Protein 7MSK (pdb70)

Radius of gyration: 42.1 Å; Cα contacts (8 Å, |Δi|>4): 1343; chains: 2; bounding box: 53×98×124 Å

Secondary structure (DSSP, 8-state):
-EEEHHHHHHHHHHH-TT-HHHHHHTTBTTTTS-EEE--S-TTSHHHHHHHHHHHHHSPPPPEEEEEEESS-TTTHHHHHHHHTT--SEEEEEE---SSSHHHHHHHH-TTSEEEE----S-HHHHHHHHHHT--SSEEEE--TTEEES--TTHHHHHHHHHHHTT---EEEEEEEETTS-EE-----EEETTS--EEE-SSS-EEE-TTSPPPPEEEEEEEEEE-TT-TTTS-HHHHHHHHHHHHHHHHHHSTT-HHHHHHHHHHHHHTT--HHHHHHHHHHHHHHHTT-S--TTHHHHHHHHHHHHHHTT-HHHHHHHHHHHHHH-TTBTHHHHHHHHHHHHHHHHHHHHHHHHHHHHHSSSS-B-SS-TT-HHHHHHHHHHHHHTT-HHHHHHHHHH---HHHHHHHHHHHHHHHHT-/--EEEHHHHHHHHHHH-TT-HHHHHHTTBTTTTSSEEE-SS-TTSHHHHHHHHHHHHTSPPPPEEEEEEESS-TTTHHHHHHHHTT--SEEEEEE---SSSHHHHHHHH-TTSEEEE----S-HHHHHHHHHHH--SSEEEE--TTEEES--TTHHHHHHHHHHHTT---EEEEEEE-TTS-EE-----EEESSS--EEESSSS-EEE-TTSPPPPEEEEEEEEEE-TT-TTTS-HHHHHHHHHHHHHHHHHHSTT-HHHHHHHHHHHHHTT--HHHHHHHHHHHHHHHTT-S--TTHHHHHHHHHHHHHHTT-HHHHHHHHHHHHHH-TTBTHHHHHHHHHHHHHHHHHHHHHHHHHHHHSSS-S-B-SS-TT-HHHHHHHHHHHHHTT-HHHHHHHHHT---SHHHHHHHHHHHHHHH-

Solvent-accessible surface area: 39694 Å² total; per-residue (Å²): 90,133,24,36,0,61,50,0,13,84,69,0,107,169,51,34,80,116,7,39,0,15,98,3,0,69,9,3,65,27,23,104,112,38,82,10,97,26,209,49,75,13,99,69,83,130,60,4,72,108,25,10,129,86,0,78,152,22,103,102,10,37,0,0,0,0,0,19,3,129,56,40,80,106,1,0,96,82,0,6,77,24,0,51,113,21,21,83,15,26,3,0,0,0,10,95,22,126,32,70,0,21,125,21,0,87,163,63,34,99,169,13,103,34,50,92,34,78,82,94,43,29,31,7,78,0,6,26,66,0,24,86,68,21,98,12,48,10,0,2,1,3,40,2,13,7,71,7,88,102,24,71,61,38,1,23,40,0,0,7,0,4,81,56,16,100,15,103,10,0,1,0,1,20,19,81,20,77,63,23,22,29,110,52,65,32,16,32,0,0,11,33,153,98,43,10,72,7,120,12,50,5,35,36,6,0,18,44,77,120,48,53,68,12,83,25,0,15,0,57,2,50,1,20,19,20,0,105,16,89,160,64,37,90,68,72,114,41,16,88,91,13,17,114,1,0,114,52,6,28,140,98,70,91,77,40,2,6,5,23,16,7,32,0,53,0,15,63,140,53,103,89,85,56,110,89,0,8,72,30,0,43,113,0,2,72,16,0,130,145,32,140,32,90,39,47,6,16,53,0,0,11,25,0,0,39,8,0,27,135,79,107,72,44,199,77,0,53,109,32,0,79,36,0,66,144,68,42,88,105,2,0,0,3,38,32,15,65,6,33,14,96,13,60,63,17,72,76,114,1,16,132,17,4,83,91,3,68,89,41,0,28,169,60,147,42,88,11,62,58,8,59,42,19,1,23,0,26,24,10,0,2,21,0,29,10,7,32,47,56,13,87,16,0,19,88,14,18,109,90,10,99,1,71,101,17,68,62,122,10,76,156,16,34,144,44,1,47,106,79,125,95,54,131,24,32,0,59,57,0,12,84,59,0,106,167,50,37,81,117,8,35,0,17,102,4,0,66,10,2,63,28,26,104,102,28,94,10,90,28,202,34,81,8,86,64,78,137,56,6,71,85,30,11,114,86,0,77,138,21,105,102,9,40,0,0,0,0,0,20,5,122,61,37,77,113,1,0,93,81,0,7,76,22,0,49,112,21,19,86,15,27,3,0,1,0,10,99,19,129,31,66,0,19,115,23,0,96,169,50,34,101,163,15,105,32,58,99,45,78,74,99,42,30,36,6,74,1,5,27,67,0,24,78,65,20,97,10,52,9,0,2,2,2,41,3,15,8,66,8,96,81,25,75,62,26,2,19,39,0,0,6,0,4,84,58,15,100,14,94,7,0,2,0,1,23,20,54,17,74,46,9,13,23,108,42,69,31,16,31,0,0,16,32,148,102,42,8,80,7,122,12,48,6,37,35,5,0,16,36,79,123,44,54,65,11,91,25,0,17,0,53,1,49,1,19,20,17,0,107,20,87,162,67,35,100,72,70,100,44,17,91,68,22,17,118,1,0,123,53,6,44,149,103,69,93,71,36,0,7,5,19,14,4,31,0,56,0,16,66,135,46,103,86,89,51,100,87,0,11,71,26,0,42,117,0,2,88,13,0,115,146,26,140,30,98,41,47,6,8,48,0,0,9,28,0,0,38,6,0,28,131,82,100,66,49,201,77,0,56,120,32,0,78,39,0,70,136,64,43,95,100,2,0,0,5,43,31,15,66,7,32,19,97,14,70,61,12,64,76,105,1,16,129,18,4,91,90,3,79,67,32,10,77,126,79,147,37,91,17,62,57,16,60,28,21,2,27,4,27,24,11,8,3,16,0,29,12,8,34,41,53,18,94,16,0,21,100,20,20,109,86,10,120,19,94,119,15,75,67,98,3,66,134,16,13,117,47,5,72,114,113

Sequence (842 aa):
SMETLNDLVTRLEHSHPNSSLLKDLSLIQGNEQYNYIKWGDLSNSQNLNELVFQYEKAPYPSITCGILTYNEERCIKRCLDSLGSQFDEILVLDSHSTDNTTKIINRDFPMVKVIYEPWIDDFSFHRNKLISLTSSEWIYYIDADNYCVDSTNKFKRVAKLIQQFLSIDCIISPMIKEHIGHVYTDNRKMFSVKKGIQFKGKVHEEPINADGSIPQNITVDIMICHDGYDPEVINLSEKNDRNIKLTRQMMEEEPSNPKWLYFYARELHYASEDTHIIETLLIKAIDLYKQSTYKRYQPEAILLLCSILFQKRQIRKLNEYLDLLEELQPLCSDVNYYRSLILFYDIRLKTGKLLDTLKSSELENNKYSFIDSSKDHIKALLIELYCSIDDWEGAFTLFDELQSTEARNKFLRRVKTINTHIASMETLNDLVTRLEHSHPNSSLLKDLSLIQGNEQYNYIKWGDLSNSQNLNELVFQYEKAPYPSITCGILTYNEERCIKRCLDSLGSQFDEILVLDSHSTDNTTKIINRDFPMVKVIYEPWIDDFSFHRNKLISLTSSEWIYYIDADNYCVDSTNKFKRVAKLIQQFLSIDCIISPMIKEHIGHVYTDNRKMFSVKKGIQFKGKVHEEPINADGSIPQNITVDIMICHDGYDPEVINLSEKNDRNIKLTRQMMEEEPSNPKWLYFYARELHYASEDTHIIETLLIKAIDLYKQSTYKRYQPEAILLLCSILFQKRQIRKLNEYLDLLEELQPLCSDVNYYRSLILFYDIRLKTGKLLDTLKSSELENNKYSFIDSSKDHIKALLIELYCSIDDWEGAFTLFDELQSTEARNKFLRRVKTINTH

Foldseek 3Di:
DKAFLVVLLVLCVVQPVPFLLNVLSQQFPPRRPFMFDQDDDVVPSVSVVVVRVCLVVDDQFAEEEEEEDAQLPVFQVLAVVQQPPLHPAYEYEYQPHPDCNVVCCVVVPVRHHYHYDHDDLAVQVSVVVVLVVDPTFKYFYDYRQKHWDHPPSSVSSNRSNCVSRVTWAFEFEWEAEPVGDIDFFPRGMDTSPFCWGWDASPPIHIAGNVRHDGHYIYGHTYMYGHQCPVVVHPVLVVLVSQLVSLVVVCVVDPLQLVSLLSNLVSCVVVVHDVVVSLVSLVSSLVSCVVDPDCPCNLVSLVVNLVSCVVVVVVVVSLVSLVVSCVVPVPDPVSVVSVVVNVLVVVLVVLVVVLVVLCVPPPDDPDADPVDRLCLQSLLVSLVSCVSNPNNVSNVVSLVSDDDVVSNPPVVVVVVVVVVVD/DDKAWLVVLLVLCVVQPVPQLLNVLSQQWPPRRPFMFDDDDDCVPVVSVVVVSVCLVPFDQFAEEEEEEDAALPVFQCVAVVQQPDLHPAYEYEYQDHPDCNVVCCVVVPVRHHYHYDHDDLAPQVSVQVVLVVDPTQKYFYDYRQKGWDCNVSSLRSNRSNCVVRVTWAFEFEWEAEPVGDIDFFDRGMDTSPQCWGWDASPPIHIAGNVRHDGHYIYGHTYMYGHACPVVVDPNVVVLVSQLVRLVVVCVVDPLQLVSLLSNLVSCVVVVHDVVSSLVSLVVSLVSCVVDPDDPCNLVSLVVNLVVCVVVVVVVVSLVSLVVSCVVPVPDPVSVVSVVVVVVVVVLVVLVVVLVVLCVVPVVPVDADPVDRLCLVSLLVSLVSCVVNPNVVSNVVSLVVHPDDVSNCVVVVVVVVVVVD

Nearest PDB structures (foldseek):
  7msk-assembly1_B  TM=9.956E-01  e=3.457E-76  Bacillus thuringiensis serovar andalousiensis BGSC 4AW1
  7msn-assembly1_B  TM=8.681E-01  e=1.270E-42  Bacillus subtilis subsp. subtilis str. 168
  7msn-assembly1_A  TM=8.844E-01  e=2.134E-41  Bacillus subtilis subsp. subtilis str. 168
  7msp-assembly2_B  TM=9.252E-01  e=2.106E-39  Bacillus subtilis subsp. subtilis str. 168
  6p61-assembly2_B  TM=7.588E-01  e=3.235E-08  Leptospira borgpetersenii serovar Hardjo-bovis str. JB197

B-factor: mean 41.44, std 14.0, range [19.11, 113.68]

Structure (mmCIF, N/CA/C/O backbone):
data_7MSK
#
_entry.id   7MSK
#
_cell.length_a   49.833
_cell.length_b   112.654
_cell.length_c   90.310
_cell.angle_alpha   90.000
_cell.angle_beta   90.110
_cell.angle_gamma   90.000
#
_symmetry.space_group_name_H-M   'P 1 21 1'
#
loop_
_entity.id
_entity.type
_entity.pdbx_description
1 polymer 'Glyco_trans_2-like domain-containing protein'
2 non-polymer 'MAGNESIUM ION'
3 non-polymer "URIDINE-5'-DIPHOSPHATE-2-DEOXY-2-FLUORO-ALPHA-D-GLUCOSE"
4 water water
#
loop_
_atom_site.group_PDB
_atom_site.id
_atom_site.type_symbol
_atom_site.label_atom_id
_atom_site.label_alt_id
_atom_site.label_comp_id
_atom_site.label_asym_id
_atom_site.label_entity_id
_atom_site.label_seq_id
_atom_site.pdbx_PDB_ins_code
_atom_site.Cartn_x
_atom_site.Cartn_y
_atom_site.Cartn_z
_atom_site.occupancy
_atom_site.B_iso_or_equiv
_atom_site.auth_seq_id
_atom_site.auth_comp_id
_atom_site.auth_asym_id
_atom_site.auth_atom_id
_atom_site.pdbx_PDB_model_num
ATOM 1 N N . SER A 1 6 ? 0.251 14.890 -11.993 1.00 75.14 0 SER A N 1
ATOM 2 C CA . SER A 1 6 ? 0.290 13.799 -13.017 1.00 73.81 0 SER A CA 1
ATOM 3 C C . SER A 1 6 ? -0.684 14.116 -14.152 1.00 75.34 0 SER A C 1
ATOM 4 O O . SER A 1 6 ? -1.862 14.374 -13.907 1.00 75.43 0 SER A O 1
ATOM 7 N N . MET A 1 7 ? -0.186 14.094 -15.396 1.00 72.08 1 MET A N 1
ATOM 8 C CA . MET A 1 7 ? -0.993 14.439 -16.556 1.00 75.25 1 MET A CA 1
ATOM 9 C C . MET A 1 7 ? -1.038 13.266 -17.537 1.00 73.07 1 MET A C 1
ATOM 10 O O . MET A 1 7 ? -0.103 12.471 -17.608 1.00 72.67 1 MET A O 1
ATOM 15 N N . GLU A 1 8 ? -2.141 13.167 -18.290 1.00 64.16 2 GLU A N 1
ATOM 16 C CA . GLU A 1 8 ? -2.293 12.154 -19.323 1.00 57.78 2 GLU A CA 1
ATOM 17 C C . GLU A 1 8 ? -3.281 12.668 -20.373 1.00 56.82 2 GLU A C 1
ATOM 18 O O . GLU A 1 8 ? -3.769 13.793 -20.252 1.00 57.35 2 GLU A O 1
ATOM 24 N N . THR A 1 9 ? -3.554 11.849 -21.405 1.00 50.58 3 THR A N 1
ATOM 25 C CA . THR A 1 9 ? -4.385 12.256 -22.528 1.00 47.69 3 THR A CA 1
ATOM 26 C C . THR A 1 9 ? -5.857 12.066 -22.188 1.00 51.98 3 THR A C 1
ATOM 27 O O . THR A 1 9 ? -6.202 11.297 -21.291 1.00 53.52 3 THR A O 1
ATOM 31 N N . LEU A 1 10 ? -6.711 12.753 -22.959 1.00 50.13 4 LEU A N 1
ATOM 32 C CA . LEU A 1 10 ? -8.156 12.571 -22.900 1.00 51.95 4 LEU A CA 1
ATOM 33 C C . LEU A 1 10 ? -8.544 11.140 -23.291 1.00 47.54 4 LEU A C 1
ATOM 34 O O . LEU A 1 10 ? -9.554 10.612 -22.828 1.00 42.87 4 LEU A O 1
ATOM 39 N N . ASN A 1 11 ? -7.752 10.522 -24.165 1.00 46.64 5 ASN A N 1
ATOM 40 C CA . ASN A 1 11 ? -8.031 9.172 -24.627 1.00 51.93 5 ASN A CA 1
ATOM 41 C C . ASN A 1 11 ? -7.869 8.168 -23.481 1.00 51.44 5 ASN A C 1
ATOM 42 O O . ASN A 1 11 ? -8.683 7.257 -23.337 1.00 49.56 5 ASN A O 1
ATOM 47 N N . ASP A 1 12 ? -6.825 8.378 -22.665 1.00 51.24 6 ASP A N 1
ATOM 48 C CA . ASP A 1 12 ? -6.522 7.583 -21.481 1.00 49.36 6 ASP A CA 1
ATOM 49 C C . ASP A 1 12 ? -7.679 7.589 -20.490 1.00 51.48 6 ASP A C 1
ATOM 50 O O . ASP A 1 12 ? -8.014 6.547 -19.926 1.00 53.45 6 ASP A O 1
ATOM 55 N N . LEU A 1 13 ? -8.262 8.770 -20.265 1.00 46.82 7 LEU A N 1
ATOM 56 C CA . LEU A 1 13 ? -9.383 8.894 -19.354 1.00 47.08 7 LEU A CA 1
ATOM 57 C C . LEU A 1 13 ? -10.587 8.157 -19.932 1.00 46.35 7 LEU A C 1
ATOM 58 O O . LEU A 1 13 ? -11.348 7.531 -19.190 1.00 47.07 7 LEU A O 1
ATOM 63 N N . VAL A 1 14 ? -10.741 8.239 -21.263 1.00 45.24 8 VAL A N 1
ATOM 64 C CA . VAL A 1 14 ? -11.820 7.564 -21.966 1.00 45.78 8 VAL A CA 1
ATOM 65 C C . VAL A 1 14 ? -11.711 6.055 -21.740 1.00 47.02 8 VAL A C 1
ATOM 66 O O . VAL A 1 14 ? -12.728 5.398 -21.501 1.00 47.49 8 VAL A O 1
ATOM 70 N N . THR A 1 15 ? -10.483 5.526 -21.837 1.00 45.99 9 THR A N 1
ATOM 71 C CA . THR A 1 15 ? -10.237 4.095 -21.716 1.00 51.40 9 THR A CA 1
ATOM 72 C C . THR A 1 15 ? -10.679 3.619 -20.330 1.00 54.04 9 THR A C 1
ATOM 73 O O . THR A 1 15 ? -11.533 2.738 -20.220 1.00 56.37 9 THR A O 1
ATOM 77 N N . ARG A 1 16 ? -10.121 4.257 -19.291 1.00 54.94 10 ARG A N 1
ATOM 78 C CA . ARG A 1 16 ? -10.463 3.986 -17.903 1.00 54.66 10 ARG A CA 1
ATOM 79 C C . ARG A 1 16 ? -11.980 3.920 -17.716 1.00 57.74 10 ARG A C 1
ATOM 80 O O . ARG A 1 16 ? -12.486 3.005 -17.067 1.00 60.89 10 ARG A O 1
ATOM 88 N N . LEU A 1 17 ? -12.693 4.901 -18.281 1.00 54.26 11 LEU A N 1
ATOM 89 C CA . LEU A 1 17 ? -14.116 5.079 -18.033 1.00 55.86 11 LEU A CA 1
ATOM 90 C C . LEU A 1 17 ? -14.946 4.066 -18.822 1.00 56.81 11 LEU A C 1
ATOM 91 O O . LEU A 1 17 ? -16.064 3.731 -18.418 1.00 52.78 11 LEU A O 1
ATOM 96 N N . GLU A 1 18 ? -14.417 3.615 -19.967 1.00 60.26 12 GLU A N 1
ATOM 97 C CA . GLU A 1 18 ? -15.126 2.655 -20.799 1.00 61.82 12 GLU A CA 1
ATOM 98 C C . GLU A 1 18 ? -15.257 1.328 -20.053 1.00 63.68 12 GLU A C 1
ATOM 99 O O . GLU A 1 18 ? -16.254 0.632 -20.222 1.00 64.96 12 GLU A O 1
ATOM 105 N N . HIS A 1 19 ? -14.271 1.006 -19.206 1.00 64.99 13 HIS A N 1
ATOM 106 C CA . HIS A 1 19 ? -14.367 -0.139 -18.312 1.00 70.16 13 HIS A CA 1
ATOM 107 C C . HIS A 1 19 ? -15.300 0.169 -17.137 1.00 68.64 13 HIS A C 1
ATOM 108 O O . HIS A 1 19 ? -16.284 -0.537 -16.921 1.00 68.49 13 HIS A O 1
ATOM 115 N N . SER A 1 20 ? -14.989 1.243 -16.401 1.00 67.98 14 SER A N 1
ATOM 116 C CA . SER A 1 20 ? -15.588 1.528 -15.105 1.00 65.54 14 SER A CA 1
ATOM 117 C C . SER A 1 20 ? -17.004 2.092 -15.234 1.00 66.13 14 SER A C 1
ATOM 118 O O . SER A 1 20 ? -17.926 1.619 -14.572 1.00 58.97 14 SER A O 1
ATOM 121 N N . HIS A 1 21 ? -17.159 3.141 -16.052 1.00 61.55 15 HIS A N 1
ATOM 122 C CA . HIS A 1 21 ? -18.370 3.944 -16.051 1.00 61.47 15 HIS A CA 1
ATOM 123 C C . HIS A 1 21 ? -18.814 4.215 -17.481 1.00 60.90 15 HIS A C 1
ATOM 124 O O . HIS A 1 21 ? -18.655 5.329 -17.973 1.00 59.02 15 HIS A O 1
ATOM 131 N N . PRO A 1 22 ? -19.403 3.218 -18.173 1.00 61.87 16 PRO A N 1
ATOM 132 C CA . PRO A 1 22 ? -19.791 3.372 -19.573 1.00 60.42 16 PRO A CA 1
ATOM 133 C C . PRO A 1 22 ? -21.042 4.221 -19.773 1.00 61.92 16 PRO A C 1
ATOM 134 O O . PRO A 1 22 ? -21.428 4.494 -20.911 1.00 62.28 16 PRO A O 1
ATOM 138 N N . ASN A 1 23 ? -21.690 4.610 -18.667 1.00 59.05 17 ASN A N 1
ATOM 139 C CA . ASN A 1 23 ? -22.865 5.459 -18.747 1.00 57.19 17 ASN A CA 1
ATOM 140 C C . ASN A 1 23 ? -22.656 6.757 -17.978 1.00 50.67 17 ASN A C 1
ATOM 141 O O . ASN A 1 23 ? -23.617 7.494 -17.788 1.00 56.89 17 ASN A O 1
ATOM 146 N N . SER A 1 24 ? -21.417 7.055 -17.571 1.00 41.58 18 SER A N 1
ATOM 147 C CA . SER A 1 24 ? -21.139 8.329 -16.927 1.00 40.10 18 SER A CA 1
ATOM 148 C C . SER A 1 24 ? -21.258 9.469 -17.934 1.00 41.96 18 SER A C 1
ATOM 149 O O . SER A 1 24 ? -20.939 9.307 -19.112 1.00 44.58 18 SER A O 1
ATOM 152 N N . SER A 1 25 ? -21.705 10.626 -17.436 1.00 41.19 19 SER A N 1
ATOM 153 C CA . SER A 1 25 ? -21.731 11.856 -18.199 1.00 42.15 19 SER A CA 1
ATOM 154 C C . SER A 1 25 ? -20.324 12.215 -18.669 1.00 40.55 19 SER A C 1
ATOM 155 O O . SER A 1 25 ? -20.148 12.688 -19.788 1.00 40.86 19 SER A O 1
ATOM 158 N N . LEU A 1 26 ? -19.332 11.981 -17.807 1.00 40.45 20 LEU A N 1
ATOM 159 C CA . LEU A 1 26 ? -17.957 12.322 -18.122 1.00 40.87 20 LEU A CA 1
ATOM 160 C C . LEU A 1 26 ? -17.522 11.673 -19.431 1.00 43.89 20 LEU A C 1
ATOM 161 O O . LEU A 1 26 ? -16.949 12.352 -20.280 1.00 42.71 20 LEU A O 1
ATOM 166 N N . LEU A 1 27 ? -17.760 10.361 -19.572 1.00 43.05 21 LEU A N 1
ATOM 167 C CA . LEU A 1 27 ? -17.306 9.630 -20.746 1.00 42.00 21 LEU A CA 1
ATOM 168 C C . LEU A 1 27 ? -18.135 10.025 -21.968 1.00 39.66 21 LEU A C 1
ATOM 169 O O . LEU A 1 27 ? -17.586 10.167 -23.059 1.00 36.30 21 LEU A O 1
ATOM 174 N N . LYS A 1 28 ? -19.452 10.180 -21.762 1.00 36.72 22 LYS A N 1
ATOM 175 C CA . LYS A 1 28 ? -20.365 10.614 -22.803 1.00 40.88 22 LYS A CA 1
ATOM 176 C C . LYS A 1 28 ? -19.923 11.966 -23.362 1.00 38.28 22 LYS A C 1
ATOM 177 O O . LYS A 1 28 ? -20.053 12.205 -24.562 1.00 36.61 22 LYS A O 1
ATOM 183 N N . ASP A 1 29 ? -19.450 12.858 -22.484 1.00 33.91 23 ASP A N 1
ATOM 184 C CA . ASP A 1 29 ? -19.049 14.192 -22.901 1.00 34.02 23 ASP A CA 1
ATOM 185 C C . ASP A 1 29 ? -17.693 14.111 -23.607 1.00 32.78 23 ASP A C 1
ATOM 186 O O . ASP A 1 29 ? -17.522 14.672 -24.691 1.00 33.30 23 ASP A O 1
ATOM 191 N N . LEU A 1 30 ? -16.752 13.355 -23.039 1.00 34.57 24 LEU A N 1
ATOM 192 C CA . LEU A 1 30 ? -15.429 13.181 -23.635 1.00 35.60 24 LEU A CA 1
ATOM 193 C C . LEU A 1 30 ? -15.541 12.674 -25.064 1.00 35.19 24 LEU A C 1
ATOM 194 O O . LEU A 1 30 ? -14.698 12.998 -25.897 1.00 35.48 24 LEU A O 1
ATOM 199 N N . SER A 1 31 ? -16.560 11.850 -25.335 1.00 37.98 25 SER A N 1
ATOM 200 C CA . SER A 1 31 ? -16.634 11.183 -26.625 1.00 37.90 25 SER A CA 1
ATOM 201 C C . SER A 1 31 ? -17.143 12.143 -27.701 1.00 35.73 25 SER A C 1
ATOM 202 O O . SER A 1 31 ? -17.055 11.810 -28.876 1.00 36.96 25 SER A O 1
ATOM 205 N N . LEU A 1 32 ? -17.623 13.340 -27.312 1.00 32.22 26 LEU A N 1
ATOM 206 C CA . LEU A 1 32 ? -17.907 14.402 -28.273 1.00 31.95 26 LEU A CA 1
ATOM 207 C C . LEU A 1 32 ? -16.623 14.962 -28.900 1.00 31.75 26 LEU A C 1
ATOM 208 O O . LEU A 1 32 ? -16.672 15.555 -29.983 1.00 31.89 26 LEU A O 1
ATOM 213 N N . ILE A 1 33 ? -15.482 14.783 -28.226 1.00 32.95 27 ILE A N 1
ATOM 214 C CA . ILE A 1 33 ? -14.208 15.294 -28.710 1.00 36.73 27 ILE A CA 1
ATOM 215 C C . ILE A 1 33 ? -13.659 14.329 -29.761 1.00 40.27 27 ILE A C 1
ATOM 216 O O . ILE A 1 33 ? -13.510 13.141 -29.502 1.00 43.34 27 ILE A O 1
ATOM 221 N N . GLN A 1 34 ? -13.362 14.837 -30.960 1.00 41.31 28 GLN A N 1
ATOM 222 C CA . GLN A 1 34 ? -12.698 14.034 -31.975 1.00 43.97 28 GLN A CA 1
ATOM 223 C C . GLN A 1 34 ? -11.184 14.156 -31.819 1.00 41.32 28 GLN A C 1
ATOM 224 O O . GLN A 1 34 ? -10.668 15.246 -31.571 1.00 41.78 28 GLN A O 1
ATOM 230 N N . GLY A 1 35 ? -10.480 13.032 -31.995 1.00 40.43 29 GLY A N 1
ATOM 231 C CA . GLY A 1 35 ? -9.026 13.002 -31.922 1.00 40.56 29 GLY A CA 1
ATOM 232 C C . GLY A 1 35 ? -8.518 13.073 -30.479 1.00 43.04 29 GLY A C 1
ATOM 233 O O . GLY A 1 35 ? -7.446 13.622 -30.234 1.00 41.44 29 GLY A O 1
ATOM 234 N N . ASN A 1 36 ? -9.286 12.462 -29.562 1.00 46.70 30 ASN A N 1
ATOM 235 C CA . ASN A 1 36 ? -9.060 12.439 -28.118 1.00 54.78 30 ASN A CA 1
ATOM 236 C C . ASN A 1 36 ? -7.598 12.216 -27.730 1.00 55.20 30 ASN A C 1
ATOM 237 O O . ASN A 1 36 ? -7.175 12.700 -26.683 1.00 57.51 30 ASN A O 1
ATOM 242 N N . GLU A 1 37 ? -6.870 11.436 -28.539 1.00 59.73 31 GLU A N 1
ATOM 243 C CA . GLU A 1 37 ? -5.495 11.038 -28.259 1.00 61.45 31 GLU A CA 1
ATOM 244 C C . GLU A 1 37 ? -4.567 12.252 -28.157 1.00 64.72 31 GLU A C 1
ATOM 245 O O . GLU A 1 37 ? -3.630 12.240 -27.359 1.00 69.57 31 GLU A O 1
ATOM 251 N N . GLN A 1 38 ? -4.818 13.289 -28.966 1.00 66.67 32 GLN A N 1
ATOM 252 C CA . GLN A 1 38 ? -4.144 14.572 -28.811 1.00 66.85 32 GLN A CA 1
ATOM 253 C C . GLN A 1 38 ? -4.733 15.239 -27.571 1.00 64.76 32 GLN A C 1
ATOM 254 O O . GLN A 1 38 ? -5.707 14.734 -27.022 1.00 75.22 32 GLN A O 1
ATOM 260 N N . TYR A 1 39 ? -4.147 16.348 -27.110 1.00 56.38 33 TYR A N 1
ATOM 261 C CA . TYR A 1 39 ? -4.704 17.086 -25.978 1.00 56.24 33 TYR A CA 1
ATOM 262 C C . TYR A 1 39 ? -4.475 16.344 -24.662 1.00 53.05 33 TYR A C 1
ATOM 263 O O . TYR A 1 39 ? -4.635 15.129 -24.586 1.00 51.70 33 TYR A O 1
ATOM 272 N N . ASN A 1 40 ? -4.187 17.113 -23.605 1.00 57.80 34 ASN A N 1
ATOM 273 C CA . ASN A 1 40 ? -3.800 16.562 -22.316 1.00 56.56 34 ASN A CA 1
ATOM 274 C C . ASN A 1 40 ? -4.603 17.222 -21.200 1.00 57.18 34 ASN A C 1
ATOM 275 O O . ASN A 1 40 ? -5.202 18.271 -21.401 1.00 64.83 34 ASN A O 1
ATOM 280 N N . TYR A 1 41 ? -4.605 16.576 -20.028 1.00 52.61 35 TYR A N 1
ATOM 281 C CA . TYR A 1 41 ? -5.244 17.104 -18.835 1.00 50.97 35 TYR A CA 1
ATOM 282 C C . TYR A 1 41 ? -4.488 16.613 -17.599 1.00 49.01 35 TYR A C 1
ATOM 283 O O . TYR A 1 41 ? -3.716 15.664 -17.689 1.00 49.07 35 TYR A O 1
ATOM 292 N N . ILE A 1 42 ? -4.736 17.257 -16.450 1.00 45.62 36 ILE A N 1
ATOM 293 C CA . ILE A 1 42 ? -4.063 16.938 -15.201 1.00 49.80 36 ILE A CA 1
ATOM 294 C C . ILE A 1 42 ? -5.004 16.120 -14.318 1.00 55.36 36 ILE A C 1
ATOM 295 O O . ILE A 1 42 ? -6.008 16.645 -13.831 1.00 59.98 36 ILE A O 1
ATOM 300 N N . LYS A 1 43 ? -4.668 14.842 -14.090 1.00 61.11 37 LYS A N 1
ATOM 301 C CA . LYS A 1 43 ? -5.370 14.047 -13.089 1.00 65.31 37 LYS A CA 1
ATOM 302 C C . LYS A 1 43 ? -4.842 14.453 -11.712 1.00 66.84 37 LYS A C 1
ATOM 303 O O . LYS A 1 43 ? -3.759 15.028 -11.608 1.00 65.29 37 LYS A O 1
ATOM 309 N N . TRP A 1 44 ? -5.644 14.201 -10.668 1.00 69.47 38 TRP A N 1
ATOM 310 C CA . TRP A 1 44 ? -5.274 14.554 -9.305 1.00 70.89 38 TRP A CA 1
ATOM 311 C C . TRP A 1 44 ? -5.027 13.283 -8.496 1.00 74.38 38 TRP A C 1
ATOM 312 O O . TRP A 1 44 ? -5.784 12.953 -7.586 1.00 70.29 38 TRP A O 1
ATOM 323 N N . GLY A 1 45 ? -3.946 12.582 -8.859 1.00 80.38 39 GLY A N 1
ATOM 324 C CA . GLY A 1 45 ? -3.439 11.466 -8.083 1.00 82.26 39 GLY A CA 1
ATOM 325 C C . GLY A 1 45 ? -3.363 10.189 -8.911 1.00 83.35 39 GLY A C 1
ATOM 326 O O . GLY A 1 45 ? -2.468 10.036 -9.740 1.00 86.84 39 GLY A O 1
ATOM 327 N N . ASP A 1 46 ? -4.319 9.286 -8.671 1.00 82.50 40 ASP A N 1
ATOM 328 C CA . ASP A 1 46 ? -4.264 7.949 -9.232 1.00 82.98 40 ASP A CA 1
ATOM 329 C C . ASP A 1 46 ? -5.680 7.418 -9.423 1.00 78.00 40 ASP A C 1
ATOM 330 O O . ASP A 1 46 ? -6.393 7.178 -8.452 1.00 76.73 40 ASP A O 1
ATOM 335 N N . LEU A 1 47 ? -6.051 7.197 -10.688 1.00 75.28 41 LEU A N 1
ATOM 336 C CA . LEU A 1 47 ? -7.419 6.872 -11.054 1.00 76.03 41 LEU A CA 1
ATOM 337 C C . LEU A 1 47 ? -7.587 5.373 -11.315 1.00 75.17 41 LEU A C 1
ATOM 338 O O . LEU A 1 47 ? -8.675 4.942 -11.699 1.00 64.90 41 LEU A O 1
ATOM 343 N N . SER A 1 48 ? -6.521 4.584 -11.100 1.00 75.74 42 SER A N 1
ATOM 344 C CA . SER A 1 48 ? -6.631 3.132 -11.082 1.00 75.79 42 SER A CA 1
ATOM 345 C C . SER A 1 48 ? -7.351 2.680 -9.808 1.00 75.32 42 SER A C 1
ATOM 346 O O . SER A 1 48 ? -7.807 1.542 -9.725 1.00 72.68 42 SER A O 1
ATOM 349 N N . ASN A 1 49 ? -7.435 3.589 -8.823 1.00 75.05 43 ASN A N 1
ATOM 350 C CA . ASN A 1 49 ? -8.271 3.434 -7.642 1.00 74.62 43 ASN A CA 1
ATOM 351 C C . ASN A 1 49 ? -9.728 3.688 -8.018 1.00 76.40 43 ASN A C 1
ATOM 352 O O . ASN A 1 49 ? -10.054 4.769 -8.504 1.00 78.73 43 ASN A O 1
ATOM 357 N N . SER A 1 50 ? -10.604 2.708 -7.750 1.00 76.38 44 SER A N 1
ATOM 358 C CA . SER A 1 50 ? -11.978 2.753 -8.234 1.00 78.38 44 SER A CA 1
ATOM 359 C C . SER A 1 50 ? -12.818 3.780 -7.467 1.00 78.56 44 SER A C 1
ATOM 360 O O . SER A 1 50 ? -13.899 4.142 -7.929 1.00 74.95 44 SER A O 1
ATOM 363 N N . GLN A 1 51 ? -12.324 4.244 -6.309 1.00 75.43 45 GLN A N 1
ATOM 364 C CA . GLN A 1 51 ? -13.014 5.252 -5.516 1.00 75.09 45 GLN A CA 1
ATOM 365 C C . GLN A 1 51 ? -12.640 6.659 -5.980 1.00 72.18 45 GLN A C 1
ATOM 366 O O . GLN A 1 51 ? -13.502 7.538 -6.010 1.00 69.48 45 GLN A O 1
ATOM 372 N N . ASN A 1 52 ? -11.354 6.868 -6.300 1.00 65.46 46 ASN A N 1
ATOM 373 C CA . ASN A 1 52 ? -10.879 8.127 -6.851 1.00 64.86 46 ASN A CA 1
ATOM 374 C C . ASN A 1 52 ? -11.619 8.421 -8.153 1.00 66.40 46 ASN A C 1
ATOM 375 O O . ASN A 1 52 ? -12.152 9.517 -8.324 1.00 65.39 46 ASN A O 1
ATOM 380 N N . LEU A 1 53 ? -11.648 7.425 -9.050 1.00 64.75 47 LEU A N 1
ATOM 381 C CA . LEU A 1 53 ? -12.325 7.544 -10.331 1.00 66.00 47 LEU A CA 1
ATOM 382 C C . LEU A 1 53 ? -13.821 7.745 -10.104 1.00 65.22 47 LEU A C 1
ATOM 383 O O . LEU A 1 53 ? -14.465 8.494 -10.837 1.00 55.23 47 LEU A O 1
ATOM 388 N N . ASN A 1 54 ? -14.369 7.056 -9.097 1.00 65.44 48 ASN A N 1
ATOM 389 C CA . ASN A 1 54 ? -15.783 7.179 -8.778 1.00 68.73 48 ASN A CA 1
ATOM 390 C C . ASN A 1 54 ? -16.105 8.620 -8.399 1.00 63.82 48 ASN A C 1
ATOM 391 O O . ASN A 1 54 ? -17.186 9.106 -8.713 1.00 62.09 48 ASN A O 1
ATOM 396 N N . GLU A 1 55 ? -15.162 9.280 -7.715 1.00 65.93 49 GLU A N 1
ATOM 397 C CA . GLU A 1 55 ? -15.359 10.630 -7.216 1.00 67.94 49 GLU A CA 1
ATOM 398 C C . GLU A 1 55 ? -15.216 11.632 -8.361 1.00 64.87 49 GLU A C 1
ATOM 399 O O . GLU A 1 55 ? -16.008 12.567 -8.465 1.00 66.53 49 GLU A O 1
ATOM 405 N N . LEU A 1 56 ? -14.202 11.435 -9.211 1.00 61.19 50 LEU A N 1
ATOM 406 C CA . LEU A 1 56 ? -14.044 12.246 -10.408 1.00 59.29 50 LEU A CA 1
ATOM 407 C C . LEU A 1 56 ? -15.337 12.209 -11.219 1.00 51.47 50 LEU A C 1
ATOM 408 O O . LEU A 1 56 ? -15.836 13.254 -11.645 1.00 49.10 50 LEU A O 1
ATOM 413 N N . VAL A 1 57 ? -15.875 10.999 -11.409 1.00 46.16 51 VAL A N 1
ATOM 414 C CA . VAL A 1 57 ? -17.079 10.809 -12.200 1.00 49.20 51 VAL A CA 1
ATOM 415 C C . VAL A 1 57 ? -18.216 11.600 -11.561 1.00 51.78 51 VAL A C 1
ATOM 416 O O . VAL A 1 57 ? -18.870 12.380 -12.246 1.00 48.71 51 VAL A O 1
ATOM 420 N N . PHE A 1 58 ? -18.439 11.402 -10.250 1.00 54.79 52 PHE A N 1
ATOM 421 C CA . PHE A 1 58 ? -19.554 12.038 -9.561 1.00 53.28 52 PHE A CA 1
ATOM 422 C C . PHE A 1 58 ? -19.311 13.542 -9.456 1.00 46.69 52 PHE A C 1
ATOM 423 O O . PHE A 1 58 ? -20.261 14.312 -9.494 1.00 47.68 52 PHE A O 1
ATOM 431 N N . GLN A 1 59 ? -18.051 13.961 -9.327 1.00 40.62 53 GLN A N 1
ATOM 432 C CA . GLN A 1 59 ? -17.719 15.377 -9.357 1.00 43.90 53 GLN A CA 1
ATOM 433 C C . GLN A 1 59 ? -18.150 15.996 -10.686 1.00 43.37 53 GLN A C 1
ATOM 434 O O . GLN A 1 59 ? -18.657 17.118 -10.716 1.00 40.40 53 GLN A O 1
ATOM 440 N N . TYR A 1 60 ? -17.910 15.267 -11.784 1.00 39.61 54 TYR A N 1
ATOM 441 C CA . TYR A 1 60 ? -18.300 15.751 -13.095 1.00 39.41 54 TYR A CA 1
ATOM 442 C C . TYR A 1 60 ? -19.817 15.775 -13.196 1.00 40.02 54 TYR A C 1
ATOM 443 O O . TYR A 1 60 ? -20.366 16.773 -13.655 1.00 36.75 54 TYR A O 1
ATOM 452 N N . GLU A 1 61 ? -20.482 14.700 -12.747 1.00 43.83 55 GLU A N 1
ATOM 453 C CA . GLU A 1 61 ? -21.940 14.639 -12.774 1.00 50.26 55 GLU A CA 1
ATOM 454 C C . GLU A 1 61 ? -22.510 15.907 -12.154 1.00 50.25 55 GLU A C 1
ATOM 455 O O . GLU A 1 61 ? -23.550 16.407 -12.570 1.00 51.60 55 GLU A O 1
ATOM 461 N N . LYS A 1 62 ? -21.772 16.412 -11.165 1.00 53.39 56 LYS A N 1
ATOM 462 C CA . LYS A 1 62 ? -22.257 17.343 -10.166 1.00 54.57 56 LYS A CA 1
ATOM 463 C C . LYS A 1 62 ? -21.869 18.767 -10.564 1.00 49.77 56 LYS A C 1
ATOM 464 O O . LYS A 1 62 ? -22.436 19.725 -10.053 1.00 46.82 56 LYS A O 1
ATOM 470 N N . ALA A 1 63 ? -20.920 18.901 -11.504 1.00 44.68 57 ALA A N 1
ATOM 471 C CA . ALA A 1 63 ? -20.358 20.201 -11.851 1.00 43.30 57 ALA A CA 1
ATOM 472 C C . ALA A 1 63 ? -21.376 21.042 -12.623 1.00 39.39 57 ALA A C 1
ATOM 473 O O . ALA A 1 63 ? -22.278 20.509 -13.264 1.00 39.92 57 ALA A O 1
ATOM 475 N N . PRO A 1 64 ? -21.260 22.385 -12.592 1.00 38.58 58 PRO A N 1
ATOM 476 C CA . PRO A 1 64 ? -22.199 23.251 -13.307 1.00 42.73 58 PRO A CA 1
ATOM 477 C C . PRO A 1 64 ? -21.939 23.264 -14.814 1.00 41.99 58 PRO A C 1
ATOM 478 O O . PRO A 1 64 ? -20.820 23.006 -15.252 1.00 40.51 58 PRO A O 1
ATOM 482 N N . TYR A 1 65 ? -22.974 23.570 -15.597 1.00 41.52 59 TYR A N 1
ATOM 483 C CA . TYR A 1 65 ? -22.790 23.921 -16.997 1.00 40.30 59 TYR A CA 1
ATOM 484 C C . TYR A 1 65 ? -22.425 25.396 -17.122 1.00 37.29 59 TYR A C 1
ATOM 485 O O . TYR A 1 65 ? -23.152 26.256 -16.649 1.00 38.41 59 TYR A O 1
ATOM 494 N N . PRO A 1 66 ? -21.306 25.762 -17.781 1.00 35.60 60 PRO A N 1
ATOM 495 C CA . PRO A 1 66 ? -21.009 27.173 -18.029 1.00 33.50 60 PRO A CA 1
ATOM 496 C C . PRO A 1 66 ? -22.128 27.788 -18.868 1.00 30.96 60 PRO A C 1
ATOM 497 O O . PRO A 1 66 ? -22.800 27.071 -19.603 1.00 29.69 60 PRO A O 1
ATOM 501 N N . SER A 1 67 ? -22.295 29.113 -18.775 1.00 29.75 61 SER A N 1
ATOM 502 C CA . SER A 1 67 ? -23.229 29.832 -19.625 1.00 29.65 61 SER A CA 1
ATOM 503 C C . SER A 1 67 ? -22.645 30.006 -21.028 1.00 29.65 61 SER A C 1
ATOM 504 O O . SER A 1 67 ? -21.435 30.201 -21.179 1.00 29.90 61 SER A O 1
ATOM 507 N N . ILE A 1 68 ? -23.513 29.928 -22.047 1.00 29.35 62 ILE A N 1
ATOM 508 C CA . ILE A 1 68 ? -23.120 30.123 -23.437 1.00 28.06 62 ILE A CA 1
ATOM 509 C C . ILE A 1 68 ? -24.074 31.097 -24.116 1.00 29.16 62 ILE A C 1
ATOM 510 O O . ILE A 1 68 ? -25.306 30.912 -24.085 1.00 28.58 62 ILE A O 1
ATOM 515 N N . THR A 1 69 ? -23.476 32.118 -24.748 1.00 25.23 63 THR A N 1
ATOM 516 C CA . THR A 1 69 ? -24.177 33.000 -25.662 1.00 25.56 63 THR A CA 1
ATOM 517 C C . THR A 1 69 ? -23.980 32.532 -27.094 1.00 26.70 63 THR A C 1
ATOM 518 O O . THR A 1 69 ? -22.849 32.250 -27.498 1.00 26.58 63 THR A O 1
ATOM 522 N N . CYS A 1 70 ? -25.071 32.486 -27.871 1.00 27.50 64 CYS A N 1
ATOM 523 C CA . CYS A 1 70 ? -24.962 32.278 -29.306 1.00 25.89 64 CYS A CA 1
ATOM 524 C C . CYS A 1 70 ? -25.011 33.632 -30.013 1.00 28.00 64 CYS A C 1
ATOM 525 O O . CYS A 1 70 ? -25.974 34.378 -29.860 1.00 28.00 64 CYS A O 1
ATOM 528 N N . GLY A 1 71 ? -23.936 33.951 -30.750 1.00 26.85 65 GLY A N 1
ATOM 529 C CA . GLY A 1 71 ? -23.830 35.174 -31.528 1.00 26.68 65 GLY A CA 1
ATOM 530 C C . GLY A 1 71 ? -24.002 34.921 -33.031 1.00 27.19 65 GLY A C 1
ATOM 531 O O . GLY A 1 71 ? -23.364 34.037 -33.603 1.00 26.85 65 GLY A O 1
ATOM 532 N N . ILE A 1 72 ? -24.868 35.719 -33.661 1.00 26.37 66 ILE A N 1
ATOM 533 C CA . ILE A 1 72 ? -25.194 35.583 -35.072 1.00 26.88 66 ILE A CA 1
ATOM 534 C C . ILE A 1 72 ? -25.087 36.950 -35.728 1.00 26.97 66 ILE A C 1
ATOM 535 O O . ILE A 1 72 ? -25.738 37.898 -35.271 1.00 27.40 66 ILE A O 1
ATOM 540 N N . LEU A 1 73 ? -24.286 37.022 -36.802 1.00 25.69 67 LEU A N 1
ATOM 541 C CA . LEU A 1 73 ? -24.285 38.169 -37.700 1.00 26.84 67 LEU A CA 1
ATOM 542 C C . LEU A 1 73 ? -25.381 37.965 -38.745 1.00 27.23 67 LEU A C 1
ATOM 543 O O . LEU A 1 73 ? -25.526 36.855 -39.251 1.00 28.37 67 LEU A O 1
ATOM 548 N N . THR A 1 74 ? -26.141 39.026 -39.063 1.00 26.10 68 THR A N 1
ATOM 549 C CA . THR A 1 74 ? -27.120 38.974 -40.141 1.00 27.04 68 THR A CA 1
ATOM 550 C C . THR A 1 74 ? -27.036 40.203 -41.047 1.00 29.30 68 THR A C 1
ATOM 551 O O . THR A 1 74 ? -26.837 41.332 -40.600 1.00 28.16 68 THR A O 1
ATOM 555 N N . TYR A 1 75 ? -27.163 39.937 -42.350 1.00 30.29 69 TYR A N 1
ATOM 556 C CA . TYR A 1 75 ? -27.446 40.943 -43.353 1.00 32.95 69 TYR A CA 1
ATOM 557 C C . TYR A 1 75 ? -28.327 40.296 -44.425 1.00 31.83 69 TYR A C 1
ATOM 558 O O . TYR A 1 75 ? -27.851 39.463 -45.174 1.00 31.69 69 TYR A O 1
ATOM 567 N N . ASN A 1 76 ? -29.627 40.623 -44.422 1.00 31.81 70 ASN A N 1
ATOM 568 C CA . ASN A 1 76 ? -30.576 40.217 -45.454 1.00 32.58 70 ASN A CA 1
ATOM 569 C C . ASN A 1 76 ? -30.686 38.696 -45.527 1.00 29.84 70 ASN A C 1
ATOM 570 O O . ASN A 1 76 ? -30.498 38.101 -46.582 1.00 30.43 70 ASN A O 1
ATOM 575 N N . GLU A 1 77 ? -31.095 38.113 -44.405 1.00 28.46 71 GLU A N 1
ATOM 576 C CA . GLU A 1 77 ? -31.194 36.677 -44.237 1.00 31.89 71 GLU A CA 1
ATOM 577 C C . GLU A 1 77 ? -32.652 36.253 -44.017 1.00 32.03 71 GLU A C 1
ATOM 578 O O . GLU A 1 77 ? -32.907 35.260 -43.327 1.00 26.29 71 GLU A O 1
ATOM 584 N N . GLU A 1 78 ? -33.623 36.953 -44.645 1.00 32.93 72 GLU A N 1
ATOM 585 C CA . GLU A 1 78 ? -35.019 36.577 -44.434 1.00 34.73 72 GLU A CA 1
ATOM 586 C C . GLU A 1 78 ? -35.235 35.141 -44.917 1.00 33.68 72 GLU A C 1
ATOM 587 O O . GLU A 1 78 ? -36.007 34.392 -44.323 1.00 37.75 72 GLU A O 1
ATOM 593 N N . ARG A 1 79 ? -34.506 34.746 -45.966 1.00 34.81 73 ARG A N 1
ATOM 594 C CA . ARG A 1 79 ? -34.564 33.385 -46.494 1.00 37.56 73 ARG A CA 1
ATOM 595 C C . ARG A 1 79 ? -34.335 32.323 -45.416 1.00 37.28 73 ARG A C 1
ATOM 596 O O . ARG A 1 79 ? -34.982 31.284 -45.461 1.00 38.92 73 ARG A O 1
ATOM 604 N N . CYS A 1 80 ? -33.401 32.537 -44.469 1.00 35.93 74 CYS A N 1
ATOM 605 C CA . CYS A 1 80 ? -32.880 31.413 -43.697 1.00 34.97 74 CYS A CA 1
ATOM 606 C C . CYS A 1 80 ? -32.785 31.664 -42.186 1.00 33.75 74 CYS A C 1
ATOM 607 O O . CYS A 1 80 ? -32.510 30.723 -41.429 1.00 29.32 74 CYS A O 1
ATOM 610 N N . ILE A 1 81 ? -33.035 32.900 -41.728 1.00 28.54 75 ILE A N 1
ATOM 611 C CA . ILE A 1 81 ? -32.845 33.228 -40.322 1.00 30.44 75 ILE A CA 1
ATOM 612 C C . ILE A 1 81 ? -33.698 32.344 -39.418 1.00 31.57 75 ILE A C 1
ATOM 613 O O . ILE A 1 81 ? -33.239 31.927 -38.355 1.00 28.52 75 ILE A O 1
ATOM 618 N N . LYS A 1 82 ? -34.943 32.043 -39.816 1.00 31.54 76 LYS A N 1
ATOM 619 C CA . LYS A 1 82 ? -35.794 31.247 -38.950 1.00 30.55 76 LYS A CA 1
ATOM 620 C C . LYS A 1 82 ? -35.323 29.795 -38.920 1.00 27.97 76 LYS A C 1
ATOM 621 O O . LYS A 1 82 ? -35.393 29.151 -37.871 1.00 29.81 76 LYS A O 1
ATOM 627 N N . ARG A 1 83 ? -34.938 29.252 -40.079 1.00 29.53 77 ARG A N 1
ATOM 628 C CA . ARG A 1 83 ? -34.372 27.905 -40.131 1.00 33.27 77 ARG A CA 1
ATOM 629 C C . ARG A 1 83 ? -33.216 27.836 -39.124 1.00 30.90 77 ARG A C 1
ATOM 630 O O . ARG A 1 83 ? -33.148 26.935 -38.296 1.00 32.34 77 ARG A O 1
ATOM 638 N N . CYS A 1 84 ? -32.366 28.863 -39.131 1.00 32.16 78 CYS A N 1
ATOM 639 C CA . CYS A 1 84 ? -31.213 28.929 -38.241 1.00 30.97 78 CYS A CA 1
ATOM 640 C C . CYS A 1 84 ? -31.655 28.951 -36.772 1.00 33.92 78 CYS A C 1
ATOM 641 O O . CYS A 1 84 ? -31.303 28.060 -35.996 1.00 30.90 78 CYS A O 1
ATOM 644 N N . LEU A 1 85 ? -32.450 29.955 -36.378 1.00 33.40 79 LEU A N 1
ATOM 645 C CA . LEU A 1 85 ? -32.846 30.091 -34.981 1.00 32.77 79 LEU A CA 1
ATOM 646 C C . LEU A 1 85 ? -33.610 28.866 -34.474 1.00 33.53 79 LEU A C 1
ATOM 647 O O . LEU A 1 85 ? -33.427 28.469 -33.321 1.00 33.49 79 LEU A O 1
ATOM 652 N N . ASP A 1 86 ? -34.482 28.285 -35.307 1.00 33.79 80 ASP A N 1
ATOM 653 C CA . ASP A 1 86 ? -35.227 27.099 -34.906 1.00 36.64 80 ASP A CA 1
ATOM 654 C C . ASP A 1 86 ? -34.268 25.966 -34.548 1.00 35.36 8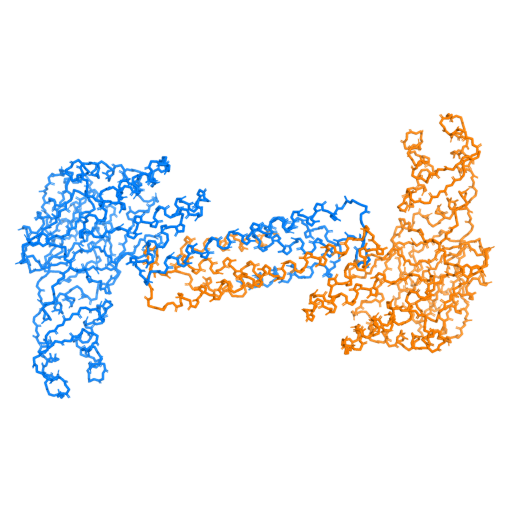0 ASP A C 1
ATOM 655 O O . ASP A 1 86 ? -34.563 25.182 -33.661 1.00 41.43 80 ASP A O 1
ATOM 660 N N . SER A 1 87 ? -33.118 25.872 -35.224 1.00 37.07 81 SER A N 1
ATOM 661 C CA . SER A 1 87 ? -32.235 24.723 -35.060 1.00 34.41 81 SER A CA 1
ATOM 662 C C . SER A 1 87 ? -31.436 24.801 -33.760 1.00 32.81 81 SER A C 1
ATOM 663 O O . SER A 1 87 ? -30.918 23.787 -33.314 1.00 33.83 81 SER A O 1
ATOM 666 N N . LEU A 1 88 ? -31.397 25.980 -33.133 1.00 32.21 82 LEU A N 1
ATOM 667 C CA . LEU A 1 88 ? -30.602 26.217 -31.938 1.00 34.21 82 LEU A CA 1
ATOM 668 C C . LEU A 1 88 ? -31.271 25.679 -30.677 1.00 34.05 82 LEU A C 1
ATOM 669 O O . LEU A 1 88 ? -30.586 25.399 -29.698 1.00 35.58 82 LEU A O 1
ATOM 674 N N . GLY A 1 89 ? -32.603 25.576 -30.681 1.00 39.43 83 GLY A N 1
ATOM 675 C CA . GLY A 1 89 ? -33.326 25.048 -29.531 1.00 37.97 83 GLY A CA 1
ATOM 676 C C . GLY A 1 89 ? -33.348 26.057 -28.389 1.00 36.68 83 GLY A C 1
ATOM 677 O O . GLY A 1 89 ? -33.370 27.255 -28.641 1.00 36.73 83 GLY A O 1
ATOM 678 N N . SER A 1 90 ? -33.335 25.554 -27.146 1.00 39.12 84 SER A N 1
ATOM 679 C CA . SER A 1 90 ? -33.406 26.374 -25.942 1.00 42.32 84 SER A CA 1
ATOM 680 C C . SER A 1 90 ? -32.134 26.207 -25.114 1.00 40.56 84 SER A C 1
ATOM 681 O O . SER A 1 90 ? -32.029 26.692 -23.996 1.00 45.14 84 SER A O 1
ATOM 684 N N . GLN A 1 91 ? -31.173 25.516 -25.705 1.00 47.10 85 GLN A N 1
ATOM 685 C CA . GLN A 1 91 ? -29.825 25.340 -25.187 1.00 50.79 85 GLN A CA 1
ATOM 686 C C . GLN A 1 91 ? -29.248 26.614 -24.564 1.00 47.25 85 GLN A C 1
ATOM 687 O O . GLN A 1 91 ? -28.822 26.611 -23.411 1.00 47.38 85 GLN A O 1
ATOM 693 N N . PHE A 1 92 ? -29.227 27.701 -25.347 1.00 41.66 86 PHE A N 1
ATOM 694 C CA . PHE A 1 92 ? -28.357 28.832 -25.084 1.00 36.16 86 PHE A CA 1
ATOM 695 C C . PHE A 1 92 ? -28.936 29.733 -24.000 1.00 36.21 86 PHE A C 1
ATOM 696 O O . PHE A 1 92 ? -30.142 29.794 -23.811 1.00 36.89 86 PHE A O 1
ATOM 704 N N . ASP A 1 93 ? -28.049 30.417 -23.272 1.00 33.62 87 ASP A N 1
ATOM 705 C CA . ASP A 1 93 ? -28.446 31.298 -22.189 1.00 36.05 87 ASP A CA 1
ATOM 706 C C . ASP A 1 93 ? -28.855 32.664 -22.728 1.00 37.69 87 ASP A C 1
ATOM 707 O O . ASP A 1 93 ? -29.547 33.431 -22.053 1.00 37.60 87 ASP A O 1
ATOM 712 N N . GLU A 1 94 ? -28.373 32.968 -23.931 1.00 33.69 88 GLU A N 1
ATOM 713 C CA . GLU A 1 94 ? -28.545 34.273 -24.533 1.00 33.46 88 GLU A CA 1
ATOM 714 C C . GLU A 1 94 ? -28.311 34.062 -26.021 1.00 33.04 88 GLU A C 1
ATOM 715 O O . GLU A 1 94 ? -27.364 33.369 -26.379 1.00 29.64 88 GLU A O 1
ATOM 721 N N . ILE A 1 95 ? -29.215 34.573 -26.865 1.00 30.90 89 ILE A N 1
ATOM 722 C CA . ILE A 1 95 ? -28.950 34.637 -28.290 1.00 29.01 89 ILE A CA 1
ATOM 723 C C . ILE A 1 95 ? -28.892 36.109 -28.683 1.00 30.22 89 ILE A C 1
ATOM 724 O O . ILE A 1 95 ? -29.846 36.851 -28.434 1.00 30.22 89 ILE A O 1
ATOM 729 N N . LEU A 1 96 ? -27.765 36.495 -29.302 1.00 27.61 90 LEU A N 1
ATOM 730 C CA . LEU A 1 96 ? -27.542 37.843 -29.797 1.00 28.32 90 LEU A CA 1
ATOM 731 C C . LEU A 1 96 ? -27.462 37.812 -31.323 1.00 30.69 90 LEU A C 1
ATOM 732 O O . LEU A 1 96 ? -26.675 37.048 -31.877 1.00 29.95 90 LEU A O 1
ATOM 737 N N . VAL A 1 97 ? -28.262 38.666 -31.983 1.00 29.62 91 VAL A N 1
ATOM 738 C CA . VAL A 1 97 ? -28.125 38.928 -33.406 1.00 28.98 91 VAL A CA 1
ATOM 739 C C . VAL A 1 97 ? -27.559 40.332 -33.566 1.00 28.69 91 VAL A C 1
ATOM 740 O O . VAL A 1 97 ? -28.151 41.294 -33.077 1.00 30.87 91 VAL A O 1
ATOM 744 N N . LEU A 1 98 ? -26.406 40.442 -34.238 1.00 26.67 92 LEU A N 1
ATOM 745 C CA . LEU A 1 98 ? -25.899 41.731 -34.686 1.00 26.59 92 LEU A CA 1
ATOM 746 C C . LEU A 1 98 ? -26.242 41.904 -36.167 1.00 28.95 92 LEU A C 1
ATOM 747 O O . LEU A 1 98 ? -25.685 41.215 -37.021 1.00 30.97 92 LEU A O 1
ATOM 752 N N . ASP A 1 99 ? -27.147 42.847 -36.474 1.00 29.71 93 ASP A N 1
ATOM 753 C CA . ASP A 1 99 ? -27.654 43.031 -37.824 1.00 29.38 93 ASP A CA 1
ATOM 754 C C . ASP A 1 99 ? -27.017 44.275 -38.428 1.00 30.67 93 ASP A C 1
ATOM 755 O O . ASP A 1 99 ? -26.942 45.313 -37.762 1.00 29.43 93 ASP A O 1
ATOM 760 N N . SER A 1 100 ? -26.596 44.154 -39.698 1.00 32.16 94 SER A N 1
ATOM 761 C CA . SER A 1 100 ? -25.983 45.239 -40.456 1.00 36.28 94 SER A CA 1
ATOM 762 C C . SER A 1 100 ? -27.030 46.079 -41.193 1.00 36.37 94 SER A C 1
ATOM 763 O O . SER A 1 100 ? -26.809 46.420 -42.349 1.00 39.98 94 SER A O 1
ATOM 766 N N . HIS A 1 101 ? -28.167 46.397 -40.556 1.00 36.91 95 HIS A N 1
ATOM 767 C CA . HIS A 1 101 ? -29.236 47.153 -41.206 1.00 36.20 95 HIS A CA 1
ATOM 768 C C . HIS A 1 101 ? -29.754 46.433 -42.453 1.00 34.73 95 HIS A C 1
ATOM 769 O O . HIS A 1 101 ? -29.806 47.008 -43.537 1.00 36.82 95 HIS A O 1
ATOM 776 N N . SER A 1 102 ? -30.167 45.174 -42.278 1.00 33.37 96 SER A N 1
ATOM 777 C CA . SER A 1 102 ? -30.935 44.458 -43.284 1.00 37.37 96 SER A CA 1
ATOM 778 C C . SER A 1 102 ? -32.112 45.309 -43.778 1.00 36.84 96 SER A C 1
ATOM 779 O O . SER A 1 102 ? -32.732 46.023 -43.007 1.00 34.73 96 SER A O 1
ATOM 782 N N . THR A 1 103 ? -32.411 45.228 -45.077 1.00 38.46 97 THR A N 1
ATOM 783 C CA . THR A 1 103 ? -33.552 45.920 -45.650 1.00 41.22 97 THR A CA 1
ATOM 784 C C . THR A 1 103 ? -34.735 44.959 -45.789 1.00 46.33 97 THR A C 1
ATOM 785 O O . THR A 1 103 ? -35.873 45.408 -45.917 1.00 49.88 97 THR A O 1
ATOM 789 N N . ASP A 1 104 ? -34.483 43.643 -45.718 1.00 42.11 98 ASP A N 1
ATOM 790 C CA . ASP A 1 104 ? -35.533 42.647 -45.904 1.00 40.39 98 ASP A CA 1
ATOM 791 C C . ASP A 1 104 ? -36.273 42.444 -44.580 1.00 35.38 98 ASP A C 1
ATOM 792 O O . ASP A 1 104 ? -36.204 43.298 -43.712 1.00 36.70 98 ASP A O 1
ATOM 797 N N . ASN A 1 105 ? -36.959 41.304 -44.424 1.00 35.77 99 ASN A N 1
ATOM 798 C CA . ASN A 1 105 ? -37.737 40.994 -43.229 1.00 37.71 99 ASN A CA 1
ATOM 799 C C . ASN A 1 105 ? -36.914 40.397 -42.081 1.00 34.96 99 ASN A C 1
ATOM 800 O O . ASN A 1 105 ? -37.497 39.999 -41.075 1.00 34.10 99 ASN A O 1
ATOM 805 N N . THR A 1 106 ? -35.577 40.352 -42.193 1.00 33.35 100 THR A N 1
ATOM 806 C CA . THR A 1 106 ? -34.766 39.610 -41.237 1.00 32.37 100 THR A CA 1
ATOM 807 C C . THR A 1 106 ? -35.192 39.897 -39.800 1.00 28.86 100 THR A C 1
ATOM 808 O O . THR A 1 106 ? -35.510 38.968 -39.076 1.00 28.62 100 THR A O 1
ATOM 812 N N . THR A 1 107 ? -35.179 41.173 -39.384 1.00 28.56 101 THR A N 1
ATOM 813 C CA . THR A 1 107 ? -35.348 41.512 -37.978 1.00 29.90 101 THR A CA 1
ATOM 814 C C . THR A 1 107 ? -36.825 41.479 -37.572 1.00 30.40 101 THR A C 1
ATOM 815 O O . THR A 1 107 ? -37.143 41.244 -36.408 1.00 29.84 101 THR A O 1
ATOM 819 N N . LYS A 1 108 ? -37.740 41.647 -38.528 1.00 32.56 102 LYS A N 1
ATOM 820 C CA . LYS A 1 108 ? -39.152 41.509 -38.215 1.00 34.56 102 LYS A CA 1
ATOM 821 C C . LYS A 1 108 ? -39.430 40.062 -37.823 1.00 36.00 102 LYS A C 1
ATOM 822 O O . LYS A 1 108 ? -40.137 39.816 -36.854 1.00 35.67 102 LYS A O 1
ATOM 828 N N . ILE A 1 109 ? -38.884 39.105 -38.594 1.00 37.97 103 ILE A N 1
ATOM 829 C CA . ILE A 1 109 ? -39.067 37.694 -38.295 1.00 35.81 103 ILE A CA 1
ATOM 830 C C . ILE A 1 109 ? -38.539 37.423 -36.893 1.00 36.24 103 ILE A C 1
ATOM 831 O O . ILE A 1 109 ? -39.180 36.715 -36.129 1.00 34.30 103 ILE A O 1
ATOM 836 N N . ILE A 1 110 ? -37.373 37.988 -36.548 1.00 37.99 104 ILE A N 1
ATOM 837 C CA . ILE A 1 110 ? -36.766 37.696 -35.257 1.00 37.05 104 ILE A CA 1
ATOM 838 C C . ILE A 1 110 ? -37.653 38.247 -34.146 1.00 36.89 104 ILE A C 1
ATOM 839 O O . ILE A 1 110 ? -37.954 37.539 -33.185 1.00 35.30 104 ILE A O 1
ATOM 844 N N . ASN A 1 111 ? -38.019 39.527 -34.258 1.00 38.06 105 ASN A N 1
ATOM 845 C CA . ASN A 1 111 ? -38.801 40.177 -33.218 1.00 44.09 105 ASN A CA 1
ATOM 846 C C . ASN A 1 111 ? -40.210 39.583 -33.142 1.00 42.93 105 ASN A C 1
ATOM 847 O O . ASN A 1 111 ? -40.767 39.466 -32.053 1.00 47.74 105 ASN A O 1
ATOM 852 N N . ARG A 1 112 ? -40.771 39.164 -34.280 1.00 43.80 106 ARG A N 1
ATOM 853 C CA . ARG A 1 112 ? -42.100 38.570 -34.296 1.00 43.38 106 ARG A CA 1
ATOM 854 C C . ARG A 1 112 ? -42.050 37.132 -33.787 1.00 41.99 106 ARG A C 1
ATOM 855 O O . ARG A 1 112 ? -42.807 36.773 -32.895 1.00 37.40 106 ARG A O 1
ATOM 863 N N . ASP A 1 113 ? -41.160 36.304 -34.347 1.00 43.66 107 ASP A N 1
ATOM 864 C CA . ASP A 1 113 ? -41.193 34.872 -34.076 1.00 43.01 107 ASP A CA 1
ATOM 865 C C . ASP A 1 113 ? -40.177 34.447 -33.008 1.00 41.07 107 ASP A C 1
ATOM 866 O O . ASP A 1 113 ? -40.261 33.315 -32.531 1.00 38.25 107 ASP A O 1
ATOM 871 N N . PHE A 1 114 ? -39.232 35.314 -32.598 1.00 37.95 108 PHE A N 1
ATOM 872 C CA . PHE A 1 114 ? -38.234 34.904 -31.611 1.00 39.26 108 PHE A CA 1
ATOM 873 C C . PHE A 1 114 ? -37.970 36.034 -30.616 1.00 44.34 108 PHE A C 1
ATOM 874 O O . PHE A 1 114 ? -36.871 36.598 -30.575 1.00 42.00 108 PHE A O 1
ATOM 882 N N . PRO A 1 115 ? -38.963 36.370 -29.758 1.00 43.76 109 PRO A N 1
ATOM 883 C CA . PRO A 1 115 ? -38.865 37.541 -28.881 1.00 42.32 109 PRO A CA 1
ATOM 884 C C . PRO A 1 115 ? -37.764 37.540 -27.815 1.00 41.43 109 PRO A C 1
ATOM 885 O O . PRO A 1 115 ? -37.382 38.606 -27.349 1.00 40.80 109 PRO A O 1
ATOM 889 N N . MET A 1 116 ? -37.258 36.367 -27.416 1.00 39.86 110 MET A N 1
ATOM 890 C CA . MET A 1 116 ? -36.201 36.304 -26.417 1.00 42.06 110 MET A CA 1
ATOM 891 C C . MET A 1 116 ? -34.845 36.681 -27.029 1.00 37.83 110 MET A C 1
ATOM 892 O O . MET A 1 116 ? -33.917 37.047 -26.309 1.00 34.88 110 MET A O 1
ATOM 897 N N . VAL A 1 117 ? -34.730 36.591 -28.356 1.00 34.66 111 VAL A N 1
ATOM 898 C CA . VAL A 1 117 ? -33.502 36.931 -29.057 1.00 35.72 111 VAL A CA 1
ATOM 899 C C . VAL A 1 117 ? -33.305 38.444 -28.997 1.00 36.39 111 VAL A C 1
ATOM 900 O O . VAL A 1 117 ? -34.233 39.204 -29.263 1.00 34.53 111 VAL A O 1
ATOM 904 N N . LYS A 1 118 ? -32.085 38.879 -28.669 1.00 33.25 112 LYS A N 1
ATOM 905 C CA . LYS A 1 118 ? -31.772 40.296 -28.617 1.00 35.01 112 LYS A CA 1
ATOM 906 C C . LYS A 1 118 ? -31.129 40.712 -29.935 1.00 34.11 112 LYS A C 1
ATOM 907 O O . LYS A 1 118 ? -30.216 40.030 -30.390 1.00 35.66 112 LYS A O 1
ATOM 913 N N . VAL A 1 119 ? -31.580 41.844 -30.503 1.00 30.94 113 VAL A N 1
ATOM 914 C CA . VAL A 1 119 ? -31.099 42.336 -31.789 1.00 33.29 113 VAL A CA 1
ATOM 915 C C . VAL A 1 119 ? -30.432 43.706 -31.601 1.00 33.07 113 VAL A C 1
ATOM 916 O O . VAL A 1 119 ? -31.066 44.642 -31.106 1.00 31.90 113 VAL A O 1
ATOM 920 N N . ILE A 1 120 ? -29.150 43.796 -31.994 1.00 29.73 114 ILE A N 1
ATOM 921 C CA . ILE A 1 120 ? -28.352 45.015 -31.977 1.00 30.28 114 ILE A CA 1
ATOM 922 C C . ILE A 1 120 ? -27.968 45.362 -33.418 1.00 30.93 114 ILE A C 1
ATOM 923 O O . ILE A 1 120 ? -27.774 44.470 -34.232 1.00 31.12 114 ILE A O 1
ATOM 928 N N . TYR A 1 121 ? -27.877 46.654 -33.745 1.00 31.91 115 TYR A N 1
ATOM 929 C CA . TYR A 1 121 ? -27.534 47.073 -35.095 1.00 34.11 115 TYR A CA 1
ATOM 930 C C . TYR A 1 121 ? -26.153 47.733 -35.080 1.00 34.02 115 TYR A C 1
ATOM 931 O O . TYR A 1 121 ? -25.749 48.356 -34.100 1.00 35.94 115 TYR A O 1
ATOM 940 N N . GLU A 1 122 ? -25.421 47.546 -36.176 1.00 31.46 116 GLU A N 1
ATOM 941 C CA . GLU A 1 122 ? -24.078 48.076 -36.324 1.00 31.80 116 GLU A CA 1
ATOM 942 C C . GLU A 1 122 ? -23.811 48.157 -37.817 1.00 34.33 116 GLU A C 1
ATOM 943 O O . GLU A 1 122 ? -23.836 47.135 -38.496 1.00 35.10 116 GLU A O 1
ATOM 949 N N . PRO A 1 123 ? -23.660 49.380 -38.376 1.00 36.90 117 PRO A N 1
ATOM 950 C CA . PRO A 1 123 ? -23.298 49.554 -39.779 1.00 38.09 117 PRO A CA 1
ATOM 951 C C . PRO A 1 123 ? -22.113 48.685 -40.180 1.00 34.02 117 PRO A C 1
ATOM 952 O O . PRO A 1 123 ? -21.111 48.672 -39.482 1.00 33.84 117 PRO A O 1
ATOM 956 N N . TRP A 1 124 ? -22.245 48.023 -41.330 1.00 33.39 118 TRP A N 1
ATOM 957 C CA . TRP A 1 124 ? -21.195 47.203 -41.911 1.00 34.12 118 TRP A CA 1
ATOM 958 C C . TRP A 1 124 ? -20.016 48.078 -42.324 1.00 34.06 118 TRP A C 1
ATOM 959 O O . TRP A 1 124 ? -20.225 49.099 -42.967 1.00 35.82 118 TRP A O 1
ATOM 970 N N . ILE A 1 125 ? -18.781 47.678 -41.973 1.00 33.33 119 ILE A N 1
ATOM 971 C CA . ILE A 1 125 ? -17.596 48.453 -42.330 1.00 31.17 119 ILE A CA 1
ATOM 972 C C . ILE A 1 125 ? -16.521 47.556 -42.945 1.00 31.11 119 ILE A C 1
ATOM 973 O O . ILE A 1 125 ? -15.332 47.816 -42.764 1.00 29.83 119 ILE A O 1
ATOM 978 N N . ASP A 1 126 ? -16.944 46.526 -43.689 1.00 33.16 120 ASP A N 1
ATOM 979 C CA . ASP A 1 126 ? -16.037 45.650 -44.428 1.00 33.68 120 ASP A CA 1
ATOM 980 C C . ASP A 1 126 ? -14.977 45.051 -43.498 1.00 31.16 120 ASP A C 1
ATOM 981 O O . ASP A 1 126 ? -13.780 45.010 -43.817 1.00 30.70 120 ASP A O 1
ATOM 986 N N . ASP A 1 127 ? -15.430 44.546 -42.345 1.00 27.63 121 ASP A N 1
ATOM 987 C CA . ASP A 1 127 ? -14.518 43.954 -41.383 1.00 25.02 121 ASP A CA 1
ATOM 988 C C . ASP A 1 127 ? -15.273 42.970 -40.494 1.00 23.78 121 ASP A C 1
ATOM 989 O O . ASP A 1 127 ? -15.855 43.353 -39.482 1.00 26.49 121 ASP A O 1
ATOM 994 N N . PHE A 1 128 ? -15.221 41.678 -40.857 1.00 24.77 122 PHE A N 1
ATOM 995 C CA . PHE A 1 128 ? -15.911 40.630 -40.115 1.00 22.28 122 PHE A CA 1
ATOM 996 C C . PHE A 1 128 ? -15.439 40.550 -38.666 1.00 22.17 122 PHE A C 1
ATOM 997 O O . PHE A 1 128 ? -16.257 40.254 -37.794 1.00 19.85 122 PHE A O 1
ATOM 1005 N N . SER A 1 129 ? -14.129 40.767 -38.419 1.00 20.69 123 SER A N 1
ATOM 1006 C CA . SER A 1 129 ? -13.590 40.716 -37.068 1.00 22.13 123 SER A CA 1
ATOM 1007 C C . SER A 1 129 ? -14.222 41.769 -36.152 1.00 22.49 123 SER A C 1
ATOM 1008 O O . SER A 1 129 ? -14.488 41.481 -34.988 1.00 24.71 123 SER A O 1
ATOM 1011 N N . PHE A 1 130 ? -14.350 43.003 -36.645 1.00 23.82 124 PHE A N 1
ATOM 1012 C CA . PHE A 1 130 ? -14.935 44.097 -35.891 1.00 26.03 124 PHE A CA 1
ATOM 1013 C C . PHE A 1 130 ? -16.356 43.720 -35.470 1.00 26.98 124 PHE A C 1
ATOM 1014 O O . PHE A 1 130 ? -16.733 43.871 -34.302 1.00 27.88 124 PHE A O 1
ATOM 1022 N N . HIS A 1 131 ? -17.126 43.201 -36.428 1.00 24.38 125 HIS A N 1
ATOM 1023 C CA . HIS A 1 131 ? -18.476 42.755 -36.148 1.00 25.29 125 HIS A CA 1
ATOM 1024 C C . HIS A 1 131 ? -18.466 41.597 -35.151 1.00 25.97 125 HIS A C 1
ATOM 1025 O O . HIS A 1 131 ? -19.216 41.664 -34.176 1.00 25.07 125 HIS A O 1
ATOM 1032 N N . ARG A 1 132 ? -17.565 40.606 -35.306 1.00 24.44 126 ARG A N 1
ATOM 1033 C CA . ARG A 1 132 ? -17.561 39.479 -34.372 1.00 25.39 126 ARG A CA 1
ATOM 1034 C C . ARG A 1 132 ? -17.082 39.904 -32.981 1.00 25.03 126 ARG A C 1
ATOM 1035 O O . ARG A 1 132 ? -17.575 39.390 -31.976 1.00 23.86 126 ARG A O 1
ATOM 1043 N N . ASN A 1 133 ? -16.121 40.830 -32.910 1.00 25.60 127 ASN A N 1
ATOM 1044 C CA . ASN A 1 133 ? -15.612 41.285 -31.619 1.00 27.00 127 ASN A CA 1
ATOM 1045 C C . ASN A 1 133 ? -16.664 42.132 -30.888 1.00 28.86 127 ASN A C 1
ATOM 1046 O O . ASN A 1 133 ? -16.718 42.142 -29.659 1.00 29.81 127 ASN A O 1
ATOM 1051 N N . LYS A 1 134 ? -17.504 42.843 -31.648 1.00 29.83 128 LYS A N 1
ATOM 1052 C CA . LYS A 1 134 ? -18.598 43.606 -31.067 1.00 32.30 128 LYS A CA 1
ATOM 1053 C C . LYS A 1 134 ? -19.574 42.638 -30.398 1.00 29.81 128 LYS A C 1
ATOM 1054 O O . LYS A 1 134 ? -20.154 42.968 -29.369 1.00 30.19 128 LYS A O 1
ATOM 1060 N N . LEU A 1 135 ? -19.732 41.428 -30.952 1.00 27.90 129 LEU A N 1
ATOM 1061 C CA . LEU A 1 135 ? -20.551 40.414 -30.310 1.00 27.55 129 LEU A CA 1
ATOM 1062 C C . LEU A 1 135 ? -19.936 39.965 -28.981 1.00 28.72 129 LEU A C 1
ATOM 1063 O O . LEU A 1 135 ? -20.659 39.786 -27.994 1.00 30.09 129 LEU A O 1
ATOM 1068 N N . ILE A 1 136 ? -18.610 39.806 -28.935 1.00 27.45 130 ILE A N 1
ATOM 1069 C CA . ILE A 1 136 ? -17.930 39.489 -27.691 1.00 28.88 130 ILE A CA 1
ATOM 1070 C C . ILE A 1 136 ? -18.268 40.549 -26.641 1.00 30.95 130 ILE A C 1
ATOM 1071 O O . ILE A 1 136 ? -18.588 40.194 -25.515 1.00 31.80 130 ILE A O 1
ATOM 1076 N N . SER A 1 137 ? -18.188 41.839 -27.017 1.00 34.71 131 SER A N 1
ATOM 1077 C CA . SER A 1 137 ? -18.429 42.945 -26.096 1.00 36.90 131 SER A CA 1
ATOM 1078 C C . SER A 1 137 ? -19.804 42.842 -25.451 1.00 36.54 131 SER A C 1
ATOM 1079 O O . SER A 1 137 ? -19.970 43.226 -24.300 1.00 36.20 131 SER A O 1
ATOM 1082 N N . LEU A 1 138 ? -20.784 42.392 -26.234 1.00 35.01 132 LEU A N 1
ATOM 1083 C CA . LEU A 1 138 ? -22.178 42.402 -25.833 1.00 37.04 132 LEU A CA 1
ATOM 1084 C C . LEU A 1 138 ? -22.547 41.105 -25.115 1.00 35.83 132 LEU A C 1
ATOM 1085 O O . LEU A 1 138 ? -23.685 40.969 -24.686 1.00 40.33 132 LEU A O 1
ATOM 1090 N N . THR A 1 139 ? -21.596 40.168 -24.974 1.00 33.44 133 THR A N 1
ATOM 1091 C CA . THR A 1 139 ? -21.888 38.849 -24.431 1.00 31.26 133 THR A CA 1
ATOM 1092 C C . THR A 1 139 ? -21.932 38.882 -22.899 1.00 31.78 133 THR A C 1
ATOM 1093 O O . THR A 1 139 ? -21.040 39.448 -22.278 1.00 30.74 133 THR A O 1
ATOM 1097 N N . SER A 1 140 ? -22.962 38.232 -22.315 1.00 31.56 134 SER A N 1
ATOM 1098 C CA . SER A 1 140 ? -23.195 38.152 -20.874 1.00 33.08 134 SER A CA 1
ATOM 1099 C C . SER A 1 140 ? -22.747 36.813 -20.296 1.00 33.71 134 SER A C 1
ATOM 1100 O O . SER A 1 140 ? -22.713 36.642 -19.076 1.00 33.14 134 SER A O 1
ATOM 1103 N N . SER A 1 141 ? -22.525 35.835 -21.177 1.00 30.52 135 SER A N 1
ATOM 1104 C CA . SER A 1 141 ? -22.175 34.492 -20.766 1.00 30.08 135 SER A CA 1
ATOM 1105 C C . SER A 1 141 ? -20.661 34.364 -20.599 1.00 30.73 135 SER A C 1
ATOM 1106 O O . SER A 1 141 ? -19.924 35.309 -20.855 1.00 29.92 135 SER A O 1
ATOM 1109 N N . GLU A 1 142 ? -20.256 33.166 -20.170 1.00 29.89 136 GLU A N 1
ATOM 1110 C CA . GLU A 1 142 ? -18.880 32.719 -20.048 1.00 33.80 136 GLU A CA 1
ATOM 1111 C C . GLU A 1 142 ? -18.296 32.365 -21.419 1.00 32.67 136 GLU A C 1
ATOM 1112 O O . GLU A 1 142 ? -17.115 32.619 -21.674 1.00 29.47 136 GLU A O 1
ATOM 1118 N N . TRP A 1 143 ? -19.122 31.722 -22.259 1.00 29.46 137 TRP A N 1
ATOM 1119 C CA . TRP A 1 143 ? -18.739 31.259 -23.587 1.00 31.09 137 TRP A CA 1
ATOM 1120 C C . TRP A 1 143 ? -19.536 31.984 -24.666 1.00 30.25 137 TRP A C 1
ATOM 1121 O O . TRP A 1 143 ? -20.695 32.346 -24.472 1.00 30.41 137 TRP A O 1
ATOM 1132 N N . ILE A 1 144 ? -18.925 32.083 -25.846 1.00 28.73 138 ILE A N 1
ATOM 1133 C CA . ILE A 1 144 ? -19.645 32.438 -27.051 1.00 27.62 138 ILE A CA 1
ATOM 1134 C C . ILE A 1 144 ? -19.511 31.286 -28.042 1.00 29.10 138 ILE A C 1
ATOM 1135 O O . ILE A 1 144 ? -18.440 30.671 -28.149 1.00 26.12 138 ILE A O 1
ATOM 1140 N N . TYR A 1 145 ? -20.633 30.996 -28.717 1.00 25.86 139 TYR A N 1
ATOM 1141 C CA . TYR A 1 145 ? -20.661 30.198 -29.927 1.00 25.79 139 TYR A CA 1
ATOM 1142 C C . TYR A 1 145 ? -21.275 31.019 -31.058 1.00 24.34 139 TYR A C 1
ATOM 1143 O O . TYR A 1 145 ? -22.360 31.594 -30.916 1.00 28.15 139 TYR A O 1
ATOM 1152 N N . TYR A 1 146 ? -20.572 31.060 -32.188 1.00 22.54 140 TYR A N 1
ATOM 1153 C CA . TYR A 1 146 ? -21.036 31.759 -33.373 1.00 23.49 140 TYR A CA 1
ATOM 1154 C C . TYR A 1 146 ? -21.595 30.774 -34.391 1.00 24.93 140 TYR A C 1
ATOM 1155 O O . TYR A 1 146 ? -20.950 29.781 -34.711 1.00 25.22 140 TYR A O 1
ATOM 1164 N N . ILE A 1 147 ? -22.779 31.102 -34.925 1.00 24.17 141 ILE A N 1
ATOM 1165 C CA . ILE A 1 147 ? -23.331 30.438 -36.094 1.00 23.82 141 ILE A CA 1
ATOM 1166 C C . ILE A 1 147 ? -23.759 31.518 -37.081 1.00 23.19 141 ILE A C 1
ATOM 1167 O O . ILE A 1 147 ? -24.137 32.613 -36.668 1.00 23.24 141 ILE A O 1
ATOM 1172 N N . ASP A 1 148 ? -23.670 31.234 -38.381 1.00 22.29 142 ASP A N 1
ATOM 1173 C CA . ASP A 1 148 ? -24.111 32.186 -39.385 1.00 24.10 142 ASP A CA 1
ATOM 1174 C C . ASP A 1 148 ? -25.561 31.873 -39.765 1.00 24.60 142 ASP A C 1
ATOM 1175 O O . ASP A 1 148 ? -26.052 30.781 -39.494 1.00 25.32 142 ASP A O 1
ATOM 1180 N N . ALA A 1 149 ? -26.225 32.838 -40.403 1.00 25.62 143 ALA A N 1
ATOM 1181 C CA . ALA A 1 149 ? -27.666 32.766 -40.618 1.00 29.10 143 ALA A CA 1
ATOM 1182 C C . ALA A 1 149 ? -28.004 31.722 -41.682 1.00 27.12 143 ALA A C 1
ATOM 1183 O O . ALA A 1 149 ? -29.106 31.168 -41.661 1.00 32.05 143 ALA A O 1
ATOM 1185 N N . ASP A 1 150 ? -27.045 31.435 -42.573 1.00 25.43 144 ASP A N 1
ATOM 1186 C CA . ASP A 1 150 ? -27.206 30.384 -43.564 1.00 26.90 144 ASP A CA 1
ATOM 1187 C C . ASP A 1 150 ? -26.705 29.040 -43.039 1.00 27.75 144 ASP A C 1
ATOM 1188 O O . ASP A 1 150 ? -26.481 28.130 -43.832 1.00 30.55 144 ASP A O 1
ATOM 1193 N N . ASN A 1 151 ? -26.561 28.909 -41.718 1.00 28.82 145 ASN A N 1
ATOM 1194 C CA . ASN A 1 151 ? -26.189 27.650 -41.090 1.00 29.57 145 ASN A CA 1
ATOM 1195 C C . ASN A 1 151 ? -27.393 27.143 -40.311 1.00 28.35 145 ASN A C 1
ATOM 1196 O O . ASN A 1 151 ? -28.227 27.946 -39.913 1.00 28.36 145 ASN A O 1
ATOM 1201 N N . TYR A 1 152 ? -27.450 25.829 -40.062 1.00 29.19 146 TYR A N 1
ATOM 1202 C CA . TYR A 1 152 ? -28.461 25.250 -39.198 1.00 28.80 146 TYR A CA 1
ATOM 1203 C C . TYR A 1 152 ? -27.956 23.941 -38.591 1.00 28.82 146 TYR A C 1
ATOM 1204 O O . TYR A 1 152 ? -27.441 23.089 -39.310 1.00 28.42 146 TYR A O 1
ATOM 1213 N N . CYS A 1 153 ? -28.123 23.780 -37.269 1.00 29.75 147 CYS A N 1
ATOM 1214 C CA . CYS A 1 153 ? -27.700 22.569 -36.577 1.00 35.51 147 CYS A CA 1
ATOM 1215 C C . CYS A 1 153 ? -28.589 21.395 -36.959 1.00 36.77 147 CYS A C 1
ATOM 1216 O O . CYS A 1 153 ? -29.809 21.535 -36.962 1.00 37.07 147 CYS A O 1
ATOM 1219 N N . VAL A 1 154 ? -27.967 20.231 -37.165 1.00 41.70 148 VAL A N 1
ATOM 1220 C CA . VAL A 1 154 ? -28.685 19.018 -37.518 1.00 49.19 148 VAL A CA 1
ATOM 1221 C C . VAL A 1 154 ? -29.481 18.542 -36.311 1.00 54.37 148 VAL A C 1
ATOM 1222 O O . VAL A 1 154 ? -30.708 18.478 -36.372 1.00 61.77 148 VAL A O 1
ATOM 1226 N N . ASP A 1 155 ? -28.782 18.221 -35.217 1.00 55.27 149 ASP A N 1
ATOM 1227 C CA . ASP A 1 155 ? -29.446 17.703 -34.032 1.00 62.03 149 ASP A CA 1
ATOM 1228 C C . ASP A 1 155 ? -28.722 18.212 -32.786 1.00 62.78 149 ASP A C 1
ATOM 1229 O O . ASP A 1 155 ? -27.675 17.685 -32.419 1.00 62.86 149 ASP A O 1
ATOM 1234 N N . SER A 1 156 ? -29.315 19.237 -32.155 1.00 69.52 150 SER A N 1
ATOM 1235 C CA . SER A 1 156 ? -28.748 19.933 -31.004 1.00 73.93 150 SER A CA 1
ATOM 1236 C C . SER A 1 156 ? -28.229 18.948 -29.952 1.00 70.86 150 SER A C 1
ATOM 1237 O O . SER A 1 156 ? -27.014 18.763 -29.829 1.00 65.32 150 SER A O 1
ATOM 1240 N N . THR A 1 157 ? -29.160 18.364 -29.179 1.00 70.40 151 THR A N 1
ATOM 1241 C CA . THR A 1 157 ? -28.876 17.328 -28.190 1.00 68.04 151 THR A CA 1
ATOM 1242 C C . THR A 1 157 ? -28.193 17.910 -26.949 1.00 63.49 151 THR A C 1
ATOM 1243 O O . THR A 1 157 ? -27.735 17.156 -26.085 1.00 59.52 151 THR A O 1
ATOM 1247 N N . ASN A 1 158 ? -28.145 19.249 -26.850 1.00 53.36 152 ASN A N 1
ATOM 1248 C CA . ASN A 1 158 ? -27.478 19.914 -25.741 1.00 50.07 152 ASN A CA 1
ATOM 1249 C C . ASN A 1 158 ? -25.956 19.717 -25.815 1.00 41.07 152 ASN A C 1
ATOM 1250 O O . ASN A 1 158 ? -25.275 19.848 -24.800 1.00 36.69 152 ASN A O 1
ATOM 1255 N N . LYS A 1 159 ? -25.411 19.436 -27.006 1.00 36.47 153 LYS A N 1
ATOM 1256 C CA . LYS A 1 159 ? -23.997 19.095 -27.128 1.00 36.21 153 LYS A CA 1
ATOM 1257 C C . LYS A 1 159 ? -23.089 20.292 -26.825 1.00 33.01 153 LYS A C 1
ATOM 1258 O O . LYS A 1 159 ? -21.979 20.099 -26.355 1.00 34.17 153 LYS A O 1
ATOM 1264 N N . PHE A 1 160 ? -23.530 21.519 -27.128 1.00 33.15 154 PHE A N 1
ATOM 1265 C CA . PHE A 1 160 ? -22.739 22.720 -26.894 1.00 32.94 154 PHE A CA 1
ATOM 1266 C C . PHE A 1 160 ? -22.447 22.921 -25.409 1.00 32.46 154 PHE A C 1
ATOM 1267 O O . PHE A 1 160 ? -21.293 23.139 -25.033 1.00 29.91 154 PHE A O 1
ATOM 1275 N N . LYS A 1 161 ? -23.511 22.889 -24.595 1.00 33.21 155 LYS A N 1
ATOM 1276 C CA . LYS A 1 161 ? -23.415 22.997 -23.147 1.00 34.55 155 LYS A CA 1
ATOM 1277 C C . LYS A 1 161 ? -22.509 21.897 -22.599 1.00 30.81 155 LYS A C 1
ATOM 1278 O O . LYS A 1 161 ? -21.671 22.169 -21.752 1.00 30.12 155 LYS A O 1
ATOM 1284 N N . ARG A 1 162 ? -22.677 20.666 -23.106 1.00 31.42 156 ARG A N 1
ATOM 1285 C CA . ARG A 1 162 ? -21.859 19.535 -22.695 1.00 31.44 156 ARG A CA 1
ATOM 1286 C C . ARG A 1 162 ? -20.389 19.777 -23.063 1.00 31.21 156 ARG A C 1
ATOM 1287 O O . ARG A 1 162 ? -19.505 19.537 -22.238 1.00 30.59 156 ARG A O 1
ATOM 1295 N N . VAL A 1 163 ? -20.120 20.239 -24.292 1.00 27.64 157 VAL A N 1
ATOM 1296 C CA . VAL A 1 163 ? -18.744 20.502 -24.697 1.00 28.93 157 VAL A CA 1
ATOM 1297 C C . VAL A 1 163 ? -18.138 21.571 -23.783 1.00 28.29 157 VAL A C 1
ATOM 1298 O O . VAL A 1 163 ? -17.024 21.392 -23.284 1.00 25.97 157 VAL A O 1
ATOM 1302 N N . ALA A 1 164 ? -18.877 22.665 -23.547 1.00 27.98 158 ALA A N 1
ATOM 1303 C CA . ALA A 1 164 ? -18.401 23.753 -22.706 1.00 30.78 158 ALA A CA 1
ATOM 1304 C C . ALA A 1 164 ? -18.105 23.257 -21.286 1.00 32.60 158 ALA A C 1
ATOM 1305 O O . ALA A 1 164 ? -17.055 23.577 -20.722 1.00 30.66 158 ALA A O 1
ATOM 1307 N N . LYS A 1 165 ? -19.028 22.466 -20.718 1.00 31.78 159 LYS A N 1
ATOM 1308 C CA . LYS A 1 165 ? -18.830 21.883 -19.399 1.00 31.66 159 LYS A CA 1
ATOM 1309 C C . LYS A 1 165 ? -17.528 21.084 -19.355 1.00 30.58 159 LYS A C 1
ATOM 1310 O O . LYS A 1 165 ? -16.727 21.270 -18.450 1.00 31.90 159 LYS A O 1
ATOM 1316 N N . LEU A 1 166 ? -17.314 20.220 -20.347 1.00 30.70 160 LEU A N 1
ATOM 1317 C CA . LEU A 1 166 ? -16.184 19.303 -20.360 1.00 30.20 160 LEU A CA 1
ATOM 1318 C C . LEU A 1 166 ? -14.849 20.029 -20.507 1.00 31.41 160 LEU A C 1
ATOM 1319 O O . LEU A 1 166 ? -13.891 19.718 -19.795 1.00 27.55 160 LEU A O 1
ATOM 1324 N N . ILE A 1 167 ? -14.773 20.946 -21.479 1.00 30.65 161 ILE A N 1
ATOM 1325 C CA . ILE A 1 167 ? -13.552 21.678 -21.755 1.00 29.73 161 ILE A CA 1
ATOM 1326 C C . ILE A 1 167 ? -13.142 22.500 -20.530 1.00 31.29 161 ILE A C 1
ATOM 1327 O O . ILE A 1 167 ? -11.953 22.562 -20.211 1.00 32.49 161 ILE A O 1
ATOM 1332 N N . GLN A 1 168 ? -14.117 23.124 -19.856 1.00 31.72 162 GLN A N 1
ATOM 1333 C CA A GLN A 1 168 ? -13.862 23.961 -18.690 0.33 32.50 162 GLN A CA 1
ATOM 1334 C CA B GLN A 1 168 ? -13.850 23.959 -18.698 0.67 32.20 162 GLN A CA 1
ATOM 1335 C C . GLN A 1 168 ? -13.422 23.099 -17.507 1.00 32.72 162 GLN A C 1
ATOM 1336 O O . GLN A 1 168 ? -12.451 23.425 -16.836 1.00 33.65 162 GLN A O 1
ATOM 1347 N N . PHE A 1 169 ? -14.142 22.001 -17.262 1.00 33.71 163 PHE A N 1
ATOM 1348 C CA . PHE A 1 169 ? -13.839 21.094 -16.156 1.00 33.69 163 PHE A CA 1
ATOM 1349 C C . PHE A 1 169 ? -12.427 20.516 -16.277 1.00 33.85 163 PHE A C 1
ATOM 1350 O O . PHE A 1 169 ? -11.748 20.317 -15.274 1.00 31.25 163 PHE A O 1
ATOM 1358 N N . LEU A 1 170 ? -11.970 20.250 -17.502 1.00 32.64 164 LEU A N 1
ATOM 1359 C CA . LEU A 1 170 ? -10.654 19.656 -17.689 1.00 33.00 164 LEU A CA 1
ATOM 1360 C C . LEU A 1 170 ? -9.602 20.728 -17.971 1.00 32.76 164 LEU A C 1
ATOM 1361 O O . LEU A 1 170 ? -8.458 20.393 -18.247 1.00 31.51 164 LEU A O 1
ATOM 1366 N N . SER A 1 171 ? -10.000 22.008 -17.935 1.00 33.08 165 SER A N 1
ATOM 1367 C CA . SER A 1 171 ? -9.077 23.122 -18.092 1.00 33.41 165 SER A CA 1
ATOM 1368 C C . SER A 1 171 ? -8.320 23.066 -19.419 1.00 34.19 165 SER A C 1
ATOM 1369 O O . SER A 1 171 ? -7.134 23.390 -19.458 1.00 36.47 165 SER A O 1
ATOM 1372 N N . ILE A 1 172 ? -9.004 22.698 -20.511 1.00 31.86 166 ILE A N 1
ATOM 1373 C CA . ILE A 1 172 ? -8.348 22.585 -21.801 1.00 32.83 166 ILE A CA 1
ATOM 1374 C C . ILE A 1 172 ? -8.374 23.954 -22.482 1.00 36.46 166 ILE A C 1
ATOM 1375 O O . ILE A 1 172 ? -9.423 24.593 -22.576 1.00 33.38 166 ILE A O 1
ATOM 1380 N N . ASP A 1 173 ? -7.192 24.372 -22.946 1.00 33.53 167 ASP A N 1
ATOM 1381 C CA . ASP A 1 173 ? -6.967 25.671 -23.553 1.00 36.95 167 ASP A CA 1
ATOM 1382 C C . ASP A 1 173 ? -7.095 25.537 -25.071 1.00 32.58 167 ASP A C 1
ATOM 1383 O O . ASP A 1 173 ? -6.230 24.938 -25.702 1.00 27.21 167 ASP A O 1
ATOM 1388 N N . CYS A 1 174 ? -8.195 26.049 -25.647 1.00 31.18 168 CYS A N 1
ATOM 1389 C CA . CYS A 1 174 ? -8.513 25.780 -27.043 1.00 29.41 168 CYS A CA 1
ATOM 1390 C C . CYS A 1 174 ? -9.648 26.663 -27.554 1.00 29.18 168 CYS A C 1
ATOM 1391 O O . CYS A 1 174 ? -10.282 27.393 -26.797 1.00 32.15 168 CYS A O 1
ATOM 1394 N N . ILE A 1 175 ? -9.836 26.600 -28.876 1.00 28.94 169 ILE A N 1
ATOM 1395 C CA . ILE A 1 175 ? -11.048 26.996 -29.549 1.00 30.30 169 ILE A CA 1
ATOM 1396 C C . ILE A 1 175 ? -11.762 25.714 -29.948 1.00 30.26 169 ILE A C 1
ATOM 1397 O O . ILE A 1 175 ? -11.100 24.711 -30.208 1.00 29.73 169 ILE A O 1
ATOM 1402 N N . ILE A 1 176 ? -13.100 25.787 -30.022 1.00 28.39 170 ILE A N 1
ATOM 1403 C CA . ILE A 1 176 ? -13.933 24.661 -30.401 1.00 27.11 170 ILE A CA 1
ATOM 1404 C C . ILE A 1 176 ? -14.498 24.889 -31.802 1.00 25.18 170 ILE A C 1
ATOM 1405 O O . ILE A 1 176 ? -14.932 25.993 -32.127 1.00 24.82 170 ILE A O 1
ATOM 1410 N N . SER A 1 177 ? -14.494 23.815 -32.596 1.00 24.15 171 SER A N 1
ATOM 1411 C CA . SER A 1 177 ? -15.081 23.769 -33.925 1.00 24.99 171 SER A CA 1
ATOM 1412 C C . SER A 1 177 ? -16.122 22.665 -33.963 1.00 26.36 171 SER A C 1
ATOM 1413 O O . SER A 1 177 ? -15.782 21.500 -33.792 1.00 26.10 171 SER A O 1
ATOM 1416 N N . PRO A 1 178 ? -17.399 22.984 -34.260 1.00 25.70 172 PRO A N 1
ATOM 1417 C CA . PRO A 1 178 ? -18.332 21.975 -34.738 1.00 26.43 172 PRO A CA 1
ATOM 1418 C C . PRO A 1 178 ? -17.891 21.578 -36.141 1.00 26.58 172 PRO A C 1
ATOM 1419 O O . PRO A 1 178 ? -17.068 22.258 -36.746 1.00 25.84 172 PRO A O 1
ATOM 1423 N N . MET A 1 179 ? -18.430 20.465 -36.630 1.00 27.30 173 MET A N 1
ATOM 1424 C CA . MET A 1 179 ? -18.280 20.081 -38.022 1.00 29.87 173 MET A CA 1
ATOM 1425 C C . MET A 1 179 ? -19.275 20.880 -38.859 1.00 29.35 173 MET A C 1
ATOM 1426 O O . MET A 1 179 ? -20.429 21.034 -38.450 1.00 29.00 173 MET A O 1
ATOM 1431 N N . ILE A 1 180 ? -18.823 21.422 -40.002 1.00 28.81 174 ILE A N 1
ATOM 1432 C CA . ILE A 1 180 ? -19.710 22.179 -40.879 1.00 28.62 174 ILE A CA 1
ATOM 1433 C C . ILE A 1 180 ? -19.779 21.475 -42.229 1.00 28.34 174 ILE A C 1
ATOM 1434 O O . ILE A 1 180 ? -18.756 21.247 -42.879 1.00 29.63 174 ILE A O 1
ATOM 1439 N N . LYS A 1 181 ? -21.000 21.125 -42.637 1.00 28.33 175 LYS A N 1
ATOM 1440 C CA . LYS A 1 181 ? -21.236 20.324 -43.828 1.00 32.36 175 LYS A CA 1
ATOM 1441 C C . LYS A 1 181 ? -21.800 21.205 -44.941 1.00 31.86 175 LYS A C 1
ATOM 1442 O O . LYS A 1 181 ? -22.875 21.767 -44.789 1.00 35.62 175 LYS A O 1
ATOM 1448 N N . GLU A 1 182 ? -21.096 21.289 -46.075 1.00 34.11 176 GLU A N 1
ATOM 1449 C CA . GLU A 1 182 ? -21.545 22.092 -47.206 1.00 37.79 176 GLU A CA 1
ATOM 1450 C C . GLU A 1 182 ? -22.672 21.374 -47.949 1.00 38.97 176 GLU A C 1
ATOM 1451 O O . GLU A 1 182 ? -22.917 20.191 -47.732 1.00 37.51 176 GLU A O 1
ATOM 1457 N N . HIS A 1 183 ? -23.362 22.117 -48.828 1.00 43.20 177 HIS A N 1
ATOM 1458 C CA . HIS A 1 183 ? -24.482 21.585 -49.596 1.00 46.00 177 HIS A CA 1
ATOM 1459 C C . HIS A 1 183 ? -24.053 20.409 -50.481 1.00 46.68 177 HIS A C 1
ATOM 1460 O O . HIS A 1 183 ? -24.841 19.492 -50.694 1.00 44.70 177 HIS A O 1
ATOM 1467 N N . ILE A 1 184 ? -22.806 20.427 -50.978 1.00 48.39 178 ILE A N 1
ATOM 1468 C CA . ILE A 1 184 ? -22.263 19.333 -51.780 1.00 53.79 178 ILE A CA 1
ATOM 1469 C C . ILE A 1 184 ? -22.058 18.070 -50.940 1.00 51.84 178 ILE A C 1
ATOM 1470 O O . ILE A 1 184 ? -22.035 16.978 -51.502 1.00 52.61 178 ILE A O 1
ATOM 1475 N N . GLY A 1 185 ? -21.865 18.216 -49.618 1.00 48.07 179 GLY A N 1
ATOM 1476 C CA . GLY A 1 185 ? -21.733 17.074 -48.720 1.00 48.48 179 GLY A CA 1
ATOM 1477 C C . GLY A 1 185 ? -20.355 16.988 -48.063 1.00 48.11 179 GLY A C 1
ATOM 1478 O O . GLY A 1 185 ? -20.069 16.059 -47.315 1.00 50.49 179 GLY A O 1
ATOM 1479 N N . HIS A 1 186 ? -19.521 17.997 -48.318 1.00 47.15 180 HIS A N 1
ATOM 1480 C CA . HIS A 1 186 ? -18.157 18.045 -47.833 1.00 46.08 180 HIS A CA 1
ATOM 1481 C C . HIS A 1 186 ? -18.112 18.668 -46.436 1.00 42.28 180 HIS A C 1
ATOM 1482 O O . HIS A 1 186 ? -18.739 19.700 -46.228 1.00 37.42 180 HIS A O 1
ATOM 1489 N N . VAL A 1 187 ? -17.314 18.084 -45.522 1.00 37.87 181 VAL A N 1
ATOM 1490 C CA . VAL A 1 187 ? -17.310 18.446 -44.107 1.00 37.99 181 VAL A CA 1
ATOM 1491 C C . VAL A 1 187 ? -16.004 19.157 -43.752 1.00 37.93 181 VAL A C 1
ATOM 1492 O O . VAL A 1 187 ? -14.932 18.636 -44.034 1.00 44.75 181 VAL A O 1
ATOM 1496 N N . TYR A 1 188 ? -16.109 20.345 -43.133 1.00 36.39 182 TYR A N 1
ATOM 1497 C CA . TYR A 1 188 ? -14.962 21.123 -42.671 1.00 36.33 182 TYR A CA 1
ATOM 1498 C C . TYR A 1 188 ? -14.910 21.064 -41.146 1.00 32.58 182 TYR A C 1
ATOM 1499 O O . TYR A 1 188 ? -15.960 21.118 -40.499 1.00 27.29 182 TYR A O 1
ATOM 1508 N N . THR A 1 189 ? -13.689 20.965 -40.595 1.00 28.94 183 THR A N 1
ATOM 1509 C CA . THR A 1 189 ? -13.494 20.652 -39.186 1.00 30.82 183 THR A CA 1
ATOM 1510 C C . THR A 1 189 ? -12.706 21.724 -38.438 1.00 30.95 183 THR A C 1
ATOM 1511 O O . THR A 1 189 ? -12.661 21.673 -37.217 1.00 31.72 183 THR A O 1
ATOM 1515 N N . ASP A 1 190 ? -12.084 22.676 -39.148 1.00 30.57 184 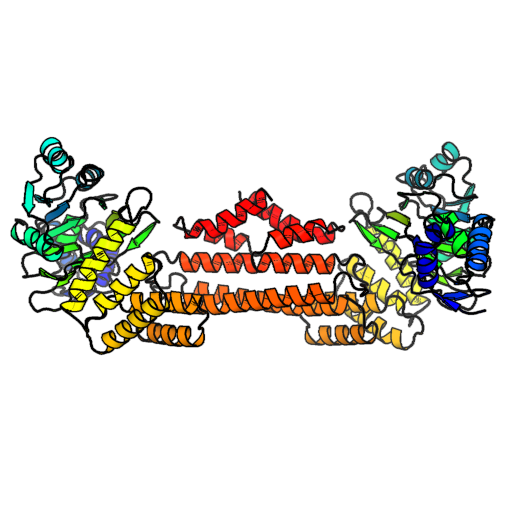ASP A N 1
ATOM 1516 C CA . ASP A 1 190 ? -11.298 23.726 -38.524 1.00 31.18 184 ASP A CA 1
ATOM 1517 C C . ASP A 1 190 ? -11.989 25.064 -38.788 1.00 33.02 184 ASP A C 1
ATOM 1518 O O . ASP A 1 190 ? -11.549 25.834 -39.638 1.00 38.14 184 ASP A O 1
ATOM 1523 N N . ASN A 1 191 ? -13.057 25.344 -38.029 1.00 29.45 185 ASN A N 1
ATOM 1524 C CA . ASN A 1 191 ? -13.893 26.509 -38.255 1.00 29.33 185 ASN A CA 1
ATOM 1525 C C . ASN A 1 191 ? -13.685 27.567 -37.156 1.00 26.12 185 ASN A C 1
ATOM 1526 O O . ASN A 1 191 ? -13.841 28.758 -37.408 1.00 25.88 185 ASN A O 1
ATOM 1531 N N . ARG A 1 192 ? -13.432 27.135 -35.909 1.00 22.74 186 ARG A N 1
ATOM 1532 C CA . ARG A 1 192 ? -13.000 27.999 -34.820 1.00 23.13 186 ARG A CA 1
ATOM 1533 C C . ARG A 1 192 ? -14.113 28.965 -34.395 1.00 23.82 186 ARG A C 1
ATOM 1534 O O . ARG A 1 192 ? -13.971 30.187 -34.484 1.00 21.19 186 ARG A O 1
ATOM 1542 N N . LYS A 1 193 ? -15.191 28.400 -33.831 1.00 24.63 187 LYS A N 1
ATOM 1543 C CA . LYS A 1 193 ? -16.431 29.132 -33.652 1.00 25.92 187 LYS A CA 1
ATOM 1544 C C . LYS A 1 193 ? -16.838 29.284 -32.187 1.00 25.88 187 LYS A C 1
ATOM 1545 O O . LYS A 1 193 ? -17.739 30.066 -31.910 1.00 28.73 187 LYS A O 1
ATOM 1551 N N . MET A 1 194 ? -16.191 28.599 -31.240 1.00 28.19 188 MET A N 1
ATOM 1552 C CA . MET A 1 194 ? -16.688 28.589 -29.870 1.00 27.75 188 MET A CA 1
ATOM 1553 C C . MET A 1 194 ? -15.533 28.664 -28.873 1.00 28.77 188 MET A C 1
ATOM 1554 O O . MET A 1 194 ? -14.603 27.861 -28.933 1.00 29.71 188 MET A O 1
ATOM 1559 N N . PHE A 1 195 ? -15.597 29.632 -27.953 1.00 25.67 189 PHE A N 1
ATOM 1560 C CA . PHE A 1 195 ? -14.532 29.772 -26.968 1.00 28.38 189 PHE A CA 1
ATOM 1561 C C . PHE A 1 195 ? -15.023 30.618 -25.797 1.00 27.45 189 PHE A C 1
ATOM 1562 O O . PHE A 1 195 ? -16.074 31.257 -25.877 1.00 29.54 189 PHE A O 1
ATOM 1570 N N . SER A 1 196 ? -14.244 30.631 -24.713 1.00 30.20 190 SER A N 1
ATOM 1571 C CA . SER A 1 196 ? -14.514 31.502 -23.580 1.00 30.07 190 SER A CA 1
ATOM 1572 C C . SER A 1 196 ? -14.142 32.942 -23.906 1.00 30.65 190 SER A C 1
ATOM 1573 O O . SER A 1 196 ? -13.059 33.202 -24.433 1.00 32.12 190 SER A O 1
ATOM 1576 N N . VAL A 1 197 ? -15.023 33.870 -23.507 1.00 31.01 191 VAL A N 1
ATOM 1577 C CA . VAL A 1 197 ? -14.806 35.300 -23.674 1.00 31.86 191 VAL A CA 1
ATOM 1578 C C . VAL A 1 197 ? -14.085 35.873 -22.451 1.00 31.45 191 VAL A C 1
ATOM 1579 O O . VAL A 1 197 ? -14.004 37.082 -22.327 1.00 33.24 191 VAL A O 1
ATOM 1583 N N . LYS A 1 198 ? -13.517 35.036 -21.576 1.00 35.44 192 LYS A N 1
ATOM 1584 C CA . LYS A 1 198 ? -12.871 35.533 -20.364 1.00 40.03 192 LYS A CA 1
ATOM 1585 C C . LYS A 1 198 ? -11.353 35.677 -20.499 1.00 36.62 192 LYS A C 1
ATOM 1586 O O . LYS A 1 198 ? -10.705 36.047 -19.518 1.00 36.01 192 LYS A O 1
ATOM 1592 N N . LYS A 1 199 ? -10.778 35.464 -21.692 1.00 31.10 193 LYS A N 1
ATOM 1593 C CA . LYS A 1 199 ? -9.324 35.343 -21.773 1.00 32.67 193 LYS A CA 1
ATOM 1594 C C . LYS A 1 199 ? -8.699 36.343 -22.746 1.00 30.50 193 LYS A C 1
ATOM 1595 O O . LYS A 1 199 ? -7.534 36.216 -23.118 1.00 33.46 193 LYS A O 1
ATOM 1601 N N . GLY A 1 200 ? -9.448 37.370 -23.141 1.00 29.39 194 GLY A N 1
ATOM 1602 C CA . GLY A 1 200 ? -8.920 38.385 -24.033 1.00 28.36 194 GLY A CA 1
ATOM 1603 C C . GLY A 1 200 ? -8.759 37.912 -25.485 1.00 28.34 194 GLY A C 1
ATOM 1604 O O . GLY A 1 200 ? -8.090 38.586 -26.261 1.00 28.83 194 GLY A O 1
ATOM 1605 N N . ILE A 1 201 ? -9.374 36.779 -25.865 1.00 28.10 195 ILE A N 1
ATOM 1606 C CA . ILE A 1 201 ? -9.369 36.384 -27.260 1.00 26.37 195 ILE A CA 1
ATOM 1607 C C . ILE A 1 201 ? -10.075 37.450 -28.097 1.00 27.83 195 ILE A C 1
ATOM 1608 O O . ILE A 1 201 ? -11.101 38.021 -27.690 1.00 29.42 195 ILE A O 1
ATOM 1613 N N . GLN A 1 202 ? -9.501 37.715 -29.279 1.00 26.46 196 GLN A N 1
ATOM 1614 C CA . GLN A 1 202 ? -10.091 38.600 -30.276 1.00 25.57 196 GLN A CA 1
ATOM 1615 C C . GLN A 1 202 ? -9.882 38.041 -31.689 1.00 25.88 196 GLN A C 1
ATOM 1616 O O . GLN A 1 202 ? -8.800 37.532 -32.032 1.00 21.45 196 GLN A O 1
ATOM 1622 N N . PHE A 1 203 ? -10.919 38.205 -32.524 1.00 23.00 197 PHE A N 1
ATOM 1623 C CA . PHE A 1 203 ? -10.819 37.919 -33.944 1.00 23.02 197 PHE A CA 1
ATOM 1624 C C . PHE A 1 203 ? -9.904 38.912 -34.632 1.00 22.79 197 PHE A C 1
ATOM 1625 O O . PHE A 1 203 ? -9.969 40.104 -34.356 1.00 24.87 197 PHE A O 1
ATOM 1633 N N . LYS A 1 204 ? -9.116 38.423 -35.590 1.00 24.91 198 LYS A N 1
ATOM 1634 C CA . LYS A 1 204 ? -8.408 39.312 -36.494 1.00 25.89 198 LYS A CA 1
ATOM 1635 C C . LYS A 1 204 ? -8.642 38.908 -37.950 1.00 23.98 198 LYS A C 1
ATOM 1636 O O . LYS A 1 204 ? -8.757 37.717 -38.258 1.00 21.10 198 LYS A O 1
ATOM 1642 N N . GLY A 1 205 ? -8.593 39.929 -38.822 1.00 23.14 199 GLY A N 1
ATOM 1643 C CA . GLY A 1 205 ? -8.734 39.804 -40.261 1.00 22.04 199 GLY A CA 1
ATOM 1644 C C . GLY A 1 205 ? -10.128 40.237 -40.704 1.00 25.50 199 GLY A C 1
ATOM 1645 O O . GLY A 1 205 ? -11.121 39.900 -40.040 1.00 24.59 199 GLY A O 1
ATOM 1646 N N . LYS A 1 206 ? -10.194 40.967 -41.832 1.00 25.14 200 LYS A N 1
ATOM 1647 C CA . LYS A 1 206 ? -11.447 41.554 -42.295 1.00 26.05 200 LYS A CA 1
ATOM 1648 C C . LYS A 1 206 ? -12.328 40.508 -42.965 1.00 24.15 200 LYS A C 1
ATOM 1649 O O . LYS A 1 206 ? -13.536 40.712 -43.112 1.00 25.49 200 LYS A O 1
ATOM 1655 N N . VAL A 1 207 ? -11.706 39.411 -43.392 1.00 22.06 201 VAL A N 1
ATOM 1656 C CA . VAL A 1 207 ? -12.409 38.292 -43.996 1.00 20.74 201 VAL A CA 1
ATOM 1657 C C . VAL A 1 207 ? -11.552 37.052 -43.743 1.00 21.40 201 VAL A C 1
ATOM 1658 O O . VAL A 1 207 ? -10.347 37.187 -43.515 1.00 21.21 201 VAL A O 1
ATOM 1662 N N . HIS A 1 208 ? -12.164 35.859 -43.749 1.00 21.42 202 HIS A N 1
ATOM 1663 C CA . HIS A 1 208 ? -11.466 34.633 -43.366 1.00 21.66 202 HIS A CA 1
ATOM 1664 C C . HIS A 1 208 ? -10.872 34.793 -41.966 1.00 21.95 202 HIS A C 1
ATOM 1665 O O . HIS A 1 208 ? -9.750 34.342 -41.696 1.00 22.50 202 HIS A O 1
ATOM 1672 N N . GLU A 1 209 ? -11.622 35.489 -41.113 1.00 19.96 203 GLU A N 1
ATOM 1673 C CA . GLU A 1 209 ? -11.158 35.914 -39.804 1.00 21.77 203 GLU A CA 1
ATOM 1674 C C . GLU A 1 209 ? -11.005 34.716 -38.874 1.00 23.04 203 GLU A C 1
ATOM 1675 O O . GLU A 1 209 ? -11.586 33.660 -39.087 1.00 21.46 203 GLU A O 1
ATOM 1681 N N . GLU A 1 210 ? -10.192 34.887 -37.828 1.00 24.26 204 GLU A N 1
ATOM 1682 C CA . GLU A 1 210 ? -9.956 33.801 -36.898 1.00 23.59 204 GLU A CA 1
ATOM 1683 C C . GLU A 1 210 ? -9.672 34.373 -35.521 1.00 22.70 204 GLU A C 1
ATOM 1684 O O . GLU A 1 210 ? -9.188 35.488 -35.382 1.00 22.57 204 GLU A O 1
ATOM 1690 N N . PRO A 1 211 ? -9.969 33.606 -34.461 1.00 22.98 205 PRO A N 1
ATOM 1691 C CA . PRO A 1 211 ? -9.636 34.034 -33.107 1.00 23.31 205 PRO A CA 1
ATOM 1692 C C . PRO A 1 211 ? -8.143 33.922 -32.780 1.00 23.66 205 PRO A C 1
ATOM 1693 O O . PRO A 1 211 ? -7.508 32.923 -33.084 1.00 25.24 205 PRO A O 1
ATOM 1697 N N . ILE A 1 212 ? -7.618 34.976 -32.149 1.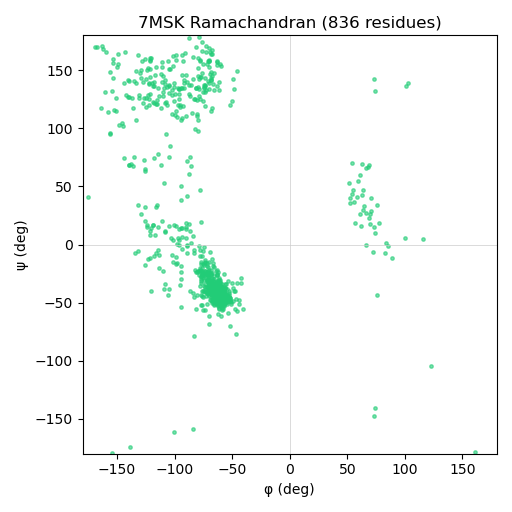00 25.31 206 ILE A N 1
ATOM 1698 C CA . ILE A 1 212 ? -6.223 35.105 -31.774 1.00 26.36 206 ILE A CA 1
ATOM 1699 C C . ILE A 1 212 ? -6.167 35.326 -30.258 1.00 25.02 206 ILE A C 1
ATOM 1700 O O . ILE A 1 212 ? -6.992 36.041 -29.678 1.00 21.96 206 ILE A O 1
ATOM 1705 N N . ASN A 1 213 ? -5.215 34.654 -29.611 1.00 24.96 207 ASN A N 1
ATOM 1706 C CA . ASN A 1 213 ? -4.982 34.811 -28.182 1.00 25.31 207 ASN A CA 1
ATOM 1707 C C . ASN A 1 213 ? -4.549 36.242 -27.877 1.00 25.50 207 ASN A C 1
ATOM 1708 O O . ASN A 1 213 ? -4.027 36.933 -28.744 1.00 27.74 207 ASN A O 1
ATOM 1713 N N . ALA A 1 214 ? -4.747 36.675 -26.631 1.00 24.07 208 ALA A N 1
ATOM 1714 C CA . ALA A 1 214 ? -4.443 38.044 -26.254 1.00 26.95 208 ALA A CA 1
ATOM 1715 C C . ALA A 1 214 ? -2.951 38.362 -26.408 1.00 26.59 208 ALA A C 1
ATOM 1716 O O . ALA A 1 214 ? -2.607 39.529 -26.554 1.00 28.16 208 ALA A O 1
ATOM 1718 N N . ASP A 1 215 ? -2.077 37.346 -26.381 1.00 25.40 209 ASP A N 1
ATOM 1719 C CA . ASP A 1 215 ? -0.641 37.546 -26.584 1.00 26.75 209 ASP A CA 1
ATOM 1720 C C . ASP A 1 215 ? -0.231 37.340 -28.044 1.00 26.89 209 ASP A C 1
ATOM 1721 O O . ASP A 1 215 ? 0.951 37.222 -28.341 1.00 28.97 209 ASP A O 1
ATOM 1726 N N . GLY A 1 216 ? -1.188 37.305 -28.971 1.00 27.74 210 GLY A N 1
ATOM 1727 C CA . GLY A 1 216 ? -0.851 37.182 -30.382 1.00 27.95 210 GLY A CA 1
ATOM 1728 C C . GLY A 1 216 ? -0.735 35.739 -30.875 1.00 26.07 210 GLY A C 1
ATOM 1729 O O . GLY A 1 216 ? -0.706 35.524 -32.074 1.00 29.59 210 GLY A O 1
ATOM 1730 N N . SER A 1 217 ? -0.712 34.741 -29.983 1.00 26.00 211 SER A N 1
ATOM 1731 C CA . SER A 1 217 ? -0.466 33.369 -30.408 1.00 26.42 211 SER A CA 1
ATOM 1732 C C . SER A 1 217 ? -1.735 32.747 -30.988 1.00 29.08 211 SER A C 1
ATOM 1733 O O . SER A 1 217 ? -2.852 33.204 -30.723 1.00 28.92 211 SER A O 1
ATOM 1736 N N . ILE A 1 218 ? -1.536 31.670 -31.757 1.00 27.82 212 ILE A N 1
ATOM 1737 C CA . ILE A 1 218 ? -2.598 31.021 -32.484 1.00 28.65 212 ILE A CA 1
ATOM 1738 C C . ILE A 1 218 ? -3.102 29.877 -31.624 1.00 30.15 212 ILE A C 1
ATOM 1739 O O . ILE A 1 218 ? -2.338 28.953 -31.355 1.00 26.38 212 ILE A O 1
ATOM 1744 N N . PRO A 1 219 ? -4.404 29.880 -31.235 1.00 27.51 213 PRO A N 1
ATOM 1745 C CA . PRO A 1 219 ? -4.932 28.867 -30.337 1.00 26.62 213 PRO A CA 1
ATOM 1746 C C . PRO A 1 219 ? -5.013 27.527 -31.055 1.00 27.84 213 PRO A C 1
ATOM 1747 O O . PRO A 1 219 ? -5.021 27.458 -32.282 1.00 29.60 213 PRO A O 1
ATOM 1751 N N . GLN A 1 220 ? -5.034 26.484 -30.237 1.00 25.59 214 GLN A N 1
ATOM 1752 C CA . GLN A 1 220 ? -5.283 25.122 -30.653 1.00 30.04 214 GLN A CA 1
ATOM 1753 C C . GLN A 1 220 ? -6.766 24.961 -30.978 1.00 29.90 214 GLN A C 1
ATOM 1754 O O . GLN A 1 220 ? -7.602 25.434 -30.223 1.00 29.78 214 GLN A O 1
ATOM 1760 N N . ASN A 1 221 ? -7.079 24.283 -32.089 1.00 30.54 215 ASN A N 1
ATOM 1761 C CA . ASN A 1 221 ? -8.452 23.984 -32.446 1.00 31.45 215 ASN A CA 1
ATOM 1762 C C . ASN A 1 221 ? -8.790 22.538 -32.071 1.00 30.68 215 ASN A C 1
ATOM 1763 O O . ASN A 1 221 ? -8.025 21.618 -32.364 1.00 30.84 215 ASN A O 1
ATOM 1768 N N . ILE A 1 222 ? -9.973 22.358 -31.464 1.00 28.06 216 ILE A N 1
ATOM 1769 C CA . ILE A 1 222 ? -10.512 21.043 -31.159 1.00 29.04 216 ILE A CA 1
ATOM 1770 C C . ILE A 1 222 ? -11.878 20.902 -31.830 1.00 29.43 216 ILE A C 1
ATOM 1771 O O . ILE A 1 222 ? -12.760 21.743 -31.632 1.00 28.00 216 ILE A O 1
ATOM 1776 N N . THR A 1 223 ? -12.031 19.835 -32.630 1.00 28.82 217 THR A N 1
ATOM 1777 C CA . THR A 1 223 ? -13.275 19.561 -33.328 1.00 30.98 217 THR A CA 1
ATOM 1778 C C . THR A 1 223 ? -14.156 18.660 -32.467 1.00 31.23 217 THR A C 1
ATOM 1779 O O . THR A 1 223 ? -13.653 17.756 -31.805 1.00 27.76 217 THR A O 1
ATOM 1783 N N . VAL A 1 224 ? -15.466 18.920 -32.491 1.00 28.55 218 VAL A N 1
ATOM 1784 C CA . VAL A 1 224 ? -16.411 18.198 -31.663 1.00 31.28 218 VAL A CA 1
ATOM 1785 C C . VAL A 1 224 ? -17.497 17.627 -32.566 1.00 33.07 218 VAL A C 1
ATOM 1786 O O . VAL A 1 224 ? -17.697 18.086 -33.691 1.00 32.27 218 VAL A O 1
ATOM 1790 N N . ASP A 1 225 ? -18.191 16.612 -32.049 1.00 35.37 219 ASP A N 1
ATOM 1791 C CA . ASP A 1 225 ? -19.154 15.856 -32.827 1.00 33.44 219 ASP A CA 1
ATOM 1792 C C . ASP A 1 225 ? -20.508 16.560 -32.779 1.00 32.78 219 ASP A C 1
ATOM 1793 O O . ASP A 1 225 ? -21.474 16.070 -32.196 1.00 35.61 219 ASP A O 1
ATOM 1798 N N . ILE A 1 226 ? -20.547 17.736 -33.403 1.00 31.28 220 ILE A N 1
ATOM 1799 C CA . ILE A 1 226 ? -21.755 18.514 -33.605 1.00 30.78 220 ILE A CA 1
ATOM 1800 C C . ILE A 1 226 ? -21.819 18.835 -35.091 1.00 30.35 220 ILE A C 1
ATOM 1801 O O . ILE A 1 226 ? -20.877 19.413 -35.627 1.00 26.96 220 ILE A O 1
ATOM 1806 N N . MET A 1 227 ? -22.905 18.427 -35.756 1.00 31.29 221 MET A N 1
ATOM 1807 C CA . MET A 1 227 ? -23.046 18.685 -37.179 1.00 29.53 221 MET A CA 1
ATOM 1808 C C . MET A 1 227 ? -23.885 19.947 -37.398 1.00 28.31 221 MET A C 1
ATOM 1809 O O . MET A 1 227 ? -25.001 20.075 -36.885 1.00 30.46 221 MET A O 1
ATOM 1814 N N . ILE A 1 228 ? -23.295 20.876 -38.159 1.00 27.98 222 ILE A N 1
ATOM 1815 C CA . ILE A 1 228 ? -23.924 22.107 -38.623 1.00 27.33 222 ILE A CA 1
ATOM 1816 C C . ILE A 1 228 ? -23.968 22.074 -40.156 1.00 27.98 222 ILE A C 1
ATOM 1817 O O . ILE A 1 228 ? -22.970 21.722 -40.778 1.00 27.96 222 ILE A O 1
ATOM 1822 N N . CYS A 1 229 ? -25.098 22.469 -40.774 1.00 26.03 223 CYS A N 1
ATOM 1823 C CA . CYS A 1 229 ? -25.206 22.521 -42.227 1.00 27.72 223 CYS A CA 1
ATOM 1824 C C . CYS A 1 229 ? -25.049 23.950 -42.725 1.00 28.44 223 CYS A C 1
ATOM 1825 O O . CYS A 1 229 ? -25.353 24.877 -41.996 1.00 28.04 223 CYS A O 1
ATOM 1828 N N . HIS A 1 230 ? -24.580 24.096 -43.975 1.00 30.62 224 HIS A N 1
ATOM 1829 C CA . HIS A 1 230 ? -24.344 25.394 -44.606 1.00 32.03 224 HIS A CA 1
ATOM 1830 C C . HIS A 1 230 ? -24.739 25.323 -46.079 1.00 32.22 224 HIS A C 1
ATOM 1831 O O . HIS A 1 230 ? -24.266 24.437 -46.771 1.00 33.09 224 HIS A O 1
ATOM 1838 N N . ASP A 1 231 ? -25.561 26.260 -46.569 1.00 35.12 225 ASP A N 1
ATOM 1839 C CA . ASP A 1 231 ? -25.935 26.244 -47.980 1.00 36.39 225 ASP A CA 1
ATOM 1840 C C . ASP A 1 231 ? -25.475 27.526 -48.668 1.00 34.34 225 ASP A C 1
ATOM 1841 O O . ASP A 1 231 ? -25.891 27.815 -49.784 1.00 37.35 225 ASP A O 1
ATOM 1846 N N . GLY A 1 232 ? -24.551 28.249 -48.036 1.00 37.83 226 GLY A N 1
ATOM 1847 C CA . GLY A 1 232 ? -24.107 29.554 -48.515 1.00 40.22 226 GLY A CA 1
ATOM 1848 C C . GLY A 1 232 ? -23.192 29.505 -49.747 1.00 40.86 226 GLY A C 1
ATOM 1849 O O . GLY A 1 232 ? -22.793 30.562 -50.255 1.00 38.52 226 GLY A O 1
ATOM 1850 N N . TYR A 1 233 ? -22.864 28.290 -50.221 1.00 41.28 227 TYR A N 1
ATOM 1851 C CA . TYR A 1 233 ? -22.156 28.114 -51.481 1.00 43.69 227 TYR A CA 1
ATOM 1852 C C . TYR A 1 233 ? -23.000 27.315 -52.476 1.00 43.11 227 TYR A C 1
ATOM 1853 O O . TYR A 1 233 ? -22.484 26.832 -53.485 1.00 37.11 227 TYR A O 1
ATOM 1862 N N . ASP A 1 234 ? -24.310 27.215 -52.219 1.00 40.98 228 ASP A N 1
ATOM 1863 C CA . ASP A 1 234 ? -25.219 26.568 -53.147 1.00 39.37 228 ASP A CA 1
ATOM 1864 C C . ASP A 1 234 ? -25.589 27.543 -54.269 1.00 36.89 228 ASP A C 1
ATOM 1865 O O . ASP A 1 234 ? -26.343 28.483 -54.039 1.00 36.42 228 ASP A O 1
ATOM 1870 N N . PRO A 1 235 ? -25.140 27.332 -55.529 1.00 36.66 229 PRO A N 1
ATOM 1871 C CA . PRO A 1 235 ? -25.429 28.284 -56.609 1.00 38.50 229 PRO A CA 1
ATOM 1872 C C . PRO A 1 235 ? -26.909 28.380 -56.990 1.00 40.25 229 PRO A C 1
ATOM 1873 O O . PRO A 1 235 ? -27.318 29.346 -57.629 1.00 37.65 229 PRO A O 1
ATOM 1877 N N . GLU A 1 236 ? -27.702 27.373 -56.602 1.00 44.20 230 GLU A N 1
ATOM 1878 C CA . GLU A 1 236 ? -29.152 27.442 -56.723 1.00 51.49 230 GLU A CA 1
ATOM 1879 C C . GLU A 1 236 ? -29.708 28.641 -55.956 1.00 47.44 230 GLU A C 1
ATOM 1880 O O . GLU A 1 236 ? -30.644 29.288 -56.414 1.00 50.61 230 GLU A O 1
ATOM 1886 N N . VAL A 1 237 ? -29.161 28.895 -54.762 1.00 44.37 231 VAL A N 1
ATOM 1887 C CA . VAL A 1 237 ? -29.755 29.846 -53.837 1.00 42.98 231 VAL A CA 1
ATOM 1888 C C . VAL A 1 237 ? -28.959 31.149 -53.801 1.00 38.88 231 VAL A C 1
ATOM 1889 O O . VAL A 1 237 ? -29.545 32.215 -53.686 1.00 37.23 231 VAL A O 1
ATOM 1893 N N . ILE A 1 238 ? -27.627 31.058 -53.875 1.00 36.63 232 ILE A N 1
ATOM 1894 C CA . ILE A 1 238 ? -26.754 32.205 -53.681 1.00 35.13 232 ILE A CA 1
ATOM 1895 C C . ILE A 1 238 ? -26.103 32.602 -55.007 1.00 34.38 232 ILE A C 1
ATOM 1896 O O . ILE A 1 238 ? -25.759 31.739 -55.812 1.00 32.72 232 ILE A O 1
ATOM 1901 N N . ASN A 1 239 ? -25.914 33.917 -55.194 1.00 32.25 233 ASN A N 1
ATOM 1902 C CA . ASN A 1 239 ? -25.072 34.457 -56.241 1.00 31.98 233 ASN A CA 1
ATOM 1903 C C . ASN A 1 239 ? -23.614 34.358 -55.785 1.00 34.27 233 ASN A C 1
ATOM 1904 O O . ASN A 1 239 ? -23.122 35.216 -55.043 1.00 33.30 233 ASN A O 1
ATOM 1909 N N . LEU A 1 240 ? -22.928 33.302 -56.238 1.00 33.35 234 LEU A N 1
ATOM 1910 C CA . LEU A 1 240 ? -21.576 32.994 -55.786 1.00 36.71 234 LEU A CA 1
ATOM 1911 C C . LEU A 1 240 ? -20.577 34.054 -56.231 1.00 36.84 234 LEU A C 1
ATOM 1912 O O . LEU A 1 240 ? -19.639 34.357 -55.498 1.00 36.41 234 LEU A O 1
ATOM 1917 N N . SER A 1 241 ? -20.770 34.597 -57.439 1.00 36.12 235 SER A N 1
ATOM 1918 C CA . SER A 1 241 ? -19.853 35.585 -57.978 1.00 40.17 235 SER A CA 1
ATOM 1919 C C . SER A 1 241 ? -19.823 36.827 -57.084 1.00 36.25 235 SER A C 1
ATOM 1920 O O . SER A 1 241 ? -18.759 37.375 -56.837 1.00 34.83 235 SER A O 1
ATOM 1923 N N . GLU A 1 242 ? -20.996 37.250 -56.603 1.00 37.61 236 GLU A N 1
ATOM 1924 C CA . GLU A 1 242 ? -21.141 38.367 -55.679 1.00 39.40 236 GLU A CA 1
ATOM 1925 C C . GLU A 1 242 ? -20.356 38.138 -54.388 1.00 36.59 236 GLU A C 1
ATOM 1926 O O . GLU A 1 242 ? -19.685 39.045 -53.902 1.00 34.18 236 GLU A O 1
ATOM 1932 N N . LYS A 1 243 ? -20.500 36.943 -53.802 1.00 35.85 237 LYS A N 1
ATOM 1933 C CA . LYS A 1 243 ? -19.763 36.565 -52.602 1.00 36.76 237 LYS A CA 1
ATOM 1934 C C . LYS A 1 243 ? -18.262 36.530 -52.883 1.00 33.11 237 LYS A C 1
ATOM 1935 O O . LYS A 1 243 ? -17.451 36.887 -52.035 1.00 32.35 237 LYS A O 1
ATOM 1941 N N . ASN A 1 244 ? -17.903 36.034 -54.063 1.00 31.25 238 ASN A N 1
ATOM 1942 C CA . ASN A 1 244 ? -16.508 35.917 -54.440 1.00 33.21 238 ASN A CA 1
ATOM 1943 C C . ASN A 1 244 ? -15.913 37.319 -54.565 1.00 33.11 238 ASN A C 1
ATOM 1944 O O . ASN A 1 244 ? -14.804 37.551 -54.103 1.00 32.83 238 ASN A O 1
ATOM 1949 N N . ASP A 1 245 ? -16.663 38.253 -55.166 1.00 33.83 239 ASP A N 1
ATOM 1950 C CA . ASP A 1 245 ? -16.196 39.627 -55.313 1.00 33.08 239 ASP A CA 1
ATOM 1951 C C . ASP A 1 245 ? -16.016 40.289 -53.948 1.00 29.35 239 ASP A C 1
ATOM 1952 O O . ASP A 1 245 ? -15.062 41.037 -53.747 1.00 28.94 239 ASP A O 1
ATOM 1957 N N . ARG A 1 246 ? -16.943 40.029 -53.027 1.00 28.36 240 ARG A N 1
ATOM 1958 C CA . ARG A 1 246 ? -16.842 40.555 -51.673 1.00 30.73 240 ARG A CA 1
ATOM 1959 C C . ARG A 1 246 ? -15.519 40.105 -51.038 1.00 29.83 240 ARG A C 1
ATOM 1960 O O . ARG A 1 246 ? -14.806 40.919 -50.446 1.00 26.75 240 ARG A O 1
ATOM 1968 N N . ASN A 1 247 ? -15.168 38.822 -51.198 1.00 26.80 241 ASN A N 1
ATOM 1969 C CA . ASN A 1 247 ? -14.025 38.256 -50.497 1.00 26.86 241 ASN A CA 1
ATOM 1970 C C . ASN A 1 247 ? -12.708 38.740 -51.122 1.00 27.10 241 ASN A C 1
ATOM 1971 O O . ASN A 1 247 ? -11.749 38.989 -50.405 1.00 27.21 241 ASN A O 1
ATOM 1976 N N . ILE A 1 248 ? -12.634 38.826 -52.456 1.00 26.18 242 ILE A N 1
ATOM 1977 C CA . ILE A 1 248 ? -11.460 39.354 -53.132 1.00 29.34 242 ILE A CA 1
ATOM 1978 C C . ILE A 1 248 ? -11.155 40.774 -52.658 1.00 28.39 242 ILE A C 1
ATOM 1979 O O . ILE A 1 248 ? -9.992 41.113 -52.467 1.00 26.57 242 ILE A O 1
ATOM 1984 N N . LYS A 1 249 ? -12.188 41.617 -52.558 1.00 27.96 243 LYS A N 1
ATOM 1985 C CA . LYS A 1 249 ? -12.018 42.993 -52.122 1.00 29.44 243 LYS A CA 1
ATOM 1986 C C . LYS A 1 249 ? -11.426 43.038 -50.711 1.00 28.44 243 LYS A C 1
ATOM 1987 O O . LYS A 1 249 ? -10.425 43.712 -50.479 1.00 26.88 243 LYS A O 1
ATOM 1993 N N . LEU A 1 250 ? -12.052 42.324 -49.773 1.00 26.94 244 LEU A N 1
ATOM 1994 C CA . LEU A 1 250 ? -11.566 42.279 -48.399 1.00 27.74 244 LEU A CA 1
ATOM 1995 C C . LEU A 1 250 ? -10.193 41.602 -48.324 1.00 25.48 244 LEU A C 1
ATOM 1996 O O . LEU A 1 250 ? -9.336 42.032 -47.555 1.00 24.32 244 LEU A O 1
ATOM 2001 N N . THR A 1 251 ? -9.970 40.562 -49.135 1.00 25.39 245 THR A N 1
ATOM 2002 C CA . THR A 1 251 ? -8.682 39.879 -49.146 1.00 26.11 245 THR A CA 1
ATOM 2003 C C . THR A 1 251 ? -7.559 40.805 -49.628 1.00 25.54 245 THR A C 1
ATOM 2004 O O . THR A 1 251 ? -6.471 40.781 -49.052 1.00 25.96 245 THR A O 1
ATOM 2008 N N . ARG A 1 252 ? -7.814 41.594 -50.684 1.00 25.84 246 ARG A N 1
ATOM 2009 C CA . ARG A 1 252 ? -6.840 42.554 -51.188 1.00 29.41 246 ARG A CA 1
ATOM 2010 C C . ARG A 1 252 ? -6.498 43.598 -50.127 1.00 28.43 246 ARG A C 1
ATOM 2011 O O . ARG A 1 252 ? -5.335 43.967 -49.985 1.00 26.74 246 ARG A O 1
ATOM 2019 N N . GLN A 1 253 ? -7.496 44.057 -49.368 1.00 28.12 247 GLN A N 1
ATOM 2020 C CA . GLN A 1 253 ? -7.259 44.980 -48.264 1.00 28.87 247 GLN A CA 1
ATOM 2021 C C . GLN A 1 253 ? -6.295 44.377 -47.237 1.00 28.53 247 GLN A C 1
ATOM 2022 O O . GLN A 1 253 ? -5.431 45.087 -46.730 1.00 24.21 247 GLN A O 1
ATOM 2028 N N . MET A 1 254 ? -6.440 43.073 -46.929 1.00 25.45 248 MET A N 1
ATOM 2029 C CA . MET A 1 254 ? -5.573 42.421 -45.959 1.00 25.69 248 MET A CA 1
ATOM 2030 C C . MET A 1 254 ? -4.147 42.254 -46.500 1.00 28.21 248 MET A C 1
ATOM 2031 O O . MET A 1 254 ? -3.196 42.315 -45.724 1.00 29.03 248 MET A O 1
ATOM 2036 N N . MET A 1 255 ? -3.991 42.030 -47.809 1.00 30.30 249 MET A N 1
ATOM 2037 C CA . MET A 1 255 ? -2.667 41.922 -48.407 1.00 35.44 249 MET A CA 1
ATOM 2038 C C . MET A 1 255 ? -1.909 43.246 -48.293 1.00 36.90 249 MET A C 1
ATOM 2039 O O . MET A 1 255 ? -0.692 43.227 -48.168 1.00 37.64 249 MET A O 1
ATOM 2044 N N . GLU A 1 256 ? -2.621 44.385 -48.365 1.00 36.58 250 GLU A N 1
ATOM 2045 C CA . GLU A 1 256 ? -1.998 45.691 -48.199 1.00 39.14 250 GLU A CA 1
ATOM 2046 C C . GLU A 1 256 ? -1.593 45.894 -46.745 1.00 38.89 250 GLU A C 1
ATOM 2047 O O . GLU A 1 256 ? -0.505 46.404 -46.483 1.00 38.78 250 GLU A O 1
ATOM 2053 N N . GLU A 1 257 ? -2.472 45.507 -45.808 1.00 38.23 251 GLU A N 1
ATOM 2054 C CA . GLU A 1 257 ? -2.181 45.655 -44.392 1.00 40.37 251 GLU A CA 1
ATOM 2055 C C . GLU A 1 257 ? -1.008 44.764 -43.985 1.00 39.81 251 GLU A C 1
ATOM 2056 O O . GLU A 1 257 ? -0.123 45.214 -43.268 1.00 37.98 251 GLU A O 1
ATOM 2062 N N . GLU A 1 258 ? -1.050 43.493 -44.407 1.00 37.85 252 GLU A N 1
ATOM 2063 C CA . GLU A 1 258 ? -0.096 42.482 -43.978 1.00 36.20 252 GLU A CA 1
ATOM 2064 C C . GLU A 1 258 ? 0.517 41.824 -45.210 1.00 35.52 252 GLU A C 1
ATOM 2065 O O . GLU A 1 258 ? 0.206 40.685 -45.544 1.00 34.82 252 GLU A O 1
ATOM 2071 N N . PRO A 1 259 ? 1.410 42.515 -45.944 1.00 35.62 253 PRO A N 1
ATOM 2072 C CA . PRO A 1 259 ? 2.101 41.875 -47.057 1.00 39.77 253 PRO A CA 1
ATOM 2073 C C . PRO A 1 259 ? 3.045 40.894 -46.367 1.00 39.72 253 PRO A C 1
ATOM 2074 O O . PRO A 1 259 ? 3.305 41.002 -45.172 1.00 48.50 253 PRO A O 1
ATOM 2078 N N . SER A 1 260 ? 3.482 39.867 -47.067 1.00 41.87 254 SER A N 1
ATOM 2079 C CA . SER A 1 260 ? 4.335 38.871 -46.429 1.00 43.75 254 SER A CA 1
ATOM 2080 C C . SER A 1 260 ? 3.583 37.960 -45.446 1.00 40.78 254 SER A C 1
ATOM 2081 O O . SER A 1 260 ? 4.187 37.017 -44.943 1.00 44.67 254 SER A O 1
ATOM 2084 N N . ASN A 1 261 ? 2.289 38.198 -45.150 1.00 35.05 255 ASN A N 1
ATOM 2085 C CA . ASN A 1 261 ? 1.489 37.161 -44.513 1.00 30.98 255 ASN A CA 1
ATOM 2086 C C . ASN A 1 261 ? 0.950 36.242 -45.613 1.00 28.22 255 ASN A C 1
ATOM 2087 O O . ASN A 1 261 ? 0.098 36.652 -46.416 1.00 26.36 255 ASN A O 1
ATOM 2092 N N . PRO A 1 262 ? 1.399 34.962 -45.668 1.00 25.13 256 PRO A N 1
ATOM 2093 C CA . PRO A 1 262 ? 0.999 34.045 -46.735 1.00 22.68 256 PRO A CA 1
ATOM 2094 C C . PRO A 1 262 ? -0.501 33.754 -46.736 1.00 20.71 256 PRO A C 1
ATOM 2095 O O . PRO A 1 262 ? -1.058 33.403 -47.764 1.00 20.82 256 PRO A O 1
ATOM 2099 N N . LYS A 1 263 ? -1.149 33.863 -45.576 1.00 21.44 257 LYS A N 1
ATOM 2100 C CA . LYS A 1 263 ? -2.567 33.554 -45.508 1.00 21.30 257 LYS A CA 1
ATOM 2101 C C . LYS A 1 263 ? -3.308 34.271 -46.635 1.00 22.19 257 LYS A C 1
ATOM 2102 O O . LYS A 1 263 ? -4.127 33.660 -47.315 1.00 21.58 257 LYS A O 1
ATOM 2108 N N . TRP A 1 264 ? -3.060 35.577 -46.812 1.00 22.63 258 TRP A N 1
ATOM 2109 C CA . TRP A 1 264 ? -3.900 36.343 -47.720 1.00 22.83 258 TRP A CA 1
ATOM 2110 C C . TRP A 1 264 ? -3.535 36.025 -49.168 1.00 24.11 258 TRP A C 1
ATOM 2111 O O . TRP A 1 264 ? -4.400 36.098 -50.039 1.00 24.57 258 TRP A O 1
ATOM 2122 N N . LEU A 1 265 ? -2.274 35.665 -49.434 1.00 23.65 259 LEU A N 1
ATOM 2123 C CA . LEU A 1 265 ? -1.915 35.261 -50.783 1.00 26.18 259 LEU A CA 1
ATOM 2124 C C . LEU A 1 265 ? -2.667 33.976 -51.125 1.00 23.84 259 LEU A C 1
ATOM 2125 O O . LEU A 1 265 ? -3.157 33.819 -52.237 1.00 22.56 259 LEU A O 1
ATOM 2130 N N . TYR A 1 266 ? -2.791 33.062 -50.159 1.00 23.67 260 TYR A N 1
ATOM 2131 C CA . TYR A 1 266 ? -3.474 31.810 -50.452 1.00 22.64 260 TYR A CA 1
ATOM 2132 C C . TYR A 1 266 ? -4.933 32.114 -50.818 1.00 22.85 260 TYR A C 1
ATOM 2133 O O . TYR A 1 266 ? -5.464 31.590 -51.795 1.00 21.36 260 TYR A O 1
ATOM 2142 N N . PHE A 1 267 ? -5.568 32.996 -50.038 1.00 23.37 261 PHE A N 1
ATOM 2143 C CA . PHE A 1 267 ? -6.993 33.242 -50.188 1.00 23.73 261 PHE A CA 1
ATOM 2144 C C . PHE A 1 267 ? -7.261 34.025 -51.474 1.00 23.03 261 PHE A C 1
ATOM 2145 O O . PHE A 1 267 ? -8.277 33.805 -52.122 1.00 20.11 261 PHE A O 1
ATOM 2153 N N . TYR A 1 268 ? -6.321 34.885 -51.878 1.00 23.52 262 TYR A N 1
ATOM 2154 C CA . TYR A 1 268 ? -6.489 35.681 -53.083 1.00 25.16 262 TYR A CA 1
ATOM 2155 C C . TYR A 1 268 ? -6.402 34.754 -54.292 1.00 25.03 262 TYR A C 1
ATOM 2156 O O . TYR A 1 268 ? -7.255 34.790 -55.176 1.00 25.68 262 TYR A O 1
ATOM 2165 N N . ALA A 1 269 ? -5.419 33.849 -54.262 1.00 25.19 263 ALA A N 1
ATOM 2166 C CA . ALA A 1 269 ? -5.271 32.853 -55.301 1.00 25.20 263 ALA A CA 1
ATOM 2167 C C . ALA A 1 269 ? -6.542 32.008 -55.407 1.00 25.69 263 ALA A C 1
ATOM 2168 O O . ALA A 1 269 ? -6.999 31.727 -56.512 1.00 24.40 263 ALA A O 1
ATOM 2170 N N . ARG A 1 270 ? -7.058 31.568 -54.258 1.00 24.35 264 ARG A N 1
ATOM 2171 C CA . ARG A 1 270 ? -8.207 30.675 -54.216 1.00 27.82 264 ARG A CA 1
ATOM 2172 C C . ARG A 1 270 ? -9.401 31.384 -54.857 1.00 27.50 264 ARG A C 1
ATOM 2173 O O . ARG A 1 270 ? -10.077 30.817 -55.706 1.00 27.55 264 ARG A O 1
ATOM 2181 N N . GLU A 1 271 ? -9.609 32.653 -54.495 1.00 26.03 265 GLU A N 1
ATOM 2182 C CA . GLU A 1 271 ? -10.737 33.419 -54.995 1.00 29.58 265 GLU A CA 1
ATOM 2183 C C . GLU A 1 271 ? -10.599 33.682 -56.498 1.00 29.09 265 GLU A C 1
ATOM 2184 O O . GLU A 1 271 ? -11.593 33.618 -57.213 1.00 25.76 265 GLU A O 1
ATOM 2190 N N . LEU A 1 272 ? -9.388 34.000 -56.971 1.00 27.80 266 LEU A N 1
ATOM 2191 C CA . LEU A 1 272 ? -9.175 34.247 -58.392 1.00 29.44 266 LEU A CA 1
ATOM 2192 C C . LEU A 1 272 ? -9.422 32.955 -59.153 1.00 30.76 266 LEU A C 1
ATOM 2193 O O . LEU A 1 272 ? -9.961 32.976 -60.260 1.00 33.50 266 LEU A O 1
ATOM 2198 N N . HIS A 1 273 ? -9.046 31.834 -58.530 1.00 30.47 267 HIS A N 1
ATOM 2199 C CA . HIS A 1 273 ? -9.268 30.524 -59.115 1.00 32.55 267 HIS A CA 1
ATOM 2200 C C . HIS A 1 273 ? -10.768 30.245 -59.268 1.00 35.65 267 HIS A C 1
ATOM 2201 O O . HIS A 1 273 ? -11.194 29.866 -60.354 1.00 35.22 267 HIS A O 1
ATOM 2208 N N . TYR A 1 274 ? -11.561 30.439 -58.200 1.00 35.64 268 TYR A N 1
ATOM 2209 C CA . TYR A 1 274 ? -13.012 30.273 -58.266 1.00 38.12 268 TYR A CA 1
ATOM 2210 C C . TYR A 1 274 ? -13.583 31.038 -59.456 1.00 36.86 268 TYR A C 1
ATOM 2211 O O . TYR A 1 274 ? -14.515 30.554 -60.081 1.00 39.74 268 TYR A O 1
ATOM 2220 N N . ALA A 1 275 ? -13.027 32.223 -59.750 1.00 37.61 269 ALA A N 1
ATOM 2221 C CA . ALA A 1 275 ? -13.486 33.079 -60.838 1.00 40.20 269 ALA A CA 1
ATOM 2222 C C . ALA A 1 275 ? -12.773 32.791 -62.167 1.00 40.66 269 ALA A C 1
ATOM 2223 O O . ALA A 1 275 ? -12.862 33.602 -63.086 1.00 38.16 269 ALA A O 1
ATOM 2225 N N . SER A 1 276 ? -12.074 31.651 -62.281 1.00 42.57 270 SER A N 1
ATOM 2226 C CA . SER A 1 276 ? -11.458 31.220 -63.532 1.00 44.18 270 SER A CA 1
ATOM 2227 C C . SER A 1 276 ? -10.534 32.286 -64.130 1.00 42.84 270 SER A C 1
ATOM 2228 O O . SER A 1 276 ? -10.531 32.496 -65.344 1.00 39.81 270 SER A O 1
ATOM 2231 N N . GLU A 1 277 ? -9.719 32.925 -63.280 1.00 38.93 271 GLU A N 1
ATOM 2232 C CA . GLU A 1 277 ? -8.699 33.861 -63.732 1.00 38.68 271 GLU A CA 1
ATOM 2233 C C . GLU A 1 277 ? -7.448 33.112 -64.201 1.00 33.86 271 GLU A C 1
ATOM 2234 O O . GLU A 1 277 ? -7.339 31.906 -64.030 1.00 34.75 271 GLU A O 1
ATOM 2240 N N . ASP A 1 278 ? -6.519 33.842 -64.824 1.00 33.24 272 ASP A N 1
ATOM 2241 C CA . ASP A 1 278 ? -5.325 33.273 -65.436 1.00 34.92 272 ASP A CA 1
ATOM 2242 C C . ASP A 1 278 ? -4.655 32.362 -64.414 1.00 32.93 272 ASP A C 1
ATOM 2243 O O . ASP A 1 278 ? -4.369 32.810 -63.304 1.00 32.71 272 ASP A O 1
ATOM 2248 N N . THR A 1 279 ? -4.452 31.087 -64.779 1.00 31.87 273 THR A N 1
ATOM 2249 C CA . THR A 1 279 ? -3.880 30.113 -63.862 1.00 34.93 273 THR A CA 1
ATOM 2250 C C . THR A 1 279 ? -2.400 30.411 -63.612 1.00 33.75 273 THR A C 1
ATOM 2251 O O . THR A 1 279 ? -1.874 29.982 -62.588 1.00 30.53 273 THR A O 1
ATOM 2255 N N . HIS A 1 280 ? -1.734 31.144 -64.517 1.00 33.88 274 HIS A N 1
ATOM 2256 C CA . HIS A 1 280 ? -0.329 31.477 -64.318 1.00 34.19 274 HIS A CA 1
ATOM 2257 C C . HIS A 1 280 ? -0.160 32.465 -63.167 1.00 33.69 274 HIS A C 1
ATOM 2258 O O . HIS A 1 280 ? 0.791 32.365 -62.387 1.00 32.46 274 HIS A O 1
ATOM 2265 N N . ILE A 1 281 ? -1.089 33.424 -63.077 1.00 32.52 275 ILE A N 1
ATOM 2266 C CA . ILE A 1 281 ? -1.102 34.380 -61.985 1.00 32.84 275 ILE A CA 1
ATOM 2267 C C . ILE A 1 281 ? -1.344 33.636 -60.674 1.00 29.52 275 ILE A C 1
ATOM 2268 O O . ILE A 1 281 ? -0.693 33.917 -59.673 1.00 27.05 275 ILE A O 1
ATOM 2273 N N . ILE A 1 282 ? -2.302 32.702 -60.688 1.00 28.35 276 ILE A N 1
ATOM 2274 C CA . ILE A 1 282 ? -2.688 31.968 -59.488 1.00 26.80 276 ILE A CA 1
ATOM 2275 C C . ILE A 1 282 ? -1.497 31.147 -58.982 1.00 25.13 276 ILE A C 1
ATOM 2276 O O . ILE A 1 282 ? -1.192 31.119 -57.796 1.00 23.80 276 ILE A O 1
ATOM 2281 N N . GLU A 1 283 ? -0.814 30.502 -59.919 1.00 25.19 277 GLU A N 1
ATOM 2282 C CA . GLU A 1 283 ? 0.376 29.713 -59.656 1.00 27.93 277 GLU A CA 1
ATOM 2283 C C . GLU A 1 283 ? 1.444 30.563 -58.955 1.00 26.39 277 GLU A C 1
ATOM 2284 O O . GLU A 1 283 ? 1.949 30.170 -57.906 1.00 26.69 277 GLU A O 1
ATOM 2290 N N . THR A 1 284 ? 1.734 31.745 -59.518 1.00 25.82 278 THR A N 1
ATOM 2291 C CA . THR A 1 284 ? 2.752 32.669 -59.035 1.00 26.24 278 THR A CA 1
ATOM 2292 C C . THR A 1 284 ? 2.435 33.166 -57.623 1.00 24.69 278 THR A C 1
ATOM 2293 O O . THR A 1 284 ? 3.330 33.301 -56.790 1.00 25.66 278 THR A O 1
ATOM 2297 N N . LEU A 1 285 ? 1.164 33.485 -57.373 1.00 23.24 279 LEU A N 1
ATOM 2298 C CA . LEU A 1 285 ? 0.688 33.813 -56.039 1.00 22.81 279 LEU A CA 1
ATOM 2299 C C . LEU A 1 285 ? 0.929 32.658 -55.064 1.00 21.61 279 LEU A C 1
ATOM 2300 O O . LEU A 1 285 ? 1.351 32.885 -53.927 1.00 22.11 279 LEU A O 1
ATOM 2305 N N . LEU A 1 286 ? 0.614 31.427 -55.469 1.00 20.13 280 LEU A N 1
ATOM 2306 C CA . LEU A 1 286 ? 0.719 30.292 -54.557 1.00 20.10 280 LEU A CA 1
ATOM 2307 C C . LEU A 1 286 ? 2.172 29.943 -54.243 1.00 21.41 280 LEU A C 1
ATOM 2308 O O . LEU A 1 286 ? 2.504 29.617 -53.096 1.00 22.74 280 LEU A O 1
ATOM 2313 N N . ILE A 1 287 ? 3.034 29.994 -55.265 1.00 22.70 281 ILE A N 1
ATOM 2314 C CA . ILE A 1 287 ? 4.462 29.772 -55.068 1.00 23.17 281 ILE A CA 1
ATOM 2315 C C . ILE A 1 287 ? 5.015 30.804 -54.088 1.00 24.02 281 ILE A C 1
ATOM 2316 O O . ILE A 1 287 ? 5.759 30.448 -53.175 1.00 24.71 281 ILE A O 1
ATOM 2321 N N . LYS A 1 288 ? 4.647 32.075 -54.278 1.00 23.93 282 LYS A N 1
ATOM 2322 C CA . LYS A 1 288 ? 5.004 33.146 -53.362 1.00 25.36 282 LYS A CA 1
ATOM 2323 C C . LYS A 1 288 ? 4.516 32.831 -51.944 1.00 25.38 282 LYS A C 1
ATOM 2324 O O . LYS A 1 288 ? 5.249 32.995 -50.974 1.00 22.82 282 LYS A O 1
ATOM 2330 N N . ALA A 1 289 ? 3.253 32.409 -51.814 1.00 24.82 283 ALA A N 1
ATOM 2331 C CA . ALA A 1 289 ? 2.683 32.141 -50.506 1.00 24.14 283 ALA A CA 1
ATOM 2332 C C . ALA A 1 289 ? 3.485 31.051 -49.811 1.00 25.41 283 ALA A C 1
ATOM 2333 O O . ALA A 1 289 ? 3.823 31.195 -48.639 1.00 22.14 283 ALA A O 1
ATOM 2335 N N . ILE A 1 290 ? 3.773 29.966 -50.543 1.00 27.67 284 ILE A N 1
ATOM 2336 C CA . ILE A 1 290 ? 4.478 28.823 -49.979 1.00 31.07 284 ILE A CA 1
ATOM 2337 C C . ILE A 1 290 ? 5.866 29.258 -49.507 1.00 32.11 284 ILE A C 1
ATOM 2338 O O . ILE A 1 290 ? 6.324 28.808 -48.461 1.00 34.15 284 ILE A O 1
ATOM 2343 N N . ASP A 1 291 ? 6.498 30.185 -50.231 1.00 34.54 285 ASP A N 1
ATOM 2344 C CA . ASP A 1 291 ? 7.826 30.667 -49.887 1.00 36.75 285 ASP A CA 1
ATOM 2345 C C . ASP A 1 291 ? 7.765 31.552 -48.640 1.00 38.01 285 ASP A C 1
ATOM 2346 O O . ASP A 1 291 ? 8.721 31.592 -47.874 1.00 37.54 285 ASP A O 1
ATOM 2351 N N . LEU A 1 292 ? 6.644 32.263 -48.433 1.00 35.36 286 LEU A N 1
ATOM 2352 C CA . LEU A 1 292 ? 6.489 33.120 -47.269 1.00 35.03 286 LEU A CA 1
ATOM 2353 C C . LEU A 1 292 ? 6.220 32.278 -46.022 1.00 34.60 286 LEU A C 1
ATOM 2354 O O . LEU A 1 292 ? 6.527 32.711 -44.904 1.00 32.06 286 LEU A O 1
ATOM 2359 N N . TYR A 1 293 ? 5.640 31.084 -46.216 1.00 33.11 287 TYR A N 1
ATOM 2360 C CA . TYR A 1 293 ? 5.353 30.184 -45.107 1.00 33.30 287 TYR A CA 1
ATOM 2361 C C . TYR A 1 293 ? 6.653 29.800 -44.408 1.00 35.54 287 TYR A C 1
ATOM 2362 O O . TYR A 1 293 ? 6.666 29.610 -43.196 1.00 35.78 287 TYR A O 1
ATOM 2371 N N . LYS A 1 294 ? 7.752 29.759 -45.172 1.00 40.22 288 LYS A N 1
ATOM 2372 C CA . LYS A 1 294 ? 9.059 29.375 -44.658 1.00 43.68 288 LYS A CA 1
ATOM 2373 C C . LYS A 1 294 ? 9.511 30.326 -43.550 1.00 41.72 288 LYS A C 1
ATOM 2374 O O . LYS A 1 294 ? 10.242 29.919 -42.648 1.00 44.81 288 LYS A O 1
ATOM 2380 N N . GLN A 1 295 ? 9.085 31.592 -43.632 1.00 39.83 289 GLN A N 1
ATOM 2381 C CA . GLN A 1 295 ? 9.520 32.637 -42.720 1.00 39.32 289 GLN A CA 1
ATOM 2382 C C . GLN A 1 295 ? 8.635 32.746 -41.485 1.00 40.86 289 GLN A C 1
ATOM 2383 O O . GLN A 1 295 ? 8.906 33.588 -40.632 1.00 43.50 289 GLN A O 1
ATOM 2389 N N . SER A 1 296 ? 7.596 31.909 -41.379 1.00 43.21 290 SER A N 1
ATOM 2390 C CA . SER A 1 296 ? 6.518 32.160 -40.432 1.00 43.56 290 SER A CA 1
ATOM 2391 C C . SER A 1 296 ? 6.232 30.926 -39.577 1.00 39.23 290 SER A C 1
ATOM 2392 O O . SER A 1 296 ? 6.257 29.809 -40.071 1.00 35.52 290 SER A O 1
ATOM 2395 N N . THR A 1 297 ? 5.904 31.138 -38.298 1.00 37.07 291 THR A N 1
ATOM 2396 C CA . THR A 1 297 ? 5.383 30.069 -37.468 1.00 36.45 291 THR A CA 1
ATOM 2397 C C . THR A 1 297 ? 3.912 29.794 -37.795 1.00 34.06 291 THR A C 1
ATOM 2398 O O . THR A 1 297 ? 3.427 28.704 -37.509 1.00 33.39 291 THR A O 1
ATOM 2402 N N . TYR A 1 298 ? 3.197 30.778 -38.364 1.00 28.05 292 TYR A N 1
ATOM 2403 C CA . TYR A 1 298 ? 1.825 30.576 -38.815 1.00 28.79 292 TYR A CA 1
ATOM 2404 C C . TYR A 1 298 ? 1.840 29.632 -40.019 1.00 27.43 292 TYR A C 1
ATOM 2405 O O . TYR A 1 298 ? 2.366 29.978 -41.068 1.00 29.18 292 TYR A O 1
ATOM 2414 N N . LYS A 1 299 ? 1.252 28.444 -39.863 1.00 26.02 293 LYS A N 1
ATOM 2415 C CA . LYS A 1 299 ? 1.281 27.426 -40.902 1.00 28.15 293 LYS A CA 1
ATOM 2416 C C . LYS A 1 299 ? -0.108 27.126 -41.464 1.00 27.55 293 LYS A C 1
ATOM 2417 O O . LYS A 1 299 ? -0.234 26.351 -42.415 1.00 25.48 293 LYS A O 1
ATOM 2423 N N . ARG A 1 300 ? -1.155 27.729 -40.892 1.00 25.74 294 ARG A N 1
ATOM 2424 C CA . ARG A 1 300 ? -2.505 27.434 -41.338 1.00 27.05 294 ARG A CA 1
ATOM 2425 C C . ARG A 1 300 ? -2.669 27.818 -42.812 1.00 26.35 294 ARG A C 1
ATOM 2426 O O . ARG A 1 300 ? -2.220 28.881 -43.240 1.00 26.35 294 ARG A O 1
ATOM 2434 N N . TYR A 1 301 ? -3.262 26.882 -43.561 1.00 26.27 295 TYR A N 1
ATOM 2435 C CA . TYR A 1 301 ? -3.628 26.986 -44.972 1.00 26.61 295 TYR A CA 1
ATOM 2436 C C . TYR A 1 301 ? -2.455 26.674 -45.908 1.00 26.01 295 TYR A C 1
ATOM 2437 O O . TYR A 1 301 ? -2.623 26.682 -47.136 1.00 26.62 295 TYR A O 1
ATOM 2446 N N . GLN A 1 302 ? -1.287 26.334 -45.371 1.00 26.69 296 GLN A N 1
ATOM 2447 C CA . GLN A 1 302 ? -0.185 25.916 -46.229 1.00 28.46 296 GLN A CA 1
ATOM 2448 C C . GLN A 1 302 ? -0.526 24.614 -46.974 1.00 28.68 296 GLN A C 1
ATOM 2449 O O . GLN A 1 302 ? -0.324 24.514 -48.186 1.00 28.26 296 GLN A O 1
ATOM 2455 N N . PRO A 1 303 ? -0.994 23.539 -46.302 1.00 28.64 297 PRO A N 1
ATOM 2456 C CA . PRO A 1 303 ? -1.365 22.317 -47.023 1.00 28.21 297 PRO A CA 1
ATOM 2457 C C . PRO A 1 303 ? -2.340 22.610 -48.156 1.00 26.50 297 PRO A C 1
ATOM 2458 O O . PRO A 1 303 ? -2.164 22.103 -49.254 1.00 26.52 297 PRO A O 1
ATOM 2462 N N . GLU A 1 304 ? -3.354 23.436 -47.861 1.00 26.46 298 GLU A N 1
ATOM 2463 C CA . GLU A 1 304 ? -4.361 23.833 -48.829 1.00 26.29 298 GLU A CA 1
ATOM 2464 C C . GLU A 1 304 ? -3.748 24.649 -49.973 1.00 24.84 298 GLU A C 1
ATOM 2465 O O . GLU A 1 304 ? -4.172 24.501 -51.119 1.00 24.95 298 GLU A O 1
ATOM 2471 N N . ALA A 1 305 ? -2.797 25.534 -49.660 1.00 23.75 299 ALA A N 1
ATOM 2472 C CA . ALA A 1 305 ? -2.077 26.265 -50.697 1.00 24.65 299 ALA A CA 1
ATOM 2473 C C . ALA A 1 305 ? -1.334 25.294 -51.610 1.00 24.86 299 ALA A C 1
ATOM 2474 O O . ALA A 1 305 ? -1.342 25.459 -52.829 1.00 25.21 299 ALA A O 1
ATOM 2476 N N . ILE A 1 306 ? -0.652 24.313 -51.016 1.00 25.76 300 ILE A N 1
ATOM 2477 C CA . ILE A 1 306 ? 0.195 23.418 -51.791 1.00 27.00 300 ILE A CA 1
ATOM 2478 C C . ILE A 1 306 ? -0.685 22.536 -52.672 1.00 23.67 300 ILE A C 1
ATOM 2479 O O . ILE A 1 306 ? -0.362 22.298 -53.830 1.00 25.74 300 ILE A O 1
ATOM 2484 N N . LEU A 1 307 ? -1.818 22.092 -52.137 1.00 24.73 301 LEU A N 1
ATOM 2485 C CA . LEU A 1 307 ? -2.738 21.241 -52.880 1.00 25.35 301 LEU A CA 1
ATOM 2486 C C . LEU A 1 307 ? -3.422 21.990 -54.025 1.00 24.87 301 LEU A C 1
ATOM 2487 O O . LEU A 1 307 ? -3.650 21.387 -55.076 1.00 23.07 301 LEU A O 1
ATOM 2492 N N . LEU A 1 308 ? -3.697 23.298 -53.860 1.00 24.06 302 LEU A N 1
ATOM 2493 C CA . LEU A 1 308 ? -4.315 24.075 -54.925 1.00 23.93 302 LEU A CA 1
ATOM 2494 C C . LEU A 1 308 ? -3.314 24.212 -56.069 1.00 23.19 302 LEU A C 1
ATOM 2495 O O . LEU A 1 308 ? -3.665 24.052 -57.238 1.00 23.31 302 LEU A O 1
ATOM 2500 N N . LEU A 1 309 ? -2.055 24.483 -55.717 1.00 21.13 303 LEU A N 1
ATOM 2501 C CA . LEU A 1 309 ? -0.998 24.531 -56.698 1.00 20.77 303 LEU A CA 1
ATOM 2502 C C . LEU A 1 309 ? -0.888 23.188 -57.423 1.00 21.74 303 LEU A C 1
ATOM 2503 O O . LEU A 1 309 ? -0.738 23.138 -58.650 1.00 20.37 303 LEU A O 1
ATOM 2508 N N . CYS A 1 310 ? -0.937 22.097 -56.650 1.00 23.41 304 CYS A N 1
ATOM 2509 C CA . CYS A 1 310 ? -0.802 20.758 -57.203 1.00 23.41 304 CYS A CA 1
ATOM 2510 C C . CYS A 1 310 ? -1.898 20.483 -58.216 1.00 23.61 304 CYS A C 1
ATOM 2511 O O . CYS A 1 310 ? -1.643 19.880 -59.258 1.00 24.91 304 CYS A O 1
ATOM 2514 N N . SER A 1 311 ? -3.119 20.926 -57.889 1.00 25.75 305 SER A N 1
ATOM 2515 C CA . SER A 1 311 ? -4.244 20.739 -58.777 1.00 24.64 305 SER A CA 1
ATOM 2516 C C . SER A 1 311 ? -3.921 21.404 -60.113 1.00 26.19 305 SER A C 1
ATOM 2517 O O . SER A 1 311 ? -4.184 20.823 -61.163 1.00 22.39 305 SER A O 1
ATOM 2520 N N . ILE A 1 312 ? -3.359 22.625 -60.060 1.00 24.91 306 ILE A N 1
ATOM 2521 C CA . ILE A 1 312 ? -3.092 23.389 -61.269 1.00 25.01 306 ILE A CA 1
ATOM 2522 C C . ILE A 1 312 ? -1.968 22.721 -62.064 1.00 22.93 306 ILE A C 1
ATOM 2523 O O . ILE A 1 312 ? -2.113 22.540 -63.270 1.00 20.75 306 ILE A O 1
ATOM 2528 N N . LEU A 1 313 ? -0.870 22.365 -61.383 1.00 21.33 307 LEU A N 1
ATOM 2529 C CA . LEU A 1 313 ? 0.269 21.739 -62.045 1.00 25.06 307 LEU A CA 1
ATOM 2530 C C . LEU A 1 313 ? -0.130 20.408 -62.692 1.00 26.79 307 LEU A C 1
ATOM 2531 O O . LEU A 1 313 ? 0.382 20.063 -63.753 1.00 27.26 307 LEU A O 1
ATOM 2536 N N . PHE A 1 314 ? -1.018 19.650 -62.042 1.00 27.64 308 PHE A N 1
ATOM 2537 C CA . PHE A 1 314 ? -1.439 18.366 -62.579 1.00 28.42 308 PHE A CA 1
ATOM 2538 C C . PHE A 1 314 ? -2.206 18.588 -63.881 1.00 28.62 308 PHE A C 1
ATOM 2539 O O . PHE A 1 314 ? -1.983 17.883 -64.859 1.00 27.02 308 PHE A O 1
ATOM 2547 N N . GLN A 1 315 ? -3.096 19.582 -63.868 1.00 28.89 309 GLN A N 1
ATOM 2548 C CA . GLN A 1 315 ? -3.897 19.960 -65.019 1.00 34.16 309 GLN A CA 1
ATOM 2549 C C . GLN A 1 315 ? -3.008 20.401 -66.186 1.00 33.45 309 GLN A C 1
ATOM 2550 O O . GLN A 1 315 ? -3.326 20.104 -67.333 1.00 31.93 309 GLN A O 1
ATOM 2556 N N . LYS A 1 316 ? -1.915 21.123 -65.898 1.00 30.60 310 LYS A N 1
ATOM 2557 C CA . LYS A 1 316 ? -0.981 21.565 -66.932 1.00 30.63 310 LYS A CA 1
ATOM 2558 C C . LYS A 1 316 ? 0.035 20.477 -67.299 1.00 29.41 310 LYS A C 1
ATOM 2559 O O . LYS A 1 316 ? 0.845 20.697 -68.192 1.00 29.53 310 LYS A O 1
ATOM 2565 N N . ARG A 1 317 ? 0.016 19.335 -66.597 1.00 27.47 311 ARG A N 1
ATOM 2566 C CA . ARG A 1 317 ? 0.855 18.174 -66.883 1.00 28.95 311 ARG A CA 1
ATOM 2567 C C . ARG A 1 317 ? 2.324 18.446 -66.575 1.00 27.38 311 ARG A C 1
ATOM 2568 O O . ARG A 1 317 ? 3.187 17.786 -67.143 1.00 26.96 311 ARG A O 1
ATOM 2576 N N . GLN A 1 318 ? 2.592 19.369 -65.641 1.00 24.64 312 GLN A N 1
ATOM 2577 C CA . GLN A 1 318 ? 3.941 19.665 -65.191 1.00 25.53 312 GLN A CA 1
ATOM 2578 C C . GLN A 1 318 ? 4.304 18.711 -64.058 1.00 25.69 312 GLN A C 1
ATOM 2579 O O . GLN A 1 318 ? 4.350 19.099 -62.888 1.00 25.40 312 GLN A O 1
ATOM 2585 N N . ILE A 1 319 ? 4.582 17.461 -64.433 1.00 27.75 313 ILE A N 1
ATOM 2586 C CA . ILE A 1 319 ? 4.664 16.341 -63.506 1.00 28.29 313 ILE A CA 1
ATOM 2587 C C . ILE A 1 319 ? 5.909 16.481 -62.626 1.00 29.22 313 ILE A C 1
ATOM 2588 O O . ILE A 1 319 ? 5.867 16.149 -61.447 1.00 27.56 313 ILE A O 1
ATOM 2593 N N . ARG A 1 320 ? 7.024 16.980 -63.173 1.00 31.25 314 ARG A N 1
ATOM 2594 C CA . ARG A 1 320 ? 8.229 17.117 -62.369 1.00 32.88 314 ARG A CA 1
ATOM 2595 C C . ARG A 1 320 ? 8.016 18.143 -61.254 1.00 33.21 314 ARG A C 1
ATOM 2596 O O . ARG A 1 320 ? 8.373 17.917 -60.095 1.00 31.08 314 ARG A O 1
ATOM 2604 N N . LYS A 1 321 ? 7.421 19.282 -61.607 1.00 32.46 315 LYS A N 1
ATOM 2605 C CA . LYS A 1 321 ? 7.181 20.348 -60.641 1.00 31.17 315 LYS A CA 1
ATOM 2606 C C . LYS A 1 321 ? 6.137 19.881 -59.623 1.00 27.01 315 LYS A C 1
ATOM 2607 O O . LYS A 1 321 ? 6.310 20.077 -58.424 1.00 25.12 315 LYS A O 1
ATOM 2613 N N . LEU A 1 322 ? 5.085 19.206 -60.105 1.00 26.34 316 LEU A N 1
ATOM 2614 C CA . LEU A 1 322 ? 4.062 18.608 -59.250 1.00 26.73 316 LEU A CA 1
ATOM 2615 C C . LEU A 1 322 ? 4.708 17.719 -58.187 1.00 27.92 316 LEU A C 1
ATOM 2616 O O . LEU A 1 322 ? 4.368 17.813 -57.006 1.00 25.04 316 LEU A O 1
ATOM 2621 N N . ASN A 1 323 ? 5.668 16.877 -58.600 1.00 29.02 317 ASN A N 1
ATOM 2622 C CA . ASN A 1 323 ? 6.319 15.952 -57.682 1.00 31.54 317 ASN A CA 1
ATOM 2623 C C . ASN A 1 323 ? 7.164 16.679 -56.635 1.00 31.48 317 ASN A C 1
ATOM 2624 O O . ASN A 1 323 ? 7.277 16.205 -55.510 1.00 30.31 317 ASN A O 1
ATOM 2629 N N . GLU A 1 324 ? 7.774 17.809 -56.984 1.00 33.50 318 GLU A N 1
ATOM 2630 C CA . GLU A 1 324 ? 8.514 18.571 -55.987 1.00 37.47 318 GLU A CA 1
ATOM 2631 C C . GLU A 1 324 ? 7.573 19.063 -54.886 1.00 35.74 318 GLU A C 1
ATOM 2632 O O . GLU A 1 324 ? 7.898 19.011 -53.697 1.00 36.03 318 GLU A O 1
ATOM 2638 N N . TYR A 1 325 ? 6.388 19.531 -55.278 1.00 33.74 319 TYR A N 1
ATOM 2639 C CA . TYR A 1 325 ? 5.452 20.061 -54.299 1.00 32.78 319 TYR A CA 1
ATOM 2640 C C . TYR A 1 325 ? 4.757 18.931 -53.545 1.00 31.73 319 TYR A C 1
ATOM 2641 O O . TYR A 1 325 ? 4.367 19.125 -52.396 1.00 31.71 319 TYR A O 1
ATOM 2650 N N . LEU A 1 326 ? 4.625 17.747 -54.158 1.00 30.53 320 LEU A N 1
ATOM 2651 C CA . LEU A 1 326 ? 4.116 16.606 -53.417 1.00 29.12 320 LEU A CA 1
ATOM 2652 C C . LEU A 1 326 ? 5.133 16.178 -52.365 1.00 29.62 320 LEU A C 1
ATOM 2653 O O . LEU A 1 326 ? 4.743 15.825 -51.256 1.00 32.82 320 LEU A O 1
ATOM 2658 N N . ASP A 1 327 ? 6.424 16.225 -52.709 1.00 30.97 321 ASP A N 1
ATOM 2659 C CA . ASP A 1 327 ? 7.483 15.851 -51.790 1.00 31.62 321 ASP A CA 1
ATOM 2660 C C . ASP A 1 327 ? 7.548 16.831 -50.615 1.00 33.91 321 ASP A C 1
ATOM 2661 O O . ASP A 1 327 ? 7.726 16.411 -49.475 1.00 32.16 321 ASP A O 1
ATOM 2666 N N . LEU A 1 328 ? 7.447 18.138 -50.891 1.00 34.40 322 LEU A N 1
ATOM 2667 C CA . LEU A 1 328 ? 7.324 19.138 -49.841 1.00 32.86 322 LEU A CA 1
ATOM 2668 C C . LEU A 1 328 ? 6.135 18.818 -48.928 1.00 33.63 322 LEU A C 1
ATOM 2669 O O . LEU A 1 328 ? 6.294 18.827 -47.707 1.00 34.44 322 LEU A O 1
ATOM 2674 N N . LEU A 1 329 ? 4.952 18.508 -49.485 1.00 31.57 323 LEU A N 1
ATOM 2675 C CA . LEU A 1 329 ? 3.776 18.284 -48.651 1.00 32.70 323 LEU A CA 1
ATOM 2676 C C . LEU A 1 329 ? 3.947 17.033 -47.778 1.00 39.81 323 LEU A C 1
ATOM 2677 O O . LEU A 1 329 ? 3.384 16.946 -46.679 1.00 35.52 323 LEU A O 1
ATOM 2682 N N . GLU A 1 330 ? 4.715 16.056 -48.274 1.00 42.25 324 GLU A N 1
ATOM 2683 C CA . GLU A 1 330 ? 4.931 14.815 -47.546 1.00 43.01 324 GLU A CA 1
ATOM 2684 C C . GLU A 1 330 ? 5.871 15.066 -46.372 1.00 41.47 324 GLU A C 1
ATOM 2685 O O . GLU A 1 330 ? 5.665 14.528 -45.298 1.00 44.02 324 GLU A O 1
ATOM 2691 N N . GLU A 1 331 ? 6.904 15.875 -46.609 1.00 41.47 325 GLU A N 1
ATOM 2692 C CA . GLU A 1 331 ? 7.842 16.281 -45.579 1.00 46.61 325 GLU A CA 1
ATOM 2693 C C . GLU A 1 331 ? 7.129 17.066 -44.472 1.00 47.96 325 GLU A C 1
ATOM 2694 O O . GLU A 1 331 ? 7.489 16.912 -43.308 1.00 46.16 325 GLU A O 1
ATOM 2700 N N . LEU A 1 332 ? 6.118 17.880 -44.836 1.00 47.71 326 LEU A N 1
ATOM 2701 C CA . LEU A 1 332 ? 5.405 18.759 -43.909 1.00 45.73 326 LEU A CA 1
ATOM 2702 C C . LEU A 1 332 ? 4.292 17.998 -43.199 1.00 44.72 326 LEU A C 1
ATOM 2703 O O . LEU A 1 332 ? 4.050 18.218 -42.016 1.00 42.97 326 LEU A O 1
ATOM 2708 N N . GLN A 1 333 ? 3.577 17.161 -43.954 1.00 42.90 327 GLN A N 1
ATOM 2709 C CA . GLN A 1 333 ? 2.421 16.441 -43.449 1.00 39.19 327 GLN A CA 1
ATOM 2710 C C . GLN A 1 333 ? 2.597 14.940 -43.696 1.00 41.71 327 GLN A C 1
ATOM 2711 O O . GLN A 1 333 ? 1.790 14.331 -44.406 1.00 39.61 327 GLN A O 1
ATOM 2717 N N . PRO A 1 334 ? 3.604 14.282 -43.063 1.00 44.83 328 PRO A N 1
ATOM 2718 C CA . PRO A 1 334 ? 3.916 12.873 -43.318 1.00 44.65 328 PRO A CA 1
ATOM 2719 C C . PRO A 1 334 ? 2.710 11.952 -43.446 1.00 42.42 328 PRO A C 1
ATOM 2720 O O . PRO A 1 334 ? 2.767 10.966 -44.166 1.00 49.81 328 PRO A O 1
ATOM 2724 N N . LEU A 1 335 ? 1.616 12.297 -42.772 1.00 43.58 329 LEU A N 1
ATOM 2725 C CA . LEU A 1 335 ? 0.466 11.420 -42.652 1.00 42.78 329 LEU A CA 1
ATOM 2726 C C . LEU A 1 335 ? -0.712 11.975 -43.437 1.00 41.50 329 LEU A C 1
ATOM 2727 O O . LEU A 1 335 ? -1.850 11.591 -43.186 1.00 42.10 329 LEU A O 1
ATOM 2732 N N . CYS A 1 336 ? -0.433 12.863 -44.400 1.00 41.66 330 CYS A N 1
ATOM 2733 C CA . CYS A 1 336 ? -1.478 13.388 -45.258 1.00 38.02 330 CYS A CA 1
ATOM 2734 C C . CYS A 1 336 ? -1.699 12.457 -46.452 1.00 36.88 330 CYS A C 1
ATOM 2735 O O . CYS A 1 336 ? -0.775 12.179 -47.205 1.00 38.34 330 CYS A O 1
ATOM 2738 N N . SER A 1 337 ? -2.961 12.069 -46.652 1.00 35.48 331 SER A N 1
ATOM 2739 C CA . SER A 1 337 ? -3.382 11.078 -47.624 1.00 40.15 331 SER A CA 1
ATOM 2740 C C . SER A 1 337 ? -3.311 11.630 -49.044 1.00 38.84 331 SER A C 1
ATOM 2741 O O . SER A 1 337 ? -3.432 10.868 -50.004 1.00 37.20 331 SER A O 1
ATOM 2744 N N . ASP A 1 338 ? -3.211 12.960 -49.175 1.00 34.86 332 ASP A N 1
ATOM 2745 C CA . ASP A 1 338 ? -3.440 13.591 -50.465 1.00 32.70 332 ASP A CA 1
ATOM 2746 C C . ASP A 1 338 ? -2.198 13.459 -51.340 1.00 28.66 332 ASP A C 1
ATOM 2747 O O . ASP A 1 338 ? -2.319 13.566 -52.555 1.00 30.24 332 ASP A O 1
ATOM 2752 N N . VAL A 1 339 ? -1.021 13.261 -50.721 1.00 31.50 333 VAL A N 1
ATOM 2753 C CA . VAL A 1 339 ? 0.222 13.015 -51.440 1.00 32.68 333 VAL A CA 1
ATOM 2754 C C . VAL A 1 339 ? 0.071 11.767 -52.314 1.00 36.58 333 VAL A C 1
ATOM 2755 O O . VAL A 1 339 ? 0.294 11.814 -53.525 1.00 33.75 333 VAL A O 1
ATOM 2759 N N . ASN A 1 340 ? -0.332 10.654 -51.690 1.00 36.81 334 ASN A N 1
ATOM 2760 C CA . ASN A 1 340 ? -0.459 9.385 -52.391 1.00 38.07 334 ASN A CA 1
ATOM 2761 C C . ASN A 1 340 ? -1.609 9.445 -53.375 1.00 33.56 334 ASN A C 1
ATOM 2762 O O . ASN A 1 340 ? -1.541 8.806 -54.413 1.00 31.34 334 ASN A O 1
ATOM 2767 N N . TYR A 1 341 ? -2.641 10.229 -53.046 1.00 31.37 335 TYR A N 1
ATOM 2768 C CA . TYR A 1 341 ? -3.724 10.435 -53.982 1.00 30.11 335 TYR A CA 1
ATOM 2769 C C . TYR A 1 341 ? -3.166 10.999 -55.287 1.00 31.39 335 TYR A C 1
ATOM 2770 O O . TYR A 1 341 ? -3.472 10.483 -56.366 1.00 31.74 335 TYR A O 1
ATOM 2779 N N . TYR A 1 342 ? -2.347 12.052 -55.186 1.00 32.28 336 TYR A N 1
ATOM 2780 C CA . TYR A 1 342 ? -1.830 12.701 -56.388 1.00 32.28 336 TYR A CA 1
ATOM 2781 C C . TYR A 1 342 ? -0.818 11.786 -57.080 1.00 29.32 336 TYR A C 1
ATOM 2782 O O . TYR A 1 342 ? -0.788 11.719 -58.307 1.00 31.02 336 TYR A O 1
ATOM 2791 N N . ARG A 1 343 ? -0.008 11.055 -56.311 1.00 30.41 337 ARG A N 1
ATOM 2792 C CA . ARG A 1 343 ? 0.967 10.169 -56.929 1.00 31.51 337 ARG A CA 1
ATOM 2793 C C . ARG A 1 343 ? 0.241 9.078 -57.709 1.00 30.31 337 ARG A C 1
ATOM 2794 O O . ARG A 1 343 ? 0.710 8.652 -58.760 1.00 33.25 337 ARG A O 1
ATOM 2802 N N . SER A 1 344 ? -0.927 8.666 -57.216 1.00 29.70 338 SER A N 1
ATOM 2803 C CA . SER A 1 344 ? -1.716 7.658 -57.897 1.00 30.08 338 SER A CA 1
ATOM 2804 C C . SER A 1 344 ? -2.335 8.235 -59.167 1.00 29.80 338 SER A C 1
ATOM 2805 O O . SER A 1 344 ? -2.482 7.525 -60.165 1.00 29.84 338 SER A O 1
ATOM 2808 N N . LEU A 1 345 ? -2.745 9.512 -59.120 1.00 28.11 339 LEU A N 1
ATOM 2809 C CA . LEU A 1 345 ? -3.332 10.151 -60.291 1.00 30.13 339 LEU A CA 1
ATOM 2810 C C . LEU A 1 345 ? -2.320 10.209 -61.434 1.00 25.72 339 LEU A C 1
ATOM 2811 O O . LEU A 1 345 ? -2.675 10.028 -62.597 1.00 27.63 339 LEU A O 1
ATOM 2816 N N . ILE A 1 346 ? -1.076 10.521 -61.100 1.00 25.99 340 ILE A N 1
ATOM 2817 C CA . ILE A 1 346 ? -0.016 10.605 -62.093 1.00 26.40 340 ILE A CA 1
ATOM 2818 C C . ILE A 1 346 ? 0.144 9.258 -62.799 1.00 26.44 340 ILE A C 1
ATOM 2819 O O . ILE A 1 346 ? 0.165 9.208 -64.026 1.00 26.89 340 ILE A O 1
ATOM 2824 N N . LEU A 1 347 ? 0.275 8.179 -62.015 1.00 27.71 341 LEU A N 1
ATOM 2825 C CA . LEU A 1 347 ? 0.478 6.838 -62.559 1.00 29.22 341 LEU A CA 1
ATOM 2826 C C . LEU A 1 347 ? -0.747 6.397 -63.360 1.00 26.61 341 LEU A C 1
ATOM 2827 O O . LEU A 1 347 ? -0.600 5.863 -64.450 1.00 27.26 341 LEU A O 1
ATOM 2832 N N . PHE A 1 348 ? -1.959 6.699 -62.885 1.00 25.83 342 PHE A N 1
ATOM 2833 C CA . PHE A 1 348 ? -3.154 6.299 -63.613 1.00 26.63 342 PHE A CA 1
ATOM 2834 C C . PHE A 1 348 ? -3.235 7.001 -64.968 1.00 28.68 342 PHE A C 1
ATOM 2835 O O . PHE A 1 348 ? -3.564 6.372 -65.972 1.00 28.48 342 PHE A O 1
ATOM 2843 N N . TYR A 1 349 ? -2.907 8.296 -65.008 1.00 28.78 343 TYR A N 1
ATOM 2844 C CA . TYR A 1 349 ? -2.904 9.056 -66.252 1.00 31.18 343 TYR A CA 1
ATOM 2845 C C . TYR A 1 349 ? -1.914 8.472 -67.267 1.00 30.11 343 TYR A C 1
ATOM 2846 O O . TYR A 1 349 ? -2.247 8.333 -68.444 1.00 28.14 343 TYR A O 1
ATOM 2855 N N . ASP A 1 350 ? -0.692 8.160 -66.823 1.00 30.00 344 ASP A N 1
ATOM 2856 C CA . ASP A 1 350 ? 0.306 7.571 -67.699 1.00 34.25 344 ASP A CA 1
ATOM 2857 C C . ASP A 1 350 ? -0.166 6.208 -68.207 1.00 32.78 344 ASP A C 1
ATOM 2858 O O . ASP A 1 350 ? 0.038 5.893 -69.373 1.00 31.53 344 ASP A O 1
ATOM 2863 N N . ILE A 1 351 ? -0.819 5.416 -67.351 1.00 31.64 345 ILE A N 1
ATOM 2864 C CA . ILE A 1 351 ? -1.298 4.106 -67.762 1.00 33.70 345 ILE A CA 1
ATOM 2865 C C . ILE A 1 351 ? -2.326 4.256 -68.881 1.00 33.46 345 ILE A C 1
ATOM 2866 O O . ILE A 1 351 ? -2.289 3.501 -69.848 1.00 34.02 345 ILE A O 1
ATOM 2871 N N . ARG A 1 352 ? -3.253 5.208 -68.744 1.00 34.36 346 ARG A N 1
ATOM 2872 C CA . ARG A 1 352 ? -4.290 5.394 -69.740 1.00 35.77 346 ARG A CA 1
ATOM 2873 C C . ARG A 1 352 ? -3.690 5.845 -71.067 1.00 37.62 346 ARG A C 1
ATOM 2874 O O . ARG A 1 352 ? -4.205 5.470 -72.117 1.00 37.25 346 ARG A O 1
ATOM 2882 N N . LEU A 1 353 ? -2.627 6.662 -71.007 1.00 39.57 347 LEU A N 1
ATOM 2883 C CA . LEU A 1 353 ? -1.896 7.095 -72.195 1.00 40.29 347 LEU A CA 1
ATOM 2884 C C . LEU A 1 353 ? -1.314 5.883 -72.915 1.00 38.26 347 LEU A C 1
ATOM 2885 O O . LEU A 1 353 ? -1.457 5.756 -74.128 1.00 37.61 347 LEU A O 1
ATOM 2890 N N . LYS A 1 354 ? -0.613 5.032 -72.155 1.00 35.56 348 LYS A N 1
ATOM 2891 C CA . LYS A 1 354 ? -0.088 3.778 -72.669 1.00 37.11 348 LYS A CA 1
ATOM 2892 C C . LYS A 1 354 ? -1.187 2.963 -73.352 1.00 34.41 348 LYS A C 1
ATOM 2893 O O . LYS A 1 354 ? -0.985 2.475 -74.457 1.00 33.98 348 LYS A O 1
ATOM 2899 N N . THR A 1 355 ? -2.341 2.810 -72.694 1.00 32.17 349 THR A N 1
ATOM 2900 C CA . THR A 1 355 ? -3.424 2.000 -73.231 1.00 33.41 349 THR A CA 1
ATOM 2901 C C . THR A 1 355 ? -3.915 2.615 -74.549 1.00 34.01 349 THR A C 1
ATOM 2902 O O . THR A 1 355 ? -4.203 1.904 -75.514 1.00 31.87 349 THR A O 1
ATOM 2906 N N . GLY A 1 356 ? -4.001 3.949 -74.586 1.00 34.92 350 GLY A N 1
ATOM 2907 C CA . GLY A 1 356 ? -4.495 4.665 -75.749 1.00 32.53 350 GLY A CA 1
ATOM 2908 C C . GLY A 1 356 ? -3.590 4.486 -76.956 1.00 33.07 350 GLY A C 1
ATOM 2909 O O . GLY A 1 356 ? -4.073 4.252 -78.058 1.00 37.65 350 GLY A O 1
ATOM 2910 N N . LYS A 1 357 ? -2.280 4.578 -76.721 1.00 35.76 351 LYS A N 1
ATOM 2911 C CA . LYS A 1 357 ? -1.287 4.377 -77.758 1.00 38.17 351 LYS A CA 1
ATOM 2912 C C . LYS A 1 357 ? -1.294 2.924 -78.227 1.00 37.55 351 LYS A C 1
ATOM 2913 O O . LYS A 1 357 ? -1.046 2.683 -79.403 1.00 33.54 351 LYS A O 1
ATOM 2919 N N . LEU A 1 358 ? -1.542 1.970 -77.312 1.00 35.29 352 LEU A N 1
ATOM 2920 C CA . LEU A 1 358 ? -1.599 0.560 -77.685 1.00 32.29 352 LEU A CA 1
ATOM 2921 C C . LEU A 1 358 ? -2.746 0.364 -78.662 1.00 31.62 352 LEU A C 1
ATOM 2922 O O . LEU A 1 358 ? -2.558 -0.173 -79.746 1.00 33.68 352 LEU A O 1
ATOM 2927 N N . LEU A 1 359 ? -3.925 0.835 -78.256 1.00 33.15 353 LEU A N 1
ATOM 2928 C CA . LEU A 1 359 ? -5.118 0.753 -79.075 1.00 35.34 353 LEU A CA 1
ATOM 2929 C C . LEU A 1 359 ? -4.843 1.313 -80.475 1.00 37.03 353 LEU A C 1
ATOM 2930 O O . LEU A 1 359 ? -5.149 0.659 -81.471 1.00 40.39 353 LEU A O 1
ATOM 2935 N N . ASP A 1 360 ? -4.249 2.512 -80.541 1.00 38.22 354 ASP A N 1
ATOM 2936 C CA . ASP A 1 360 ? -4.066 3.231 -81.794 1.00 40.78 354 ASP A CA 1
ATOM 2937 C C . ASP A 1 360 ? -3.114 2.446 -82.694 1.00 40.81 354 ASP A C 1
ATOM 2938 O O . ASP A 1 360 ? -3.369 2.328 -83.886 1.00 40.08 354 ASP A O 1
ATOM 2943 N N . THR A 1 361 ? -2.031 1.906 -82.115 1.00 41.87 355 THR A N 1
ATOM 2944 C CA . THR A 1 361 ? -1.046 1.137 -82.862 1.00 45.50 355 THR A CA 1
ATOM 2945 C C . THR A 1 361 ? -1.669 -0.125 -83.464 1.00 44.82 355 THR A C 1
ATOM 2946 O O . THR A 1 361 ? -1.416 -0.430 -84.626 1.00 47.61 355 THR A O 1
ATOM 2950 N N . LEU A 1 362 ? -2.451 -0.870 -82.673 1.00 40.74 356 LEU A N 1
ATOM 2951 C CA . LEU A 1 362 ? -3.015 -2.131 -83.139 1.00 41.13 356 LEU A CA 1
ATOM 2952 C C . LEU A 1 362 ? -3.977 -1.854 -84.291 1.00 41.01 356 LEU A C 1
ATOM 2953 O O . LEU A 1 362 ? -3.893 -2.489 -85.339 1.00 35.49 356 LEU A O 1
ATOM 2958 N N . LYS A 1 363 ? -4.878 -0.893 -84.070 1.00 41.30 357 LYS A N 1
ATOM 2959 C CA . LYS A 1 363 ? -5.959 -0.613 -84.998 1.00 48.43 357 LYS A CA 1
ATOM 2960 C C . LYS A 1 363 ? -5.384 -0.155 -86.341 1.00 51.77 357 LYS A C 1
ATOM 2961 O O . LYS A 1 363 ? -5.881 -0.540 -87.399 1.00 51.81 357 LYS A O 1
ATOM 2967 N N . SER A 1 364 ? -4.322 0.653 -86.294 1.00 48.50 358 SER A N 1
ATOM 2968 C CA . SER A 1 364 ? -3.780 1.230 -87.510 1.00 50.80 358 SER A CA 1
ATOM 2969 C C . SER A 1 364 ? -2.924 0.203 -88.248 1.00 49.09 358 SER A C 1
ATOM 2970 O O . SER A 1 364 ? -2.761 0.303 -89.459 1.00 50.69 358 SER A O 1
ATOM 2973 N N . SER A 1 365 ? -2.405 -0.816 -87.555 1.00 49.16 359 SER A N 1
ATOM 2974 C CA . SER A 1 365 ? -1.519 -1.746 -88.239 1.00 50.62 359 SER A CA 1
ATOM 2975 C C . SER A 1 365 ? -2.256 -2.977 -88.774 1.00 51.60 359 SER A C 1
ATOM 2976 O O . SER A 1 365 ? -1.708 -3.657 -89.638 1.00 52.25 359 SER A O 1
ATOM 2979 N N . GLU A 1 366 ? -3.466 -3.283 -88.274 1.00 50.64 360 GLU A N 1
ATOM 2980 C CA . GLU A 1 366 ? -4.040 -4.607 -88.507 1.00 52.18 360 GLU A CA 1
ATOM 2981 C C . GLU A 1 366 ? -5.434 -4.589 -89.128 1.00 54.78 360 GLU A C 1
ATOM 2982 O O . GLU A 1 366 ? -5.870 -5.628 -89.621 1.00 53.31 360 GLU A O 1
ATOM 2988 N N . LEU A 1 367 ? -6.151 -3.459 -89.083 1.00 56.03 361 LEU A N 1
ATOM 2989 C CA . LEU A 1 367 ? -7.497 -3.434 -89.635 1.00 57.18 361 LEU A CA 1
ATOM 2990 C C . LEU A 1 367 ? -7.489 -2.873 -91.061 1.00 63.30 361 LEU A C 1
ATOM 2991 O O . LEU A 1 367 ? -6.815 -1.885 -91.348 1.00 59.38 361 LEU A O 1
ATOM 2996 N N . GLU A 1 368 ? -8.220 -3.568 -91.949 1.00 74.69 362 GLU A N 1
ATOM 2997 C CA . GLU A 1 368 ? -8.532 -3.123 -93.301 1.00 77.03 362 GLU A CA 1
ATOM 2998 C C . GLU A 1 368 ? -7.246 -2.771 -94.051 1.00 70.98 362 GLU A C 1
ATOM 2999 O O . GLU A 1 368 ? -7.011 -1.597 -94.325 1.00 72.51 362 GLU A O 1
ATOM 3005 N N . ASN A 1 369 ? -6.424 -3.777 -94.398 1.00 67.27 363 ASN A N 1
ATOM 3006 C CA . ASN A 1 369 ? -5.147 -3.488 -95.038 1.00 67.17 363 ASN A CA 1
ATOM 3007 C C . ASN A 1 369 ? -4.373 -4.738 -95.467 1.00 68.83 363 ASN A C 1
ATOM 3008 O O . ASN A 1 369 ? -3.149 -4.769 -95.333 1.00 72.64 363 ASN A O 1
ATOM 3013 N N . ASN A 1 370 ? -5.057 -5.750 -96.012 1.00 64.25 364 ASN A N 1
ATOM 3014 C CA . ASN A 1 370 ? -4.382 -6.852 -96.688 1.00 65.82 364 ASN A CA 1
ATOM 3015 C C . ASN A 1 370 ? -3.457 -7.646 -95.756 1.00 59.66 364 ASN A C 1
ATOM 3016 O O . ASN A 1 370 ? -2.618 -8.414 -96.223 1.00 57.70 364 ASN A O 1
ATOM 3021 N N . LYS A 1 371 ? -3.594 -7.486 -94.439 1.00 54.92 365 LYS A N 1
ATOM 3022 C CA . LYS A 1 371 ? -3.008 -8.449 -93.521 1.00 51.95 365 LYS A CA 1
ATOM 3023 C C . LYS A 1 371 ? -4.092 -9.471 -93.204 1.00 44.66 365 LYS A C 1
ATOM 3024 O O . LYS A 1 371 ? -5.266 -9.120 -93.190 1.00 42.08 365 LYS A O 1
ATOM 3030 N N . TYR A 1 372 ? -3.702 -10.736 -93.012 1.00 41.36 366 TYR A N 1
ATOM 3031 C CA . TYR A 1 372 ? -4.672 -11.812 -92.872 1.00 41.56 366 TYR A CA 1
ATOM 3032 C C . TYR A 1 372 ? -4.495 -12.516 -91.528 1.00 40.43 366 TYR A C 1
ATOM 3033 O O . TYR A 1 372 ? -3.427 -12.470 -90.911 1.00 34.24 366 TYR A O 1
ATOM 3042 N N . SER A 1 373 ? -5.573 -13.185 -91.109 1.00 35.88 367 SER A N 1
ATOM 3043 C CA . SER A 1 373 ? -5.604 -13.942 -89.875 1.00 33.91 367 SER A CA 1
ATOM 3044 C C . SER A 1 373 ? -5.940 -15.406 -90.151 1.00 35.08 367 SER A C 1
ATOM 3045 O O . SER A 1 373 ? -6.745 -15.706 -91.032 1.00 35.78 367 SER A O 1
ATOM 3048 N N . PHE A 1 374 ? -5.316 -16.301 -89.374 1.00 32.29 368 PHE A N 1
ATOM 3049 C CA . PHE A 1 374 ? -5.688 -17.701 -89.319 1.00 32.66 368 PHE A CA 1
ATOM 3050 C C . PHE A 1 374 ? -6.587 -17.984 -88.120 1.00 34.43 368 PHE A C 1
ATOM 3051 O O . PHE A 1 374 ? -6.952 -19.137 -87.904 1.00 38.97 368 PHE A O 1
ATOM 3059 N N . ILE A 1 375 ? -6.909 -16.957 -87.321 1.00 33.35 369 ILE A N 1
ATOM 3060 C CA . ILE A 1 375 ? -7.789 -17.141 -86.172 1.00 33.12 369 ILE A CA 1
ATOM 3061 C C . ILE A 1 375 ? -9.205 -16.812 -86.619 1.00 35.50 369 ILE A C 1
ATOM 3062 O O . ILE A 1 375 ? -10.111 -17.620 -86.462 1.00 35.55 369 ILE A O 1
ATOM 3067 N N . ASP A 1 376 ? -9.370 -15.615 -87.186 1.00 38.34 370 ASP A N 1
ATOM 3068 C CA . ASP A 1 376 ? -10.667 -15.160 -87.651 1.00 38.59 370 ASP A CA 1
ATOM 3069 C C . ASP A 1 376 ? -10.455 -14.176 -88.796 1.00 37.75 370 ASP A C 1
ATOM 3070 O O . ASP A 1 376 ? -9.908 -13.098 -88.586 1.00 39.60 370 ASP A O 1
ATOM 3075 N N . SER A 1 377 ? -10.916 -14.552 -89.996 1.00 38.51 371 SER A N 1
ATOM 3076 C CA . SER A 1 377 ? -10.663 -13.791 -91.212 1.00 39.54 371 SER A CA 1
ATOM 3077 C C . SER A 1 377 ? -11.289 -12.402 -91.157 1.00 35.38 371 SER A C 1
ATOM 3078 O O . SER A 1 377 ? -10.726 -11.483 -91.730 1.00 34.64 371 SER A O 1
ATOM 3081 N N . SER A 1 378 ? -12.436 -12.262 -90.473 1.00 35.78 372 SER A N 1
ATOM 3082 C CA . SER A 1 378 ? -13.100 -10.981 -90.267 1.00 36.56 372 SER A CA 1
ATOM 3083 C C . SER A 1 378 ? -12.346 -10.053 -89.301 1.00 42.18 372 SER A C 1
ATOM 3084 O O . SER A 1 378 ? -12.667 -8.866 -89.201 1.00 43.46 372 SER A O 1
ATOM 3087 N N . LYS A 1 379 ? -11.392 -10.606 -88.539 1.00 42.74 373 LYS A N 1
ATOM 3088 C CA . LYS A 1 379 ? -10.598 -9.858 -87.571 1.00 42.04 373 LYS A CA 1
ATOM 3089 C C . LYS A 1 379 ? -11.428 -9.436 -86.349 1.00 38.38 373 LYS A C 1
ATOM 3090 O O . LYS A 1 379 ? -11.077 -8.472 -85.670 1.00 34.40 373 LYS A O 1
ATOM 3096 N N . ASP A 1 380 ? -12.468 -10.205 -85.996 1.00 34.22 374 ASP A N 1
ATOM 3097 C CA . ASP A 1 380 ? -13.270 -9.884 -84.827 1.00 36.18 374 ASP A CA 1
ATOM 3098 C C . ASP A 1 380 ? -12.505 -10.114 -83.519 1.00 37.54 374 ASP A C 1
ATOM 3099 O O . ASP A 1 380 ? -12.814 -9.481 -82.515 1.00 37.35 374 ASP A O 1
ATOM 3104 N N . HIS A 1 381 ? -11.542 -11.042 -83.480 1.00 34.34 375 HIS A N 1
ATOM 3105 C CA . HIS A 1 381 ? -10.741 -11.200 -82.269 1.00 33.26 375 HIS A CA 1
ATOM 3106 C C . HIS A 1 381 ? -9.936 -9.925 -81.975 1.00 33.54 375 HIS A C 1
ATOM 3107 O O . HIS A 1 381 ? -9.762 -9.553 -80.812 1.00 33.20 375 HIS A O 1
ATOM 3114 N N . ILE A 1 382 ? -9.455 -9.254 -83.032 1.00 34.01 376 ILE A N 1
ATOM 3115 C CA . ILE A 1 382 ? -8.702 -8.014 -82.902 1.00 34.24 376 ILE A CA 1
ATOM 3116 C C . ILE A 1 382 ? -9.651 -6.880 -82.500 1.00 32.93 376 ILE A C 1
ATOM 3117 O O . ILE A 1 382 ? -9.349 -6.101 -81.598 1.00 33.94 376 ILE A O 1
ATOM 3122 N N . LYS A 1 383 ? -10.820 -6.809 -83.143 1.00 35.75 377 LYS A N 1
ATOM 3123 C CA . LYS A 1 383 ? -11.842 -5.839 -82.784 1.00 34.16 377 LYS A CA 1
ATOM 3124 C C . LYS A 1 383 ? -12.293 -6.028 -81.334 1.00 33.92 377 LYS A C 1
ATOM 3125 O O . LYS A 1 383 ? -12.534 -5.056 -80.630 1.00 33.41 377 LYS A O 1
ATOM 3131 N N . ALA A 1 384 ? -12.461 -7.282 -80.902 1.00 32.94 378 ALA A N 1
ATOM 3132 C CA . ALA A 1 384 ? -12.827 -7.579 -79.526 1.00 31.17 378 ALA A CA 1
ATOM 3133 C C . ALA A 1 384 ? -11.774 -7.050 -78.546 1.00 28.92 378 ALA A C 1
ATOM 3134 O O . ALA A 1 384 ? -12.114 -6.554 -77.479 1.00 26.39 378 ALA A O 1
ATOM 3136 N N . LEU A 1 385 ? -10.485 -7.188 -78.881 1.00 30.20 379 LEU A N 1
ATOM 3137 C CA . LEU A 1 385 ? -9.438 -6.685 -78.007 1.00 31.92 379 LEU A CA 1
ATOM 3138 C C . LEU A 1 385 ? -9.477 -5.154 -77.960 1.00 34.19 379 LEU A C 1
ATOM 3139 O O . LEU A 1 385 ? -9.274 -4.582 -76.900 1.00 34.01 379 LEU A O 1
ATOM 3144 N N . LEU A 1 386 ? -9.711 -4.497 -79.110 1.00 35.22 380 LEU A N 1
ATOM 3145 C CA . LEU A 1 386 ? -9.815 -3.042 -79.164 1.00 34.84 380 LEU A CA 1
ATOM 3146 C C . LEU A 1 386 ? -10.978 -2.555 -78.304 1.00 34.44 380 LEU A C 1
ATOM 3147 O O . LEU A 1 386 ? -10.851 -1.537 -77.628 1.00 33.73 380 LEU A O 1
ATOM 3152 N N . ILE A 1 387 ? -12.107 -3.271 -78.342 1.00 33.57 381 ILE A N 1
ATOM 3153 C CA . ILE A 1 387 ? -13.254 -2.932 -77.513 1.00 35.93 381 ILE A CA 1
ATOM 3154 C C . ILE A 1 387 ? -12.862 -2.979 -76.039 1.00 38.09 381 ILE A C 1
ATOM 3155 O O . ILE A 1 387 ? -13.279 -2.115 -75.267 1.00 36.36 381 ILE A O 1
ATOM 3160 N N . GLU A 1 388 ? -12.067 -3.992 -75.649 1.00 38.07 382 GLU A N 1
ATOM 3161 C CA . GLU A 1 388 ? -11.591 -4.101 -74.275 1.00 37.34 382 GLU A CA 1
ATOM 3162 C C . GLU A 1 388 ? -10.770 -2.859 -73.923 1.00 35.84 382 GLU A C 1
ATOM 3163 O O . GLU A 1 388 ? -10.918 -2.288 -72.843 1.00 34.30 382 GLU A O 1
ATOM 3169 N N . LEU A 1 389 ? -9.887 -2.459 -74.842 1.00 34.96 383 LEU A N 1
ATOM 3170 C CA . LEU A 1 389 ? -9.017 -1.314 -74.610 1.00 35.74 383 LEU A CA 1
ATOM 3171 C C . LEU A 1 389 ? -9.850 -0.039 -74.479 1.00 34.24 383 LEU A C 1
ATOM 3172 O O . LEU A 1 389 ? -9.586 0.774 -73.598 1.00 36.88 383 LEU A O 1
ATOM 3177 N N . TYR A 1 390 ? -10.867 0.127 -75.337 1.00 38.16 384 TYR A N 1
ATOM 3178 C CA . TYR A 1 390 ? -11.769 1.275 -75.255 1.00 40.49 384 TYR A CA 1
ATOM 3179 C C . TYR A 1 390 ? -12.387 1.387 -73.863 1.00 39.24 384 TYR A C 1
ATOM 3180 O O . TYR A 1 390 ? -12.330 2.450 -73.262 1.00 39.79 384 TYR A O 1
ATOM 3189 N N . CYS A 1 391 ? -12.972 0.289 -73.357 1.00 40.57 385 CYS A N 1
ATOM 3190 C CA . CYS A 1 391 ? -13.605 0.270 -72.042 1.00 39.30 385 CYS A CA 1
ATOM 3191 C C . CYS A 1 391 ? -12.603 0.603 -70.936 1.00 35.90 385 CYS A C 1
ATOM 3192 O O . CYS A 1 391 ? -12.914 1.339 -70.009 1.00 33.61 385 CYS A O 1
ATOM 3195 N N . SER A 1 392 ? -11.391 0.049 -71.026 1.00 35.62 386 SER A N 1
ATOM 3196 C CA . SER A 1 392 ? -10.374 0.271 -70.010 1.00 36.25 386 SER A CA 1
ATOM 3197 C C . SER A 1 392 ? -10.107 1.769 -69.810 1.00 36.53 386 SER A C 1
ATOM 3198 O O . SER A 1 392 ? -9.851 2.213 -68.686 1.00 35.74 386 SER A O 1
ATOM 3201 N N . ILE A 1 393 ? -10.135 2.535 -70.911 1.00 35.91 387 ILE A N 1
ATOM 3202 C CA . ILE A 1 393 ? -9.823 3.954 -70.863 1.00 39.07 387 ILE A CA 1
ATOM 3203 C C . ILE A 1 393 ? -11.112 4.772 -70.874 1.00 39.72 387 ILE A C 1
ATOM 3204 O O . ILE A 1 393 ? -11.072 5.953 -71.189 1.00 41.19 387 ILE A O 1
ATOM 3209 N N . ASP A 1 394 ? -12.247 4.131 -70.578 1.00 41.95 388 ASP A N 1
ATOM 3210 C CA . ASP A 1 394 ? -13.515 4.813 -70.370 1.00 40.85 388 ASP A CA 1
ATOM 3211 C C . ASP A 1 394 ? -13.961 5.539 -71.647 1.00 41.41 388 ASP A C 1
ATOM 3212 O O . ASP A 1 394 ? -14.439 6.662 -71.575 1.00 42.12 388 ASP A O 1
ATOM 3217 N N . ASP A 1 395 ? -13.813 4.900 -72.815 1.00 41.50 389 ASP A N 1
ATOM 3218 C CA . ASP A 1 395 ? -14.311 5.436 -74.076 1.00 38.94 389 ASP A CA 1
ATOM 3219 C C . ASP A 1 395 ? -15.349 4.474 -74.647 1.00 37.87 389 ASP A C 1
ATOM 3220 O O . ASP A 1 395 ? -15.090 3.766 -75.617 1.00 37.41 389 ASP A O 1
ATOM 3225 N N . TRP A 1 396 ? -16.536 4.471 -74.040 1.00 37.82 390 TRP A N 1
ATOM 3226 C CA . TRP A 1 396 ? -17.547 3.459 -74.306 1.00 43.66 390 TRP A CA 1
ATOM 3227 C C . TRP A 1 396 ? -18.168 3.609 -75.694 1.00 49.47 390 TRP A C 1
ATOM 3228 O O . TRP A 1 396 ? -18.581 2.619 -76.300 1.00 48.74 390 TRP A O 1
ATOM 3239 N N . GLU A 1 397 ? -18.235 4.849 -76.188 1.00 53.32 391 GLU A N 1
ATOM 3240 C CA . GLU A 1 397 ? -18.830 5.129 -77.483 1.00 53.19 391 GLU A CA 1
ATOM 3241 C C . GLU A 1 397 ? -18.007 4.432 -78.567 1.00 49.87 391 GLU A C 1
ATOM 3242 O O . GLU A 1 397 ? -18.575 3.836 -79.478 1.00 46.38 391 GLU A O 1
ATOM 3248 N N . GLY A 1 398 ? -16.671 4.480 -78.445 1.00 47.28 392 GLY A N 1
ATOM 3249 C CA . GLY A 1 398 ? -15.789 3.736 -79.331 1.00 44.90 392 GLY A CA 1
ATOM 3250 C C . GLY A 1 398 ? -16.020 2.228 -79.228 1.00 47.29 392 GLY A C 1
ATOM 3251 O O . GLY A 1 398 ? -15.978 1.511 -80.232 1.00 47.54 392 GLY A O 1
ATOM 3252 N N . ALA A 1 399 ? -16.263 1.750 -78.001 1.00 44.49 393 ALA A N 1
ATOM 3253 C CA . ALA A 1 399 ? -16.524 0.339 -77.768 1.00 45.98 393 ALA A CA 1
ATOM 3254 C C . ALA A 1 399 ? -17.835 -0.065 -78.441 1.00 47.81 393 ALA A C 1
ATOM 3255 O O . ALA A 1 399 ? -17.885 -1.061 -79.164 1.00 46.40 393 ALA A O 1
ATOM 3257 N N . PHE A 1 400 ? -18.891 0.727 -78.224 1.00 49.96 394 PHE A N 1
ATOM 3258 C CA . PHE A 1 400 ? -20.189 0.442 -78.826 1.00 53.09 394 PHE A CA 1
ATOM 3259 C C . PHE A 1 400 ? -20.069 0.344 -80.348 1.00 51.05 394 PHE A C 1
ATOM 3260 O O . PHE A 1 400 ? -20.649 -0.557 -80.954 1.00 50.18 394 PHE A O 1
ATOM 3268 N N . THR A 1 401 ? -19.284 1.249 -80.950 1.00 50.35 395 THR A N 1
ATOM 3269 C CA . THR A 1 401 ? -19.150 1.332 -82.397 1.00 52.40 395 THR A CA 1
ATOM 3270 C C . THR A 1 401 ? -18.580 0.032 -82.967 1.00 53.78 395 THR A C 1
ATOM 3271 O O . THR A 1 401 ? -19.181 -0.559 -83.870 1.00 54.76 395 THR A O 1
ATOM 3275 N N . LEU A 1 402 ? -17.416 -0.399 -82.452 1.00 49.43 396 LEU A N 1
ATOM 3276 C CA . LEU A 1 402 ? -16.785 -1.626 -82.924 1.00 49.40 396 LEU A CA 1
ATOM 3277 C C . LEU A 1 402 ? -17.680 -2.823 -82.632 1.00 46.04 396 LEU A C 1
ATOM 3278 O O . LEU A 1 402 ? -17.787 -3.719 -83.464 1.00 44.48 396 LEU A O 1
ATOM 3283 N N . PHE A 1 403 ? -18.301 -2.835 -81.445 1.00 48.46 397 PHE A N 1
ATOM 3284 C CA . PHE A 1 403 ? -19.129 -3.956 -81.036 1.00 50.81 397 PHE A CA 1
ATOM 3285 C C . PHE A 1 403 ? -20.097 -4.336 -82.155 1.00 52.81 397 PHE A C 1
ATOM 3286 O O . PHE A 1 403 ? -20.328 -5.517 -82.401 1.00 50.20 397 PHE A O 1
ATOM 3294 N N . ASP A 1 404 ? -20.649 -3.322 -82.832 1.00 59.32 398 ASP A N 1
ATOM 3295 C CA . ASP A 1 404 ? -21.652 -3.524 -83.866 1.00 58.03 398 ASP A CA 1
ATOM 3296 C C . ASP A 1 404 ? -21.052 -4.199 -85.101 1.00 55.90 398 ASP A C 1
ATOM 3297 O O . ASP A 1 404 ? -21.778 -4.840 -85.856 1.00 55.11 398 ASP A O 1
ATOM 3302 N N . GLU A 1 405 ? -19.741 -4.052 -85.322 1.00 54.71 399 GLU A N 1
ATOM 3303 C CA . GLU A 1 405 ? -19.105 -4.648 -86.487 1.00 53.10 399 GLU A CA 1
ATOM 3304 C C . GLU A 1 405 ? -18.933 -6.159 -86.325 1.00 51.40 399 GLU A C 1
ATOM 3305 O O . GLU A 1 405 ? -18.704 -6.857 -87.309 1.00 50.75 399 GLU A O 1
ATOM 3311 N N . LEU A 1 406 ? -19.043 -6.668 -85.092 1.00 50.98 400 LEU A N 1
ATOM 3312 C CA . LEU A 1 406 ? -18.726 -8.061 -84.813 1.00 49.97 400 LEU A CA 1
ATOM 3313 C C . LEU A 1 406 ? -19.787 -8.976 -85.427 1.00 53.31 400 LEU A C 1
ATOM 3314 O O . LEU A 1 406 ? -20.977 -8.673 -85.395 1.00 52.02 400 LEU A O 1
ATOM 3319 N N . GLN A 1 407 ? -19.339 -10.109 -85.976 1.00 54.09 401 GLN A N 1
ATOM 3320 C CA . GLN A 1 407 ? -20.230 -11.080 -86.587 1.00 57.75 401 GLN A CA 1
ATOM 3321 C C . GLN A 1 407 ? -20.301 -12.356 -85.744 1.00 55.47 401 GLN A C 1
ATOM 3322 O O . GLN A 1 407 ? -21.271 -13.101 -85.842 1.00 58.93 401 GLN A O 1
ATOM 3328 N N . SER A 1 408 ? -19.277 -12.612 -84.920 1.00 55.42 402 SER A N 1
ATOM 3329 C CA . SER A 1 408 ? -19.219 -13.824 -84.118 1.00 51.03 402 SER A CA 1
ATOM 3330 C C . SER A 1 408 ? -19.776 -13.567 -82.716 1.00 51.69 402 SER A C 1
ATOM 3331 O O . SER A 1 408 ? -19.404 -12.584 -82.078 1.00 46.76 402 SER A O 1
ATOM 3334 N N . THR A 1 409 ? -20.625 -14.481 -82.223 1.00 47.79 403 THR A N 1
ATOM 3335 C CA . THR A 1 409 ? -21.202 -14.352 -80.892 1.00 52.45 403 THR A CA 1
ATOM 3336 C C . THR A 1 409 ? -20.166 -14.722 -79.829 1.00 51.60 403 THR A C 1
ATOM 3337 O O . THR A 1 409 ? -20.254 -14.232 -78.705 1.00 53.47 403 THR A O 1
ATOM 3341 N N . GLU A 1 410 ? -19.184 -15.569 -80.190 1.00 52.04 404 GLU A N 1
ATOM 3342 C CA . GLU A 1 410 ? -18.037 -15.838 -79.330 1.00 56.69 404 GLU A CA 1
ATOM 3343 C C . GLU A 1 410 ? -17.241 -14.543 -79.133 1.00 55.18 404 GLU A C 1
ATOM 3344 O O . GLU A 1 410 ? -16.752 -14.283 -78.036 1.00 55.92 404 GLU A O 1
ATOM 3350 N N . ALA A 1 411 ? -17.127 -13.731 -80.198 1.00 52.01 405 ALA A N 1
ATOM 3351 C CA . ALA A 1 411 ? -16.457 -12.437 -80.140 1.00 51.30 405 ALA A CA 1
ATOM 3352 C C . ALA A 1 411 ? -17.272 -11.432 -79.321 1.00 50.90 405 ALA A C 1
ATOM 3353 O O . ALA A 1 411 ? -16.693 -10.585 -78.645 1.00 48.96 405 ALA A O 1
ATOM 3355 N N . ARG A 1 412 ? -18.610 -11.536 -79.377 1.00 50.75 406 ARG A N 1
ATOM 3356 C CA . ARG A 1 412 ? -19.507 -10.591 -78.723 1.00 51.43 406 ARG A CA 1
ATOM 3357 C C . ARG A 1 412 ? -19.578 -10.826 -77.218 1.00 52.64 406 ARG A C 1
ATOM 3358 O O . ARG A 1 412 ? -19.893 -9.906 -76.461 1.00 46.02 406 ARG A O 1
ATOM 3366 N N . ASN A 1 413 ? -19.272 -12.063 -76.809 1.00 54.43 407 ASN A N 1
ATOM 3367 C CA . ASN A 1 413 ? -19.680 -12.605 -75.523 1.00 54.43 407 ASN A CA 1
ATOM 3368 C C . ASN A 1 413 ? -19.193 -11.752 -74.351 1.00 52.88 407 ASN A C 1
ATOM 3369 O O . ASN A 1 413 ? -19.995 -11.400 -73.484 1.00 50.32 407 ASN A O 1
ATOM 3374 N N . LYS A 1 414 ? -17.886 -11.448 -74.309 1.00 51.56 408 LYS A N 1
ATOM 3375 C CA . LYS A 1 414 ? -17.290 -10.796 -73.150 1.00 51.96 408 LYS A CA 1
ATOM 3376 C C . LYS A 1 414 ? -17.926 -9.432 -72.885 1.00 51.38 408 LYS A C 1
ATOM 3377 O O . LYS A 1 414 ? -18.182 -9.101 -71.731 1.00 51.96 408 LYS A O 1
ATOM 3383 N N . PHE A 1 415 ? -18.143 -8.642 -73.946 1.00 50.80 409 PHE A N 1
ATOM 3384 C CA . PHE A 1 415 ? -18.710 -7.304 -73.824 1.00 48.99 409 PHE A CA 1
ATOM 3385 C C . PHE A 1 415 ? -20.179 -7.378 -73.414 1.00 47.86 409 PHE A C 1
ATOM 3386 O O . PHE A 1 415 ? -20.636 -6.550 -72.630 1.00 45.15 409 PHE A O 1
ATOM 3394 N N . LEU A 1 416 ? -20.902 -8.358 -73.975 1.00 52.10 410 LEU A N 1
ATOM 3395 C CA . LEU A 1 416 ? -22.313 -8.568 -73.685 1.00 55.25 410 LEU A CA 1
ATOM 3396 C C . LEU A 1 416 ? -22.521 -8.883 -72.206 1.00 55.50 410 LEU A C 1
ATOM 3397 O O . LEU A 1 416 ? -23.466 -8.380 -71.599 1.00 49.29 410 LEU A O 1
ATOM 3402 N N . ARG A 1 417 ? -21.640 -9.720 -71.641 1.00 56.28 411 ARG A N 1
ATOM 3403 C CA . ARG A 1 417 ? -21.774 -10.146 -70.257 1.00 56.57 411 ARG A CA 1
ATOM 3404 C C . ARG A 1 417 ? -21.440 -8.992 -69.314 1.00 52.44 411 ARG A C 1
ATOM 3405 O O . ARG A 1 417 ? -22.119 -8.812 -68.308 1.00 50.99 411 ARG A O 1
ATOM 3413 N N . ARG A 1 418 ? -20.394 -8.224 -69.641 1.00 50.88 412 ARG A N 1
ATOM 3414 C CA . ARG A 1 418 ? -20.077 -7.008 -68.907 1.00 52.76 412 ARG A CA 1
ATOM 3415 C C . ARG A 1 418 ? -21.331 -6.143 -68.795 1.00 50.43 412 ARG A C 1
ATOM 3416 O O . ARG A 1 418 ? -21.684 -5.702 -67.706 1.00 48.41 412 ARG A O 1
ATOM 3424 N N . VAL A 1 419 ? -21.978 -5.906 -69.944 1.00 48.96 413 VAL A N 1
ATOM 3425 C CA . VAL A 1 419 ? -23.097 -4.984 -70.039 1.00 51.40 413 VAL A CA 1
ATOM 3426 C C . VAL A 1 419 ? -24.310 -5.597 -69.337 1.00 52.28 413 VAL A C 1
ATOM 3427 O O . VAL A 1 419 ? -25.030 -4.890 -68.628 1.00 45.60 413 VAL A O 1
ATOM 3431 N N . LYS A 1 420 ? -24.499 -6.914 -69.528 1.00 50.41 414 LYS A N 1
ATOM 3432 C CA . LYS A 1 420 ? -25.570 -7.657 -68.884 1.00 54.47 414 LYS A CA 1
ATOM 3433 C C . LYS A 1 420 ? -25.428 -7.592 -67.362 1.00 53.15 414 LYS A C 1
ATOM 3434 O O . LYS A 1 420 ? -26.417 -7.379 -66.664 1.00 54.86 414 LYS A O 1
ATOM 3440 N N . THR A 1 421 ? -24.206 -7.795 -66.854 1.00 52.88 415 THR A N 1
ATOM 3441 C CA . THR A 1 421 ? -23.961 -7.827 -65.420 1.00 53.01 415 THR A CA 1
ATOM 3442 C C . THR A 1 421 ? -24.103 -6.420 -64.841 1.00 52.78 415 THR A C 1
ATOM 3443 O O . THR A 1 421 ? -24.670 -6.235 -63.762 1.00 47.73 415 THR A O 1
ATOM 3445 N N . ILE A 1 422 ? -23.581 -5.431 -65.576 1.00 45.24 416 ILE A N 1
ATOM 3446 C CA . ILE A 1 422 ? -23.805 -4.034 -65.247 1.00 45.54 416 ILE A CA 1
ATOM 3447 C C . ILE A 1 422 ? -25.311 -3.778 -65.114 1.00 44.92 416 ILE A C 1
ATOM 3448 O O . ILE A 1 422 ? -25.750 -3.227 -64.108 1.00 41.96 416 ILE A O 1
ATOM 3453 N N . ASN A 1 423 ? -26.093 -4.242 -66.099 1.00 46.80 417 ASN A N 1
ATOM 3454 C CA . ASN A 1 423 ? -27.526 -3.982 -66.168 1.00 50.02 417 ASN A CA 1
ATOM 3455 C C . ASN A 1 423 ? -28.263 -4.502 -64.932 1.00 53.77 417 ASN A C 1
ATOM 3456 O O . ASN A 1 423 ? -29.165 -3.827 -64.435 1.00 52.78 417 ASN A O 1
ATOM 3458 N N . THR A 1 424 ? -27.881 -5.693 -64.434 1.00 58.67 418 THR A N 1
ATOM 3459 C CA . THR A 1 424 ? -28.581 -6.324 -63.318 1.00 59.04 418 THR A CA 1
ATOM 3460 C C . THR A 1 424 ? -28.314 -5.583 -62.010 1.00 56.49 418 THR A C 1
ATOM 3461 O O . THR A 1 424 ? -29.121 -5.680 -61.087 1.00 54.80 418 THR A O 1
ATOM 3465 N N . HIS A 1 425 ? -27.199 -4.841 -61.944 1.00 53.98 419 HIS A N 1
ATOM 3466 C CA . HIS A 1 425 ? -26.855 -4.046 -60.774 1.00 55.52 419 HIS A CA 1
ATOM 3467 C C . HIS A 1 425 ? -27.665 -2.746 -60.699 1.00 60.81 419 HIS A C 1
ATOM 3468 O O . HIS A 1 425 ? -27.250 -1.813 -60.012 1.00 63.49 419 HIS A O 1
ATOM 3475 N N . ILE A 1 426 ? -28.805 -2.663 -61.399 1.00 67.22 420 ILE A N 1
ATOM 3476 C CA . ILE A 1 426 ? -29.644 -1.469 -61.378 1.00 71.50 420 ILE A CA 1
ATOM 3477 C C . ILE A 1 426 ? -31.095 -1.887 -61.089 1.00 75.91 420 ILE A C 1
ATOM 3478 O O . ILE A 1 426 ? -32.009 -1.327 -61.738 1.00 75.45 420 ILE A O 1
ATOM 3483 N N . ALA B 1 5 ? 1.208 -13.233 -126.052 1.00 51.74 -1 ALA B N 1
ATOM 3484 C CA . ALA B 1 5 ? 0.444 -14.061 -125.066 1.00 53.18 -1 ALA B CA 1
ATOM 3485 C C . ALA B 1 5 ? 0.917 -13.727 -123.653 1.00 57.49 -1 ALA B C 1
ATOM 3486 O O . ALA B 1 5 ? 1.425 -14.584 -122.928 1.00 53.77 -1 ALA B O 1
ATOM 3488 N N . SER B 1 6 ? 0.743 -12.449 -123.295 1.00 62.53 0 SER B N 1
ATOM 3489 C CA . SER B 1 6 ? 1.155 -11.898 -122.013 1.00 62.91 0 SER B CA 1
ATOM 3490 C C . SER B 1 6 ? 0.306 -12.489 -120.886 1.00 60.60 0 SER B C 1
ATOM 3491 O O . SER B 1 6 ? -0.744 -13.080 -121.136 1.00 55.86 0 SER B O 1
ATOM 3494 N N . MET B 1 7 ? 0.769 -12.337 -119.641 1.00 56.67 1 MET B N 1
ATOM 3495 C CA . MET B 1 7 ? -0.017 -12.761 -118.491 1.00 63.97 1 MET B CA 1
ATOM 3496 C C . MET B 1 7 ? -0.146 -11.603 -117.500 1.00 57.15 1 MET B C 1
ATOM 3497 O O . MET B 1 7 ? 0.793 -10.845 -117.286 1.00 59.78 1 MET B O 1
ATOM 3502 N N . GLU B 1 8 ? -1.341 -11.451 -116.925 1.00 51.41 2 GLU B N 1
ATOM 3503 C CA . GLU B 1 8 ? -1.577 -10.476 -115.875 1.00 49.57 2 GLU B CA 1
ATOM 3504 C C . GLU B 1 8 ? -2.465 -11.140 -114.827 1.00 51.50 2 GLU B C 1
ATOM 3505 O O . GLU B 1 8 ? -2.711 -12.340 -114.910 1.00 53.63 2 GLU B O 1
ATOM 3511 N N . THR B 1 9 ? -2.899 -10.376 -113.816 1.00 48.94 3 THR B N 1
ATOM 3512 C CA . THR B 1 9 ? -3.706 -10.921 -112.737 1.00 47.13 3 THR B CA 1
ATOM 3513 C C . THR B 1 9 ? -5.177 -10.788 -113.110 1.00 48.42 3 THR B C 1
ATOM 3514 O O . THR B 1 9 ? -5.525 -10.045 -114.029 1.00 48.77 3 THR B O 1
ATOM 3518 N N . LEU B 1 10 ? -6.035 -11.509 -112.380 1.00 42.86 4 LEU B N 1
ATOM 3519 C CA . LEU B 1 10 ? -7.471 -11.343 -112.524 1.00 44.49 4 LEU B CA 1
ATOM 3520 C C . LEU B 1 10 ? -7.868 -9.906 -112.185 1.00 42.76 4 LEU B C 1
ATOM 3521 O O . LEU B 1 10 ? -8.776 -9.354 -112.797 1.00 40.99 4 LEU B O 1
ATOM 3526 N N . ASN B 1 11 ? -7.177 -9.304 -111.217 1.00 43.43 5 ASN B N 1
ATOM 3527 C CA . ASN B 1 11 ? -7.517 -7.972 -110.751 1.00 47.50 5 ASN B CA 1
ATOM 3528 C C . ASN B 1 11 ? -7.289 -6.949 -111.867 1.00 47.27 5 ASN B C 1
ATOM 3529 O O . ASN B 1 11 ? -8.129 -6.069 -112.061 1.00 45.93 5 ASN B O 1
ATOM 3534 N N . ASP B 1 12 ? -6.162 -7.093 -112.590 1.00 43.69 6 ASP B N 1
ATOM 3535 C CA . ASP B 1 12 ? -5.842 -6.284 -113.761 1.00 44.12 6 ASP B CA 1
ATOM 3536 C C . ASP B 1 12 ? -6.980 -6.336 -114.773 1.00 44.60 6 ASP B C 1
ATOM 3537 O O . ASP B 1 12 ? -7.375 -5.300 -115.302 1.00 48.05 6 ASP B O 1
ATOM 3542 N N . LEU B 1 13 ? -7.503 -7.541 -115.035 1.00 44.43 7 LEU B N 1
ATOM 3543 C CA . LEU B 1 13 ? -8.622 -7.703 -115.953 1.00 45.61 7 LEU B CA 1
ATOM 3544 C C . LEU B 1 13 ? -9.864 -7.006 -115.395 1.00 49.75 7 LEU B C 1
ATOM 3545 O O . LEU B 1 13 ? -10.613 -6.376 -116.150 1.00 47.53 7 LEU B O 1
ATOM 3550 N N . VAL B 1 14 ? -10.077 -7.129 -114.072 1.00 48.97 8 VAL B N 1
ATOM 3551 C CA . VAL B 1 14 ? -11.218 -6.510 -113.416 1.00 49.82 8 VAL B CA 1
ATOM 3552 C C . VAL B 1 14 ? -11.184 -5.004 -113.684 1.00 48.11 8 VAL B C 1
ATOM 3553 O O . VAL B 1 14 ? -12.214 -4.412 -114.010 1.00 44.96 8 VAL B O 1
ATOM 3557 N N . THR B 1 15 ? -10.008 -4.392 -113.523 1.00 45.17 9 THR B N 1
ATOM 3558 C CA . THR B 1 15 ? -9.893 -2.949 -113.628 1.00 48.18 9 THR B CA 1
ATOM 3559 C C . THR B 1 15 ? -10.386 -2.509 -115.005 1.00 50.37 9 THR B C 1
ATOM 3560 O O . THR B 1 15 ? -11.325 -1.721 -115.110 1.00 52.20 9 THR B O 1
ATOM 3564 N N . ARG B 1 16 ? -9.784 -3.089 -116.047 1.00 51.99 10 ARG B N 1
ATOM 3565 C CA . ARG B 1 16 ? -10.157 -2.837 -117.430 1.00 51.62 10 ARG B CA 1
ATOM 3566 C C . ARG B 1 16 ? -11.672 -2.839 -117.611 1.00 54.06 10 ARG B C 1
ATOM 3567 O O . ARG B 1 16 ? -12.224 -1.904 -118.191 1.00 51.82 10 ARG B O 1
ATOM 3575 N N . LEU B 1 17 ? -12.336 -3.893 -117.121 1.00 54.08 11 LEU B N 1
ATOM 3576 C CA . LEU B 1 17 ? -13.761 -4.088 -117.368 1.00 53.40 11 LEU B CA 1
ATOM 3577 C C . LEU B 1 17 ? -14.596 -3.103 -116.549 1.00 53.82 11 LEU B C 1
ATOM 3578 O O . LEU B 1 17 ? -15.719 -2.774 -116.927 1.00 54.47 11 LEU B O 1
ATOM 3583 N N . GLU B 1 18 ? -14.055 -2.647 -115.414 1.00 59.62 12 GLU B N 1
ATOM 3584 C CA . GLU B 1 18 ? -14.756 -1.691 -114.570 1.00 61.39 12 GLU B CA 1
ATOM 3585 C C . GLU B 1 18 ? -14.794 -0.321 -115.252 1.00 63.46 12 GLU B C 1
ATOM 3586 O O . GLU B 1 18 ? -15.680 0.480 -114.962 1.00 63.20 12 GLU B O 1
ATOM 3592 N N . HIS B 1 19 ? -13.843 -0.073 -116.165 1.00 64.21 13 HIS B N 1
ATOM 3593 C CA . HIS B 1 19 ? -13.929 1.028 -117.115 1.00 65.47 13 HIS B CA 1
ATOM 3594 C C . HIS B 1 19 ? -14.808 0.656 -118.315 1.00 63.67 13 HIS B C 1
ATOM 3595 O O . HIS B 1 19 ? -15.786 1.340 -118.606 1.00 61.79 13 HIS B O 1
ATOM 3602 N N . SER B 1 20 ? -14.468 -0.447 -118.994 1.00 60.87 14 SER B N 1
ATOM 3603 C CA . SER B 1 20 ? -14.953 -0.729 -120.338 1.00 56.85 14 SER B CA 1
ATOM 3604 C C . SER B 1 20 ? -16.364 -1.324 -120.341 1.00 58.82 14 SER B C 1
ATOM 3605 O O . SER B 1 20 ? -17.166 -0.965 -121.203 1.00 55.86 14 SER B O 1
ATOM 3608 N N . HIS B 1 21 ? -16.643 -2.277 -119.432 1.00 53.68 15 HIS B N 1
ATOM 3609 C CA . HIS B 1 21 ? -17.886 -3.038 -119.460 1.00 53.13 15 HIS B CA 1
ATOM 3610 C C . HIS B 1 21 ? -18.373 -3.331 -118.043 1.00 56.46 15 HIS B C 1
ATOM 3611 O O . HIS B 1 21 ? -18.310 -4.472 -117.587 1.00 52.59 15 HIS B O 1
ATOM 3618 N N . PRO B 1 22 ? -18.933 -2.339 -117.318 1.00 58.18 16 PRO B N 1
ATOM 3619 C CA . PRO B 1 22 ? -19.308 -2.534 -115.919 1.00 58.85 16 PRO B CA 1
ATOM 3620 C C . PRO B 1 22 ? -20.494 -3.475 -115.732 1.00 57.82 16 PRO B C 1
ATOM 3621 O O . PRO B 1 22 ? -20.835 -3.812 -114.601 1.00 63.78 16 PRO B O 1
ATOM 3625 N N . ASN B 1 23 ? -21.123 -3.888 -116.836 1.00 56.24 17 ASN B N 1
ATOM 3626 C CA . ASN B 1 23 ? -22.266 -4.781 -116.759 1.00 58.68 17 ASN B CA 1
ATOM 3627 C C . ASN B 1 23 ? -21.995 -6.075 -117.527 1.00 54.80 17 ASN B C 1
ATOM 3628 O O . ASN B 1 23 ? -22.912 -6.865 -117.760 1.00 57.21 17 ASN B O 1
ATOM 3633 N N . SER B 1 24 ? -20.726 -6.324 -117.870 1.00 47.64 18 SER B N 1
ATOM 3634 C CA . SER B 1 24 ? -20.364 -7.575 -118.517 1.00 47.91 18 SER B CA 1
ATOM 3635 C C . SER B 1 24 ? -20.521 -8.733 -117.533 1.00 44.11 18 SER B C 1
ATOM 3636 O O . SER B 1 24 ? -20.221 -8.601 -116.348 1.00 42.66 18 SER B O 1
ATOM 3639 N N . SER B 1 25 ? -20.998 -9.867 -118.050 1.00 46.73 19 SER B N 1
ATOM 3640 C CA . SER B 1 25 ? -21.014 -11.116 -117.309 1.00 47.59 19 SER B CA 1
ATOM 3641 C C . SER B 1 25 ? -19.606 -11.467 -116.840 1.00 46.40 19 SER B C 1
ATOM 3642 O O . SER B 1 25 ? -19.437 -12.018 -115.751 1.00 44.78 19 SER B O 1
ATOM 3645 N N . LEU B 1 26 ? -18.600 -11.115 -117.651 1.00 42.57 20 LEU B N 1
ATOM 3646 C CA . LEU B 1 26 ? -17.233 -11.448 -117.303 1.00 40.42 20 LEU B CA 1
ATOM 3647 C C . LEU B 1 26 ? -16.856 -10.733 -116.013 1.00 42.01 20 LEU B C 1
ATOM 3648 O O . LEU B 1 26 ? -16.307 -11.366 -115.123 1.00 39.47 20 LEU B O 1
ATOM 3653 N N . LEU B 1 27 ? -17.144 -9.426 -115.906 1.00 45.52 21 LEU B N 1
ATOM 3654 C CA . LEU B 1 27 ? -16.767 -8.687 -114.708 1.00 47.55 21 LEU B CA 1
ATOM 3655 C C . LEU B 1 27 ? -17.548 -9.192 -113.493 1.00 46.76 21 LEU B C 1
ATOM 3656 O O . LEU B 1 27 ? -16.989 -9.260 -112.397 1.00 48.34 21 LEU B O 1
ATOM 3661 N N . LYS B 1 28 ? -18.840 -9.493 -113.698 1.00 43.10 22 LYS B N 1
ATOM 3662 C CA . LYS B 1 28 ? -19.728 -9.964 -112.645 1.00 45.71 22 LYS B CA 1
ATOM 3663 C C . LYS B 1 28 ? -19.234 -11.297 -112.084 1.00 43.17 22 LYS B C 1
ATOM 3664 O O . LYS B 1 28 ? -19.377 -11.574 -110.895 1.00 37.24 22 LYS B O 1
ATOM 3670 N N . ASP B 1 29 ? -18.700 -12.146 -112.964 1.00 41.23 23 ASP B N 1
ATOM 3671 C CA . ASP B 1 29 ? -18.195 -13.446 -112.557 1.00 40.21 23 ASP B CA 1
ATOM 3672 C C . ASP B 1 29 ? -16.850 -13.250 -111.856 1.00 37.64 23 ASP B C 1
ATOM 3673 O O . ASP B 1 29 ? -16.664 -13.754 -110.753 1.00 39.69 23 ASP B O 1
ATOM 3678 N N . LEU B 1 30 ? -15.967 -12.419 -112.419 1.00 37.23 24 LEU B N 1
ATOM 3679 C CA . LEU B 1 30 ? -14.665 -12.151 -111.821 1.00 40.32 24 LEU B CA 1
ATOM 3680 C C . LEU B 1 30 ? -14.801 -11.681 -110.372 1.00 42.77 24 LEU B C 1
ATOM 3681 O O . LEU B 1 30 ? -13.959 -12.007 -109.532 1.00 42.63 24 LEU B O 1
ATOM 3686 N N . SER B 1 31 ? -15.827 -10.868 -110.090 1.00 41.80 25 SER B N 1
ATOM 3687 C CA . SER B 1 31 ? -15.950 -10.245 -108.781 1.00 42.64 25 SER B CA 1
ATOM 3688 C C . SER B 1 31 ? -16.513 -11.222 -107.749 1.00 38.99 25 SER B C 1
ATOM 3689 O O . SER B 1 31 ? -16.654 -10.856 -106.590 1.00 43.00 25 SER B O 1
ATOM 3692 N N . LEU B 1 32 ? -16.824 -12.458 -108.158 1.00 37.55 26 LEU B N 1
ATOM 3693 C CA . LEU B 1 32 ? -17.086 -13.535 -107.213 1.00 37.52 26 LEU B CA 1
ATOM 3694 C C . LEU B 1 32 ? -15.797 -14.077 -106.584 1.00 37.87 26 LEU B C 1
ATOM 3695 O O . LEU B 1 32 ? -15.842 -14.669 -105.504 1.00 35.74 26 LEU B O 1
ATOM 3700 N N . ILE B 1 33 ? -14.652 -13.885 -107.257 1.00 36.69 27 ILE B N 1
ATOM 3701 C CA . ILE B 1 33 ? -13.382 -14.427 -106.792 1.00 38.29 27 ILE B CA 1
ATOM 3702 C C . ILE B 1 33 ? -12.833 -13.468 -105.747 1.00 38.70 27 ILE B C 1
ATOM 3703 O O . ILE B 1 33 ? -12.672 -12.296 -106.038 1.00 43.60 27 ILE B O 1
ATOM 3708 N N . GLN B 1 34 ? -12.527 -13.960 -104.543 1.00 38.67 28 GLN B N 1
ATOM 3709 C CA . GLN B 1 34 ? -11.921 -13.107 -103.532 1.00 42.31 28 GLN B CA 1
ATOM 3710 C C . GLN B 1 34 ? -10.397 -13.163 -103.660 1.00 42.52 28 GLN B C 1
ATOM 3711 O O . GLN B 1 34 ? -9.834 -14.188 -104.035 1.00 41.60 28 GLN B O 1
ATOM 3717 N N . GLY B 1 35 ? -9.733 -12.035 -103.381 1.00 41.57 29 GLY B N 1
ATOM 3718 C CA . GLY B 1 35 ? -8.280 -11.959 -103.482 1.00 44.58 29 GLY B CA 1
ATOM 3719 C C . GLY B 1 35 ? -7.798 -11.991 -104.933 1.00 45.23 29 GLY B C 1
ATOM 3720 O O . GLY B 1 35 ? -6.764 -12.587 -105.219 1.00 46.80 29 GLY B O 1
ATOM 3721 N N . ASN B 1 36 ? -8.533 -11.282 -105.809 1.00 48.85 30 ASN B N 1
ATOM 3722 C CA . ASN B 1 36 ? -8.424 -11.349 -107.267 1.00 50.64 30 ASN B CA 1
ATOM 3723 C C . ASN B 1 36 ? -6.990 -11.121 -107.743 1.00 47.05 30 ASN B C 1
ATOM 3724 O O . ASN B 1 36 ? -6.615 -11.625 -108.794 1.00 45.27 30 ASN B O 1
ATOM 3729 N N . GLU B 1 37 ? -6.232 -10.304 -107.000 1.00 49.47 31 GLU B N 1
ATOM 3730 C CA . GLU B 1 37 ? -4.905 -9.852 -107.402 1.00 53.15 31 GLU B CA 1
ATOM 3731 C C . GLU B 1 37 ? -3.892 -10.998 -107.338 1.00 52.25 31 GLU B C 1
ATOM 3732 O O . GLU B 1 37 ? -2.890 -10.981 -108.051 1.00 56.30 31 GLU B O 1
ATOM 3738 N N . GLN B 1 38 ? -4.147 -11.988 -106.475 1.00 52.00 32 GLN B N 1
ATOM 3739 C CA . GLN B 1 38 ? -3.469 -13.272 -106.566 1.00 53.21 32 GLN B CA 1
ATOM 3740 C C . GLN B 1 38 ? -3.977 -13.916 -107.855 1.00 55.28 32 GLN B C 1
ATOM 3741 O O . GLN B 1 38 ? -4.941 -13.415 -108.422 1.00 67.86 32 GLN B O 1
ATOM 3747 N N . TYR B 1 39 ? -3.342 -14.990 -108.336 1.00 54.53 33 TYR B N 1
ATOM 3748 C CA . TYR B 1 39 ? -3.857 -15.748 -109.478 1.00 53.67 33 TYR B CA 1
ATOM 3749 C C . TYR B 1 39 ? -3.646 -14.999 -110.794 1.00 55.82 33 TYR B C 1
ATOM 3750 O O . TYR B 1 39 ? -4.000 -13.829 -110.927 1.00 57.65 33 TYR B O 1
ATOM 3759 N N . ASN B 1 40 ? -3.123 -15.714 -111.794 1.00 54.74 34 ASN B N 1
ATOM 3760 C CA . ASN B 1 40 ? -2.799 -15.113 -113.074 1.00 53.13 34 ASN B CA 1
ATOM 3761 C C . ASN B 1 40 ? -3.578 -15.820 -114.170 1.00 49.86 34 ASN B C 1
ATOM 3762 O O . ASN B 1 40 ? -4.063 -16.923 -113.960 1.00 49.59 34 ASN B O 1
ATOM 3767 N N . TYR B 1 41 ? -3.697 -15.145 -115.316 1.00 43.84 35 TYR B N 1
ATOM 3768 C CA . TYR B 1 41 ? -4.246 -15.726 -116.529 1.00 44.53 35 TYR B CA 1
ATOM 3769 C C . TYR B 1 41 ? -3.484 -15.190 -117.742 1.00 41.61 35 TYR B C 1
ATOM 3770 O O . TYR B 1 41 ? -2.792 -14.174 -117.652 1.00 37.24 35 TYR B O 1
ATOM 3779 N N . ILE B 1 42 ? -3.678 -15.854 -118.888 1.00 41.50 36 ILE B N 1
ATOM 3780 C CA . ILE B 1 42 ? -2.961 -15.546 -120.115 1.00 42.68 36 ILE B CA 1
ATOM 3781 C C . ILE B 1 42 ? -3.898 -14.858 -121.101 1.00 45.18 36 ILE B C 1
ATOM 3782 O O . ILE B 1 42 ? -4.902 -15.440 -121.514 1.00 49.43 36 ILE B O 1
ATOM 3787 N N . LYS B 1 43 ? -3.525 -13.650 -121.535 1.00 47.11 37 LYS B N 1
ATOM 3788 C CA . LYS B 1 43 ? -4.287 -12.947 -122.558 1.00 51.32 37 LYS B CA 1
ATOM 3789 C C . LYS B 1 43 ? -3.688 -13.280 -123.922 1.00 49.94 37 LYS B C 1
ATOM 3790 O O . LYS B 1 43 ? -2.532 -13.696 -124.009 1.00 45.18 37 LYS B O 1
ATOM 3796 N N . TRP B 1 44 ? -4.503 -13.111 -124.972 1.00 50.05 38 TRP B N 1
ATOM 3797 C CA . TRP B 1 44 ? -4.127 -13.487 -126.327 1.00 53.22 38 TRP B CA 1
ATOM 3798 C C . TRP B 1 44 ? -4.065 -12.253 -127.227 1.00 54.39 38 TRP B C 1
ATOM 3799 O O . TRP B 1 44 ? -4.329 -12.341 -128.425 1.00 56.70 38 TRP B O 1
ATOM 3810 N N . GLY B 1 45 ? -3.686 -11.107 -126.649 1.00 57.35 39 GLY B N 1
ATOM 3811 C CA . GLY B 1 45 ? -3.581 -9.871 -127.406 1.00 59.37 39 GLY B CA 1
ATOM 3812 C C . GLY B 1 45 ? -3.603 -8.637 -126.509 1.00 61.45 39 GLY B C 1
ATOM 3813 O O . GLY B 1 45 ? -3.678 -8.735 -125.280 1.00 55.62 39 GLY B O 1
ATOM 3814 N N . ASP B 1 46 ? -3.545 -7.470 -127.158 1.00 58.77 40 ASP B N 1
ATOM 3815 C CA . ASP B 1 46 ? -3.536 -6.202 -126.451 1.00 60.46 40 ASP B CA 1
ATOM 3816 C C . ASP B 1 46 ? -4.972 -5.862 -126.047 1.00 56.21 40 ASP B C 1
ATOM 3817 O O . ASP B 1 46 ? -5.779 -5.485 -126.892 1.00 53.54 40 ASP B O 1
ATOM 3822 N N . LEU B 1 47 ? -5.281 -5.987 -124.749 1.00 53.86 41 LEU B N 1
ATOM 3823 C CA . LEU B 1 47 ? -6.638 -5.776 -124.261 1.00 54.36 41 LEU B CA 1
ATOM 3824 C C . LEU B 1 47 ? -6.928 -4.292 -124.021 1.00 57.30 41 LEU B C 1
ATOM 3825 O O . LEU B 1 47 ? -8.066 -3.941 -123.711 1.00 58.42 41 LEU B O 1
ATOM 3830 N N . SER B 1 48 ? -5.911 -3.424 -124.132 1.00 58.32 42 SER B N 1
ATOM 3831 C CA . SER B 1 48 ? -6.139 -1.985 -124.098 1.00 59.71 42 SER B CA 1
ATOM 3832 C C . SER B 1 48 ? -6.704 -1.509 -125.441 1.00 60.37 42 SER B C 1
ATOM 3833 O O . SER B 1 48 ? -7.231 -0.403 -125.525 1.00 62.07 42 SER B O 1
ATOM 3836 N N . ASN B 1 49 ? -6.568 -2.341 -126.488 1.00 57.29 43 ASN B N 1
ATOM 3837 C CA . ASN B 1 49 ? -7.290 -2.161 -127.740 1.00 59.00 43 ASN B CA 1
ATOM 3838 C C . ASN B 1 49 ? -8.747 -2.557 -127.502 1.00 63.59 43 ASN B C 1
ATOM 3839 O O . ASN B 1 49 ? -9.020 -3.712 -127.169 1.00 66.39 43 ASN B O 1
ATOM 3844 N N . SER B 1 50 ? -9.674 -1.604 -127.690 1.00 63.30 44 SER B N 1
ATOM 3845 C CA . SER B 1 50 ? -11.047 -1.759 -127.225 1.00 64.31 44 SER B CA 1
ATOM 3846 C C . SER B 1 50 ? -11.787 -2.857 -127.993 1.00 65.21 44 SER B C 1
ATOM 3847 O O . SER B 1 50 ? -12.738 -3.429 -127.463 1.00 61.57 44 SER B O 1
ATOM 3850 N N . GLN B 1 51 ? -11.344 -3.156 -129.223 1.00 62.53 45 GLN B N 1
ATOM 3851 C CA . GLN B 1 51 ? -11.926 -4.230 -130.016 1.00 66.32 45 GLN B CA 1
ATOM 3852 C C . GLN B 1 51 ? -11.613 -5.591 -129.402 1.00 62.88 45 GLN B C 1
ATOM 3853 O O . GLN B 1 51 ? -12.497 -6.435 -129.311 1.00 66.24 45 GLN B O 1
ATOM 3859 N N . ASN B 1 52 ? -10.347 -5.819 -129.038 1.00 61.76 46 ASN B N 1
ATOM 3860 C CA . ASN B 1 52 ? -9.930 -7.096 -128.478 1.00 59.42 46 ASN B CA 1
ATOM 3861 C C . ASN B 1 52 ? -10.667 -7.351 -127.165 1.00 56.73 46 ASN B C 1
ATOM 3862 O O . ASN B 1 52 ? -11.084 -8.479 -126.910 1.00 52.78 46 ASN B O 1
ATOM 3867 N N . LEU B 1 53 ? -10.835 -6.292 -126.357 1.00 52.65 47 LEU B N 1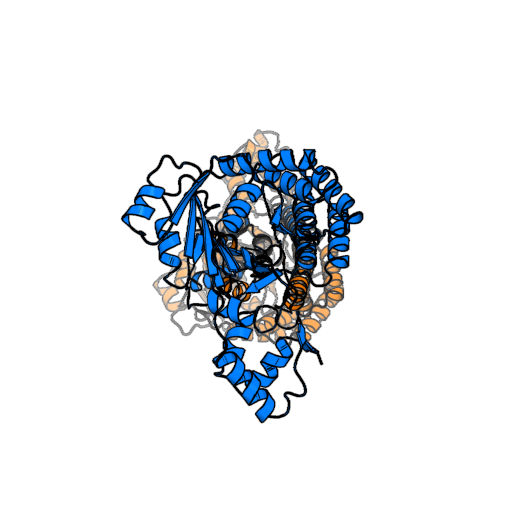
ATOM 3868 C CA . LEU B 1 53 ? -11.477 -6.413 -125.057 1.00 52.38 47 LEU B CA 1
ATOM 3869 C C . LEU B 1 53 ? -12.958 -6.722 -125.245 1.00 49.17 47 LEU B C 1
ATOM 3870 O O . LEU B 1 53 ? -13.526 -7.486 -124.468 1.00 46.88 47 LEU B O 1
ATOM 3875 N N . ASN B 1 54 ? -13.567 -6.120 -126.274 1.00 46.34 48 ASN B N 1
ATOM 3876 C CA . ASN B 1 54 ? -14.953 -6.395 -126.608 1.00 50.28 48 ASN B CA 1
ATOM 3877 C C . ASN B 1 54 ? -15.106 -7.856 -127.031 1.00 49.56 48 ASN B C 1
ATOM 3878 O O . ASN B 1 54 ? -16.110 -8.483 -126.700 1.00 53.09 48 ASN B O 1
ATOM 3883 N N . GLU B 1 55 ? -14.117 -8.392 -127.762 1.00 50.13 49 GLU B N 1
ATOM 3884 C CA . GLU B 1 55 ? -14.185 -9.761 -128.257 1.00 48.43 49 GLU B CA 1
ATOM 3885 C C . GLU B 1 55 ? -14.018 -10.747 -127.098 1.00 48.30 49 GLU B C 1
ATOM 3886 O O . GLU B 1 55 ? -14.693 -11.768 -127.063 1.00 46.93 49 GLU B O 1
ATOM 3892 N N . LEU B 1 56 ? -13.121 -10.444 -126.150 1.00 48.13 50 LEU B N 1
ATOM 3893 C CA . LEU B 1 56 ? -12.983 -11.263 -124.952 1.00 46.72 50 LEU B CA 1
ATOM 3894 C C . LEU B 1 56 ? -14.302 -11.280 -124.185 1.00 42.97 50 LEU B C 1
ATOM 3895 O O . LEU B 1 56 ? -14.801 -12.343 -123.819 1.00 40.45 50 LEU B O 1
ATOM 3900 N N . VAL B 1 57 ? -14.855 -10.083 -123.962 1.00 41.39 51 VAL B N 1
ATOM 3901 C CA . VAL B 1 57 ? -16.074 -9.914 -123.194 1.00 42.01 51 VAL B CA 1
ATOM 3902 C C . VAL B 1 57 ? -17.205 -10.658 -123.901 1.00 44.61 51 VAL B C 1
ATOM 3903 O O . VAL B 1 57 ? -17.990 -11.354 -123.257 1.00 42.84 51 VAL B O 1
ATOM 3907 N N . PHE B 1 58 ? -17.251 -10.555 -125.236 1.00 46.91 52 PHE B N 1
ATOM 3908 C CA . PHE B 1 58 ? -18.303 -11.195 -126.007 1.00 50.55 52 PHE B CA 1
ATOM 3909 C C . PHE B 1 58 ? -18.089 -12.707 -126.059 1.00 48.37 52 PHE B C 1
ATOM 3910 O O . PHE B 1 58 ? -19.059 -13.461 -126.034 1.00 48.57 52 PHE B O 1
ATOM 3918 N N . GLN B 1 59 ? -16.829 -13.152 -126.135 1.00 42.89 53 GLN B N 1
ATOM 3919 C CA . GLN B 1 59 ? -16.538 -14.577 -126.127 1.00 45.95 53 GLN B CA 1
ATOM 3920 C C . GLN B 1 59 ? -16.894 -15.211 -124.777 1.00 43.15 53 GLN B C 1
ATOM 3921 O O . GLN B 1 59 ? -17.317 -16.363 -124.743 1.00 44.90 53 GLN B O 1
ATOM 3927 N N . TYR B 1 60 ? -16.709 -14.491 -123.661 1.00 39.99 54 TYR B N 1
ATOM 3928 C CA . TYR B 1 60 ? -17.156 -15.007 -122.373 1.00 39.26 54 TYR B CA 1
ATOM 3929 C C . TYR B 1 60 ? -18.676 -15.087 -122.360 1.00 41.78 54 TYR B C 1
ATOM 3930 O O . TYR B 1 60 ? -19.244 -16.096 -121.942 1.00 40.09 54 TYR B O 1
ATOM 3939 N N . GLU B 1 61 ? -19.317 -14.023 -122.856 1.00 46.39 55 GLU B N 1
ATOM 3940 C CA . GLU B 1 61 ? -20.767 -13.949 -122.947 1.00 50.88 55 GLU B CA 1
ATOM 3941 C C . GLU B 1 61 ? -21.360 -15.254 -123.472 1.00 48.98 55 GLU B C 1
ATOM 3942 O O . GLU B 1 61 ? -22.312 -15.760 -122.885 1.00 53.19 55 GLU B O 1
ATOM 3948 N N . LYS B 1 62 ? -20.808 -15.798 -124.563 1.00 47.20 56 LYS B N 1
ATOM 3949 C CA . LYS B 1 62 ? -21.443 -16.923 -125.233 1.00 47.94 56 LYS B CA 1
ATOM 3950 C C . LYS B 1 62 ? -20.749 -18.244 -124.911 1.00 46.33 56 LYS B C 1
ATOM 3951 O O . LYS B 1 62 ? -21.111 -19.275 -125.474 1.00 44.65 56 LYS B O 1
ATOM 3957 N N . ALA B 1 63 ? -19.767 -18.241 -123.998 1.00 42.87 57 ALA B N 1
ATOM 3958 C CA . ALA B 1 63 ? -19.127 -19.493 -123.625 1.00 40.25 57 ALA B CA 1
ATOM 3959 C C . ALA B 1 63 ? -20.128 -20.349 -122.856 1.00 38.25 57 ALA B C 1
ATOM 3960 O O . ALA B 1 63 ? -20.991 -19.829 -122.157 1.00 39.92 57 ALA B O 1
ATOM 3962 N N . PRO B 1 64 ? -20.056 -21.688 -122.965 1.00 39.41 58 PRO B N 1
ATOM 3963 C CA . PRO B 1 64 ? -20.938 -22.563 -122.196 1.00 43.87 58 PRO B CA 1
ATOM 3964 C C . PRO B 1 64 ? -20.632 -22.579 -120.697 1.00 47.78 58 PRO B C 1
ATOM 3965 O O . PRO B 1 64 ? -19.496 -22.327 -120.285 1.00 42.25 58 PRO B O 1
ATOM 3969 N N . TYR B 1 65 ? -21.675 -22.867 -119.904 1.00 49.06 59 TYR B N 1
ATOM 3970 C CA . TYR B 1 65 ? -21.525 -23.214 -118.502 1.00 45.30 59 TYR B CA 1
ATOM 3971 C C . TYR B 1 65 ? -21.093 -24.665 -118.382 1.00 42.65 59 TYR B C 1
ATOM 3972 O O . TYR B 1 65 ? -21.715 -25.553 -118.956 1.00 44.79 59 TYR B O 1
ATOM 3981 N N . PRO B 1 66 ? -20.003 -24.963 -117.645 1.00 41.76 60 PRO B N 1
ATOM 3982 C CA . PRO B 1 66 ? -19.653 -26.353 -117.372 1.00 40.15 60 PRO B CA 1
ATOM 3983 C C . PRO B 1 66 ? -20.822 -26.987 -116.631 1.00 36.02 60 PRO B C 1
ATOM 3984 O O . PRO B 1 66 ? -21.573 -26.287 -115.965 1.00 36.50 60 PRO B O 1
ATOM 3988 N N . SER B 1 67 ? -20.969 -28.306 -116.764 1.00 34.43 61 SER B N 1
ATOM 3989 C CA . SER B 1 67 ? -21.905 -29.042 -115.941 1.00 33.25 61 SER B CA 1
ATOM 3990 C C . SER B 1 67 ? -21.295 -29.204 -114.544 1.00 32.76 61 SER B C 1
ATOM 3991 O O . SER B 1 67 ? -20.074 -29.278 -114.403 1.00 32.60 61 SER B O 1
ATOM 3994 N N . ILE B 1 68 ? -22.144 -29.216 -113.513 1.00 31.80 62 ILE B N 1
ATOM 3995 C CA . ILE B 1 68 ? -21.690 -29.337 -112.133 1.00 31.91 62 ILE B CA 1
ATOM 3996 C C . ILE B 1 68 ? -22.601 -30.313 -111.409 1.00 32.23 62 ILE B C 1
ATOM 3997 O O . ILE B 1 68 ? -23.823 -30.122 -111.389 1.00 31.73 62 ILE B O 1
ATOM 4002 N N . THR B 1 69 ? -21.985 -31.333 -110.803 1.00 28.34 63 THR B N 1
ATOM 4003 C CA . THR B 1 69 ? -22.670 -32.225 -109.888 1.00 30.20 63 THR B CA 1
ATOM 4004 C C . THR B 1 69 ? -22.486 -31.734 -108.454 1.00 29.72 63 THR B C 1
ATOM 4005 O O . THR B 1 69 ? -21.369 -31.394 -108.082 1.00 30.92 63 THR B O 1
ATOM 4009 N N . CYS B 1 70 ? -23.585 -31.721 -107.678 1.00 27.55 64 CYS B N 1
ATOM 4010 C CA . CYS B 1 70 ? -23.553 -31.538 -106.236 1.00 29.16 64 CYS B CA 1
ATOM 4011 C C . CYS B 1 70 ? -23.564 -32.889 -105.528 1.00 30.65 64 CYS B C 1
ATOM 4012 O O . CYS B 1 70 ? -24.522 -33.646 -105.666 1.00 33.10 64 CYS B O 1
ATOM 4015 N N . GLY B 1 71 ? -22.499 -33.180 -104.762 1.00 28.61 65 GLY B N 1
ATOM 4016 C CA . GLY B 1 71 ? -22.394 -34.424 -104.017 1.00 29.00 65 GLY B CA 1
ATOM 4017 C C . GLY B 1 71 ? -22.590 -34.205 -102.517 1.00 30.35 65 GLY B C 1
ATOM 4018 O O . GLY B 1 71 ? -22.026 -33.276 -101.939 1.00 31.61 65 GLY B O 1
ATOM 4019 N N . ILE B 1 72 ? -23.374 -35.089 -101.897 1.00 32.12 66 ILE B N 1
ATOM 4020 C CA . ILE B 1 72 ? -23.778 -34.963 -100.505 1.00 34.44 66 ILE B CA 1
ATOM 4021 C C . ILE B 1 72 ? -23.653 -36.323 -99.832 1.00 37.16 66 ILE B C 1
ATOM 4022 O O . ILE B 1 72 ? -24.351 -37.267 -100.222 1.00 38.68 66 ILE B O 1
ATOM 4027 N N . LEU B 1 73 ? -22.784 -36.412 -98.814 1.00 33.11 67 LEU B N 1
ATOM 4028 C CA . LEU B 1 73 ? -22.761 -37.580 -97.949 1.00 33.32 67 LEU B CA 1
ATOM 4029 C C . LEU B 1 73 ? -23.907 -37.447 -96.951 1.00 34.17 67 LEU B C 1
ATOM 4030 O O . LEU B 1 73 ? -24.146 -36.349 -96.460 1.00 30.04 67 LEU B O 1
ATOM 4035 N N . THR B 1 74 ? -24.567 -38.567 -96.615 1.00 35.85 68 THR B N 1
ATOM 4036 C CA . THR B 1 74 ? -25.576 -38.555 -95.558 1.00 38.79 68 THR B CA 1
ATOM 4037 C C . THR B 1 74 ? -25.424 -39.756 -94.626 1.00 39.74 68 THR B C 1
ATOM 4038 O O . THR B 1 74 ? -25.088 -40.868 -95.045 1.00 38.15 68 THR B O 1
ATOM 4042 N N . TYR B 1 75 ? -25.639 -39.474 -93.335 1.00 43.03 69 TYR B N 1
ATOM 4043 C CA . TYR B 1 75 ? -25.947 -40.487 -92.341 1.00 46.97 69 TYR B CA 1
ATOM 4044 C C . TYR B 1 75 ? -26.865 -39.872 -91.286 1.00 48.91 69 TYR B C 1
ATOM 4045 O O . TYR B 1 75 ? -26.417 -39.084 -90.459 1.00 44.07 69 TYR B O 1
ATOM 4054 N N . ASN B 1 76 ? -28.164 -40.194 -91.369 1.00 46.46 70 ASN B N 1
ATOM 4055 C CA . ASN B 1 76 ? -29.127 -39.886 -90.325 1.00 46.80 70 ASN B CA 1
ATOM 4056 C C . ASN B 1 76 ? -29.306 -38.380 -90.199 1.00 47.84 70 ASN B C 1
ATOM 4057 O O . ASN B 1 76 ? -29.015 -37.809 -89.153 1.00 51.18 70 ASN B O 1
ATOM 4062 N N . GLU B 1 77 ? -29.854 -37.770 -91.252 1.00 42.67 71 GLU B N 1
ATOM 4063 C CA . GLU B 1 77 ? -29.880 -36.325 -91.379 1.00 42.17 71 GLU B CA 1
ATOM 4064 C C . GLU B 1 77 ? -31.302 -35.815 -91.604 1.00 43.89 71 GLU B C 1
ATOM 4065 O O . GLU B 1 77 ? -31.491 -34.766 -92.231 1.00 41.08 71 GLU B O 1
ATOM 4071 N N . GLU B 1 78 ? -32.303 -36.502 -91.028 1.00 48.11 72 GLU B N 1
ATOM 4072 C CA . GLU B 1 78 ? -33.698 -36.175 -91.311 1.00 48.54 72 GLU B CA 1
ATOM 4073 C C . GLU B 1 78 ? -34.013 -34.782 -90.772 1.00 47.75 72 GLU B C 1
ATOM 4074 O O . GLU B 1 78 ? -34.891 -34.085 -91.290 1.00 47.97 72 GLU B O 1
ATOM 4080 N N . ARG B 1 79 ? -33.269 -34.390 -89.730 1.00 46.34 73 ARG B N 1
ATOM 4081 C CA . ARG B 1 79 ? -33.335 -33.055 -89.166 1.00 44.82 73 ARG B CA 1
ATOM 4082 C C . ARG B 1 79 ? -33.135 -31.982 -90.232 1.00 47.57 73 ARG B C 1
ATOM 4083 O O . ARG B 1 79 ? -33.813 -30.959 -90.193 1.00 54.20 73 ARG B O 1
ATOM 4091 N N . CYS B 1 80 ? -32.185 -32.172 -91.160 1.00 46.41 74 CYS B N 1
ATOM 4092 C CA . CYS B 1 80 ? -31.701 -31.031 -91.928 1.00 43.45 74 CYS B CA 1
ATOM 4093 C C . CYS B 1 80 ? -31.644 -31.288 -93.438 1.00 43.97 74 CYS B C 1
ATOM 4094 O O . CYS B 1 80 ? -31.378 -30.358 -94.193 1.00 43.59 74 CYS B O 1
ATOM 4097 N N . ILE B 1 81 ? -31.918 -32.517 -93.893 1.00 45.71 75 ILE B N 1
ATOM 4098 C CA . ILE B 1 81 ? -31.667 -32.888 -95.279 1.00 44.09 75 ILE B CA 1
ATOM 4099 C C . ILE B 1 81 ? -32.514 -32.050 -96.230 1.00 47.19 75 ILE B C 1
ATOM 4100 O O . ILE B 1 81 ? -32.037 -31.696 -97.308 1.00 46.19 75 ILE B O 1
ATOM 4105 N N . LYS B 1 82 ? -33.769 -31.767 -95.852 1.00 43.92 76 LYS B N 1
ATOM 4106 C CA . LYS B 1 82 ? -34.652 -31.008 -96.718 1.00 43.25 76 LYS B CA 1
ATOM 4107 C C . LYS B 1 82 ? -34.194 -29.557 -96.790 1.00 42.19 76 LYS B C 1
ATOM 4108 O O . LYS B 1 82 ? -34.268 -28.937 -97.851 1.00 43.10 76 LYS B O 1
ATOM 4114 N N . ARG B 1 83 ? -33.805 -29.007 -95.631 1.00 42.95 77 ARG B N 1
ATOM 4115 C CA . ARG B 1 83 ? -33.196 -27.687 -95.555 1.00 42.20 77 ARG B CA 1
ATOM 4116 C C . ARG B 1 83 ? -32.023 -27.625 -96.535 1.00 39.09 77 ARG B C 1
ATOM 4117 O O . ARG B 1 83 ? -31.923 -26.667 -97.297 1.00 39.67 77 ARG B O 1
ATOM 4125 N N . CYS B 1 84 ? -31.168 -28.662 -96.537 1.00 37.69 78 CYS B N 1
ATOM 4126 C CA . CYS B 1 84 ? -30.014 -28.702 -97.433 1.00 36.44 78 CYS B CA 1
ATOM 4127 C C . CYS B 1 84 ? -30.493 -28.635 -98.884 1.00 38.47 78 CYS B C 1
ATOM 4128 O O . CYS B 1 84 ? -30.205 -27.664 -99.583 1.00 38.72 78 CYS B O 1
ATOM 4131 N N . LEU B 1 85 ? -31.282 -29.634 -99.306 1.00 40.03 79 LEU B N 1
ATOM 4132 C CA . LEU B 1 85 ? -31.660 -29.777 -100.704 1.00 41.30 79 LEU B CA 1
ATOM 4133 C C . LEU B 1 85 ? -32.417 -28.546 -101.199 1.00 44.28 79 LEU B C 1
ATOM 4134 O O . LEU B 1 85 ? -32.123 -28.061 -102.288 1.00 44.56 79 LEU B O 1
ATOM 4139 N N . ASP B 1 86 ? -33.346 -28.005 -100.397 1.00 47.29 80 ASP B N 1
ATOM 4140 C CA . ASP B 1 86 ? -34.129 -26.847 -100.815 1.00 44.64 80 ASP B CA 1
ATOM 4141 C C . ASP B 1 86 ? -33.222 -25.656 -101.101 1.00 42.60 80 ASP B C 1
ATOM 4142 O O . ASP B 1 86 ? -33.523 -24.842 -101.966 1.00 43.50 80 ASP B O 1
ATOM 4147 N N . SER B 1 87 ? -32.118 -25.547 -100.358 1.00 42.83 81 SER B N 1
ATOM 4148 C CA . SER B 1 87 ? -31.226 -24.401 -100.476 1.00 40.12 81 SER B CA 1
ATOM 4149 C C . SER B 1 87 ? -30.438 -24.424 -101.788 1.00 37.98 81 SER B C 1
ATOM 4150 O O . SER B 1 87 ? -29.922 -23.389 -102.200 1.00 39.70 81 SER B O 1
ATOM 4153 N N . LEU B 1 88 ? -30.353 -25.585 -102.453 1.00 37.85 82 LEU B N 1
ATOM 4154 C CA . LEU B 1 88 ? -29.519 -25.728 -103.639 1.00 40.84 82 LEU B CA 1
ATOM 4155 C C . LEU B 1 88 ? -30.174 -25.113 -104.877 1.00 45.03 82 LEU B C 1
ATOM 4156 O O . LEU B 1 88 ? -29.467 -24.695 -105.794 1.00 46.91 82 LEU B O 1
ATOM 4161 N N . GLY B 1 89 ? -31.515 -25.094 -104.929 1.00 49.68 83 GLY B N 1
ATOM 4162 C CA . GLY B 1 89 ? -32.225 -24.588 -106.096 1.00 44.84 83 GLY B CA 1
ATOM 4163 C C . GLY B 1 89 ? -32.160 -25.564 -107.267 1.00 44.22 83 GLY B C 1
ATOM 4164 O O . GLY B 1 89 ? -32.248 -26.773 -107.067 1.00 43.91 83 GLY B O 1
ATOM 4165 N N . SER B 1 90 ? -32.007 -25.027 -108.485 1.00 46.70 84 SER B N 1
ATOM 4166 C CA . SER B 1 90 ? -31.990 -25.825 -109.702 1.00 51.89 84 SER B CA 1
ATOM 4167 C C . SER B 1 90 ? -30.713 -25.600 -110.508 1.00 53.61 84 SER B C 1
ATOM 4168 O O . SER B 1 90 ? -30.661 -25.982 -111.668 1.00 55.75 84 SER B O 1
ATOM 4171 N N . GLN B 1 91 ? -29.680 -25.025 -109.876 1.00 58.78 85 GLN B N 1
ATOM 4172 C CA . GLN B 1 91 ? -28.414 -24.734 -110.535 1.00 61.57 85 GLN B CA 1
ATOM 4173 C C . GLN B 1 91 ? -27.821 -26.011 -111.131 1.00 57.89 85 GLN B C 1
ATOM 4174 O O . GLN B 1 91 ? -27.469 -26.044 -112.307 1.00 61.85 85 GLN B O 1
ATOM 4180 N N . PHE B 1 92 ? -27.755 -27.069 -110.313 1.00 50.12 86 PHE B N 1
ATOM 4181 C CA . PHE B 1 92 ? -26.881 -28.204 -110.558 1.00 45.20 86 PHE B CA 1
ATOM 4182 C C . PHE B 1 92 ? -27.491 -29.146 -111.587 1.00 45.81 86 PHE B C 1
ATOM 4183 O O . PHE B 1 92 ? -28.699 -29.351 -111.606 1.00 50.02 86 PHE B O 1
ATOM 4191 N N . ASP B 1 93 ? -2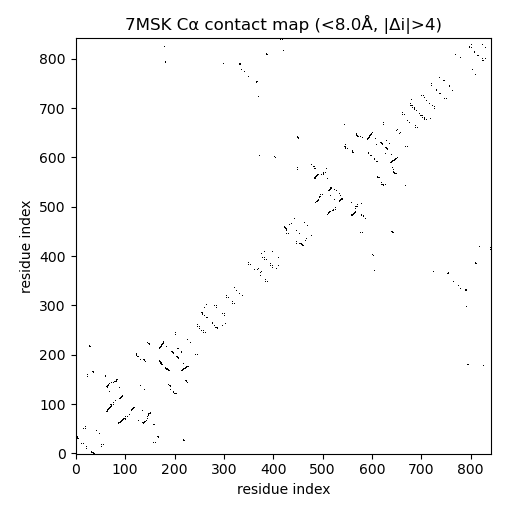6.635 -29.752 -112.413 1.00 44.33 87 ASP B N 1
ATOM 4192 C CA . ASP B 1 93 ? -27.089 -30.652 -113.462 1.00 44.22 87 ASP B CA 1
ATOM 4193 C C . ASP B 1 93 ? -27.444 -32.010 -112.863 1.00 44.43 87 ASP B C 1
ATOM 4194 O O . ASP B 1 93 ? -28.210 -32.766 -113.448 1.00 46.10 87 ASP B O 1
ATOM 4199 N N . GLU B 1 94 ? -26.893 -32.310 -111.684 1.00 41.57 88 GLU B N 1
ATOM 4200 C CA . GLU B 1 94 ? -27.065 -33.606 -111.057 1.00 39.33 88 GLU B CA 1
ATOM 4201 C C . GLU B 1 94 ? -26.862 -33.428 -109.555 1.00 41.69 88 GLU B C 1
ATOM 4202 O O . GLU B 1 94 ? -26.110 -32.549 -109.146 1.00 39.28 88 GLU B O 1
ATOM 4208 N N . ILE B 1 95 ? -27.564 -34.237 -108.750 1.00 41.73 89 ILE B N 1
ATOM 4209 C CA . ILE B 1 95 ? -27.425 -34.211 -107.301 1.00 40.77 89 ILE B CA 1
ATOM 4210 C C . ILE B 1 95 ? -27.308 -35.655 -106.825 1.00 43.57 89 ILE B C 1
ATOM 4211 O O . ILE B 1 95 ? -28.290 -36.395 -106.879 1.00 45.28 89 ILE B O 1
ATOM 4216 N N . LEU B 1 96 ? -26.094 -36.052 -106.417 1.00 37.34 90 LEU B N 1
ATOM 4217 C CA . LEU B 1 96 ? -25.857 -37.373 -105.862 1.00 37.33 90 LEU B CA 1
ATOM 4218 C C . LEU B 1 96 ? -25.811 -37.257 -104.341 1.00 40.64 90 LEU B C 1
ATOM 4219 O O . LEU B 1 96 ? -25.131 -36.373 -103.803 1.00 38.90 90 LEU B O 1
ATOM 4224 N N . VAL B 1 97 ? -26.586 -38.125 -103.680 1.00 36.61 91 VAL B N 1
ATOM 4225 C CA . VAL B 1 97 ? -26.518 -38.355 -102.248 1.00 33.61 91 VAL B CA 1
ATOM 4226 C C . VAL B 1 97 ? -25.974 -39.763 -102.072 1.00 34.34 91 VAL B C 1
ATOM 4227 O O . VAL B 1 97 ? -26.544 -40.709 -102.609 1.00 36.90 91 VAL B O 1
ATOM 4231 N N . LEU B 1 98 ? -24.801 -39.865 -101.439 1.00 33.44 92 LEU B N 1
ATOM 4232 C CA . LEU B 1 98 ? -24.223 -41.132 -101.030 1.00 35.26 92 LEU B CA 1
ATOM 4233 C C . LEU B 1 98 ? -24.576 -41.312 -99.556 1.00 41.53 92 LEU B C 1
ATOM 4234 O O . LEU B 1 98 ? -24.085 -40.565 -98.701 1.00 41.34 92 LEU B O 1
ATOM 4239 N N . ASP B 1 99 ? -25.473 -42.271 -99.293 1.00 41.83 93 ASP B N 1
ATOM 4240 C CA . ASP B 1 99 ? -26.036 -42.474 -97.968 1.00 43.22 93 ASP B CA 1
ATOM 4241 C C . ASP B 1 99 ? -25.382 -43.710 -97.361 1.00 42.73 93 ASP B C 1
ATOM 4242 O O . ASP B 1 99 ? -25.197 -44.710 -98.046 1.00 41.19 93 ASP B O 1
ATOM 4247 N N . SER B 1 100 ? -25.033 -43.615 -96.072 1.00 45.73 94 SER B N 1
ATOM 4248 C CA . SER B 1 100 ? -24.363 -44.687 -95.353 1.00 48.92 94 SER B CA 1
ATOM 4249 C C . SER B 1 100 ? -25.394 -45.549 -94.628 1.00 51.38 94 SER B C 1
ATOM 4250 O O . SER B 1 100 ? -25.144 -46.004 -93.516 1.00 55.01 94 SER B O 1
ATOM 4253 N N . HIS B 1 101 ? -26.546 -45.782 -95.271 1.00 52.82 95 HIS B N 1
ATOM 4254 C CA . HIS B 1 101 ? -27.611 -46.589 -94.698 1.00 51.98 95 HIS B CA 1
ATOM 4255 C C . HIS B 1 101 ? -28.130 -45.937 -93.418 1.00 48.23 95 HIS B C 1
ATOM 4256 O O . HIS B 1 101 ? -27.947 -46.467 -92.329 1.00 49.47 95 HIS B O 1
ATOM 4263 N N . SER B 1 102 ? -28.804 -44.796 -93.574 1.00 48.58 96 SER B N 1
ATOM 4264 C CA . SER B 1 102 ? -29.505 -44.126 -92.489 1.00 54.38 96 SER B CA 1
ATOM 4265 C C . SER B 1 102 ? -30.723 -44.932 -92.035 1.00 55.54 96 SER B C 1
ATOM 4266 O O . SER B 1 102 ? -31.426 -45.515 -92.854 1.00 55.34 96 SER B O 1
ATOM 4269 N N . THR B 1 103 ? -30.986 -44.916 -90.721 1.00 57.63 97 THR B N 1
ATOM 4270 C CA . THR B 1 103 ? -32.135 -45.590 -90.141 1.00 56.88 97 THR B CA 1
ATOM 4271 C C . THR B 1 103 ? -33.183 -44.577 -89.685 1.00 56.89 97 THR B C 1
ATOM 4272 O O . THR B 1 103 ? -34.112 -44.947 -88.974 1.00 61.64 97 THR B O 1
ATOM 4276 N N . ASP B 1 104 ? -33.030 -43.305 -90.077 1.00 52.16 98 ASP B N 1
ATOM 4277 C CA . ASP B 1 104 ? -34.069 -42.306 -89.875 1.00 51.44 98 ASP B CA 1
ATOM 4278 C C . ASP B 1 104 ? -34.795 -42.136 -91.208 1.00 48.28 98 ASP B C 1
ATOM 4279 O O . ASP B 1 104 ? -34.672 -43.002 -92.064 1.00 44.82 98 ASP B O 1
ATOM 4284 N N . ASN B 1 105 ? -35.522 -41.019 -91.379 1.00 47.96 99 ASN B N 1
ATOM 4285 C CA . ASN B 1 105 ? -36.311 -40.765 -92.577 1.00 53.36 99 ASN B CA 1
ATOM 4286 C C . ASN B 1 105 ? -35.513 -40.083 -93.692 1.00 54.26 99 ASN B C 1
ATOM 4287 O O . ASN B 1 105 ? -36.124 -39.532 -94.608 1.00 52.27 99 ASN B O 1
ATOM 4292 N N . THR B 1 106 ? -34.171 -40.114 -93.634 1.00 52.90 100 THR B N 1
ATOM 4293 C CA . THR B 1 106 ? -33.350 -39.325 -94.546 1.00 48.98 100 THR B CA 1
ATOM 4294 C C . THR B 1 106 ? -33.740 -39.611 -95.991 1.00 43.30 100 THR B C 1
ATOM 4295 O O . THR B 1 106 ? -34.121 -38.698 -96.715 1.00 38.05 100 THR B O 1
ATOM 4299 N N . THR B 1 107 ? -33.629 -40.879 -96.390 1.00 46.32 101 THR B N 1
ATOM 4300 C CA . THR B 1 107 ? -33.838 -41.277 -97.775 1.00 53.71 101 THR B CA 1
ATOM 4301 C C . THR B 1 107 ? -35.317 -41.202 -98.155 1.00 52.73 101 THR B C 1
ATOM 4302 O O . THR B 1 107 ? -35.635 -40.943 -99.312 1.00 52.66 101 THR B O 1
ATOM 4306 N N . LYS B 1 108 ? -36.217 -41.402 -97.184 1.00 53.13 102 LYS B N 1
ATOM 4307 C CA . LYS B 1 108 ? -37.641 -41.292 -97.454 1.00 53.62 102 LYS B CA 1
ATOM 4308 C C . LYS B 1 108 ? -37.973 -39.858 -97.849 1.00 51.05 102 LYS B C 1
ATOM 4309 O O . LYS B 1 108 ? -38.707 -39.643 -98.811 1.00 51.44 102 LYS B O 1
ATOM 4315 N N . ILE B 1 109 ? -37.414 -38.887 -97.110 1.00 50.69 103 ILE B N 1
ATOM 4316 C CA . ILE B 1 109 ? -37.648 -37.474 -97.378 1.00 51.09 103 ILE B CA 1
ATOM 4317 C C . ILE B 1 109 ? -37.094 -37.120 -98.757 1.00 50.08 103 ILE B C 1
ATOM 4318 O O . ILE B 1 109 ? -37.628 -36.236 -99.422 1.00 51.51 103 ILE B O 1
ATOM 4323 N N . ILE B 1 110 ? -36.013 -37.797 -99.172 1.00 51.51 104 ILE B N 1
ATOM 4324 C CA . ILE B 1 110 ? -35.369 -37.506 -100.445 1.00 51.84 104 ILE B CA 1
ATOM 4325 C C . ILE B 1 110 ? -36.254 -38.043 -101.569 1.00 52.15 104 ILE B C 1
ATOM 4326 O O . ILE B 1 110 ? -36.662 -37.283 -102.447 1.00 49.95 104 ILE B O 1
ATOM 4331 N N . ASN B 1 111 ? -36.556 -39.349 -101.515 1.00 57.46 105 ASN B N 1
ATOM 4332 C CA . ASN B 1 111 ? -37.392 -40.009 -102.509 1.00 61.21 105 ASN B CA 1
ATOM 4333 C C . ASN B 1 111 ? -38.732 -39.290 -102.664 1.00 61.05 105 ASN B C 1
ATOM 4334 O O . ASN B 1 111 ? -39.194 -39.095 -103.784 1.00 60.24 105 ASN B O 1
ATOM 4339 N N . ARG B 1 112 ? -39.344 -38.901 -101.538 1.00 61.31 106 ARG B N 1
ATOM 4340 C CA . ARG B 1 112 ? -40.681 -38.328 -101.547 1.00 60.61 106 ARG B CA 1
ATOM 4341 C C . ARG B 1 112 ? -40.662 -36.915 -102.127 1.00 60.84 106 ARG B C 1
ATOM 4342 O O . ARG B 1 112 ? -41.445 -36.611 -103.022 1.00 65.40 106 ARG B O 1
ATOM 4350 N N . ASP B 1 113 ? -39.782 -36.048 -101.615 1.00 59.08 107 ASP B N 1
ATOM 4351 C CA . ASP B 1 113 ? -39.865 -34.623 -101.908 1.00 56.76 107 ASP B CA 1
ATOM 4352 C C . ASP B 1 113 ? -38.832 -34.191 -102.951 1.00 54.43 107 ASP B C 1
ATOM 4353 O O . ASP B 1 113 ? -38.870 -33.047 -103.409 1.00 50.59 107 ASP B O 1
ATOM 4358 N N . PHE B 1 114 ? -37.897 -35.080 -103.312 1.00 49.36 108 PHE B N 1
ATOM 4359 C CA . PHE B 1 114 ? -36.825 -34.708 -104.221 1.00 52.33 108 PHE B CA 1
ATOM 4360 C C . PHE B 1 114 ? -36.562 -35.839 -105.211 1.00 55.33 108 PHE B C 1
ATOM 4361 O O . PHE B 1 114 ? -35.493 -36.447 -105.189 1.00 52.77 108 PHE B O 1
ATOM 4369 N N . PRO B 1 115 ? -37.506 -36.123 -106.141 1.00 60.52 109 PRO B N 1
ATOM 4370 C CA . PRO B 1 115 ? -37.375 -37.264 -107.054 1.00 59.17 109 PRO B CA 1
ATOM 4371 C C . PRO B 1 115 ? -36.223 -37.156 -108.054 1.00 54.21 109 PRO B C 1
ATOM 4372 O O . PRO B 1 115 ? -35.796 -38.165 -108.610 1.00 51.58 109 PRO B O 1
ATOM 4376 N N . MET B 1 116 ? -35.732 -35.930 -108.275 1.00 54.13 110 MET B N 1
ATOM 4377 C CA . MET B 1 116 ? -34.631 -35.673 -109.192 1.00 55.18 110 MET B CA 1
ATOM 4378 C C . MET B 1 116 ? -33.295 -36.123 -108.597 1.00 50.62 110 MET B C 1
ATOM 4379 O O . MET B 1 116 ? -32.376 -36.461 -109.338 1.00 49.26 110 MET B O 1
ATOM 4384 N N . VAL B 1 117 ? -33.189 -36.144 -107.265 1.00 48.77 111 VAL B N 1
ATOM 4385 C CA . VAL B 1 117 ? -31.958 -36.539 -106.596 1.00 45.08 111 VAL B CA 1
ATOM 4386 C C . VAL B 1 117 ? -31.773 -38.050 -106.721 1.00 45.11 111 VAL B C 1
ATOM 4387 O O . VAL B 1 117 ? -32.712 -38.804 -106.498 1.00 42.93 111 VAL B O 1
ATOM 4391 N N . LYS B 1 118 ? -30.558 -38.477 -107.095 1.00 47.50 112 LYS B N 1
ATOM 4392 C CA . LYS B 1 118 ? -30.191 -39.887 -107.122 1.00 47.24 112 LYS B CA 1
ATOM 4393 C C . LYS B 1 118 ? -29.570 -40.251 -105.777 1.00 47.76 112 LYS B C 1
ATOM 4394 O O . LYS B 1 118 ? -28.715 -39.522 -105.276 1.00 49.63 112 LYS B O 1
ATOM 4400 N N . VAL B 1 119 ? -29.984 -41.388 -105.214 1.00 43.80 113 VAL B N 1
ATOM 4401 C CA . VAL B 1 119 ? -29.477 -41.841 -103.934 1.00 43.73 113 VAL B CA 1
ATOM 4402 C C . VAL B 1 119 ? -28.711 -43.143 -104.153 1.00 47.78 113 VAL B C 1
ATOM 4403 O O . VAL B 1 119 ? -29.269 -44.118 -104.653 1.00 47.00 113 VAL B O 1
ATOM 4407 N N . ILE B 1 120 ? -27.424 -43.121 -103.780 1.00 46.66 114 ILE B N 1
ATOM 4408 C CA . ILE B 1 120 ? -26.534 -44.269 -103.837 1.00 46.08 114 ILE B CA 1
ATOM 4409 C C . ILE B 1 120 ? -26.225 -44.690 -102.403 1.00 47.71 114 ILE B C 1
ATOM 4410 O O . ILE B 1 120 ? -26.228 -43.849 -101.507 1.00 50.54 114 ILE B O 1
ATOM 4415 N N . TYR B 1 121 ? -25.928 -45.976 -102.193 1.00 47.10 115 TYR B N 1
ATOM 4416 C CA . TYR B 1 121 ? -25.630 -46.460 -100.858 1.00 47.42 115 TYR B CA 1
ATOM 4417 C C . TYR B 1 121 ? -24.210 -46.999 -100.822 1.00 46.70 115 TYR B C 1
ATOM 4418 O O . TYR B 1 121 ? -23.766 -47.630 -101.769 1.00 47.63 115 TYR B O 1
ATOM 4427 N N . GLU B 1 122 ? -23.514 -46.712 -99.719 1.00 45.95 116 GLU B N 1
ATOM 4428 C CA . GLU B 1 122 ? -22.213 -47.297 -99.457 1.00 48.11 116 GLU B CA 1
ATOM 4429 C C . GLU B 1 122 ? -22.041 -47.377 -97.943 1.00 51.52 116 GLU B C 1
ATOM 4430 O O . GLU B 1 122 ? -22.213 -46.377 -97.249 1.00 50.89 116 GLU B O 1
ATOM 4436 N N . PRO B 1 123 ? -21.724 -48.563 -97.373 1.00 54.01 117 PRO B N 1
ATOM 4437 C CA . PRO B 1 123 ? -21.581 -48.683 -95.923 1.00 52.70 117 PRO B CA 1
ATOM 4438 C C . PRO B 1 123 ? -20.381 -47.865 -95.459 1.00 50.52 117 PRO B C 1
ATOM 4439 O O . PRO B 1 123 ? -19.392 -47.744 -96.183 1.00 42.83 117 PRO B O 1
ATOM 4443 N N . TRP B 1 124 ? -20.493 -47.334 -94.237 1.00 49.34 118 TRP B N 1
ATOM 4444 C CA . TRP B 1 124 ? -19.473 -46.487 -93.645 1.00 46.67 118 TRP B CA 1
ATOM 4445 C C . TRP B 1 124 ? -18.265 -47.324 -93.230 1.00 46.13 118 TRP B C 1
ATOM 4446 O O . TRP B 1 124 ? -18.426 -48.345 -92.571 1.00 52.23 118 TRP B O 1
ATOM 4457 N N . ILE B 1 125 ? -17.053 -46.888 -93.614 1.00 44.87 119 ILE B N 1
ATOM 4458 C CA . ILE B 1 125 ? -15.832 -47.588 -93.234 1.00 41.99 119 ILE B CA 1
ATOM 4459 C C . ILE B 1 125 ? -14.810 -46.627 -92.618 1.00 37.28 119 ILE B C 1
ATOM 4460 O O . ILE B 1 125 ? -13.607 -46.874 -92.677 1.00 34.38 119 ILE B O 1
ATOM 4465 N N . ASP B 1 126 ? -15.291 -45.532 -92.020 1.00 38.91 120 ASP B N 1
ATOM 4466 C CA . ASP B 1 126 ? -14.462 -44.644 -91.219 1.00 37.89 120 ASP B CA 1
ATOM 4467 C C . ASP B 1 126 ? -13.383 -44.006 -92.092 1.00 36.34 120 ASP B C 1
ATOM 4468 O O . ASP B 1 126 ? -12.211 -43.921 -91.705 1.00 32.91 120 ASP B O 1
ATOM 4473 N N . ASP B 1 127 ? -13.798 -43.511 -93.261 1.00 31.86 121 ASP B N 1
ATOM 4474 C CA . ASP B 1 127 ? -12.849 -42.931 -94.186 1.00 29.25 121 ASP B CA 1
ATOM 4475 C C . ASP B 1 127 ? -13.606 -41.968 -95.082 1.00 28.03 121 ASP B C 1
ATOM 4476 O O . ASP B 1 127 ? -14.165 -42.386 -96.087 1.00 28.59 121 ASP B O 1
ATOM 4481 N N . PHE B 1 128 ? -13.597 -40.685 -94.696 1.00 26.46 122 PHE B N 1
ATOM 4482 C CA . PHE B 1 128 ? -14.305 -39.640 -95.419 1.00 24.79 122 PHE B CA 1
ATOM 4483 C C . PHE B 1 128 ? -13.816 -39.545 -96.859 1.00 23.90 122 PHE B C 1
ATOM 4484 O O . PHE B 1 128 ? -14.642 -39.317 -97.735 1.00 23.70 122 PHE B O 1
ATOM 4492 N N . SER B 1 129 ? -12.501 -39.730 -97.089 1.00 23.27 123 SER B N 1
ATOM 4493 C CA . SER B 1 129 ? -11.938 -39.663 -98.433 1.00 26.06 123 SER B CA 1
ATOM 4494 C C . SER B 1 129 ? -12.509 -40.755 -99.346 1.00 26.68 123 SER B C 1
ATOM 4495 O O . SER B 1 129 ? -12.725 -40.505 -100.533 1.00 28.35 123 SER B O 1
ATOM 4498 N N . PHE B 1 130 ? -12.690 -41.972 -98.814 1.00 28.38 124 PHE B N 1
ATOM 4499 C CA . PHE B 1 130 ? -13.240 -43.075 -99.581 1.00 31.76 124 PHE B CA 1
ATOM 4500 C C . PHE B 1 130 ? -14.627 -42.682 -100.057 1.00 32.99 124 PHE B C 1
ATOM 4501 O O . PHE B 1 130 ? -14.924 -42.796 -101.246 1.00 36.43 124 PHE B O 1
ATOM 4509 N N . HIS B 1 131 ? -15.452 -42.188 -99.133 1.00 31.36 125 HIS B N 1
ATOM 4510 C CA . HIS B 1 131 ? -16.821 -41.859 -99.491 1.00 32.43 125 HIS B CA 1
ATOM 4511 C C . HIS B 1 131 ? -16.842 -40.714 -100.497 1.00 32.35 125 HIS B C 1
ATOM 4512 O O . HIS B 1 131 ? -17.615 -40.782 -101.448 1.00 30.97 125 HIS B O 1
ATOM 4519 N N . ARG B 1 132 ? -15.990 -39.690 -100.330 1.00 30.03 126 ARG B N 1
ATOM 4520 C CA . ARG B 1 132 ? -16.007 -38.568 -101.267 1.00 29.61 126 ARG B CA 1
ATOM 4521 C C . ARG B 1 132 ? -15.439 -38.979 -102.635 1.00 29.14 126 ARG B C 1
ATOM 4522 O O . ARG B 1 132 ? -15.851 -38.445 -103.669 1.00 25.88 126 ARG B O 1
ATOM 4530 N N . ASN B 1 133 ? -14.479 -39.913 -102.645 1.00 29.85 127 ASN B N 1
ATOM 4531 C CA . ASN B 1 133 ? -13.873 -40.380 -103.884 1.00 31.21 127 ASN B CA 1
ATOM 4532 C C . ASN B 1 133 ? -14.868 -41.272 -104.636 1.00 33.82 127 ASN B C 1
ATOM 4533 O O . ASN B 1 133 ? -14.794 -41.399 -105.859 1.00 34.24 127 ASN B O 1
ATOM 4538 N N . LYS B 1 134 ? -15.827 -41.858 -103.915 1.00 36.34 128 LYS B N 1
ATOM 4539 C CA . LYS B 1 134 ? -16.900 -42.616 -104.541 1.00 36.61 128 LYS B CA 1
ATOM 4540 C C . LYS B 1 134 ? -17.839 -41.652 -105.268 1.00 39.24 128 LYS B C 1
ATOM 4541 O O . LYS B 1 134 ? -18.265 -41.927 -106.389 1.00 37.38 128 LYS B O 1
ATOM 4547 N N . LEU B 1 135 ? -18.158 -40.506 -104.650 1.00 34.04 129 LEU B N 1
ATOM 4548 C CA . LEU B 1 135 ? -18.987 -39.513 -105.319 1.00 33.53 129 LEU B CA 1
ATOM 4549 C C . LEU B 1 135 ? -18.353 -39.015 -106.626 1.00 33.98 129 LEU B C 1
ATOM 4550 O O . LEU B 1 135 ? -19.077 -38.796 -107.610 1.00 31.02 129 LEU B O 1
ATOM 4555 N N . ILE B 1 136 ? -17.020 -38.802 -106.634 1.00 32.09 130 ILE B N 1
ATOM 4556 C CA . ILE B 1 136 ? -16.302 -38.404 -107.841 1.00 32.51 130 ILE B CA 1
ATOM 4557 C C . ILE B 1 136 ? -16.545 -39.457 -108.923 1.00 34.79 130 ILE B C 1
ATOM 4558 O O . ILE B 1 136 ? -16.739 -39.101 -110.081 1.00 35.70 130 ILE B O 1
ATOM 4563 N N . SER B 1 137 ? -16.518 -40.735 -108.510 1.00 39.21 131 SER B N 1
ATOM 4564 C CA . SER B 1 137 ? -16.661 -41.891 -109.381 1.00 43.06 131 SER B CA 1
ATOM 4565 C C . SER B 1 137 ? -17.992 -41.873 -110.109 1.00 43.13 131 SER B C 1
ATOM 4566 O O . SER B 1 137 ? -18.064 -42.314 -111.249 1.00 51.68 131 SER B O 1
ATOM 4569 N N . LEU B 1 138 ? -19.029 -41.412 -109.413 1.00 43.38 132 LEU B N 1
ATOM 4570 C CA . LEU B 1 138 ? -20.393 -41.500 -109.896 1.00 40.37 132 LEU B CA 1
ATOM 4571 C C . LEU B 1 138 ? -20.796 -40.226 -110.635 1.00 39.21 132 LEU B C 1
ATOM 4572 O O . LEU B 1 138 ? -21.897 -40.167 -111.159 1.00 41.64 132 LEU B O 1
ATOM 4577 N N . THR B 1 139 ? -19.925 -39.210 -110.668 1.00 37.89 133 THR B N 1
ATOM 4578 C CA . THR B 1 139 ? -20.279 -37.903 -111.202 1.00 36.04 133 THR B CA 1
ATOM 4579 C C . THR B 1 139 ? -20.230 -37.948 -112.731 1.00 39.01 133 THR B C 1
ATOM 4580 O O . THR B 1 139 ? -19.264 -38.463 -113.297 1.00 35.51 133 THR B O 1
ATOM 4584 N N . SER B 1 140 ? -21.271 -37.388 -113.374 1.00 39.05 134 SER B N 1
ATOM 4585 C CA . SER B 1 140 ? -21.374 -37.279 -114.825 1.00 42.86 134 SER B CA 1
ATOM 4586 C C . SER B 1 140 ? -20.873 -35.927 -115.323 1.00 44.00 134 SER B C 1
ATOM 4587 O O . SER B 1 140 ? -20.544 -35.791 -116.501 1.00 44.40 134 SER B O 1
ATOM 4590 N N . SER B 1 141 ? -20.884 -34.919 -114.443 1.00 37.40 135 SER B N 1
ATOM 4591 C CA . SER B 1 141 ? -20.622 -33.550 -114.847 1.00 34.51 135 SER B CA 1
ATOM 4592 C C . SER B 1 141 ? -19.121 -33.300 -115.016 1.00 34.67 135 SER B C 1
ATOM 4593 O O . SER B 1 141 ? -18.310 -34.203 -114.837 1.00 34.03 135 SER B O 1
ATOM 4596 N N . GLU B 1 142 ? -18.771 -32.075 -115.420 1.00 34.98 136 GLU B N 1
ATOM 4597 C CA . GLU B 1 142 ? -17.383 -31.660 -115.558 1.00 37.87 136 GLU B CA 1
ATOM 4598 C C . GLU B 1 142 ? -16.804 -31.345 -114.178 1.00 36.10 136 GLU B C 1
ATOM 4599 O O . GLU B 1 142 ? -15.628 -31.578 -113.937 1.00 32.51 136 GLU B O 1
ATOM 4605 N N . TRP B 1 143 ? -17.644 -30.789 -113.304 1.00 33.39 137 TRP B N 1
ATOM 4606 C CA . TRP B 1 143 ? -17.247 -30.308 -111.994 1.00 32.06 137 TRP B CA 1
ATOM 4607 C C . TRP B 1 143 ? -18.049 -31.042 -110.920 1.00 32.84 137 TRP B C 1
ATOM 4608 O O . TRP B 1 143 ? -19.154 -31.534 -111.179 1.00 31.64 137 TRP B O 1
ATOM 4619 N N . ILE B 1 144 ? -17.496 -31.051 -109.701 1.00 28.90 138 ILE B N 1
ATOM 4620 C CA . ILE B 1 144 ? -18.236 -31.447 -108.516 1.00 29.24 138 ILE B CA 1
ATOM 4621 C C . ILE B 1 144 ? -18.147 -30.315 -107.496 1.00 28.06 138 ILE B C 1
ATOM 4622 O O . ILE B 1 144 ? -17.131 -29.619 -107.409 1.00 26.80 138 ILE B O 1
ATOM 4627 N N . TYR B 1 145 ? -19.264 -30.102 -106.793 1.00 28.58 139 TYR B N 1
ATOM 4628 C CA . TYR B 1 145 ? -19.312 -29.296 -105.584 1.00 27.69 139 TYR B CA 1
ATOM 4629 C C . TYR B 1 145 ? -19.880 -30.155 -104.460 1.00 27.16 139 TYR B C 1
ATOM 4630 O O . TYR B 1 145 ? -20.932 -30.769 -104.620 1.00 29.56 139 TYR B O 1
ATOM 4639 N N . TYR B 1 146 ? -19.176 -30.204 -103.325 1.00 27.21 140 TYR B N 1
ATOM 4640 C CA . TYR B 1 146 ? -19.645 -30.944 -102.169 1.00 26.47 140 TYR B CA 1
ATOM 4641 C C . TYR B 1 146 ? -20.244 -30.010 -101.119 1.00 29.03 140 TYR B C 1
ATOM 4642 O O . TYR B 1 146 ? -19.601 -29.038 -100.714 1.00 29.13 140 TYR B O 1
ATOM 4651 N N . ILE B 1 147 ? -21.468 -30.335 -100.674 1.00 27.07 141 ILE B N 1
ATOM 4652 C CA . ILE B 1 147 ? -22.091 -29.694 -99.524 1.00 28.92 141 ILE B CA 1
ATOM 4653 C C . ILE B 1 147 ? -22.467 -30.794 -98.539 1.00 27.68 141 ILE B C 1
ATOM 4654 O O . ILE B 1 147 ? -22.668 -31.927 -98.955 1.00 27.82 141 ILE B O 1
ATOM 4659 N N . ASP B 1 148 ? -22.478 -30.482 -97.233 1.00 25.10 142 ASP B N 1
ATOM 4660 C CA . ASP B 1 148 ? -22.834 -31.473 -96.233 1.00 26.19 142 ASP B CA 1
ATOM 4661 C C . ASP B 1 148 ? -24.303 -31.265 -95.850 1.00 28.21 142 ASP B C 1
ATOM 4662 O O . ASP B 1 148 ? -24.890 -30.216 -96.128 1.00 28.15 142 ASP B O 1
ATOM 4667 N N . ALA B 1 149 ? -24.886 -32.280 -95.215 1.00 29.97 143 ALA B N 1
ATOM 4668 C CA . ALA B 1 149 ? -26.325 -32.335 -94.983 1.00 32.76 143 ALA B CA 1
ATOM 4669 C C . ALA B 1 149 ? -26.758 -31.309 -93.937 1.00 35.03 143 ALA B C 1
ATOM 4670 O O . ALA B 1 149 ? -27.914 -30.864 -93.953 1.00 38.34 143 ALA B O 1
ATOM 4672 N N . ASP B 1 150 ? -25.835 -30.934 -93.039 1.00 32.84 144 ASP B N 1
ATOM 4673 C CA . ASP B 1 150 ? -26.099 -29.908 -92.037 1.00 32.06 144 ASP B CA 1
ATOM 4674 C C . ASP B 1 150 ? -25.654 -28.522 -92.522 1.00 33.22 144 ASP B C 1
ATOM 4675 O O . ASP B 1 150 ? -25.571 -27.579 -91.730 1.00 33.31 144 ASP B O 1
ATOM 4680 N N . ASN B 1 151 ? -25.390 -28.390 -93.830 1.00 32.52 145 ASN B N 1
ATOM 4681 C CA . ASN B 1 151 ? -25.115 -27.105 -94.445 1.00 31.10 145 ASN B CA 1
ATOM 4682 C C . ASN B 1 151 ? -26.328 -26.673 -95.245 1.00 29.90 145 ASN B C 1
ATOM 4683 O O . ASN B 1 151 ? -27.087 -27.534 -95.690 1.00 31.46 145 ASN B O 1
ATOM 4688 N N . TYR B 1 152 ? -26.438 -25.360 -95.495 1.00 29.03 146 TYR B N 1
ATOM 4689 C CA . TYR B 1 152 ? -27.375 -24.843 -96.486 1.00 32.99 146 TYR B CA 1
ATOM 4690 C C . TYR B 1 152 ? -26.910 -23.509 -97.072 1.00 33.51 146 TYR B C 1
ATOM 4691 O O . TYR B 1 152 ? -26.387 -22.672 -96.345 1.00 31.38 146 TYR B O 1
ATOM 4700 N N . CYS B 1 153 ? -27.164 -23.297 -98.378 1.00 38.04 147 CYS B N 1
ATOM 4701 C CA . CYS B 1 153 ? -26.812 -22.048 -99.044 1.00 44.47 147 CYS B CA 1
ATOM 4702 C C . CYS B 1 153 ? -27.810 -20.953 -98.701 1.00 44.90 147 CYS B C 1
ATOM 4703 O O . CYS B 1 153 ? -29.005 -21.202 -98.626 1.00 42.57 147 CYS B O 1
ATOM 4706 N N . VAL B 1 154 ? -27.299 -19.730 -98.568 1.00 52.73 148 VAL B N 1
ATOM 4707 C CA . VAL B 1 154 ? -28.139 -18.549 -98.502 1.00 60.74 148 VAL B CA 1
ATOM 4708 C C . VAL B 1 154 ? -28.491 -18.116 -99.924 1.00 69.26 148 VAL B C 1
ATOM 4709 O O . VAL B 1 154 ? -29.581 -18.420 -100.403 1.00 75.18 148 VAL B O 1
ATOM 4713 N N . ASP B 1 155 ? -27.547 -17.446 -100.600 1.00 75.16 149 ASP B N 1
ATOM 4714 C CA . ASP B 1 155 ? -27.834 -16.738 -101.839 1.00 81.71 149 ASP B CA 1
ATOM 4715 C C . ASP B 1 155 ? -27.310 -17.553 -103.017 1.00 82.42 149 ASP B C 1
ATOM 4716 O O . ASP B 1 155 ? -26.195 -17.328 -103.486 1.00 93.62 149 ASP B O 1
ATOM 4721 N N . SER B 1 156 ? -28.134 -18.501 -103.479 1.00 82.89 150 SER B N 1
ATOM 4722 C CA . SER B 1 156 ? -27.781 -19.394 -104.574 1.00 82.38 150 SER B CA 1
ATOM 4723 C C . SER B 1 156 ? -27.305 -18.583 -105.781 1.00 76.33 150 SER B C 1
ATOM 4724 O O . SER B 1 156 ? -26.116 -18.611 -106.099 1.00 69.38 150 SER B O 1
ATOM 4727 N N . THR B 1 157 ? -28.251 -17.877 -106.426 1.00 73.23 151 THR B N 1
ATOM 4728 C CA . THR B 1 157 ? -28.002 -16.887 -107.473 1.00 69.59 151 THR B CA 1
ATOM 4729 C C . THR B 1 157 ? -27.213 -17.459 -108.656 1.00 64.84 151 THR B C 1
ATOM 4730 O O . THR B 1 157 ? -26.664 -16.699 -109.458 1.00 65.24 151 THR B O 1
ATOM 4734 N N . ASN B 1 158 ? -27.173 -18.788 -108.795 1.00 53.85 152 ASN B N 1
ATOM 4735 C CA . ASN B 1 158 ? -26.500 -19.391 -109.931 1.00 55.20 152 ASN B CA 1
ATOM 4736 C C . ASN B 1 158 ? -24.982 -19.216 -109.833 1.00 47.81 152 ASN B C 1
ATOM 4737 O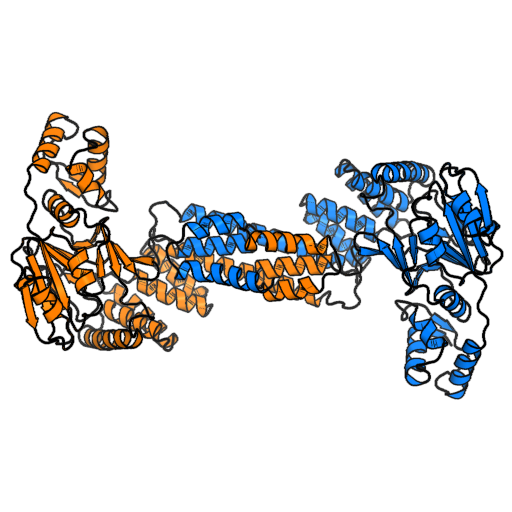 O . ASN B 1 158 ? -24.288 -19.378 -110.831 1.00 45.38 152 ASN B O 1
ATOM 4742 N N . LYS B 1 159 ? -24.453 -18.900 -108.644 1.00 40.98 153 LYS B N 1
ATOM 4743 C CA . LYS B 1 159 ? -23.061 -18.480 -108.522 1.00 40.37 153 LYS B CA 1
ATOM 4744 C C . LYS B 1 159 ? -22.087 -19.642 -108.737 1.00 37.24 153 LYS B C 1
ATOM 4745 O O . LYS B 1 159 ? -20.936 -19.413 -109.097 1.00 37.23 153 LYS B O 1
ATOM 4751 N N . PHE B 1 160 ? -22.530 -20.880 -108.492 1.00 37.36 154 PHE B N 1
ATOM 4752 C CA . PHE B 1 160 ? -21.685 -22.052 -108.668 1.00 37.20 154 PHE B CA 1
ATOM 4753 C C . PHE B 1 160 ? -21.365 -22.243 -110.146 1.00 38.68 154 PHE B C 1
ATOM 4754 O O . PHE B 1 160 ? -20.219 -22.495 -110.515 1.00 36.06 154 PHE B O 1
ATOM 4762 N N . LYS B 1 161 ? -22.415 -22.154 -110.963 1.00 37.51 155 LYS B N 1
ATOM 4763 C CA . LYS B 1 161 ? -22.305 -22.224 -112.411 1.00 37.29 155 LYS B CA 1
ATOM 4764 C C . LYS B 1 161 ? -21.367 -21.136 -112.921 1.00 34.35 155 LYS B C 1
ATOM 4765 O O . LYS B 1 161 ? -20.463 -21.404 -113.704 1.00 36.12 155 LYS B O 1
ATOM 4771 N N . ARG B 1 162 ? -21.563 -19.914 -112.430 1.00 32.87 156 ARG B N 1
ATOM 4772 C CA . ARG B 1 162 ? -20.797 -18.771 -112.886 1.00 34.16 156 ARG B CA 1
ATOM 4773 C C . ARG B 1 162 ? -19.319 -18.962 -112.532 1.00 34.74 156 ARG B C 1
ATOM 4774 O O . ARG B 1 162 ? -18.439 -18.713 -113.365 1.00 31.59 156 ARG B O 1
ATOM 4782 N N . VAL B 1 163 ? -19.041 -19.433 -111.309 1.00 31.44 157 VAL B N 1
ATOM 4783 C CA . VAL B 1 163 ? -17.660 -19.561 -110.869 1.00 30.93 157 VAL B CA 1
ATOM 4784 C C . VAL B 1 163 ? -16.969 -20.612 -111.742 1.00 31.33 157 VAL B C 1
ATOM 4785 O O . VAL B 1 163 ? -15.886 -20.361 -112.273 1.00 35.28 157 VAL B O 1
ATOM 4789 N N . ALA B 1 164 ? -17.609 -21.778 -111.907 1.00 29.82 158 ALA B N 1
ATOM 4790 C CA . ALA B 1 164 ? -17.059 -22.841 -112.726 1.00 31.65 158 ALA B CA 1
ATOM 4791 C C . ALA B 1 164 ? -16.728 -22.322 -114.131 1.00 31.79 158 ALA B C 1
ATOM 4792 O O . ALA B 1 164 ? -15.645 -22.569 -114.649 1.00 31.37 158 ALA B O 1
ATOM 4794 N N . LYS B 1 165 ? -17.656 -21.580 -114.734 1.00 33.68 159 LYS B N 1
ATOM 4795 C CA . LYS B 1 165 ? -17.482 -21.052 -116.081 1.00 35.34 159 LYS B CA 1
ATOM 4796 C C . LYS B 1 165 ? -16.263 -20.142 -116.143 1.00 33.11 159 LYS B C 1
ATOM 4797 O O . LYS B 1 165 ? -15.469 -20.267 -117.068 1.00 32.80 159 LYS B O 1
ATOM 4803 N N . LEU B 1 166 ? -16.126 -19.242 -115.162 1.00 32.15 160 LEU B N 1
ATOM 4804 C CA . LEU B 1 166 ? -15.003 -18.320 -115.125 1.00 34.83 160 LEU B CA 1
ATOM 4805 C C . LEU B 1 166 ? -13.675 -19.063 -114.987 1.00 34.66 160 LEU B C 1
ATOM 4806 O O . LEU B 1 166 ? -12.718 -18.706 -115.665 1.00 32.65 160 LEU B O 1
ATOM 4811 N N . ILE B 1 167 ? -13.593 -20.010 -114.043 1.00 33.23 161 ILE B N 1
ATOM 4812 C CA . ILE B 1 167 ? -12.342 -20.695 -113.758 1.00 33.08 161 ILE B CA 1
ATOM 4813 C C . ILE B 1 167 ? -11.922 -21.500 -114.990 1.00 32.49 161 ILE B C 1
ATOM 4814 O O . ILE B 1 167 ? -10.756 -21.473 -115.389 1.00 28.57 161 ILE B O 1
ATOM 4819 N N . GLN B 1 168 ? -12.882 -22.202 -115.597 1.00 33.00 162 GLN B N 1
ATOM 4820 C CA A GLN B 1 168 ? -12.615 -22.979 -116.798 0.38 34.09 162 GLN B CA 1
ATOM 4821 C CA B GLN B 1 168 ? -12.626 -22.978 -116.796 0.62 33.47 162 GLN B CA 1
ATOM 4822 C C . GLN B 1 168 ? -12.191 -22.045 -117.929 1.00 34.79 162 GLN B C 1
ATOM 4823 O O . GLN B 1 168 ? -11.193 -22.286 -118.597 1.00 36.76 162 GLN B O 1
ATOM 4834 N N . PHE B 1 169 ? -12.926 -20.951 -118.127 1.00 33.23 163 PHE B N 1
ATOM 4835 C CA . PHE B 1 169 ? -12.653 -20.080 -119.259 1.00 31.89 163 PHE B CA 1
ATOM 4836 C C . PHE B 1 169 ? -11.247 -19.491 -119.166 1.00 31.82 163 PHE B C 1
ATOM 4837 O O . PHE B 1 169 ? -10.567 -19.375 -120.188 1.00 27.91 163 PHE B O 1
ATOM 4845 N N . LEU B 1 170 ? -10.815 -19.130 -117.948 1.00 30.06 164 LEU B N 1
ATOM 4846 C CA . LEU B 1 170 ? -9.522 -18.495 -117.757 1.00 31.47 164 LEU B CA 1
ATOM 4847 C C . LEU B 1 170 ? -8.437 -19.519 -117.430 1.00 29.93 164 LEU B C 1
ATOM 4848 O O . LEU B 1 170 ? -7.311 -19.114 -117.165 1.00 28.21 164 LEU B O 1
ATOM 4853 N N . SER B 1 171 ? -8.766 -20.821 -117.492 1.00 32.29 165 SER B N 1
ATOM 4854 C CA . SER B 1 171 ? -7.817 -21.906 -117.279 1.00 31.73 165 SER B CA 1
ATOM 4855 C C . SER B 1 171 ? -7.052 -21.703 -115.974 1.00 33.88 165 SER B C 1
ATOM 4856 O O . SER B 1 171 ? -5.821 -21.693 -115.990 1.00 36.10 165 SER B O 1
ATOM 4859 N N . ILE B 1 172 ? -7.769 -21.503 -114.862 1.00 30.45 166 ILE B N 1
ATOM 4860 C CA . ILE B 1 172 ? -7.129 -21.391 -113.561 1.00 31.31 166 ILE B CA 1
ATOM 4861 C C . ILE B 1 172 ? -7.182 -22.762 -112.889 1.00 31.64 166 ILE B C 1
ATOM 4862 O O . ILE B 1 172 ? -8.232 -23.393 -112.819 1.00 30.22 166 ILE B O 1
ATOM 4867 N N . ASP B 1 173 ? -6.017 -23.196 -112.411 1.00 32.13 167 ASP B N 1
ATOM 4868 C CA . ASP B 1 173 ? -5.814 -24.479 -111.765 1.00 35.70 167 ASP B CA 1
ATOM 4869 C C . ASP B 1 173 ? -5.959 -24.293 -110.255 1.00 32.12 167 ASP B C 1
ATOM 4870 O O . ASP B 1 173 ? -5.106 -23.654 -109.640 1.00 31.17 167 ASP B O 1
ATOM 4875 N N . CYS B 1 174 ? -7.053 -24.814 -109.671 1.00 27.99 168 CYS B N 1
ATOM 4876 C CA . CYS B 1 174 ? -7.345 -24.555 -108.271 1.00 29.67 168 CYS B CA 1
ATOM 4877 C C . CYS B 1 174 ? -8.446 -25.463 -107.733 1.00 26.49 168 CYS B C 1
ATOM 4878 O O . CYS B 1 174 ? -9.060 -26.225 -108.461 1.00 27.25 168 CYS B O 1
ATOM 4881 N N . ILE B 1 175 ? -8.614 -25.424 -106.414 1.00 27.61 169 ILE B N 1
ATOM 4882 C CA . ILE B 1 175 ? -9.834 -25.861 -105.768 1.00 29.32 169 ILE B CA 1
ATOM 4883 C C . ILE B 1 175 ? -10.581 -24.596 -105.370 1.00 27.00 169 ILE B C 1
ATOM 4884 O O . ILE B 1 175 ? -9.954 -23.566 -105.159 1.00 28.88 169 ILE B O 1
ATOM 4889 N N . ILE B 1 176 ? -11.909 -24.694 -105.314 1.00 28.40 170 ILE B N 1
ATOM 4890 C CA . ILE B 1 176 ? -12.778 -23.581 -104.970 1.00 26.56 170 ILE B CA 1
ATOM 4891 C C . ILE B 1 176 ? -13.359 -23.862 -103.593 1.00 25.36 170 ILE B C 1
ATOM 4892 O O . ILE B 1 176 ? -13.786 -24.979 -103.313 1.00 25.18 170 ILE B O 1
ATOM 4897 N N . SER B 1 177 ? -13.340 -22.822 -102.763 1.00 25.78 171 SER B N 1
ATOM 4898 C CA . SER B 1 177 ? -13.973 -22.787 -101.461 1.00 25.40 171 SER B CA 1
ATOM 4899 C C . SER B 1 177 ? -15.066 -21.721 -101.478 1.00 26.00 171 SER B C 1
ATOM 4900 O O . SER B 1 177 ? -14.765 -20.530 -101.617 1.00 26.44 171 SER B O 1
ATOM 4903 N N . PRO B 1 178 ? -16.341 -22.083 -101.222 1.00 25.38 172 PRO B N 1
ATOM 4904 C CA . PRO B 1 178 ? -17.337 -21.096 -100.802 1.00 27.09 172 PRO B CA 1
ATOM 4905 C C . PRO B 1 178 ? -16.942 -20.695 -99.383 1.00 28.44 172 PRO B C 1
ATOM 4906 O O . PRO B 1 178 ? -16.084 -21.343 -98.795 1.00 26.31 172 PRO B O 1
ATOM 4910 N N . MET B 1 179 ? -17.550 -19.638 -98.840 1.00 31.24 173 MET B N 1
ATOM 4911 C CA . MET B 1 179 ? -17.382 -19.305 -97.431 1.00 31.95 173 MET B CA 1
ATOM 4912 C C . MET B 1 179 ? -18.367 -20.129 -96.609 1.00 31.30 173 MET B C 1
ATOM 4913 O O . MET B 1 179 ? -19.498 -20.352 -97.049 1.00 32.10 173 MET B O 1
ATOM 4918 N N . ILE B 1 180 ? -17.944 -20.577 -95.421 1.00 30.94 174 ILE B N 1
ATOM 4919 C CA . ILE B 1 180 ? -18.815 -21.392 -94.582 1.00 33.31 174 ILE B CA 1
ATOM 4920 C C . ILE B 1 180 ? -18.941 -20.734 -93.208 1.00 33.40 174 ILE B C 1
ATOM 4921 O O . ILE B 1 180 ? -17.950 -20.583 -92.501 1.00 31.79 174 ILE B O 1
ATOM 4926 N N . LYS B 1 181 ? -20.178 -20.353 -92.861 1.00 35.46 175 LYS B N 1
ATOM 4927 C CA . LYS B 1 181 ? -20.495 -19.594 -91.659 1.00 37.92 175 LYS B CA 1
ATOM 4928 C C . LYS B 1 181 ? -20.995 -20.550 -90.580 1.00 36.86 175 LYS B C 1
ATOM 4929 O O . LYS B 1 181 ? -22.037 -21.173 -90.746 1.00 36.79 175 LYS B O 1
ATOM 4935 N N . GLU B 1 182 ? -20.245 -20.674 -89.485 1.00 36.49 176 GLU B N 1
ATOM 4936 C CA . GLU B 1 182 ? -20.659 -21.519 -88.372 1.00 40.40 176 GLU B CA 1
ATOM 4937 C C . GLU B 1 182 ? -21.813 -20.856 -87.619 1.00 38.66 176 GLU B C 1
ATOM 4938 O O . GLU B 1 182 ? -22.095 -19.680 -87.811 1.00 37.69 176 GLU B O 1
ATOM 4944 N N . HIS B 1 183 ? -22.492 -21.625 -86.764 1.00 41.49 177 HIS B N 1
ATOM 4945 C CA . HIS B 1 183 ? -23.682 -21.132 -86.080 1.00 44.97 177 HIS B CA 1
ATOM 4946 C C . HIS B 1 183 ? -23.352 -19.952 -85.149 1.00 41.21 177 HIS B C 1
ATOM 4947 O O . HIS B 1 183 ? -24.205 -19.114 -84.884 1.00 41.07 177 HIS B O 1
ATOM 4954 N N . ILE B 1 184 ? -22.114 -19.872 -84.656 1.00 41.07 178 ILE B N 1
ATOM 4955 C CA . ILE B 1 184 ? -21.683 -18.719 -83.874 1.00 45.85 178 ILE B CA 1
ATOM 4956 C C . ILE B 1 184 ? -21.463 -17.491 -84.767 1.00 45.46 178 ILE B C 1
ATOM 4957 O O . ILE B 1 184 ? -21.357 -16.378 -84.253 1.00 45.41 178 ILE B O 1
ATOM 4962 N N . GLY B 1 185 ? -21.409 -17.671 -86.095 1.00 41.16 179 GLY B N 1
ATOM 4963 C CA . GLY B 1 185 ? -21.297 -16.552 -87.017 1.00 40.72 179 GLY B CA 1
ATOM 4964 C C . GLY B 1 185 ? -19.865 -16.336 -87.513 1.00 40.08 179 GLY B C 1
ATOM 4965 O O . GLY B 1 185 ? -19.589 -15.370 -88.221 1.00 44.18 179 GLY B O 1
ATOM 4966 N N . HIS B 1 186 ? -18.964 -17.248 -87.144 1.00 39.62 180 HIS B N 1
ATOM 4967 C CA . HIS B 1 186 ? -17.584 -17.244 -87.607 1.00 39.51 180 HIS B CA 1
ATOM 4968 C C . HIS B 1 186 ? -17.510 -17.881 -88.996 1.00 35.66 180 HIS B C 1
ATOM 4969 O O . HIS B 1 186 ? -18.096 -18.938 -89.212 1.00 36.40 180 HIS B O 1
ATOM 4976 N N . VAL B 1 187 ? -16.767 -17.251 -89.914 1.00 33.93 181 VAL B N 1
ATOM 4977 C CA . VAL B 1 187 ? -16.759 -17.618 -91.323 1.00 33.69 181 VAL B CA 1
ATOM 4978 C C . VAL B 1 187 ? -15.415 -18.253 -91.682 1.00 35.34 181 VAL B C 1
ATOM 4979 O O . VAL B 1 187 ? -14.366 -17.700 -91.365 1.00 33.25 181 VAL B O 1
ATOM 4983 N N . TYR B 1 188 ? -15.457 -19.406 -92.361 1.00 35.60 182 TYR B N 1
ATOM 4984 C CA . TYR B 1 188 ? -14.249 -20.101 -92.777 1.00 37.72 182 TYR B CA 1
ATOM 4985 C C . TYR B 1 188 ? -14.133 -20.024 -94.299 1.00 35.92 182 TYR B C 1
ATOM 4986 O O . TYR B 1 188 ? -15.141 -20.158 -95.001 1.00 30.21 182 TYR B O 1
ATOM 4995 N N . THR B 1 189 ? -12.895 -19.807 -94.784 1.00 33.72 183 THR B N 1
ATOM 4996 C CA . THR B 1 189 ? -12.645 -19.523 -96.195 1.00 33.06 183 THR B CA 1
ATOM 4997 C C . THR B 1 189 ? -11.856 -20.632 -96.896 1.00 33.78 183 THR B C 1
ATOM 4998 O O . THR B 1 189 ? -11.878 -20.685 -98.120 1.00 30.79 183 THR B O 1
ATOM 5002 N N . ASP B 1 190 ? -11.140 -21.488 -96.157 1.00 31.04 184 ASP B N 1
ATOM 5003 C CA . ASP B 1 190 ? -10.391 -22.569 -96.779 1.00 33.38 184 ASP B CA 1
ATOM 5004 C C . ASP B 1 190 ? -11.092 -23.900 -96.500 1.00 32.23 184 ASP B C 1
ATOM 5005 O O . ASP B 1 190 ? -10.879 -24.501 -95.458 1.00 32.64 184 ASP B O 1
ATOM 5010 N N . ASN B 1 191 ? -11.931 -24.340 -97.446 1.00 30.39 185 ASN B N 1
ATOM 5011 C CA . ASN B 1 191 ? -12.836 -25.469 -97.266 1.00 30.64 185 ASN B CA 1
ATOM 5012 C C . ASN B 1 191 ? -12.561 -26.573 -98.296 1.00 26.88 185 ASN B C 1
ATOM 5013 O O . ASN B 1 191 ? -12.653 -27.751 -97.969 1.00 27.92 185 ASN B O 1
ATOM 5018 N N . ARG B 1 192 ? -12.286 -26.183 -99.551 1.00 25.21 186 ARG B N 1
ATOM 5019 C CA . ARG B 1 192 ? -11.797 -27.070 -100.600 1.00 23.82 186 ARG B CA 1
ATOM 5020 C C . ARG B 1 192 ? -12.878 -28.062 -101.013 1.00 23.92 186 ARG B C 1
ATOM 5021 O O . ARG B 1 192 ? -12.741 -29.265 -100.798 1.00 22.88 186 ARG B O 1
ATOM 5029 N N . LYS B 1 193 ? -13.936 -27.535 -101.647 1.00 24.80 187 LYS B N 1
ATOM 5030 C CA . LYS B 1 193 ? -15.172 -28.276 -101.844 1.00 24.58 187 LYS B CA 1
ATOM 5031 C C . LYS B 1 193 ? -15.582 -28.395 -103.310 1.00 24.98 187 LYS B C 1
ATOM 5032 O O . LYS B 1 193 ? -16.497 -29.156 -103.590 1.00 27.95 187 LYS B O 1
ATOM 5038 N N . MET B 1 194 ? -14.968 -27.648 -104.239 1.00 27.25 188 MET B N 1
ATOM 5039 C CA . MET B 1 194 ? -15.425 -27.650 -105.627 1.00 26.73 188 MET B CA 1
ATOM 5040 C C . MET B 1 194 ? -14.254 -27.656 -106.610 1.00 25.97 188 MET B C 1
ATOM 5041 O O . MET B 1 194 ? -13.397 -26.769 -106.557 1.00 28.13 188 MET B O 1
ATOM 5046 N N . PHE B 1 195 ? -14.266 -28.621 -107.542 1.00 23.93 189 PHE B N 1
ATOM 5047 C CA . PHE B 1 195 ? -13.183 -28.774 -108.499 1.00 26.03 189 PHE B CA 1
ATOM 5048 C C . PHE B 1 195 ? -13.659 -29.576 -109.703 1.00 27.62 189 PHE B C 1
ATOM 5049 O O . PHE B 1 195 ? -14.723 -30.197 -109.674 1.00 25.45 189 PHE B O 1
ATOM 5057 N N . SER B 1 196 ? -12.852 -29.524 -110.771 1.00 29.45 190 SER B N 1
ATOM 5058 C CA . SER B 1 196 ? -13.074 -30.348 -111.943 1.00 30.72 190 SER B CA 1
ATOM 5059 C C . SER B 1 196 ? -12.696 -31.786 -111.627 1.00 29.99 190 SER B C 1
ATOM 5060 O O . SER B 1 196 ? -11.705 -32.025 -110.940 1.00 32.95 190 SER B O 1
ATOM 5063 N N . VAL B 1 197 ? -13.462 -32.730 -112.184 1.00 29.69 191 VAL B N 1
ATOM 5064 C CA . VAL B 1 197 ? -13.254 -34.151 -111.950 1.00 31.58 191 VAL B CA 1
ATOM 5065 C C . VAL B 1 197 ? -12.466 -34.773 -113.108 1.00 32.19 191 VAL B C 1
ATOM 5066 O O . VAL B 1 197 ? -12.393 -35.993 -113.219 1.00 32.00 191 VAL B O 1
ATOM 5070 N N . LYS B 1 198 ? -11.826 -33.954 -113.941 1.00 33.37 192 LYS B N 1
ATOM 5071 C CA . LYS B 1 198 ? -11.182 -34.463 -115.144 1.00 36.97 192 LYS B CA 1
ATOM 5072 C C . LYS B 1 198 ? -9.660 -34.436 -115.012 1.00 35.57 192 LYS B C 1
ATOM 5073 O O . LYS B 1 198 ? -8.949 -34.641 -115.994 1.00 32.25 192 LYS B O 1
ATOM 5079 N N . LYS B 1 199 ? -9.159 -34.191 -113.797 1.00 33.36 193 LYS B N 1
ATOM 5080 C CA . LYS B 1 199 ? -7.734 -33.967 -113.611 1.00 36.32 193 LYS B CA 1
ATOM 5081 C C . LYS B 1 199 ? -7.108 -34.972 -112.641 1.00 31.30 193 LYS B C 1
ATOM 5082 O O . LYS B 1 199 ? -5.942 -34.830 -112.265 1.00 32.73 193 LYS B O 1
ATOM 5088 N N . GLY B 1 200 ? -7.858 -35.994 -112.239 1.00 28.11 194 GLY B N 1
ATOM 5089 C CA . GLY B 1 200 ? -7.300 -37.035 -111.390 1.00 31.52 194 GLY B CA 1
ATOM 5090 C C . GLY B 1 200 ? -7.160 -36.621 -109.920 1.00 30.67 194 GLY B C 1
ATOM 5091 O O . GLY B 1 200 ? -6.440 -37.265 -109.154 1.00 27.95 194 GLY B O 1
ATOM 5092 N N . ILE B 1 201 ? -7.880 -35.568 -109.524 1.00 30.61 195 ILE B N 1
ATOM 5093 C CA . ILE B 1 201 ? -7.902 -35.143 -108.137 1.00 29.76 195 ILE B CA 1
ATOM 5094 C C . ILE B 1 201 ? -8.592 -36.213 -107.294 1.00 30.33 195 ILE B C 1
ATOM 5095 O O . ILE B 1 201 ? -9.611 -36.777 -107.695 1.00 29.52 195 ILE B O 1
ATOM 5100 N N . GLN B 1 202 ? -8.009 -36.486 -106.118 1.00 29.60 196 GLN B N 1
ATOM 5101 C CA . GLN B 1 202 ? -8.570 -37.420 -105.157 1.00 29.91 196 GLN B CA 1
ATOM 5102 C C . GLN B 1 202 ? -8.402 -36.845 -103.748 1.00 27.54 196 GLN B C 1
ATOM 5103 O O . GLN B 1 202 ? -7.367 -36.258 -103.437 1.00 29.29 196 GLN B O 1
ATOM 5109 N N . PHE B 1 203 ? -9.416 -37.024 -102.902 1.00 25.62 197 PHE B N 1
ATOM 5110 C CA . PHE B 1 203 ? -9.297 -36.762 -101.472 1.00 27.54 197 PHE B CA 1
ATOM 5111 C C . PHE B 1 203 ? -8.349 -37.752 -100.803 1.00 30.01 197 PHE B C 1
ATOM 5112 O O . PHE B 1 203 ? -8.339 -38.929 -101.163 1.00 30.60 197 PHE B O 1
ATOM 5120 N N . LYS B 1 204 ? -7.606 -37.276 -99.795 1.00 29.09 198 LYS B N 1
ATOM 5121 C CA . LYS B 1 204 ? -6.825 -38.147 -98.931 1.00 29.43 198 LYS B CA 1
ATOM 5122 C C . LYS B 1 204 ? -7.042 -37.770 -97.464 1.00 27.92 198 LYS B C 1
ATOM 5123 O O . LYS B 1 204 ? -7.238 -36.594 -97.137 1.00 22.94 198 LYS B O 1
ATOM 5129 N N . GLY B 1 205 ? -6.946 -38.791 -96.596 1.00 24.93 199 GLY B N 1
ATOM 5130 C CA . GLY B 1 205 ? -7.210 -38.658 -95.176 1.00 24.10 199 GLY B CA 1
ATOM 5131 C C . GLY B 1 205 ? -8.593 -39.164 -94.776 1.00 25.34 199 GLY B C 1
ATOM 5132 O O . GLY B 1 205 ? -9.608 -38.836 -95.399 1.00 22.50 199 GLY B O 1
ATOM 5133 N N . LYS B 1 206 ? -8.625 -39.909 -93.664 1.00 29.19 200 LYS B N 1
ATOM 5134 C CA . LYS B 1 206 ? -9.845 -40.512 -93.158 1.00 28.48 200 LYS B CA 1
ATOM 5135 C C . LYS B 1 206 ? -10.761 -39.474 -92.521 1.00 27.10 200 LYS B C 1
ATOM 5136 O O . LYS B 1 206 ? -11.961 -39.702 -92.404 1.00 29.11 200 LYS B O 1
ATOM 5142 N N . VAL B 1 207 ? -10.201 -38.341 -92.089 1.00 24.55 201 VAL B N 1
ATOM 5143 C CA . VAL B 1 207 ? -10.994 -37.269 -91.518 1.00 23.71 201 VAL B CA 1
ATOM 5144 C C . VAL B 1 207 ? -10.212 -35.989 -91.771 1.00 24.10 201 VAL B C 1
ATOM 5145 O O . VAL B 1 207 ? -9.024 -36.070 -92.067 1.00 24.27 201 VAL B O 1
ATOM 5149 N N . HIS B 1 208 ? -10.865 -34.829 -91.734 1.00 23.00 202 HIS B N 1
ATOM 5150 C CA . HIS B 1 208 ? -10.183 -33.591 -92.114 1.00 26.53 202 HIS B CA 1
ATOM 5151 C C . HIS B 1 208 ? -9.537 -33.750 -93.493 1.00 26.42 202 HIS B C 1
ATOM 5152 O O . HIS B 1 208 ? -8.443 -33.226 -93.761 1.00 25.99 202 HIS B O 1
ATOM 5159 N N . GLU B 1 209 ? -10.237 -34.502 -94.349 1.00 24.43 203 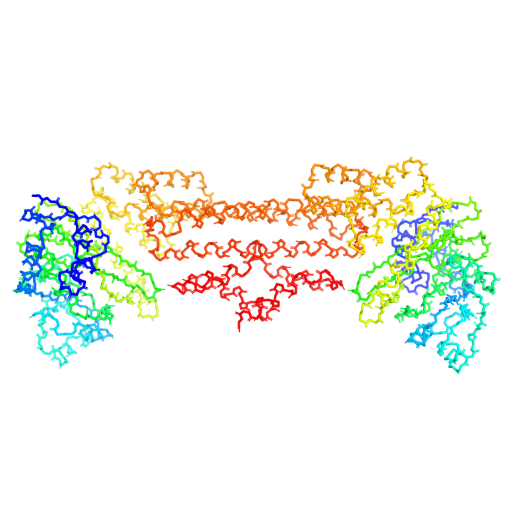GLU B N 1
ATOM 5160 C CA . GLU B 1 209 ? -9.778 -34.840 -95.685 1.00 23.35 203 GLU B CA 1
ATOM 5161 C C . GLU B 1 209 ? -9.622 -33.584 -96.537 1.00 23.18 203 GLU B C 1
ATOM 5162 O O . GLU B 1 209 ? -10.183 -32.537 -96.245 1.00 23.21 203 GLU B O 1
ATOM 5168 N N . GLU B 1 210 ? -8.801 -33.686 -97.587 1.00 24.50 204 GLU B N 1
ATOM 5169 C CA . GLU B 1 210 ? -8.630 -32.583 -98.513 1.00 23.70 204 GLU B CA 1
ATOM 5170 C C . GLU B 1 210 ? -8.335 -33.145 -99.901 1.00 22.26 204 GLU B C 1
ATOM 5171 O O . GLU B 1 210 ? -7.846 -34.263 -100.033 1.00 22.08 204 GLU B O 1
ATOM 5177 N N . PRO B 1 211 ? -8.626 -32.385 -100.974 1.00 22.78 205 PRO B N 1
ATOM 5178 C CA . PRO B 1 211 ? -8.292 -32.793 -102.336 1.00 23.23 205 PRO B CA 1
ATOM 5179 C C . PRO B 1 211 ? -6.793 -32.648 -102.623 1.00 23.67 205 PRO B C 1
ATOM 5180 O O . PRO B 1 211 ? -6.200 -31.646 -102.237 1.00 24.10 205 PRO B O 1
ATOM 5184 N N . ILE B 1 212 ? -6.204 -33.675 -103.255 1.00 23.44 206 ILE B N 1
ATOM 5185 C CA . ILE B 1 212 ? -4.795 -33.710 -103.632 1.00 26.56 206 ILE B CA 1
ATOM 5186 C C . ILE B 1 212 ? -4.683 -33.929 -105.148 1.00 26.49 206 ILE B C 1
ATOM 5187 O O . ILE B 1 212 ? -5.412 -34.733 -105.733 1.00 24.36 206 ILE B O 1
ATOM 5192 N N . ASN B 1 213 ? -3.746 -33.218 -105.781 1.00 26.81 207 ASN B N 1
ATOM 5193 C CA . ASN B 1 213 ? -3.477 -33.405 -107.202 1.00 27.96 207 ASN B CA 1
ATOM 5194 C C . ASN B 1 213 ? -2.959 -34.822 -107.468 1.00 26.67 207 ASN B C 1
ATOM 5195 O O . ASN B 1 213 ? -2.348 -35.438 -106.597 1.00 25.92 207 ASN B O 1
ATOM 5200 N N . ALA B 1 214 ? -3.164 -35.311 -108.700 1.00 26.54 208 ALA B N 1
ATOM 5201 C CA . ALA B 1 214 ? -2.844 -36.690 -109.051 1.00 27.43 208 ALA B CA 1
ATOM 5202 C C . ALA B 1 214 ? -1.347 -36.958 -108.918 1.00 28.78 208 ALA B C 1
ATOM 5203 O O . ALA B 1 214 ? -0.948 -38.109 -108.764 1.00 32.25 208 ALA B O 1
ATOM 5205 N N . ASP B 1 215 ? -0.525 -35.901 -108.964 1.00 28.20 209 ASP B N 1
ATOM 5206 C CA . ASP B 1 215 ? 0.908 -36.043 -108.752 1.00 29.67 209 ASP B CA 1
ATOM 5207 C C . ASP B 1 215 ? 1.264 -35.895 -107.273 1.00 30.40 209 ASP B C 1
ATOM 5208 O O . ASP B 1 215 ? 2.438 -35.885 -106.936 1.00 31.99 209 ASP B O 1
ATOM 5213 N N . GLY B 1 216 ? 0.265 -35.781 -106.388 1.00 29.48 210 GLY B N 1
ATOM 5214 C CA . GLY B 1 216 ? 0.537 -35.640 -104.969 1.00 27.61 210 GLY B CA 1
ATOM 5215 C C . GLY B 1 216 ? 0.807 -34.206 -104.518 1.00 27.34 210 GLY B C 1
ATOM 5216 O O . GLY B 1 216 ? 0.972 -33.997 -103.328 1.00 28.22 210 GLY B O 1
ATOM 5217 N N . SER B 1 217 ? 0.805 -33.211 -105.416 1.00 27.70 211 SER B N 1
ATOM 5218 C CA . SER B 1 217 ? 1.002 -31.827 -104.989 1.00 28.88 211 SER B CA 1
ATOM 5219 C C . SER B 1 217 ? -0.292 -31.270 -104.394 1.00 30.71 211 SER B C 1
ATOM 5220 O O . SER B 1 217 ? -1.377 -31.797 -104.639 1.00 28.24 211 SER B O 1
ATOM 5223 N N . ILE B 1 218 ? -0.144 -30.211 -103.587 1.00 29.80 212 ILE B N 1
ATOM 5224 C CA . ILE B 1 218 ? -1.248 -29.598 -102.872 1.00 29.18 212 ILE B CA 1
ATOM 5225 C C . ILE B 1 218 ? -1.799 -28.467 -103.733 1.00 28.78 212 ILE B C 1
ATOM 5226 O O . ILE B 1 218 ? -1.099 -27.504 -104.019 1.00 26.26 212 ILE B O 1
ATOM 5231 N N . PRO B 1 219 ? -3.082 -28.518 -104.147 1.00 28.23 213 PRO B N 1
ATOM 5232 C CA . PRO B 1 219 ? -3.621 -27.485 -105.027 1.00 28.46 213 PRO B CA 1
ATOM 5233 C C . PRO B 1 219 ? -3.771 -26.141 -104.319 1.00 30.71 213 PRO B C 1
ATOM 5234 O O . PRO B 1 219 ? -3.859 -26.060 -103.089 1.00 29.43 213 PRO B O 1
ATOM 5238 N N . GLN B 1 220 ? -3.796 -25.092 -105.143 1.00 28.82 214 GLN B N 1
ATOM 5239 C CA . GLN B 1 220 ? -4.095 -23.745 -104.704 1.00 30.71 214 GLN B CA 1
ATOM 5240 C C . GLN B 1 220 ? -5.596 -23.656 -104.424 1.00 29.40 214 GLN B C 1
ATOM 5241 O O . GLN B 1 220 ? -6.385 -24.218 -105.168 1.00 27.91 214 GLN B O 1
ATOM 5247 N N . ASN B 1 221 ? -5.971 -23.002 -103.324 1.00 28.45 215 ASN B N 1
ATOM 5248 C CA . ASN B 1 221 ? -7.365 -22.780 -102.989 1.00 28.23 215 ASN B CA 1
ATOM 5249 C C . ASN B 1 221 ? -7.751 -21.348 -103.364 1.00 29.18 215 ASN B C 1
ATOM 5250 O O . ASN B 1 221 ? -6.988 -20.416 -103.128 1.00 30.01 215 ASN B O 1
ATOM 5255 N N . ILE B 1 222 ? -8.953 -21.186 -103.925 1.00 27.46 216 ILE B N 1
ATOM 5256 C CA . ILE B 1 222 ? -9.502 -19.877 -104.219 1.00 28.25 216 ILE B CA 1
ATOM 5257 C C . ILE B 1 222 ? -10.882 -19.781 -103.579 1.00 27.50 216 ILE B C 1
ATOM 5258 O O . ILE B 1 222 ? -11.737 -20.613 -103.841 1.00 24.72 216 ILE B O 1
ATOM 5263 N N . THR B 1 223 ? -11.087 -18.740 -102.770 1.00 28.06 217 THR B N 1
ATOM 5264 C CA . THR B 1 223 ? -12.340 -18.553 -102.069 1.00 29.71 217 THR B CA 1
ATOM 5265 C C . THR B 1 223 ? -13.254 -17.687 -102.923 1.00 29.66 217 THR B C 1
ATOM 5266 O O . THR B 1 223 ? -12.794 -16.708 -103.505 1.00 33.03 217 THR B O 1
ATOM 5270 N N . VAL B 1 224 ? -14.539 -18.046 -102.970 1.00 28.50 218 VAL B N 1
ATOM 5271 C CA . VAL B 1 224 ? -15.511 -17.340 -103.783 1.00 28.97 218 VAL B CA 1
ATOM 5272 C C . VAL B 1 224 ? -16.616 -16.791 -102.881 1.00 32.14 218 VAL B C 1
ATOM 5273 O O . VAL B 1 224 ? -16.838 -17.259 -101.764 1.00 31.05 218 VAL B O 1
ATOM 5277 N N . ASP B 1 225 ? -17.335 -15.803 -103.412 1.00 35.09 219 ASP B N 1
ATOM 5278 C CA . ASP B 1 225 ? -18.292 -15.027 -102.650 1.00 37.41 219 ASP B CA 1
ATOM 5279 C C . ASP B 1 225 ? -19.641 -15.745 -102.681 1.00 35.07 219 ASP B C 1
ATOM 5280 O O . ASP B 1 225 ? -20.617 -15.217 -103.196 1.00 33.25 219 ASP B O 1
ATOM 5285 N N . ILE B 1 226 ? -19.659 -16.978 -102.157 1.00 35.34 220 ILE B N 1
ATOM 5286 C CA . ILE B 1 226 ? -20.859 -17.772 -101.945 1.00 33.30 220 ILE B CA 1
ATOM 5287 C C . ILE B 1 226 ? -20.911 -18.175 -100.465 1.00 34.45 220 ILE B C 1
ATOM 5288 O O . ILE B 1 226 ? -19.976 -18.791 -99.958 1.00 30.95 220 ILE B O 1
ATOM 5293 N N . MET B 1 227 ? -22.027 -17.871 -99.789 1.00 35.96 221 MET B N 1
ATOM 5294 C CA . MET B 1 227 ? -22.145 -18.093 -98.354 1.00 36.02 221 MET B CA 1
ATOM 5295 C C . MET B 1 227 ? -22.941 -19.370 -98.094 1.00 34.24 221 MET B C 1
ATOM 5296 O O . MET B 1 227 ? -24.060 -19.512 -98.575 1.00 37.60 221 MET B O 1
ATOM 5301 N N . ILE B 1 228 ? -22.322 -20.291 -97.344 1.00 33.00 222 ILE B N 1
ATOM 5302 C CA . ILE B 1 228 ? -22.949 -21.525 -96.900 1.00 34.25 222 ILE B CA 1
ATOM 5303 C C . ILE B 1 228 ? -22.973 -21.527 -95.367 1.00 33.91 222 ILE B C 1
ATOM 5304 O O . ILE B 1 228 ? -21.971 -21.193 -94.738 1.00 34.01 222 ILE B O 1
ATOM 5309 N N . CYS B 1 229 ? -24.103 -21.924 -94.766 1.00 29.29 223 CYS B N 1
ATOM 5310 C CA . CYS B 1 229 ? -24.207 -22.005 -93.320 1.00 28.70 223 CYS B CA 1
ATOM 5311 C C . CYS B 1 229 ? -24.005 -23.432 -92.834 1.00 27.22 223 CYS B C 1
ATOM 5312 O O . CYS B 1 229 ? -24.163 -24.385 -93.584 1.00 26.62 223 CYS B O 1
ATOM 5315 N N . HIS B 1 230 ? -23.645 -23.555 -91.555 1.00 26.73 224 HIS B N 1
ATOM 5316 C CA . HIS B 1 230 ? -23.460 -24.841 -90.909 1.00 28.70 224 HIS B CA 1
ATOM 5317 C C . HIS B 1 230 ? -23.934 -24.739 -89.470 1.00 29.24 224 HIS B C 1
ATOM 5318 O O . HIS B 1 230 ? -23.612 -23.762 -88.805 1.00 29.86 224 HIS B O 1
ATOM 5325 N N . ASP B 1 231 ? -24.619 -25.773 -88.974 1.00 34.08 225 ASP B N 1
ATOM 5326 C CA . ASP B 1 231 ? -24.993 -25.810 -87.566 1.00 36.44 225 ASP B CA 1
ATOM 5327 C C . ASP B 1 231 ? -24.507 -27.112 -86.932 1.00 36.17 225 ASP B C 1
ATOM 5328 O O . ASP B 1 231 ? -24.989 -27.518 -85.879 1.00 39.48 225 ASP B O 1
ATOM 5333 N N . GLY B 1 232 ? -23.523 -27.757 -87.561 1.00 36.53 226 GLY B N 1
ATOM 5334 C CA . GLY B 1 232 ? -23.020 -29.037 -87.081 1.00 36.87 226 GLY B CA 1
ATOM 5335 C C . GLY B 1 232 ? -22.290 -28.938 -85.736 1.00 38.01 226 GLY B C 1
ATOM 5336 O O . GLY B 1 232 ? -21.998 -29.961 -85.122 1.00 36.31 226 GLY B O 1
ATOM 5337 N N . TYR B 1 233 ? -21.964 -27.714 -85.295 1.00 39.70 227 TYR B N 1
ATOM 5338 C CA . TYR B 1 233 ? -21.260 -27.517 -84.037 1.00 41.46 227 TYR B CA 1
ATOM 5339 C C . TYR B 1 233 ? -22.145 -26.778 -83.038 1.00 41.22 227 TYR B C 1
ATOM 5340 O O . TYR B 1 233 ? -21.659 -26.281 -82.027 1.00 36.65 227 TYR B O 1
ATOM 5349 N N . ASP B 1 234 ? -23.448 -26.710 -83.320 1.00 41.75 228 ASP B N 1
ATOM 5350 C CA . ASP B 1 234 ? -24.371 -26.061 -82.410 1.00 40.67 228 ASP B CA 1
ATOM 5351 C C . ASP B 1 234 ? -24.704 -27.039 -81.290 1.00 38.52 228 ASP B C 1
ATOM 5352 O O . ASP B 1 234 ? -25.405 -28.024 -81.535 1.00 37.21 228 ASP B O 1
ATOM 5357 N N . PRO B 1 235 ? -24.270 -26.778 -80.033 1.00 37.73 229 PRO B N 1
ATOM 5358 C CA . PRO B 1 235 ? -24.517 -27.709 -78.923 1.00 38.81 229 PRO B CA 1
ATOM 5359 C C . PRO B 1 235 ? -25.992 -27.847 -78.526 1.00 38.43 229 PRO B C 1
ATOM 5360 O O . PRO B 1 235 ? -26.377 -28.792 -77.848 1.00 41.04 229 PRO B O 1
ATOM 5364 N N . GLU B 1 236 ? -26.830 -26.910 -78.961 1.00 38.25 230 GLU B N 1
ATOM 5365 C CA . GLU B 1 236 ? -28.255 -27.012 -78.710 1.00 43.70 230 GLU B CA 1
ATOM 5366 C C . GLU B 1 236 ? -28.876 -28.085 -79.601 1.00 43.50 230 GLU B C 1
ATOM 5367 O O . GLU B 1 236 ? -29.939 -28.587 -79.272 1.00 39.57 230 GLU B O 1
ATOM 5373 N N . VAL B 1 237 ? -28.231 -28.414 -80.732 1.00 43.61 231 VAL B N 1
ATOM 5374 C CA . VAL B 1 237 ? -28.827 -29.299 -81.722 1.00 42.65 231 VAL B CA 1
ATOM 5375 C C . VAL B 1 237 ? -28.119 -30.654 -81.744 1.00 41.84 231 VAL B C 1
ATOM 5376 O O . VAL B 1 237 ? -28.759 -31.673 -81.960 1.00 42.31 231 VAL B O 1
ATOM 5380 N N . ILE B 1 238 ? -26.796 -30.681 -81.586 1.00 40.77 232 ILE B N 1
ATOM 5381 C CA . ILE B 1 238 ? -26.070 -31.928 -81.745 1.00 41.75 232 ILE B CA 1
ATOM 5382 C C . ILE B 1 238 ? -25.188 -32.165 -80.523 1.00 40.62 232 ILE B C 1
ATOM 5383 O O . ILE B 1 238 ? -24.812 -31.227 -79.821 1.00 37.70 232 ILE B O 1
ATOM 5388 N N . ASN B 1 239 ? -24.832 -33.437 -80.322 1.00 38.51 233 ASN B N 1
ATOM 5389 C CA . ASN B 1 239 ? -23.923 -33.839 -79.265 1.00 38.91 233 ASN B CA 1
ATOM 5390 C C . ASN B 1 239 ? -22.483 -33.615 -79.730 1.00 39.27 233 ASN B C 1
ATOM 5391 O O . ASN B 1 239 ? -21.912 -34.422 -80.465 1.00 34.45 233 ASN B O 1
ATOM 5396 N N . LEU B 1 240 ? -21.895 -32.499 -79.284 1.00 41.12 234 LEU B N 1
ATOM 5397 C CA . LEU B 1 240 ? -20.576 -32.091 -79.743 1.00 43.66 234 LEU B CA 1
ATOM 5398 C C . LEU B 1 240 ? -19.534 -33.137 -79.361 1.00 44.66 234 LEU B C 1
ATOM 5399 O O . LEU B 1 240 ? -18.564 -33.302 -80.090 1.00 48.13 234 LEU B O 1
ATOM 5404 N N . SER B 1 241 ? -19.742 -33.827 -78.230 1.00 49.78 235 SER B N 1
ATOM 5405 C CA . SER B 1 241 ? -18.768 -34.761 -77.680 1.00 50.41 235 SER B CA 1
ATOM 5406 C C . SER B 1 241 ? -18.681 -36.021 -78.540 1.00 48.00 235 SER B C 1
ATOM 5407 O O . SER B 1 241 ? -17.589 -36.559 -78.732 1.00 45.38 235 SER B O 1
ATOM 5410 N N . GLU B 1 242 ? -19.833 -36.452 -79.071 1.00 46.47 236 GLU B N 1
ATOM 5411 C CA . GLU B 1 242 ? -19.918 -37.562 -80.009 1.00 47.60 236 GLU B CA 1
ATOM 5412 C C . GLU B 1 242 ? -19.036 -37.318 -81.241 1.00 45.08 236 GLU B C 1
ATOM 5413 O O . GLU B 1 242 ? -18.320 -38.219 -81.694 1.00 42.16 236 GLU B O 1
ATOM 5419 N N . LYS B 1 243 ? -19.104 -36.110 -81.816 1.00 41.22 237 LYS B N 1
ATOM 5420 C CA . LYS B 1 243 ? -18.331 -35.808 -83.016 1.00 43.84 237 LYS B CA 1
ATOM 5421 C C . LYS B 1 243 ? -16.850 -35.647 -82.677 1.00 38.37 237 LYS B C 1
ATOM 5422 O O . LYS B 1 243 ? -16.001 -36.110 -83.440 1.00 33.06 237 LYS B O 1
ATOM 5428 N N . ASN B 1 244 ? -16.545 -35.019 -81.534 1.00 35.58 238 ASN B N 1
ATOM 5429 C CA . ASN B 1 244 ? -15.157 -34.868 -81.132 1.00 37.43 238 ASN B CA 1
ATOM 5430 C C . ASN B 1 244 ? -14.553 -36.265 -80.973 1.00 37.47 238 ASN B C 1
ATOM 5431 O O . ASN B 1 244 ? -13.406 -36.472 -81.357 1.00 35.21 238 ASN B O 1
ATOM 5436 N N . ASP B 1 245 ? -15.337 -37.229 -80.458 1.00 36.25 239 ASP B N 1
ATOM 5437 C CA . ASP B 1 245 ? -14.861 -38.598 -80.294 1.00 36.13 239 ASP B CA 1
ATOM 5438 C C . ASP B 1 245 ? -14.663 -39.284 -81.645 1.00 35.35 239 ASP B C 1
ATOM 5439 O O . ASP B 1 245 ? -13.724 -40.058 -81.815 1.00 34.24 239 ASP B O 1
ATOM 5444 N N . ARG B 1 246 ? -15.570 -39.042 -82.596 1.00 35.50 240 ARG B N 1
ATOM 5445 C CA . ARG B 1 246 ? -15.402 -39.577 -83.940 1.00 35.70 240 ARG B CA 1
ATOM 5446 C C . ARG B 1 246 ? -14.075 -39.091 -84.532 1.00 34.55 240 ARG B C 1
ATOM 5447 O O . ARG B 1 246 ? -13.280 -39.892 -85.020 1.00 31.75 240 ARG B O 1
ATOM 5455 N N . ASN B 1 247 ? -13.806 -37.784 -84.410 1.00 31.79 241 ASN B N 1
ATOM 5456 C CA . ASN B 1 247 ? -12.642 -37.167 -85.025 1.00 31.76 241 ASN B CA 1
ATOM 5457 C C . ASN B 1 247 ? -11.341 -37.684 -84.409 1.00 32.26 241 ASN B C 1
ATOM 5458 O O . ASN B 1 247 ? -10.386 -37.989 -85.123 1.00 28.67 241 ASN B O 1
ATOM 5463 N N . ILE B 1 248 ? -11.286 -37.727 -83.074 1.00 31.48 242 ILE B N 1
ATOM 5464 C CA . ILE B 1 248 ? -10.160 -38.308 -82.364 1.00 32.45 242 ILE B CA 1
ATOM 5465 C C . ILE B 1 248 ? -9.899 -39.739 -82.839 1.00 32.41 242 ILE B C 1
ATOM 5466 O O . ILE B 1 248 ? -8.744 -40.129 -83.019 1.00 33.47 242 ILE B O 1
ATOM 5471 N N . LYS B 1 249 ? -10.946 -40.554 -82.962 1.00 30.66 243 LYS B N 1
ATOM 5472 C CA . LYS B 1 249 ? -10.739 -41.932 -83.379 1.00 33.95 243 LYS B CA 1
ATOM 5473 C C . LYS B 1 249 ? -10.029 -41.962 -84.735 1.00 32.34 243 LYS B C 1
ATOM 5474 O O . LYS B 1 249 ? -9.036 -42.665 -84.914 1.00 31.61 243 LYS B O 1
ATOM 5480 N N . LEU B 1 250 ? -10.522 -41.173 -85.695 1.00 29.08 244 LEU B N 1
ATOM 5481 C CA . LEU B 1 250 ? -10.001 -41.236 -87.053 1.00 30.13 244 LEU B CA 1
ATOM 5482 C C . LEU B 1 250 ? -8.653 -40.518 -87.151 1.00 29.85 244 LEU B C 1
ATOM 5483 O O . LEU B 1 250 ? -7.777 -40.943 -87.906 1.00 29.60 244 LEU B O 1
ATOM 5488 N N . THR B 1 251 ? -8.457 -39.454 -86.365 1.00 27.98 245 THR B N 1
ATOM 5489 C CA . THR B 1 251 ? -7.181 -38.767 -86.373 1.00 29.40 245 THR B CA 1
ATOM 5490 C C . THR B 1 251 ? -6.082 -39.707 -85.888 1.00 31.32 245 THR B C 1
ATOM 5491 O O . THR B 1 251 ? -5.033 -39.806 -86.523 1.00 29.89 245 THR B O 1
ATOM 5495 N N . ARG B 1 252 ? -6.353 -40.404 -84.774 1.00 33.03 246 ARG B N 1
ATOM 5496 C CA . ARG B 1 252 ? -5.435 -41.388 -84.230 1.00 35.71 246 ARG B CA 1
ATOM 5497 C C . ARG B 1 252 ? -5.115 -42.439 -85.288 1.00 34.07 246 ARG B C 1
ATOM 5498 O O . ARG B 1 252 ? -3.958 -42.806 -85.467 1.00 29.41 246 ARG B O 1
ATOM 5506 N N . GLN B 1 253 ? -6.135 -42.917 -85.997 1.00 33.72 247 GLN B N 1
ATOM 5507 C CA . GLN B 1 253 ? -5.897 -43.831 -87.105 1.00 36.12 247 GLN B CA 1
ATOM 5508 C C . GLN B 1 253 ? -4.911 -43.221 -88.101 1.00 36.22 247 GLN B C 1
ATOM 5509 O O . GLN B 1 253 ? -4.002 -43.910 -88.543 1.00 36.25 247 GLN B O 1
ATOM 5515 N N . MET B 1 254 ? -5.064 -41.929 -88.439 1.00 34.41 248 MET B N 1
ATOM 5516 C CA . MET B 1 254 ? -4.209 -41.321 -89.450 1.00 31.62 248 MET B CA 1
ATOM 5517 C C . MET B 1 254 ? -2.776 -41.162 -88.951 1.00 34.67 248 MET B C 1
ATOM 5518 O O . MET B 1 254 ? -1.859 -41.242 -89.768 1.00 36.26 248 MET B O 1
ATOM 5523 N N . MET B 1 255 ? -2.596 -40.888 -87.646 1.00 34.90 249 MET B N 1
ATOM 5524 C CA . MET B 1 255 ? -1.272 -40.780 -87.042 1.00 37.83 249 MET B CA 1
ATOM 5525 C C . MET B 1 255 ? -0.524 -42.104 -87.165 1.00 39.73 249 MET B C 1
ATOM 5526 O O . MET B 1 255 ? 0.677 -42.114 -87.425 1.00 40.09 249 MET B O 1
ATOM 5531 N N . GLU B 1 256 ? -1.238 -43.210 -86.937 1.00 41.96 250 GLU B N 1
ATOM 5532 C CA . GLU B 1 256 ? -0.646 -44.534 -87.039 1.00 47.50 250 GLU B CA 1
ATOM 5533 C C . GLU B 1 256 ? -0.222 -44.789 -88.485 1.00 49.36 250 GLU B C 1
ATOM 5534 O O . GLU B 1 256 ? 0.859 -45.324 -88.717 1.00 50.78 250 GLU B O 1
ATOM 5540 N N . GLU B 1 257 ? -1.062 -44.387 -89.452 1.00 48.96 251 GLU B N 1
ATOM 5541 C CA . GLU B 1 257 ? -0.741 -44.545 -90.863 1.00 50.33 251 GLU B CA 1
ATOM 5542 C C . GLU B 1 257 ? 0.431 -43.653 -91.272 1.00 49.80 251 GLU B C 1
ATOM 5543 O O . GLU B 1 257 ? 1.253 -44.069 -92.084 1.00 48.35 251 GLU B O 1
ATOM 5549 N N . GLU B 1 258 ? 0.463 -42.411 -90.760 1.00 46.34 252 GLU B N 1
ATOM 5550 C CA . GLU B 1 258 ? 1.364 -41.384 -91.261 1.00 44.14 252 GLU B CA 1
ATOM 5551 C C . GLU B 1 258 ? 2.000 -40.628 -90.096 1.00 43.57 252 GLU B C 1
ATOM 5552 O O . GLU B 1 258 ? 1.765 -39.434 -89.930 1.00 40.66 252 GLU B O 1
ATOM 5558 N N . PRO B 1 259 ? 2.875 -41.255 -89.279 1.00 46.23 253 PRO B N 1
ATOM 5559 C CA . PRO B 1 259 ? 3.591 -40.511 -88.248 1.00 48.68 253 PRO B CA 1
ATOM 5560 C C . PRO B 1 259 ? 4.538 -39.607 -89.027 1.00 50.88 253 PRO B C 1
ATOM 5561 O O . PRO B 1 259 ? 4.731 -39.792 -90.224 1.00 57.05 253 PRO B O 1
ATOM 5565 N N . SER B 1 260 ? 5.078 -38.586 -88.376 1.00 54.86 254 SER B N 1
ATOM 5566 C CA . SER B 1 260 ? 5.902 -37.601 -89.065 1.00 55.18 254 SER B CA 1
ATOM 5567 C C . SER B 1 260 ? 5.091 -36.779 -90.072 1.00 48.12 254 SER B C 1
ATOM 5568 O O . SER B 1 260 ? 5.645 -35.879 -90.704 1.00 46.32 254 SER B O 1
ATOM 5571 N N . ASN B 1 261 ? 3.782 -37.044 -90.219 1.00 42.56 255 ASN B N 1
ATOM 5572 C CA . ASN B 1 261 ? 2.923 -36.061 -90.862 1.00 38.83 255 ASN B CA 1
ATOM 5573 C C . ASN B 1 261 ? 2.372 -35.127 -89.788 1.00 35.08 255 ASN B C 1
ATOM 5574 O O . ASN B 1 261 ? 1.517 -35.545 -88.991 1.00 33.42 255 ASN B O 1
ATOM 5579 N N . PRO B 1 262 ? 2.812 -33.844 -89.762 1.00 29.63 256 PRO B N 1
ATOM 5580 C CA . PRO B 1 262 ? 2.421 -32.912 -88.707 1.00 29.09 256 PRO B CA 1
ATOM 5581 C C . PRO B 1 262 ? 0.918 -32.647 -88.696 1.00 28.50 256 PRO B C 1
ATOM 5582 O O . PRO B 1 262 ? 0.367 -32.281 -87.667 1.00 28.78 256 PRO B O 1
ATOM 5586 N N . LYS B 1 263 ? 0.269 -32.824 -89.852 1.00 27.43 257 LYS B N 1
ATOM 5587 C CA . LYS B 1 263 ? -1.141 -32.494 -89.993 1.00 26.54 257 LYS B CA 1
ATOM 5588 C C . LYS B 1 263 ? -1.935 -33.163 -88.883 1.00 25.08 257 LYS B C 1
ATOM 5589 O O . LYS B 1 263 ? -2.733 -32.505 -88.232 1.00 25.77 257 LYS B O 1
ATOM 5595 N N . TRP B 1 264 ? -1.684 -34.461 -88.662 1.00 28.78 258 TRP B N 1
ATOM 5596 C CA . TRP B 1 264 ? -2.514 -35.259 -87.777 1.00 28.43 258 TRP B CA 1
ATOM 5597 C C . TRP B 1 264 ? -2.191 -34.965 -86.307 1.00 28.17 258 TRP B C 1
ATOM 5598 O O . TRP B 1 264 ? -3.079 -35.040 -85.451 1.00 25.14 258 TRP B O 1
ATOM 5609 N N . LEU B 1 265 ? -0.932 -34.621 -86.021 1.00 27.30 259 LEU B N 1
ATOM 5610 C CA . LEU B 1 265 ? -0.550 -34.209 -84.680 1.00 30.64 259 LEU B CA 1
ATOM 5611 C C . LEU B 1 265 ? -1.288 -32.928 -84.299 1.00 29.12 259 LEU B C 1
ATOM 5612 O O . LEU B 1 265 ? -1.830 -32.850 -83.201 1.00 29.83 259 LEU B O 1
ATOM 5617 N N . TYR B 1 266 ? -1.345 -31.955 -85.220 1.00 26.74 260 TYR B N 1
ATOM 5618 C CA . TYR B 1 266 ? -2.084 -30.735 -84.955 1.00 25.74 260 TYR B CA 1
ATOM 5619 C C . TYR B 1 266 ? -3.548 -31.068 -84.638 1.00 27.10 260 TYR B C 1
ATOM 5620 O O . TYR B 1 266 ? -4.102 -30.604 -83.625 1.00 25.54 260 TYR B O 1
ATOM 5629 N N . PHE B 1 267 ? -4.181 -31.883 -85.494 1.00 25.90 261 PHE B N 1
ATOM 5630 C CA . PHE B 1 267 ? -5.611 -32.113 -85.352 1.00 27.47 261 PHE B CA 1
ATOM 5631 C C . PHE B 1 267 ? -5.872 -32.901 -84.075 1.00 26.28 261 PHE B C 1
ATOM 5632 O O . PHE B 1 267 ? -6.899 -32.703 -83.427 1.00 24.70 261 PHE B O 1
ATOM 5640 N N . TYR B 1 268 ? -4.937 -33.793 -83.731 1.00 26.40 262 TYR B N 1
ATOM 5641 C CA . TYR B 1 268 ? -5.063 -34.548 -82.499 1.00 28.40 262 TYR B CA 1
ATOM 5642 C C . TYR B 1 268 ? -5.007 -33.574 -81.322 1.00 28.03 262 TYR B C 1
ATOM 5643 O O . TYR B 1 268 ? -5.854 -33.628 -80.442 1.00 25.06 262 TYR B O 1
ATOM 5652 N N . ALA B 1 269 ? -4.014 -32.673 -81.341 1.00 28.15 263 ALA B N 1
ATOM 5653 C CA . ALA B 1 269 ? -3.887 -31.646 -80.320 1.00 29.14 263 ALA B CA 1
ATOM 5654 C C . ALA B 1 269 ? -5.170 -30.824 -80.211 1.00 28.48 263 ALA B C 1
ATOM 5655 O O . ALA B 1 269 ? -5.642 -30.552 -79.105 1.00 28.00 263 ALA B O 1
ATOM 5657 N N . ARG B 1 270 ? -5.696 -30.395 -81.364 1.00 29.78 264 ARG B N 1
ATOM 5658 C CA . ARG B 1 270 ? -6.871 -29.537 -81.428 1.00 30.66 264 ARG B CA 1
ATOM 5659 C C . ARG B 1 270 ? -8.084 -30.256 -80.835 1.00 29.51 264 ARG B C 1
ATOM 5660 O O . ARG B 1 270 ? -8.885 -29.650 -80.133 1.00 29.43 264 ARG B O 1
ATOM 5668 N N . GLU B 1 271 ? -8.210 -31.556 -81.097 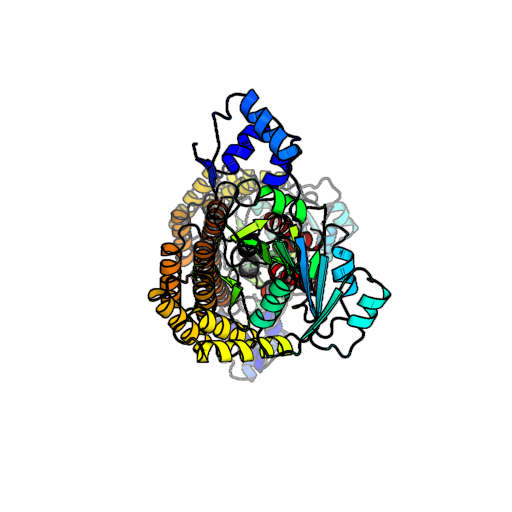1.00 29.16 265 GLU B N 1
ATOM 5669 C CA . GLU B 1 271 ? -9.368 -32.306 -80.632 1.00 31.93 265 GLU B CA 1
ATOM 5670 C C . GLU B 1 271 ? -9.263 -32.561 -79.129 1.00 32.35 265 GLU B C 1
ATOM 5671 O O . GLU B 1 271 ? -10.276 -32.551 -78.429 1.00 27.87 265 GLU B O 1
ATOM 5677 N N . LEU B 1 272 ? -8.040 -32.783 -78.630 1.00 29.14 266 LEU B N 1
ATOM 5678 C CA . LEU B 1 272 ? -7.860 -32.981 -77.201 1.00 30.39 266 LEU B CA 1
ATOM 5679 C C . LEU B 1 272 ? -8.149 -31.678 -76.465 1.00 32.04 266 LEU B C 1
ATOM 5680 O O . LEU B 1 272 ? -8.654 -31.719 -75.340 1.00 32.83 266 LEU B O 1
ATOM 5685 N N . HIS B 1 273 ? -7.839 -30.545 -77.115 1.00 32.31 267 HIS B N 1
ATOM 5686 C CA . HIS B 1 273 ? -8.101 -29.227 -76.562 1.00 34.85 267 HIS B CA 1
ATOM 5687 C C . HIS B 1 273 ? -9.602 -28.957 -76.448 1.00 34.08 267 HIS B C 1
ATOM 5688 O O . HIS B 1 273 ? -10.020 -28.350 -75.472 1.00 29.07 267 HIS B O 1
ATOM 5695 N N . TYR B 1 274 ? -10.397 -29.376 -77.446 1.00 37.17 268 TYR B N 1
ATOM 5696 C CA . TYR B 1 274 ? -11.848 -29.230 -77.375 1.00 39.32 268 TYR B CA 1
ATOM 5697 C C . TYR B 1 274 ? -12.395 -30.060 -76.214 1.00 35.92 268 TYR B C 1
ATOM 5698 O O . TYR B 1 274 ? -13.383 -29.679 -75.603 1.00 40.62 268 TYR B O 1
ATOM 5707 N N . ALA B 1 275 ? -11.772 -31.207 -75.928 1.00 37.57 269 ALA B N 1
ATOM 5708 C CA . ALA B 1 275 ? -12.227 -32.087 -74.857 1.00 40.49 269 ALA B CA 1
ATOM 5709 C C . ALA B 1 275 ? -11.633 -31.690 -73.502 1.00 40.29 269 ALA B C 1
ATOM 5710 O O . ALA B 1 275 ? -11.720 -32.469 -72.551 1.00 41.59 269 ALA B O 1
ATOM 5712 N N . SER B 1 276 ? -11.002 -30.506 -73.427 1.00 37.79 270 SER B N 1
ATOM 5713 C CA . SER B 1 276 ? -10.412 -29.992 -72.197 1.00 39.87 270 SER B CA 1
ATOM 5714 C C . SER B 1 276 ? -9.458 -30.991 -71.536 1.00 40.57 270 SER B C 1
ATOM 5715 O O . SER B 1 276 ? -9.395 -31.079 -70.309 1.00 45.50 270 SER B O 1
ATOM 5718 N N . GLU B 1 277 ? -8.661 -31.696 -72.345 1.00 40.26 271 GLU B N 1
ATOM 5719 C CA . GLU B 1 277 ? -7.630 -32.591 -71.838 1.00 40.36 271 GLU B CA 1
ATOM 5720 C C . GLU B 1 277 ? -6.411 -31.802 -71.348 1.00 37.81 271 GLU B C 1
ATOM 5721 O O . GLU B 1 277 ? -6.327 -30.589 -71.520 1.00 38.13 271 GLU B O 1
ATOM 5727 N N . ASP B 1 278 ? -5.459 -32.523 -70.745 1.00 37.25 272 ASP B N 1
ATOM 5728 C CA . ASP B 1 278 ? -4.232 -31.980 -70.171 1.00 38.96 272 ASP B CA 1
ATOM 5729 C C . ASP B 1 278 ? -3.509 -31.096 -71.189 1.00 34.88 272 ASP B C 1
ATOM 5730 O O . ASP B 1 278 ? -3.109 -31.589 -72.239 1.00 34.99 272 ASP B O 1
ATOM 5735 N N . THR B 1 279 ? -3.314 -29.808 -70.864 1.00 32.87 273 THR B N 1
ATOM 5736 C CA . THR B 1 279 ? -2.725 -28.854 -71.795 1.00 35.56 273 THR B CA 1
ATOM 5737 C C . THR B 1 279 ? -1.247 -29.157 -72.028 1.00 34.23 273 THR B C 1
ATOM 5738 O O . THR B 1 279 ? -0.694 -28.746 -73.041 1.00 33.69 273 THR B O 1
ATOM 5742 N N . HIS B 1 280 ? -0.586 -29.823 -71.085 1.00 35.24 274 HIS B N 1
ATOM 5743 C CA . HIS B 1 280 ? 0.820 -30.121 -71.282 1.00 36.94 274 HIS B CA 1
ATOM 5744 C C . HIS B 1 280 ? 0.996 -31.179 -72.372 1.00 35.19 274 HIS B C 1
ATOM 5745 O O . HIS B 1 280 ? 1.987 -31.137 -73.095 1.00 34.89 274 HIS B O 1
ATOM 5752 N N . ILE B 1 281 ? 0.050 -32.128 -72.464 1.00 33.52 275 ILE B N 1
ATOM 5753 C CA . ILE B 1 281 ? 0.019 -33.118 -73.534 1.00 34.49 275 ILE B CA 1
ATOM 5754 C C . ILE B 1 281 ? -0.264 -32.419 -74.869 1.00 33.99 275 ILE B C 1
ATOM 5755 O O . ILE B 1 281 ? 0.382 -32.693 -75.883 1.00 32.32 275 ILE B O 1
ATOM 5760 N N . ILE B 1 282 ? -1.251 -31.517 -74.870 1.00 29.36 276 ILE B N 1
ATOM 5761 C CA . ILE B 1 282 ? -1.556 -30.743 -76.058 1.00 29.15 276 ILE B CA 1
ATOM 5762 C C . ILE B 1 282 ? -0.313 -29.969 -76.486 1.00 29.97 276 ILE B C 1
ATOM 5763 O O . ILE B 1 282 ? 0.023 -29.933 -77.665 1.00 30.41 276 ILE B O 1
ATOM 5768 N N . GLU B 1 283 ? 0.355 -29.363 -75.504 1.00 29.35 277 GLU B N 1
ATOM 5769 C CA . GLU B 1 283 ? 1.496 -28.493 -75.732 1.00 33.47 277 GLU B CA 1
ATOM 5770 C C . GLU B 1 283 ? 2.623 -29.265 -76.423 1.00 30.73 277 GLU B C 1
ATOM 5771 O O . GLU B 1 283 ? 3.213 -28.778 -77.385 1.00 32.22 277 GLU B O 1
ATOM 5777 N N . THR B 1 284 ? 2.890 -30.474 -75.926 1.00 29.48 278 THR B N 1
ATOM 5778 C CA . THR B 1 284 ? 3.959 -31.328 -76.406 1.00 30.78 278 THR B CA 1
ATOM 5779 C C . THR B 1 284 ? 3.655 -31.815 -77.829 1.00 32.47 278 THR B C 1
ATOM 5780 O O . THR B 1 284 ? 4.565 -31.951 -78.646 1.00 29.32 278 THR B O 1
ATOM 5784 N N . LEU B 1 285 ? 2.383 -32.136 -78.099 1.00 27.68 279 LEU B N 1
ATOM 5785 C CA . LEU B 1 285 ? 1.952 -32.575 -79.414 1.00 27.61 279 LEU B CA 1
ATOM 5786 C C . LEU B 1 285 ? 2.184 -31.463 -80.426 1.00 27.80 279 LEU B C 1
ATOM 5787 O O . LEU B 1 285 ? 2.669 -31.726 -81.524 1.00 30.53 279 LEU B O 1
ATOM 5792 N N . LEU B 1 286 ? 1.827 -30.224 -80.061 1.00 26.79 280 LEU B N 1
ATOM 5793 C CA . LEU B 1 286 ? 1.970 -29.090 -80.967 1.00 25.83 280 LEU B CA 1
ATOM 5794 C C . LEU B 1 286 ? 3.445 -28.771 -81.233 1.00 28.98 280 LEU B C 1
ATOM 5795 O O . LEU B 1 286 ? 3.842 -28.530 -82.379 1.00 27.10 280 LEU B O 1
ATOM 5800 N N . ILE B 1 287 ? 4.269 -28.800 -80.182 1.00 27.16 281 ILE B N 1
ATOM 5801 C CA . ILE B 1 287 ? 5.699 -28.578 -80.343 1.00 28.60 281 ILE B CA 1
ATOM 5802 C C . ILE B 1 287 ? 6.281 -29.597 -81.321 1.00 28.90 281 ILE B C 1
ATOM 5803 O O . ILE B 1 287 ? 7.026 -29.230 -82.222 1.00 30.72 281 ILE B O 1
ATOM 5808 N N . LYS B 1 288 ? 5.906 -30.869 -81.166 1.00 31.88 282 LYS B N 1
ATOM 5809 C CA . LYS B 1 288 ? 6.361 -31.942 -82.036 1.00 32.80 282 LYS B CA 1
ATOM 5810 C C . LYS B 1 288 ? 5.903 -31.713 -83.478 1.00 36.55 282 LYS B C 1
ATOM 5811 O O . LYS B 1 288 ? 6.671 -31.968 -84.409 1.00 34.91 282 LYS B O 1
ATOM 5817 N N . ALA B 1 289 ? 4.633 -31.302 -83.653 1.00 34.84 283 ALA B N 1
ATOM 5818 C CA . ALA B 1 289 ? 4.085 -30.991 -84.965 1.00 33.41 283 ALA B CA 1
ATOM 5819 C C . ALA B 1 289 ? 4.898 -29.885 -85.628 1.00 32.65 283 ALA B C 1
ATOM 5820 O O . ALA B 1 289 ? 5.272 -29.998 -86.787 1.00 29.93 283 ALA B O 1
ATOM 5822 N N . ILE B 1 290 ? 5.113 -28.785 -84.915 1.00 34.73 284 ILE B N 1
ATOM 5823 C CA . ILE B 1 290 ? 5.806 -27.653 -85.502 1.00 38.73 284 ILE B CA 1
ATOM 5824 C C . ILE B 1 290 ? 7.213 -28.087 -85.924 1.00 41.04 284 ILE B C 1
ATOM 5825 O O . ILE B 1 290 ? 7.664 -27.741 -87.010 1.00 40.41 284 ILE B O 1
ATOM 5830 N N . ASP B 1 291 ? 7.882 -28.896 -85.096 1.00 44.17 285 ASP B N 1
ATOM 5831 C CA . ASP B 1 291 ? 9.198 -29.412 -85.447 1.00 49.28 285 ASP B CA 1
ATOM 5832 C C . ASP B 1 291 ? 9.107 -30.286 -86.704 1.00 50.90 285 ASP B C 1
ATOM 5833 O O . ASP B 1 291 ? 9.988 -30.207 -87.557 1.00 49.94 285 ASP B O 1
ATOM 5838 N N . LEU B 1 292 ? 8.043 -31.097 -86.832 1.00 46.08 286 LEU B N 1
ATOM 5839 C CA . LEU B 1 292 ? 7.890 -31.998 -87.969 1.00 44.28 286 LEU B CA 1
ATOM 5840 C C . LEU B 1 292 ? 7.640 -31.230 -89.265 1.00 46.47 286 LEU B C 1
ATOM 5841 O O . LEU B 1 292 ? 7.960 -31.728 -90.347 1.00 49.38 286 LEU B O 1
ATOM 5846 N N . TYR B 1 293 ? 7.029 -30.047 -89.160 1.00 41.66 287 TYR B N 1
ATOM 5847 C CA . TYR B 1 293 ? 6.710 -29.263 -90.341 1.00 44.29 287 TYR B CA 1
ATOM 5848 C C . TYR B 1 293 ? 7.982 -28.984 -91.145 1.00 47.94 287 TYR B C 1
ATOM 5849 O O . TYR B 1 293 ? 7.907 -28.816 -92.360 1.00 49.88 287 TYR B O 1
ATOM 5858 N N . LYS B 1 294 ? 9.147 -28.982 -90.478 1.00 52.60 288 LYS B N 1
ATOM 5859 C CA . LYS B 1 294 ? 10.406 -28.590 -91.102 1.00 55.87 288 LYS B CA 1
ATOM 5860 C C . LYS B 1 294 ? 10.946 -29.668 -92.043 1.00 54.36 288 LYS B C 1
ATOM 5861 O O . LYS B 1 294 ? 11.823 -29.380 -92.854 1.00 57.96 288 LYS B O 1
ATOM 5867 N N . GLN B 1 295 ? 10.452 -30.907 -91.916 1.00 55.06 289 GLN B N 1
ATOM 5868 C CA . GLN B 1 295 ? 10.811 -31.984 -92.824 1.00 55.90 289 GLN B CA 1
ATOM 5869 C C . GLN B 1 295 ? 9.855 -32.021 -94.017 1.00 57.52 289 GLN B C 1
ATOM 5870 O O . GLN B 1 295 ? 10.078 -32.782 -94.955 1.00 59.52 289 GLN B O 1
ATOM 5876 N N . SER B 1 296 ? 8.800 -31.197 -93.971 1.00 57.28 290 SER B N 1
ATOM 5877 C CA . SER B 1 296 ? 7.626 -31.378 -94.807 1.00 55.17 290 SER B CA 1
ATOM 5878 C C . SER B 1 296 ? 7.487 -30.225 -95.799 1.00 49.39 290 SER B C 1
ATOM 5879 O O . SER B 1 296 ? 7.599 -29.062 -95.419 1.00 41.00 290 SER B O 1
ATOM 5882 N N . THR B 1 297 ? 7.207 -30.563 -97.067 1.00 45.81 291 THR B N 1
ATOM 5883 C CA . THR B 1 297 ? 6.672 -29.608 -98.029 1.00 44.52 291 THR B CA 1
ATOM 5884 C C . THR B 1 297 ? 5.247 -29.191 -97.653 1.00 38.85 291 THR B C 1
ATOM 5885 O O . THR B 1 297 ? 4.828 -28.077 -97.960 1.00 41.33 291 THR B O 1
ATOM 5889 N N . TYR B 1 298 ? 4.501 -30.095 -97.013 1.00 30.25 292 TYR B N 1
ATOM 5890 C CA . TYR B 1 298 ? 3.157 -29.790 -96.554 1.00 32.30 292 TYR B CA 1
ATOM 5891 C C . TYR B 1 298 ? 3.234 -28.760 -95.427 1.00 31.96 292 TYR B C 1
ATOM 5892 O O . TYR B 1 298 ? 3.790 -29.052 -94.369 1.00 32.73 292 TYR B O 1
ATOM 5901 N N . LYS B 1 299 ? 2.650 -27.578 -95.662 1.00 29.10 293 LYS B N 1
ATOM 5902 C CA . LYS B 1 299 ? 2.685 -26.476 -94.712 1.00 31.03 293 LYS B CA 1
ATOM 5903 C C . LYS B 1 299 ? 1.310 -26.141 -94.135 1.00 30.06 293 LYS B C 1
ATOM 5904 O O . LYS B 1 299 ? 1.241 -25.328 -93.214 1.00 26.57 293 LYS B O 1
ATOM 5910 N N . ARG B 1 300 ? 0.228 -26.731 -94.671 1.00 28.35 294 ARG B N 1
ATOM 5911 C CA . ARG B 1 300 ? -1.104 -26.339 -94.240 1.00 29.84 294 ARG B CA 1
ATOM 5912 C C . ARG B 1 300 ? -1.262 -26.672 -92.755 1.00 28.62 294 ARG B C 1
ATOM 5913 O O . ARG B 1 300 ? -0.845 -27.744 -92.304 1.00 28.36 294 ARG B O 1
ATOM 5921 N N . TYR B 1 301 ? -1.850 -25.710 -92.029 1.00 29.68 295 TYR B N 1
ATOM 5922 C CA . TYR B 1 301 ? -2.150 -25.792 -90.604 1.00 30.49 295 TYR B CA 1
ATOM 5923 C C . TYR B 1 301 ? -0.945 -25.451 -89.707 1.00 30.94 295 TYR B C 1
ATOM 5924 O O . TYR B 1 301 ? -1.148 -25.316 -88.503 1.00 28.92 295 TYR B O 1
ATOM 5933 N N . GLN B 1 302 ? 0.278 -25.254 -90.244 1.00 30.69 296 GLN B N 1
ATOM 5934 C CA . GLN B 1 302 ? 1.405 -24.870 -89.400 1.00 34.06 296 GLN B CA 1
ATOM 5935 C C . GLN B 1 302 ? 1.066 -23.591 -88.637 1.00 34.05 296 GLN B C 1
ATOM 5936 O O . GLN B 1 302 ? 1.261 -23.519 -87.424 1.00 34.44 296 GLN B O 1
ATOM 5942 N N . PRO B 1 303 ? 0.548 -22.539 -89.309 1.00 32.62 297 PRO B N 1
ATOM 5943 C CA . PRO B 1 303 ? 0.145 -21.328 -88.604 1.00 31.27 297 PRO B CA 1
ATOM 5944 C C . PRO B 1 303 ? -0.856 -21.631 -87.491 1.00 32.15 297 PRO B C 1
ATOM 5945 O O . PRO B 1 303 ? -0.717 -21.117 -86.381 1.00 27.78 297 PRO B O 1
ATOM 5949 N N . GLU B 1 304 ? -1.876 -22.451 -87.798 1.00 30.25 298 GLU B N 1
ATOM 5950 C CA . GLU B 1 304 ? -2.930 -22.753 -86.835 1.00 28.69 298 GLU B CA 1
ATOM 5951 C C . GLU B 1 304 ? -2.346 -23.484 -85.618 1.00 27.39 298 GLU B C 1
ATOM 5952 O O . GLU B 1 304 ? -2.757 -23.214 -84.492 1.00 26.96 298 GLU B O 1
ATOM 5958 N N . ALA B 1 305 ? -1.383 -24.393 -85.845 1.00 27.78 299 ALA B N 1
ATOM 5959 C CA . ALA B 1 305 ? -0.722 -25.126 -84.768 1.00 28.51 299 ALA B CA 1
ATOM 5960 C C . ALA B 1 305 ? 0.087 -24.181 -83.879 1.00 29.60 299 ALA B C 1
ATOM 5961 O O . ALA B 1 305 ? 0.065 -24.313 -82.660 1.00 28.82 299 ALA B O 1
ATOM 5963 N N . ILE B 1 306 ? 0.825 -23.253 -84.503 1.00 31.55 300 ILE B N 1
ATOM 5964 C CA . ILE B 1 306 ? 1.631 -22.302 -83.758 1.00 31.55 300 ILE B CA 1
ATOM 5965 C C . ILE B 1 306 ? 0.713 -21.456 -82.884 1.00 30.79 300 ILE B C 1
ATOM 5966 O O . ILE B 1 306 ? 1.031 -21.204 -81.726 1.00 30.41 300 ILE B O 1
ATOM 5971 N N . LEU B 1 307 ? -0.439 -21.057 -83.431 1.00 31.34 301 LEU B N 1
ATOM 5972 C CA . LEU B 1 307 ? -1.337 -20.152 -82.733 1.00 30.40 301 LEU B CA 1
ATOM 5973 C C . LEU B 1 307 ? -2.072 -20.840 -81.584 1.00 28.88 301 LEU B C 1
ATOM 5974 O O . LEU B 1 307 ? -2.313 -20.200 -80.558 1.00 28.49 301 LEU B O 1
ATOM 5979 N N . LEU B 1 308 ? -2.403 -22.132 -81.726 1.00 27.83 302 LEU B N 1
ATOM 5980 C CA . LEU B 1 308 ? -2.987 -22.882 -80.623 1.00 26.35 302 LEU B CA 1
ATOM 5981 C C . LEU B 1 308 ? -1.978 -22.968 -79.475 1.00 24.22 302 LEU B C 1
ATOM 5982 O O . LEU B 1 308 ? -2.330 -22.748 -78.319 1.00 24.94 302 LEU B O 1
ATOM 5987 N N . LEU B 1 309 ? -0.712 -23.254 -79.793 1.00 23.20 303 LEU B N 1
ATOM 5988 C CA . LEU B 1 309 ? 0.339 -23.317 -78.795 1.00 23.08 303 LEU B CA 1
ATOM 5989 C C . LEU B 1 309 ? 0.472 -21.963 -78.104 1.00 23.63 303 LEU B C 1
ATOM 5990 O O . LEU B 1 309 ? 0.483 -21.895 -76.878 1.00 24.21 303 LEU B O 1
ATOM 5995 N N . CYS B 1 310 ? 0.490 -20.886 -78.899 1.00 22.92 304 CYS B N 1
ATOM 5996 C CA . CYS B 1 310 ? 0.511 -19.538 -78.361 1.00 24.89 304 CYS B CA 1
ATOM 5997 C C . CYS B 1 310 ? -0.614 -19.331 -77.348 1.00 25.60 304 CYS B C 1
ATOM 5998 O O . CYS B 1 310 ? -0.370 -18.749 -76.291 1.00 25.86 304 CYS B O 1
ATOM 6001 N N . SER B 1 311 ? -1.848 -19.770 -77.667 1.00 24.17 305 SER B N 1
ATOM 6002 C CA . SER B 1 311 ? -2.966 -19.526 -76.766 1.00 24.89 305 SER B CA 1
ATOM 6003 C C . SER B 1 311 ? -2.695 -20.171 -75.409 1.00 24.97 305 SER B C 1
ATOM 6004 O O . SER B 1 311 ? -2.981 -19.571 -74.378 1.00 23.43 305 SER B O 1
ATOM 6007 N N . ILE B 1 312 ? -2.160 -21.398 -75.425 1.00 25.39 306 ILE B N 1
ATOM 6008 C CA . ILE B 1 312 ? -1.832 -22.110 -74.203 1.00 27.20 306 ILE B CA 1
ATOM 6009 C C . ILE B 1 312 ? -0.694 -21.406 -73.456 1.00 26.31 306 ILE B C 1
ATOM 6010 O O . ILE B 1 312 ? -0.745 -21.292 -72.236 1.00 27.08 306 ILE B O 1
ATOM 6015 N N . LEU B 1 313 ? 0.355 -21.005 -74.174 1.00 27.16 307 LEU B N 1
ATOM 6016 C CA . LEU B 1 313 ? 1.527 -20.392 -73.555 1.00 28.18 307 LEU B CA 1
ATOM 6017 C C . LEU B 1 313 ? 1.148 -19.055 -72.910 1.00 28.36 307 LEU B C 1
ATOM 6018 O O . LEU B 1 313 ? 1.595 -18.739 -71.806 1.00 26.82 307 LEU B O 1
ATOM 6023 N N . PHE B 1 314 ? 0.309 -18.276 -73.595 1.00 27.05 308 PHE B N 1
ATOM 6024 C CA . PHE B 1 314 ? -0.184 -17.040 -73.024 1.00 28.32 308 PHE B CA 1
ATOM 6025 C C . PHE B 1 314 ? -0.966 -17.308 -71.735 1.00 28.96 308 PHE B C 1
ATOM 6026 O O . PHE B 1 314 ? -0.778 -16.631 -70.721 1.00 25.37 308 PHE B O 1
ATOM 6034 N N . GLN B 1 315 ? -1.844 -18.305 -71.771 1.00 29.53 309 GLN B N 1
ATOM 6035 C CA . GLN B 1 315 ? -2.612 -18.687 -70.600 1.00 33.07 309 GLN B CA 1
ATOM 6036 C C . GLN B 1 315 ? -1.688 -19.094 -69.442 1.00 31.39 309 GLN B C 1
ATOM 6037 O O . GLN B 1 315 ? -1.970 -18.821 -68.284 1.00 27.44 309 GLN B O 1
ATOM 6043 N N . LYS B 1 316 ? -0.592 -19.793 -69.739 1.00 30.78 310 LYS B N 1
ATOM 6044 C CA . LYS B 1 316 ? 0.300 -20.241 -68.681 1.00 31.68 310 LYS B CA 1
ATOM 6045 C C . LYS B 1 316 ? 1.314 -19.154 -68.323 1.00 30.69 310 LYS B C 1
ATOM 6046 O O . LYS B 1 316 ? 2.179 -19.401 -67.489 1.00 30.67 310 LYS B O 1
ATOM 6052 N N . ARG B 1 317 ? 1.234 -17.984 -68.981 1.00 29.01 311 ARG B N 1
ATOM 6053 C CA . ARG B 1 317 ? 2.084 -16.832 -68.711 1.00 28.54 311 ARG B CA 1
ATOM 6054 C C . ARG B 1 317 ? 3.544 -17.116 -69.067 1.00 29.54 311 ARG B C 1
ATOM 6055 O O . ARG B 1 317 ? 4.454 -16.495 -68.506 1.00 27.24 311 ARG B O 1
ATOM 6063 N N . GLN B 1 318 ? 3.789 -18.029 -70.014 1.00 28.35 312 GLN B N 1
ATOM 6064 C CA . GLN B 1 318 ? 5.159 -18.318 -70.421 1.00 27.75 312 GLN B CA 1
ATOM 6065 C C . GLN B 1 318 ? 5.534 -17.369 -71.549 1.00 29.12 312 GLN B C 1
ATOM 6066 O O . GLN B 1 318 ? 5.675 -17.783 -72.704 1.00 27.72 312 GLN B O 1
ATOM 6072 N N . ILE B 1 319 ? 5.727 -16.095 -71.172 1.00 28.51 313 ILE B N 1
ATOM 6073 C CA . ILE B 1 319 ? 5.818 -14.995 -72.112 1.00 30.28 313 ILE B CA 1
ATOM 6074 C C . ILE B 1 319 ? 7.060 -15.129 -72.995 1.00 33.97 313 ILE B C 1
ATOM 6075 O O . ILE B 1 319 ? 6.991 -14.855 -74.191 1.00 31.24 313 ILE B O 1
ATOM 6080 N N . ARG B 1 320 ? 8.187 -15.562 -72.419 1.00 36.20 314 ARG B N 1
ATOM 6081 C CA . ARG B 1 320 ? 9.424 -15.725 -73.171 1.00 39.80 314 ARG B CA 1
ATOM 6082 C C . ARG B 1 320 ? 9.212 -16.716 -74.312 1.00 36.52 314 ARG B C 1
ATOM 6083 O O . ARG B 1 320 ? 9.484 -16.405 -75.466 1.00 33.53 314 ARG B O 1
ATOM 6091 N N . LYS B 1 321 ? 8.768 -17.928 -73.955 1.00 35.81 315 LYS B N 1
ATOM 6092 C CA . LYS B 1 321 ? 8.516 -18.983 -74.923 1.00 34.61 315 LYS B CA 1
ATOM 6093 C C . LYS B 1 321 ? 7.485 -18.500 -75.946 1.00 32.65 315 LYS B C 1
ATOM 6094 O O . LYS B 1 321 ? 7.647 -18.721 -77.144 1.00 32.56 315 LYS B O 1
ATOM 6100 N N . LEU B 1 322 ? 6.444 -17.806 -75.468 1.00 30.68 316 LEU B N 1
ATOM 6101 C CA . LEU B 1 322 ? 5.385 -17.325 -76.342 1.00 30.96 316 LEU B CA 1
ATOM 6102 C C . LEU B 1 322 ? 5.984 -16.418 -77.415 1.00 32.06 316 LEU B C 1
ATOM 6103 O O . LEU B 1 322 ? 5.663 -16.557 -78.600 1.00 28.49 316 LEU B O 1
ATOM 6108 N N . ASN B 1 323 ? 6.899 -15.527 -77.008 1.00 32.07 317 ASN B N 1
ATOM 6109 C CA . ASN B 1 323 ? 7.490 -14.578 -77.943 1.00 34.33 317 ASN B CA 1
ATOM 6110 C C . ASN B 1 323 ? 8.349 -15.296 -78.985 1.00 32.79 317 ASN B C 1
ATOM 6111 O O . ASN B 1 323 ? 8.447 -14.827 -80.114 1.00 33.14 317 ASN B O 1
ATOM 6116 N N . GLU B 1 324 ? 8.971 -16.422 -78.610 1.00 35.01 318 GLU B N 1
ATOM 6117 C CA . GLU B 1 324 ? 9.767 -17.201 -79.547 1.00 36.43 318 GLU B CA 1
ATOM 6118 C C . GLU B 1 324 ? 8.878 -17.780 -80.652 1.00 35.97 318 GLU B C 1
ATOM 6119 O O . GLU B 1 324 ? 9.263 -17.769 -81.819 1.00 33.73 318 GLU B O 1
ATOM 6125 N N . TYR B 1 325 ? 7.685 -18.278 -80.290 1.00 33.83 319 TYR B N 1
ATOM 6126 C CA . TYR B 1 325 ? 6.756 -18.827 -81.272 1.00 33.01 319 TYR B CA 1
ATOM 6127 C C . TYR B 1 325 ? 6.077 -17.726 -82.077 1.00 31.88 319 TYR B C 1
ATOM 6128 O O . TYR B 1 325 ? 5.783 -17.937 -83.249 1.00 29.71 319 TYR B O 1
ATOM 6137 N N . LEU B 1 326 ? 5.870 -16.543 -81.487 1.00 30.22 320 LEU B N 1
ATOM 6138 C CA . LEU B 1 326 ? 5.354 -15.438 -82.276 1.00 28.92 320 LEU B CA 1
ATOM 6139 C C . LEU B 1 326 ? 6.404 -15.021 -83.304 1.00 29.61 320 LEU B C 1
ATOM 6140 O O . LEU B 1 326 ? 6.082 -14.774 -84.463 1.00 29.69 320 LEU B O 1
ATOM 6145 N N . ASP B 1 327 ? 7.667 -14.943 -82.879 1.00 32.44 321 ASP B N 1
ATOM 6146 C CA . ASP B 1 327 ? 8.749 -14.602 -83.791 1.00 35.48 321 ASP B CA 1
ATOM 6147 C C . ASP B 1 327 ? 8.764 -15.616 -84.943 1.00 35.05 321 ASP B C 1
ATOM 6148 O O . ASP B 1 327 ? 8.795 -15.237 -86.110 1.00 32.03 321 ASP B O 1
ATOM 6153 N N . LEU B 1 328 ? 8.707 -16.915 -84.622 1.00 37.04 322 LEU B N 1
ATOM 6154 C CA . LEU B 1 328 ? 8.695 -17.941 -85.654 1.00 35.94 322 LEU B CA 1
ATOM 6155 C C . LEU B 1 328 ? 7.558 -17.663 -86.629 1.00 36.63 322 LEU B C 1
ATOM 6156 O O . LEU B 1 328 ? 7.774 -17.725 -87.835 1.00 37.52 322 LEU B O 1
ATOM 6161 N N . LEU B 1 329 ? 6.358 -17.345 -86.113 1.00 36.47 323 LEU B N 1
ATOM 6162 C CA . LEU B 1 329 ? 5.192 -17.157 -86.971 1.00 33.89 323 LEU B CA 1
ATOM 6163 C C . LEU B 1 329 ? 5.381 -15.925 -87.854 1.00 35.00 323 LEU B C 1
ATOM 6164 O O . LEU B 1 329 ? 5.001 -15.934 -89.022 1.00 34.55 323 LEU B O 1
ATOM 6169 N N . GLU B 1 330 ? 5.934 -14.853 -87.278 1.00 36.59 324 GLU B N 1
ATOM 6170 C CA . GLU B 1 330 ? 6.217 -13.631 -88.019 1.00 37.41 324 GLU B CA 1
ATOM 6171 C C . GLU B 1 330 ? 7.126 -13.940 -89.209 1.00 37.17 324 GLU B C 1
ATOM 6172 O O . GLU B 1 330 ? 6.941 -13.399 -90.287 1.00 35.54 324 GLU B O 1
ATOM 6178 N N . GLU B 1 331 ? 8.112 -14.813 -88.999 1.00 40.24 325 GLU B N 1
ATOM 6179 C CA . GLU B 1 331 ? 9.059 -15.197 -90.037 1.00 45.02 325 GLU B CA 1
ATOM 6180 C C . GLU B 1 331 ? 8.332 -15.977 -91.136 1.00 44.87 325 GLU B C 1
ATOM 6181 O O . GLU B 1 331 ? 8.491 -15.659 -92.310 1.00 42.74 325 GLU B O 1
ATOM 6187 N N . LEU B 1 332 ? 7.511 -16.969 -90.749 1.00 41.91 326 LEU B N 1
ATOM 6188 C CA . LEU B 1 332 ? 6.804 -17.814 -91.706 1.00 40.04 326 LEU B CA 1
ATOM 6189 C C . LEU B 1 332 ? 5.719 -17.026 -92.442 1.00 38.35 326 LEU B C 1
ATOM 6190 O O . LEU B 1 332 ? 5.452 -17.329 -93.600 1.00 37.26 326 LEU B O 1
ATOM 6195 N N . GLN B 1 333 ? 5.077 -16.047 -91.779 1.00 35.93 327 GLN B N 1
ATOM 6196 C CA . GLN B 1 333 ? 3.887 -15.407 -92.327 1.00 36.92 327 GLN B CA 1
ATOM 6197 C C . GLN B 1 333 ? 3.940 -13.899 -92.098 1.00 40.91 327 GLN B C 1
ATOM 6198 O O . GLN B 1 333 ? 3.118 -13.337 -91.371 1.00 41.76 327 GLN B O 1
ATOM 6204 N N . PRO B 1 334 ? 4.858 -13.184 -92.787 1.00 43.57 328 PRO B N 1
ATOM 6205 C CA . PRO B 1 334 ? 5.120 -11.772 -92.503 1.00 43.24 328 PRO B CA 1
ATOM 6206 C C . PRO B 1 334 ? 3.885 -10.895 -92.336 1.00 39.84 328 PRO B C 1
ATOM 6207 O O . PRO B 1 334 ? 3.905 -9.944 -91.561 1.00 38.10 328 PRO B O 1
ATOM 6211 N N . LEU B 1 335 ? 2.821 -11.212 -93.075 1.00 37.69 329 LEU B N 1
ATOM 6212 C CA . LEU B 1 335 ? 1.662 -10.339 -93.133 1.00 39.51 329 LEU B CA 1
ATOM 6213 C C . LEU B 1 335 ? 0.501 -10.901 -92.312 1.00 36.70 329 LEU B C 1
ATOM 6214 O O . LEU B 1 335 ? -0.627 -10.438 -92.468 1.00 35.32 329 LEU B O 1
ATOM 6219 N N . CYS B 1 336 ? 0.778 -11.871 -91.426 1.00 33.34 330 CYS B N 1
ATOM 6220 C CA . CYS B 1 336 ? -0.252 -12.421 -90.561 1.00 34.10 330 CYS B CA 1
ATOM 6221 C C . CYS B 1 336 ? -0.562 -11.484 -89.392 1.00 33.06 330 CYS B C 1
ATOM 6222 O O . CYS B 1 336 ? 0.337 -11.158 -88.615 1.00 32.15 330 CYS B O 1
ATOM 6225 N N . SER B 1 337 ? -1.842 -11.113 -89.229 1.00 31.21 331 SER B N 1
ATOM 6226 C CA . SER B 1 337 ? -2.262 -10.139 -88.224 1.00 31.16 331 SER B CA 1
ATOM 6227 C C . SER B 1 337 ? -2.161 -10.694 -86.805 1.00 29.89 331 SER B C 1
ATOM 6228 O O . SER B 1 337 ? -2.194 -9.933 -85.849 1.00 30.63 331 SER B O 1
ATOM 6231 N N . ASP B 1 338 ? -2.105 -12.019 -86.667 1.00 27.80 332 ASP B N 1
ATOM 6232 C CA . ASP B 1 338 ? -2.257 -12.664 -85.374 1.00 29.24 332 ASP B CA 1
ATOM 6233 C C . ASP B 1 338 ? -1.036 -12.425 -84.489 1.00 27.14 332 ASP B C 1
ATOM 6234 O O . ASP B 1 338 ? -1.124 -12.552 -83.271 1.00 28.10 332 ASP B O 1
ATOM 6239 N N . VAL B 1 339 ? 0.119 -12.152 -85.108 1.00 28.96 333 VAL B N 1
ATOM 6240 C CA . VAL B 1 339 ? 1.340 -11.900 -84.367 1.00 30.02 333 VAL B CA 1
ATOM 6241 C C . VAL B 1 339 ? 1.149 -10.662 -83.488 1.00 29.28 333 VAL B C 1
ATOM 6242 O O . VAL B 1 339 ? 1.395 -10.717 -82.282 1.00 27.72 333 VAL B O 1
ATOM 6246 N N . ASN B 1 340 ? 0.686 -9.560 -84.085 1.00 29.83 334 ASN B N 1
ATOM 6247 C CA . ASN B 1 340 ? 0.564 -8.302 -83.357 1.00 33.40 334 ASN B CA 1
ATOM 6248 C C . ASN B 1 340 ? -0.661 -8.368 -82.456 1.00 33.03 334 ASN B C 1
ATOM 6249 O O . ASN B 1 340 ? -0.732 -7.672 -81.444 1.00 32.72 334 ASN B O 1
ATOM 6254 N N . TYR B 1 341 ? -1.623 -9.214 -82.822 1.00 29.57 335 TYR B N 1
ATOM 6255 C CA . TYR B 1 341 ? -2.728 -9.484 -81.922 1.00 30.27 335 TYR B CA 1
ATOM 6256 C C . TYR B 1 341 ? -2.185 -9.947 -80.573 1.00 28.90 335 TYR B C 1
ATOM 6257 O O . TYR B 1 341 ? -2.573 -9.422 -79.530 1.00 30.06 335 TYR B O 1
ATOM 6266 N N . TYR B 1 342 ? -1.270 -10.922 -80.614 1.00 28.58 336 TYR B N 1
ATOM 6267 C CA . TYR B 1 342 ? -0.751 -11.546 -79.412 1.00 28.20 336 TYR B CA 1
ATOM 6268 C C . TYR B 1 342 ? 0.235 -10.598 -78.732 1.00 28.76 336 TYR B C 1
ATOM 6269 O O . TYR B 1 342 ? 0.246 -10.498 -77.517 1.00 26.28 336 TYR B O 1
ATOM 6278 N N . ARG B 1 343 ? 1.067 -9.902 -79.507 1.00 30.11 337 ARG B N 1
ATOM 6279 C CA . ARG B 1 343 ? 1.971 -8.928 -78.926 1.00 32.04 337 ARG B CA 1
ATOM 6280 C C . ARG B 1 343 ? 1.148 -7.915 -78.139 1.00 30.85 337 ARG B C 1
ATOM 6281 O O . ARG B 1 343 ? 1.534 -7.536 -77.033 1.00 32.71 337 ARG B O 1
ATOM 6289 N N . SER B 1 344 ? -0.026 -7.570 -78.673 1.00 29.97 338 SER B N 1
ATOM 6290 C CA . SER B 1 344 ? -0.901 -6.614 -78.018 1.00 31.58 338 SER B CA 1
ATOM 6291 C C . SER B 1 344 ? -1.523 -7.189 -76.747 1.00 33.59 338 SER B C 1
ATOM 6292 O O . SER B 1 344 ? -1.736 -6.449 -75.784 1.00 33.30 338 SER B O 1
ATOM 6295 N N . LEU B 1 345 ? -1.829 -8.499 -76.745 1.00 33.32 339 LEU B N 1
ATOM 6296 C CA . LEU B 1 345 ? -2.426 -9.139 -75.582 1.00 31.36 339 LEU B CA 1
ATOM 6297 C C . LEU B 1 345 ? -1.434 -9.103 -74.427 1.00 27.82 339 LEU B C 1
ATOM 6298 O O . LEU B 1 345 ? -1.820 -8.865 -73.293 1.00 26.22 339 LEU B O 1
ATOM 6303 N N . ILE B 1 346 ? -0.166 -9.390 -74.730 1.00 27.64 340 ILE B N 1
ATOM 6304 C CA . ILE B 1 346 ? 0.896 -9.364 -73.736 1.00 27.17 340 ILE B CA 1
ATOM 6305 C C . ILE B 1 346 ? 0.974 -7.971 -73.096 1.00 26.75 340 ILE B C 1
ATOM 6306 O O . ILE B 1 346 ? 1.020 -7.844 -71.867 1.00 26.20 340 ILE B O 1
ATOM 6311 N N . LEU B 1 347 ? 1.016 -6.931 -73.933 1.00 25.65 341 LEU B N 1
ATOM 6312 C CA . LEU B 1 347 ? 1.152 -5.574 -73.429 1.00 27.10 341 LEU B CA 1
ATOM 6313 C C . LEU B 1 347 ? -0.030 -5.247 -72.524 1.00 25.11 341 LEU B C 1
ATOM 6314 O O . LEU B 1 347 ? 0.164 -4.742 -71.421 1.00 26.31 341 LEU B O 1
ATOM 6319 N N . PHE B 1 348 ? -1.246 -5.595 -72.957 1.00 25.31 342 PHE B N 1
ATOM 6320 C CA . PHE B 1 348 ? -2.451 -5.227 -72.222 1.00 25.20 342 PHE B CA 1
ATOM 6321 C C . PHE B 1 348 ? -2.491 -5.927 -70.869 1.00 26.42 342 PHE B C 1
ATOM 6322 O O . PHE B 1 348 ? -2.901 -5.336 -69.866 1.00 25.61 342 PHE B O 1
ATOM 6330 N N . TYR B 1 349 ? -2.068 -7.193 -70.842 1.00 28.79 343 TYR B N 1
ATOM 6331 C CA . TYR B 1 349 ? -2.040 -7.943 -69.600 1.00 30.80 343 TYR B CA 1
ATOM 6332 C C . TYR B 1 349 ? -1.174 -7.214 -68.580 1.00 28.64 343 TYR B C 1
ATOM 6333 O O . TYR B 1 349 ? -1.532 -7.117 -67.417 1.00 26.09 343 TYR B O 1
ATOM 6342 N N . ASP B 1 350 ? -0.008 -6.742 -69.016 1.00 31.30 344 ASP B N 1
ATOM 6343 C CA . ASP B 1 350 ? 0.915 -6.089 -68.100 1.00 33.50 344 ASP B CA 1
ATOM 6344 C C . ASP B 1 350 ? 0.336 -4.755 -67.626 1.00 30.60 344 ASP B C 1
ATOM 6345 O O . ASP B 1 350 ? 0.496 -4.382 -66.469 1.00 27.66 344 ASP B O 1
ATOM 6350 N N . ILE B 1 351 ? -0.330 -4.031 -68.531 1.00 30.15 345 ILE B N 1
ATOM 6351 C CA . ILE B 1 351 ? -0.991 -2.789 -68.180 1.00 28.46 345 ILE B CA 1
ATOM 6352 C C . ILE B 1 351 ? -2.000 -3.062 -67.065 1.00 28.26 345 ILE B C 1
ATOM 6353 O O . ILE B 1 351 ? -2.044 -2.334 -66.082 1.00 26.60 345 ILE B O 1
ATOM 6358 N N . ARG B 1 352 ? -2.822 -4.110 -67.192 1.00 31.28 346 ARG B N 1
ATOM 6359 C CA . ARG B 1 352 ? -3.868 -4.336 -66.204 1.00 33.08 346 ARG B CA 1
ATOM 6360 C C . ARG B 1 352 ? -3.250 -4.752 -64.874 1.00 31.83 346 ARG B C 1
ATOM 6361 O O . ARG B 1 352 ? -3.748 -4.384 -63.818 1.00 27.54 346 ARG B O 1
ATOM 6369 N N . LEU B 1 353 ? -2.164 -5.526 -64.945 1.00 32.78 347 LEU B N 1
ATOM 6370 C CA . LEU B 1 353 ? -1.404 -5.905 -63.764 1.00 36.07 347 LEU B CA 1
ATOM 6371 C C . LEU B 1 353 ? -0.926 -4.653 -63.009 1.00 33.40 347 LEU B C 1
ATOM 6372 O O . LEU B 1 353 ? -1.164 -4.532 -61.810 1.00 32.20 347 LEU B O 1
ATOM 6377 N N . LYS B 1 354 ? -0.256 -3.728 -63.716 1.00 31.84 348 LYS B N 1
ATOM 6378 C CA . LYS B 1 354 ? 0.213 -2.476 -63.130 1.00 34.26 348 LYS B CA 1
ATOM 6379 C C . LYS B 1 354 ? -0.942 -1.718 -62.479 1.00 29.19 348 LYS B C 1
ATOM 6380 O O . LYS B 1 354 ? -0.818 -1.216 -61.365 1.00 24.45 348 LYS B O 1
ATOM 6386 N N . THR B 1 355 ? -2.072 -1.646 -63.181 1.00 28.24 349 THR B N 1
ATOM 6387 C CA . THR B 1 355 ? -3.230 -0.953 -62.646 1.00 28.38 349 THR B CA 1
ATOM 6388 C C . THR B 1 355 ? -3.679 -1.627 -61.352 1.00 30.28 349 THR B C 1
ATOM 6389 O O . THR B 1 355 ? -3.975 -0.951 -60.373 1.00 27.84 349 THR B O 1
ATOM 6393 N N . GLY B 1 356 ? -3.732 -2.962 -61.338 1.00 30.99 350 GLY B N 1
ATOM 6394 C CA . GLY B 1 356 ? -4.219 -3.667 -60.165 1.00 31.95 350 GLY B CA 1
ATOM 6395 C C . GLY B 1 356 ? -3.334 -3.423 -58.944 1.00 31.77 350 GLY B C 1
ATOM 6396 O O . GLY B 1 356 ? -3.834 -3.248 -57.834 1.00 30.19 350 GLY B O 1
ATOM 6397 N N . LYS B 1 357 ? -2.014 -3.389 -59.163 1.00 32.42 351 LYS B N 1
ATOM 6398 C CA . LYS B 1 357 ? -1.089 -3.151 -58.075 1.00 34.91 351 LYS B CA 1
ATOM 6399 C C . LYS B 1 357 ? -1.239 -1.718 -57.569 1.00 34.07 351 LYS B C 1
ATOM 6400 O O . LYS B 1 357 ? -1.121 -1.493 -56.369 1.00 31.24 351 LYS B O 1
ATOM 6406 N N . LEU B 1 358 ? -1.496 -0.763 -58.474 1.00 32.19 352 LEU B N 1
ATOM 6407 C CA . LEU B 1 358 ? -1.661 0.622 -58.061 1.00 33.08 352 LEU B CA 1
ATOM 6408 C C . LEU B 1 358 ? -2.902 0.725 -57.175 1.00 32.79 352 LEU B C 1
ATOM 6409 O O . LEU B 1 358 ? -2.878 1.366 -56.127 1.00 31.81 352 LEU B O 1
ATOM 6414 N N . LEU B 1 359 ? -3.988 0.097 -57.619 1.00 31.14 353 LEU B N 1
ATOM 6415 C CA . LEU B 1 359 ? -5.240 0.102 -56.876 1.00 33.27 353 LEU B CA 1
ATOM 6416 C C . LEU B 1 359 ? -4.987 -0.435 -55.465 1.00 34.87 353 LEU B C 1
ATOM 6417 O O . LEU B 1 359 ? -5.319 0.221 -54.481 1.00 35.71 353 LEU B O 1
ATOM 6422 N N . ASP B 1 360 ? -4.303 -1.585 -55.367 1.00 37.60 354 ASP B N 1
ATOM 6423 C CA . ASP B 1 360 ? -4.089 -2.271 -54.100 1.00 37.87 354 ASP B CA 1
ATOM 6424 C C . ASP B 1 360 ? -3.192 -1.422 -53.200 1.00 39.03 354 ASP B C 1
ATOM 6425 O O . ASP B 1 360 ? -3.444 -1.307 -51.997 1.00 36.28 354 ASP B O 1
ATOM 6430 N N . THR B 1 361 ? -2.135 -0.836 -53.777 1.00 39.96 355 THR B N 1
ATOM 6431 C CA . THR B 1 361 ? -1.221 -0.002 -53.014 1.00 38.90 355 THR B CA 1
ATOM 6432 C C . THR B 1 361 ? -1.962 1.212 -52.454 1.00 41.20 355 THR B C 1
ATOM 6433 O O . THR B 1 361 ? -1.770 1.572 -51.301 1.00 43.09 355 THR B O 1
ATOM 6437 N N . LEU B 1 362 ? -2.814 1.847 -53.261 1.00 39.65 356 LEU B N 1
ATOM 6438 C CA . LEU B 1 362 ? -3.510 3.038 -52.801 1.00 38.47 356 LEU B CA 1
ATOM 6439 C C . LEU B 1 362 ? -4.498 2.660 -51.699 1.00 37.34 356 LEU B C 1
ATOM 6440 O O . LEU B 1 362 ? -4.510 3.276 -50.641 1.00 34.43 356 LEU B O 1
ATOM 6445 N N . LYS B 1 363 ? -5.319 1.642 -51.969 1.00 41.10 357 LYS B N 1
ATOM 6446 C CA . LYS B 1 363 ? -6.370 1.211 -51.063 1.00 45.22 357 LYS B CA 1
ATOM 6447 C C . LYS B 1 363 ? -5.800 0.962 -49.669 1.00 47.17 357 LYS B C 1
ATOM 6448 O O . LYS B 1 363 ? -6.376 1.416 -48.685 1.00 49.38 357 LYS B O 1
ATOM 6454 N N . SER B 1 364 ? -4.643 0.297 -49.591 1.00 51.08 358 SER B N 1
ATOM 6455 C CA . SER B 1 364 ? -4.129 -0.196 -48.320 1.00 56.16 358 SER B CA 1
ATOM 6456 C C . SER B 1 364 ? -3.107 0.752 -47.685 1.00 56.49 358 SER B C 1
ATOM 6457 O O . SER B 1 364 ? -2.583 0.449 -46.616 1.00 55.59 358 SER B O 1
ATOM 6460 N N . SER B 1 365 ? -2.794 1.876 -48.342 1.00 51.61 359 SER B N 1
ATOM 6461 C CA . SER B 1 365 ? -1.979 2.910 -47.723 1.00 52.54 359 SER B CA 1
ATOM 6462 C C . SER B 1 365 ? -2.878 3.964 -47.076 1.00 55.07 359 SER B C 1
ATOM 6463 O O . SER B 1 365 ? -2.470 4.621 -46.120 1.00 53.16 359 SER B O 1
ATOM 6466 N N . GLU B 1 366 ? -4.074 4.153 -47.645 1.00 59.57 360 GLU B N 1
ATOM 6467 C CA . GLU B 1 366 ? -5.120 4.961 -47.038 1.00 69.45 360 GLU B CA 1
ATOM 6468 C C . GLU B 1 366 ? -6.389 4.117 -46.942 1.00 72.95 360 GLU B C 1
ATOM 6469 O O . GLU B 1 366 ? -7.406 4.417 -47.562 1.00 69.02 360 GLU B O 1
ATOM 6475 N N . LEU B 1 367 ? -6.299 3.039 -46.157 1.00 87.59 361 LEU B N 1
ATOM 6476 C CA . LEU B 1 367 ? -7.443 2.201 -45.845 1.00 93.59 361 LEU B CA 1
ATOM 6477 C C . LEU B 1 367 ? -8.034 2.691 -44.525 1.00 101.85 361 LEU B C 1
ATOM 6478 O O . LEU B 1 367 ? -8.266 1.902 -43.612 1.00 113.68 361 LEU B O 1
ATOM 6483 N N . GLU B 1 368 ? -8.265 4.009 -44.444 1.00 106.94 362 GLU B N 1
ATOM 6484 C CA . GLU B 1 368 ? -8.707 4.674 -43.226 1.00 108.43 362 GLU B CA 1
ATOM 6485 C C . GLU B 1 368 ? -7.630 4.552 -42.145 1.00 108.75 362 GLU B C 1
ATOM 6486 O O . GLU B 1 368 ? -7.942 4.568 -40.956 1.00 107.70 362 GLU B O 1
ATOM 6492 N N . ASN B 1 369 ? -6.358 4.470 -42.560 1.00 106.42 363 ASN B N 1
ATOM 6493 C CA . ASN B 1 369 ? -5.265 4.112 -41.667 1.00 96.65 363 ASN B CA 1
ATOM 6494 C C . ASN B 1 369 ? -4.863 5.310 -40.806 1.00 92.05 363 ASN B C 1
ATOM 6495 O O . ASN B 1 369 ? -3.673 5.592 -40.677 1.00 98.74 363 ASN B O 1
ATOM 6500 N N . ASN B 1 370 ? -5.855 5.996 -40.213 1.00 81.67 364 ASN B N 1
ATOM 6501 C CA . ASN B 1 370 ? -5.645 7.176 -39.382 1.00 81.78 364 ASN B CA 1
ATOM 6502 C C . ASN B 1 370 ? -5.328 8.403 -40.243 1.00 80.41 364 ASN B C 1
ATOM 6503 O O . ASN B 1 370 ? -5.850 9.485 -39.978 1.00 78.49 364 ASN B O 1
ATOM 6508 N N . LYS B 1 371 ? -4.466 8.235 -41.257 1.00 73.61 365 LYS B N 1
ATOM 6509 C CA . LYS B 1 371 ? -4.017 9.316 -42.126 1.00 67.06 365 LYS B CA 1
ATOM 6510 C C . LYS B 1 371 ? -5.208 10.165 -42.576 1.00 60.16 365 LYS B C 1
ATOM 6511 O O . LYS B 1 371 ? -6.315 9.647 -42.747 1.00 51.73 365 LYS B O 1
ATOM 6517 N N . TYR B 1 372 ? -4.948 11.462 -42.810 1.00 54.12 366 TYR B N 1
ATOM 6518 C CA . TYR B 1 372 ? -5.998 12.460 -42.985 1.00 52.35 366 TYR B CA 1
ATOM 6519 C C . TYR B 1 372 ? -5.848 13.170 -44.336 1.00 49.41 366 TYR B C 1
ATOM 6520 O O . TYR B 1 372 ? -4.741 13.297 -44.853 1.00 47.93 366 TYR B O 1
ATOM 6529 N N . SER B 1 373 ? -6.980 13.640 -44.879 1.00 43.01 367 SER B N 1
ATOM 6530 C CA . SER B 1 373 ? -7.038 14.427 -46.100 1.00 43.06 367 SER B CA 1
ATOM 6531 C C . SER B 1 373 ? -7.214 15.909 -45.749 1.00 48.95 367 SER B C 1
ATOM 6532 O O . SER B 1 373 ? -7.512 16.256 -44.607 1.00 45.36 367 SER B O 1
ATOM 6535 N N . PHE B 1 374 ? -6.923 16.790 -46.715 1.00 45.91 368 PHE B N 1
ATOM 6536 C CA . PHE B 1 374 ? -7.292 18.194 -46.643 1.00 42.02 368 PHE B CA 1
ATOM 6537 C C . PHE B 1 374 ? -8.266 18.516 -47.766 1.00 40.91 368 PHE B C 1
ATOM 6538 O O . PHE B 1 374 ? -8.776 19.624 -47.831 1.00 43.06 368 PHE B O 1
ATOM 6546 N N . ILE B 1 375 ? -8.481 17.556 -48.672 1.00 40.64 369 ILE B N 1
ATOM 6547 C CA . ILE B 1 375 ? -9.302 17.761 -49.851 1.00 40.28 369 ILE B CA 1
ATOM 6548 C C . ILE B 1 375 ? -10.716 17.263 -49.563 1.00 46.71 369 ILE B C 1
ATOM 6549 O O . ILE B 1 375 ? -11.687 17.767 -50.131 1.00 42.92 369 ILE B O 1
ATOM 6554 N N . ASP B 1 376 ? -10.801 16.194 -48.765 1.00 47.26 370 ASP B N 1
ATOM 6555 C CA . ASP B 1 376 ? -12.074 15.607 -48.397 1.00 51.76 370 ASP B CA 1
ATOM 6556 C C . ASP B 1 376 ? -11.839 14.697 -47.200 1.00 55.74 370 ASP B C 1
ATOM 6557 O O . ASP B 1 376 ? -11.089 13.726 -47.281 1.00 51.23 370 ASP B O 1
ATOM 6562 N N . SER B 1 377 ? -12.483 15.052 -46.086 1.00 56.65 371 SER B N 1
ATOM 6563 C CA . SER B 1 377 ? -12.429 14.261 -44.871 1.00 54.73 371 SER B CA 1
ATOM 6564 C C . SER B 1 377 ? -12.933 12.845 -45.148 1.00 50.41 371 SER B C 1
ATOM 6565 O O . SER B 1 377 ? -12.385 11.891 -44.613 1.00 50.49 371 SER B O 1
ATOM 6568 N N . SER B 1 378 ? -13.953 12.720 -46.010 1.00 48.60 372 SER B N 1
ATOM 6569 C CA . SER B 1 378 ? -14.600 11.443 -46.270 1.00 56.32 372 SER B CA 1
ATOM 6570 C C . SER B 1 378 ? -13.744 10.546 -47.170 1.00 60.61 372 SER B C 1
ATOM 6571 O O . SER B 1 378 ? -14.088 9.384 -47.382 1.00 57.03 372 SER B O 1
ATOM 6574 N N . LYS B 1 379 ? -12.673 11.112 -47.747 1.00 57.50 373 LYS B N 1
ATOM 6575 C CA . LYS B 1 379 ? -11.761 10.398 -48.629 1.00 53.88 373 LYS B CA 1
ATOM 6576 C C . LYS B 1 379 ? -12.499 9.887 -49.863 1.00 52.50 373 LYS B C 1
ATOM 6577 O O . LYS B 1 379 ? -12.047 8.945 -50.506 1.00 56.24 373 LYS B O 1
ATOM 6583 N N . ASP B 1 380 ? -13.589 10.567 -50.238 1.00 51.72 374 ASP B N 1
ATOM 6584 C CA . ASP B 1 380 ? -14.400 10.168 -51.376 1.00 51.33 374 ASP B CA 1
ATOM 6585 C C . ASP B 1 380 ? -13.622 10.342 -52.681 1.00 47.21 374 ASP B C 1
ATOM 6586 O O . ASP B 1 380 ? -13.910 9.652 -53.658 1.00 49.37 374 ASP B O 1
ATOM 6591 N N . HIS B 1 381 ? -12.680 11.294 -52.709 1.00 42.22 375 HIS B N 1
ATOM 6592 C CA . HIS B 1 381 ? -11.859 11.530 -53.890 1.00 39.91 375 HIS B CA 1
ATOM 6593 C C . HIS B 1 381 ? -10.962 10.321 -54.158 1.00 36.24 375 HIS B C 1
ATOM 6594 O O . HIS B 1 381 ? -10.793 9.948 -55.311 1.00 38.17 375 HIS B O 1
ATOM 6601 N N . ILE B 1 382 ? -10.412 9.711 -53.100 1.00 38.14 376 ILE B N 1
ATOM 6602 C CA . ILE B 1 382 ? -9.637 8.475 -53.219 1.00 39.49 376 ILE B CA 1
ATOM 6603 C C . ILE B 1 382 ? -10.552 7.320 -53.636 1.00 42.41 376 ILE B C 1
ATOM 6604 O O . ILE B 1 382 ? -10.220 6.531 -54.532 1.00 38.41 376 ILE B O 1
ATOM 6609 N N . LYS B 1 383 ? -11.745 7.256 -53.030 1.00 44.79 377 LYS B N 1
ATOM 6610 C CA . LYS B 1 383 ? -12.694 6.206 -53.357 1.00 44.68 377 LYS B CA 1
ATOM 6611 C C . LYS B 1 383 ? -13.057 6.302 -54.833 1.00 42.83 377 LYS B C 1
ATOM 6612 O O . LYS B 1 383 ? -13.138 5.289 -55.529 1.00 44.58 377 LYS B O 1
ATOM 6618 N N . ALA B 1 384 ? -13.264 7.528 -55.310 1.00 40.82 378 ALA B N 1
ATOM 6619 C CA . ALA B 1 384 ? -13.668 7.740 -56.690 1.00 37.79 378 ALA B CA 1
ATOM 6620 C C . ALA B 1 384 ? -12.540 7.362 -57.650 1.00 34.60 378 ALA B C 1
ATOM 6621 O O . ALA B 1 384 ? -12.800 6.894 -58.756 1.00 36.12 378 ALA B O 1
ATOM 6623 N N . LEU B 1 385 ? -11.288 7.591 -57.252 1.00 32.97 379 LEU B N 1
ATOM 6624 C CA . LEU B 1 385 ? -10.167 7.163 -58.082 1.00 33.11 379 LEU B CA 1
ATOM 6625 C C . LEU B 1 385 ? -10.099 5.632 -58.129 1.00 33.79 379 LEU B C 1
ATOM 6626 O O . LEU B 1 385 ? -9.916 5.053 -59.197 1.00 33.77 379 LEU B O 1
ATOM 6631 N N . LEU B 1 386 ? -10.299 4.974 -56.978 1.00 36.73 380 LEU B N 1
ATOM 6632 C CA . LEU B 1 386 ? -10.296 3.516 -56.912 1.00 36.13 380 LEU B CA 1
ATOM 6633 C C . LEU B 1 386 ? -11.381 2.952 -57.824 1.00 35.38 380 LEU B C 1
ATOM 6634 O O . LEU B 1 386 ? -11.140 1.998 -58.569 1.00 33.80 380 LEU B O 1
ATOM 6639 N N . ILE B 1 387 ? -12.550 3.598 -57.824 1.00 36.91 381 ILE B N 1
ATOM 6640 C CA . ILE B 1 387 ? -13.640 3.183 -58.692 1.00 36.47 381 ILE B CA 1
ATOM 6641 C C . ILE B 1 387 ? -13.175 3.200 -60.147 1.00 39.31 381 ILE B C 1
ATOM 6642 O O . ILE B 1 387 ? -13.395 2.234 -60.881 1.00 39.48 381 ILE B O 1
ATOM 6647 N N . GLU B 1 388 ? -12.516 4.291 -60.563 1.00 37.75 382 GLU B N 1
ATOM 6648 C CA . GLU B 1 388 ? -12.009 4.381 -61.924 1.00 37.08 382 GLU B CA 1
ATOM 6649 C C . GLU B 1 388 ? -11.008 3.256 -62.186 1.00 31.57 382 GLU B C 1
ATOM 6650 O O . GLU B 1 388 ? -11.008 2.676 -63.262 1.00 32.23 382 GLU B O 1
ATOM 6656 N N . LEU B 1 389 ? -10.147 2.940 -61.217 1.00 32.85 383 LEU B N 1
ATOM 6657 C CA . LEU B 1 389 ? -9.186 1.861 -61.420 1.00 34.08 383 LEU B CA 1
ATOM 6658 C C . LEU B 1 389 ? -9.916 0.520 -61.595 1.00 34.52 383 LEU B C 1
ATOM 6659 O O . LEU B 1 389 ? -9.610 -0.237 -62.516 1.00 35.06 383 LEU B O 1
ATOM 6664 N N . TYR B 1 390 ? -10.940 0.262 -60.768 1.00 34.72 384 TYR B N 1
ATOM 6665 C CA . TYR B 1 390 ? -11.753 -0.945 -60.881 1.00 32.84 384 TYR B CA 1
ATOM 6666 C C . TYR B 1 390 ? -12.367 -1.104 -62.269 1.00 34.35 384 TYR B C 1
ATOM 6667 O O . TYR B 1 390 ? -12.316 -2.196 -62.840 1.00 36.34 384 TYR B O 1
ATOM 6676 N N . CYS B 1 391 ? -12.968 -0.036 -62.812 1.00 33.73 385 CYS B N 1
ATOM 6677 C CA . CYS B 1 391 ? -13.576 -0.109 -64.134 1.00 32.58 385 CYS B CA 1
ATOM 6678 C C . CYS B 1 391 ? -12.513 -0.336 -65.200 1.00 31.46 385 CYS B C 1
ATOM 6679 O O . CYS B 1 391 ? -12.751 -1.036 -66.190 1.00 31.83 385 CYS B O 1
ATOM 6682 N N . SER B 1 392 ? -11.337 0.257 -64.982 1.00 31.78 386 SER B N 1
ATOM 6683 C CA . SER B 1 392 ? -10.236 0.140 -65.925 1.00 31.94 386 SER B CA 1
ATOM 6684 C C . SER B 1 392 ? -9.818 -1.320 -66.104 1.00 29.18 386 SER B C 1
ATOM 6685 O O . SER B 1 392 ? -9.481 -1.728 -67.212 1.00 27.57 386 SER B O 1
ATOM 6688 N N . ILE B 1 393 ? -9.817 -2.098 -65.013 1.00 28.38 387 ILE B N 1
ATOM 6689 C CA . ILE B 1 393 ? -9.407 -3.494 -65.112 1.00 33.45 387 ILE B CA 1
ATOM 6690 C C . ILE B 1 393 ? -10.610 -4.424 -65.257 1.00 34.36 387 ILE B C 1
ATOM 6691 O O . ILE B 1 393 ? -10.434 -5.629 -65.111 1.00 37.06 387 ILE B O 1
ATOM 6696 N N . ASP B 1 394 ? -11.803 -3.875 -65.546 1.00 35.68 388 ASP B N 1
ATOM 6697 C CA . ASP B 1 394 ? -13.009 -4.656 -65.802 1.00 38.37 388 ASP B CA 1
ATOM 6698 C C . ASP B 1 394 ? -13.433 -5.435 -64.552 1.00 40.05 388 ASP B C 1
ATOM 6699 O O . ASP B 1 394 ? -13.962 -6.537 -64.671 1.00 43.10 388 ASP B O 1
ATOM 6704 N N . ASP B 1 395 ? -13.190 -4.861 -63.366 1.00 38.07 389 ASP B N 1
ATOM 6705 C CA . ASP B 1 395 ? -13.694 -5.390 -62.110 1.00 38.31 389 ASP B CA 1
ATOM 6706 C C . ASP B 1 395 ? -14.848 -4.505 -61.659 1.00 35.12 389 ASP B C 1
ATOM 6707 O O . ASP B 1 395 ? -14.703 -3.714 -60.742 1.00 31.21 389 ASP B O 1
ATOM 6712 N N . TRP B 1 396 ? -15.993 -4.665 -62.315 1.00 38.71 390 TRP B N 1
ATOM 6713 C CA . TRP B 1 396 ? -17.154 -3.820 -62.074 1.00 41.30 390 TRP B CA 1
ATOM 6714 C C . TRP B 1 396 ? -17.802 -4.109 -60.717 1.00 40.87 390 TRP B C 1
ATOM 6715 O O . TRP B 1 396 ? -18.373 -3.214 -60.093 1.00 39.90 390 TRP B O 1
ATOM 6726 N N . GLU B 1 397 ? -17.668 -5.348 -60.227 1.00 39.66 391 GLU B N 1
ATOM 6727 C CA . GLU B 1 397 ? -18.168 -5.693 -58.904 1.00 36.26 391 GLU B CA 1
ATOM 6728 C C . GLU B 1 397 ? -17.500 -4.828 -57.830 1.00 36.90 391 GLU B C 1
ATOM 6729 O O . GLU B 1 397 ? -18.176 -4.264 -56.964 1.00 35.95 391 GLU B O 1
ATOM 6735 N N . GLY B 1 398 ? -16.159 -4.742 -57.865 1.00 34.25 392 GLY B N 1
ATOM 6736 C CA . GLY B 1 398 ? -15.443 -3.894 -56.924 1.00 34.05 392 GLY B CA 1
ATOM 6737 C C . GLY B 1 398 ? -15.839 -2.423 -57.064 1.00 35.99 392 GLY B C 1
ATOM 6738 O O . GLY B 1 398 ? -15.840 -1.680 -56.083 1.00 38.14 392 GLY B O 1
ATOM 6739 N N . ALA B 1 399 ? -16.161 -2.018 -58.302 1.00 35.92 393 ALA B N 1
ATOM 6740 C CA . ALA B 1 399 ? -16.606 -0.669 -58.600 1.00 39.17 393 ALA B CA 1
ATOM 6741 C C . ALA B 1 399 ? -17.959 -0.401 -57.946 1.00 42.43 393 ALA B C 1
ATOM 6742 O O . ALA B 1 399 ? -18.115 0.600 -57.253 1.00 42.84 393 ALA B O 1
ATOM 6744 N N . PHE B 1 400 ? -18.935 -1.286 -58.189 1.00 44.82 394 PHE B N 1
ATOM 6745 C CA . PHE B 1 400 ? -20.270 -1.110 -57.628 1.00 48.68 394 PHE B CA 1
ATOM 6746 C C . PHE B 1 400 ? -20.200 -1.132 -56.102 1.00 47.05 394 PHE B C 1
ATOM 6747 O O . PHE B 1 400 ? -20.940 -0.402 -55.444 1.00 54.16 394 PHE B O 1
ATOM 6755 N N . THR B 1 401 ? -19.305 -1.957 -55.545 1.00 45.27 395 THR B N 1
ATOM 6756 C CA . THR B 1 401 ? -19.229 -2.110 -54.100 1.00 47.85 395 THR B CA 1
ATOM 6757 C C . THR B 1 401 ? -18.816 -0.789 -53.446 1.00 50.53 395 THR B C 1
ATOM 6758 O O . THR B 1 401 ? -19.478 -0.315 -52.525 1.00 48.45 395 THR B O 1
ATOM 6762 N N . LEU B 1 402 ? -17.724 -0.189 -53.940 1.00 50.81 396 LEU B N 1
ATOM 6763 C CA . LEU B 1 402 ? -17.160 1.019 -53.353 1.00 52.64 396 LEU B CA 1
ATOM 6764 C C . LEU B 1 402 ? -18.010 2.242 -53.706 1.00 52.98 396 LEU B C 1
ATOM 6765 O O . LEU B 1 402 ? -17.997 3.232 -52.978 1.00 54.49 396 LEU B O 1
ATOM 6770 N N . PHE B 1 403 ? -18.741 2.163 -54.827 1.00 53.02 397 PHE B N 1
ATOM 6771 C CA . PHE B 1 403 ? -19.687 3.195 -55.219 1.00 56.45 397 PHE B CA 1
ATOM 6772 C C . PHE B 1 403 ? -20.771 3.388 -54.158 1.00 60.48 397 PHE B C 1
ATOM 6773 O O . PHE B 1 403 ? -21.172 4.517 -53.882 1.00 58.38 397 PHE B O 1
ATOM 6781 N N . ASP B 1 404 ? -21.272 2.279 -53.598 1.00 60.13 398 ASP B N 1
ATOM 6782 C CA . ASP B 1 404 ? -22.289 2.337 -52.555 1.00 60.25 398 ASP B CA 1
ATOM 6783 C C . ASP B 1 404 ? -21.750 3.086 -51.337 1.00 56.18 398 ASP B C 1
ATOM 6784 O O . ASP B 1 404 ? -22.516 3.709 -50.613 1.00 57.12 398 ASP B O 1
ATOM 6789 N N . GLU B 1 405 ? -20.431 3.030 -51.132 1.00 54.56 399 GLU B N 1
ATOM 6790 C CA . GLU B 1 405 ? -19.788 3.623 -49.971 1.00 58.24 399 GLU B CA 1
ATOM 6791 C C . GLU B 1 405 ? -19.648 5.142 -50.132 1.00 57.71 399 GLU B C 1
ATOM 6792 O O . GLU B 1 405 ? -19.223 5.820 -49.199 1.00 57.38 399 GLU B O 1
ATOM 6798 N N . LEU B 1 406 ? -20.013 5.696 -51.296 1.00 59.09 400 LEU B N 1
ATOM 6799 C CA . LEU B 1 406 ? -19.763 7.105 -51.577 1.00 63.07 400 LEU B CA 1
ATOM 6800 C C . LEU B 1 406 ? -20.757 7.983 -50.810 1.00 66.16 400 LEU B C 1
ATOM 6801 O O . LEU B 1 406 ? -21.960 7.745 -50.882 1.00 66.59 400 LEU B O 1
ATOM 6806 N N . GLN B 1 407 ? -20.244 9.012 -50.114 1.00 68.77 401 GLN B N 1
ATOM 6807 C CA . GLN B 1 407 ? -21.055 9.952 -49.347 1.00 73.33 401 GLN B CA 1
ATOM 6808 C C . GLN B 1 407 ? -21.086 11.322 -50.022 1.00 76.10 401 GLN B C 1
ATOM 6809 O O . GLN B 1 407 ? -20.788 12.333 -49.387 1.00 77.71 401 GLN B O 1
ATOM 6815 N N . SER B 1 408 ? -21.447 11.374 -51.306 1.00 80.21 402 SER B N 1
ATOM 6816 C CA . SER B 1 408 ? -21.370 12.633 -52.028 1.00 83.91 402 SER B CA 1
ATOM 6817 C C . SER B 1 408 ? -22.188 12.571 -53.311 1.00 85.74 402 SER B C 1
ATOM 6818 O O . SER B 1 408 ? -22.666 11.512 -53.708 1.00 84.30 402 SER B O 1
ATOM 6821 N N . THR B 1 409 ? -22.326 13.739 -53.942 1.00 86.37 403 THR B N 1
ATOM 6822 C CA . THR B 1 409 ? -23.061 13.888 -55.185 1.00 87.55 403 THR B CA 1
ATOM 6823 C C . THR B 1 409 ? -22.077 14.064 -56.341 1.00 86.62 403 THR B C 1
ATOM 6824 O O . THR B 1 409 ? -22.259 13.464 -57.401 1.00 82.29 403 THR B O 1
ATOM 6828 N N . GLU B 1 410 ? -21.041 14.890 -56.132 1.00 83.17 404 GLU B N 1
ATOM 6829 C CA . GLU B 1 410 ? -20.020 15.101 -57.146 1.00 87.24 404 GLU B CA 1
ATOM 6830 C C . GLU B 1 410 ? -19.235 13.805 -57.352 1.00 85.87 404 GLU B C 1
ATOM 6831 O O . GLU B 1 410 ? -18.945 13.438 -58.488 1.00 85.83 404 GLU B O 1
ATOM 6837 N N . ALA B 1 411 ? -18.930 13.104 -56.251 1.00 80.29 405 ALA B N 1
ATOM 6838 C CA . ALA B 1 411 ? -18.177 11.860 -56.301 1.00 77.26 405 ALA B CA 1
ATOM 6839 C C . ALA B 1 411 ? -18.947 10.784 -57.067 1.00 76.74 405 ALA B C 1
ATOM 6840 O O . ALA B 1 411 ? -18.335 9.960 -57.743 1.00 78.03 405 ALA B O 1
ATOM 6842 N N . ARG B 1 412 ? -20.284 10.807 -56.952 1.00 76.61 406 ARG B N 1
ATOM 6843 C CA . ARG B 1 412 ? -21.153 9.755 -57.462 1.00 75.52 406 ARG B CA 1
ATOM 6844 C C . ARG B 1 412 ? -21.415 9.909 -58.959 1.00 74.27 406 ARG B C 1
ATOM 6845 O O . ARG B 1 412 ? -21.765 8.934 -59.624 1.00 71.75 406 ARG B O 1
ATOM 6853 N N . ASN B 1 413 ? -21.271 11.134 -59.479 1.00 73.36 407 ASN B N 1
ATOM 6854 C CA . ASN B 1 413 ? -21.770 11.473 -60.803 1.00 73.08 407 ASN B CA 1
ATOM 6855 C C . ASN B 1 413 ? -20.992 10.704 -61.871 1.00 70.50 407 ASN B C 1
ATOM 6856 O O . ASN B 1 413 ? -21.591 10.076 -62.742 1.00 64.55 407 ASN B O 1
ATOM 6861 N N . LYS B 1 414 ? -19.656 10.752 -61.772 1.00 71.88 408 LYS B N 1
ATOM 6862 C CA . LYS B 1 414 ? -18.740 10.171 -62.746 1.00 74.23 408 LYS B CA 1
ATOM 6863 C C . LYS B 1 414 ? -19.149 8.737 -63.096 1.00 73.52 408 LYS B C 1
ATOM 6864 O O . LYS B 1 414 ? -19.067 8.323 -64.252 1.00 69.89 408 LYS B O 1
ATOM 6870 N N . PHE B 1 415 ? -19.582 7.989 -62.075 1.00 72.56 409 PHE B N 1
ATOM 6871 C CA . PHE B 1 415 ? -19.967 6.593 -62.207 1.00 68.43 409 PHE B CA 1
ATOM 6872 C C . PHE B 1 415 ? -21.413 6.474 -62.701 1.00 69.17 409 PHE B C 1
ATOM 6873 O O . PHE B 1 415 ? -21.716 5.674 -63.591 1.00 59.01 409 PHE B O 1
ATOM 6881 N N . LEU B 1 416 ? -22.309 7.278 -62.112 1.00 74.12 410 LEU B N 1
ATOM 6882 C CA . LEU B 1 416 ? -23.717 7.295 -62.486 1.00 74.73 410 LEU B CA 1
ATOM 6883 C C . LEU B 1 416 ? -23.859 7.622 -63.970 1.00 74.54 410 LEU B C 1
ATOM 6884 O O . LEU B 1 416 ? -24.589 6.944 -64.692 1.00 73.92 410 LEU B O 1
ATOM 6889 N N . ARG B 1 417 ? -23.167 8.685 -64.397 1.00 75.06 411 ARG B N 1
ATOM 6890 C CA . ARG B 1 417 ? -23.123 9.088 -65.793 1.00 73.37 411 ARG B CA 1
ATOM 6891 C C . ARG B 1 417 ? -22.825 7.866 -66.652 1.00 68.06 411 ARG B C 1
ATOM 6892 O O . ARG B 1 417 ? -23.588 7.548 -67.565 1.00 69.32 411 ARG B O 1
ATOM 6900 N N . ARG B 1 418 ? -21.711 7.195 -66.321 1.00 67.67 412 ARG B N 1
ATOM 6901 C CA . ARG B 1 418 ? -21.168 6.105 -67.117 1.00 65.20 412 ARG B CA 1
ATOM 6902 C C . ARG B 1 418 ? -22.177 4.961 -67.177 1.00 64.47 412 ARG B C 1
ATOM 6903 O O . ARG B 1 418 ? -22.368 4.376 -68.241 1.00 62.19 412 ARG B O 1
ATOM 6911 N N . VAL B 1 419 ? -22.814 4.660 -66.033 1.00 61.26 413 VAL B N 1
ATOM 6912 C CA . VAL B 1 419 ? -23.753 3.552 -65.944 1.00 63.25 413 VAL B CA 1
ATOM 6913 C C . VAL B 1 419 ? -24.998 3.869 -66.774 1.00 63.73 413 VAL B C 1
ATOM 6914 O O . VAL B 1 419 ? -25.497 2.995 -67.483 1.00 59.29 413 VAL B O 1
ATOM 6918 N N . LYS B 1 420 ? -25.484 5.118 -66.689 1.00 62.34 414 LYS B N 1
ATOM 6919 C CA . LYS B 1 420 ? -26.658 5.537 -67.445 1.00 63.53 414 LYS B CA 1
ATOM 6920 C C . LYS B 1 420 ? -26.434 5.275 -68.931 1.00 56.36 414 LYS B C 1
ATOM 6921 O O . LYS B 1 420 ? -27.287 4.703 -69.602 1.00 53.63 414 LYS B O 1
ATOM 6927 N N . THR B 1 421 ? -25.264 5.676 -69.431 1.00 56.94 415 THR B N 1
ATOM 6928 C CA . THR B 1 421 ? -24.961 5.546 -70.845 1.00 59.11 415 THR B CA 1
ATOM 6929 C C . THR B 1 421 ? -25.101 4.091 -71.292 1.00 60.67 415 THR B C 1
ATOM 6930 O O . THR B 1 421 ? -25.640 3.838 -72.363 1.00 54.05 415 THR B O 1
ATOM 6934 N N . ILE B 1 422 ? -24.634 3.141 -70.466 1.00 67.48 416 ILE B N 1
ATOM 6935 C CA . ILE B 1 422 ? -24.617 1.729 -70.837 1.00 69.53 416 ILE B CA 1
ATOM 6936 C C . ILE B 1 422 ? -26.050 1.211 -71.012 1.00 72.33 416 ILE B C 1
ATOM 6937 O O . ILE B 1 422 ? -26.352 0.562 -72.013 1.00 71.00 416 ILE B O 1
ATOM 6942 N N . ASN B 1 423 ? -26.924 1.487 -70.034 1.00 73.26 417 ASN B N 1
ATOM 6943 C CA . ASN B 1 423 ? -28.298 1.002 -70.067 1.00 76.18 417 ASN B CA 1
ATOM 6944 C C . ASN B 1 423 ? -29.008 1.474 -71.330 1.00 78.90 417 ASN B C 1
ATOM 6945 O O . ASN B 1 423 ? -29.618 0.677 -72.038 1.00 85.40 417 ASN B O 1
ATOM 6950 N N . THR B 1 424 ? -28.947 2.785 -71.579 1.00 82.20 418 THR B N 1
ATOM 6951 C CA . THR B 1 424 ? -29.628 3.376 -72.715 1.00 83.55 418 THR B CA 1
ATOM 6952 C C . THR B 1 424 ? -28.910 2.918 -73.983 1.00 86.35 418 THR B C 1
ATOM 6953 O O . THR B 1 424 ? -29.439 2.111 -74.743 1.00 84.45 418 THR B O 1
ATOM 6957 N N . HIS B 1 425 ? -27.679 3.409 -74.161 1.00 87.91 419 HIS B N 1
ATOM 6958 C CA . HIS B 1 425 ? -26.869 3.100 -75.326 1.00 86.23 419 HIS B CA 1
ATOM 6959 C C . HIS B 1 425 ? -26.619 1.590 -75.401 1.00 82.18 419 HIS B C 1
ATOM 6960 O O . HIS B 1 425 ? -27.249 0.958 -76.271 1.00 83.41 419 HIS B O 1
#